Protein AF-A0A9N9N4Y8-F1 (afdb_monomer_lite)

pLDDT: mean 79.94, std 13.02, range [29.77, 94.25]

Sequence (1223 aa):
MSNRKDINITTVFHVHLPFDTNSYNPTVLGNCETLGYWKKPKVFLRQIPNSTLWVSDPVHISATPYVEYKYCLVSPWIHSLNFEGGYDRRLIHRGNIYEVWSDSEDFQKNKASSEDYAFVDYIYKTINSSDNLKNGIIDYQHILSTHREEFKKIVGFITQNLSTSKTKEQVLFSHVLLGHYMDQQRGWSHKPSLPNEFPSSFVIKEFNSIDDYSNLPSNAERMVVKAFSALIQHNSKHGFLDWITIFAPASKFDTSYSFIDSIEIYDYKRRPGQFIKLLKEIKPIINYLEDSNLNALNKTMNKVIKMSYSVECLVHLQENFEDLENKTFLHEIRKKLLGLVNDKQLYWNDENIFSLHRLLKEPNLGWQNREYASVLKAIAESNHIIVLESFPEIYKFILGLNLGTSFNQTIKKGLEQESIKWFTNICRQRSSAYDIFRYLSSMYSTSTHGQEILNKLLSHNIVMSLPDDSIFSITSRITDFHEDIITHFTTLVKNKVRPLVQVPDERLLKMIMQICNSTTSLNIRNYICEEILCDILGHLQQVKDVRFSEIESFQLLSFQFAKFWMTIFKAKGCKQKLFSHPYFKETRETVIHLAMNIRDRTITIRFLQKIFKYFINDNRGLKDYLNCAIENYPGEYDIITDEIIEEYYNQCCKYNSTLERLQKFYEKFCSPQLVLDVKQYFDDLVKRLNDATLKESYVKDHWSMHAMTIEIMENYYYLVDSRTFYNVFRNALKAELIVEQAMNELFKVAVEDYKTMCIEYDQWEKIKCTVANEFWKNINVEHVDKEINFMTPYFNRFNNAYKIQELIKSLKFLVIISSTLERLHQLLAVIKALKLDIISCDQDFWVEELIHTLEDKELLLCQLEKTFDQFDKNEKMSSLTNDVWSVIEEICSAIGFVIFLKSLVGHNLKNLINGVDDHSDERLIQENTVQTFIQVKQILEPLFEEKKGDNKSKHSMVQGFLQILCGIVKKNPSLASKLRLCNANAQALKNICKNIYNRGEMTKEKIFYSVTKGVYLFKKMNDDENRYTATLSYSSEISPDSIANYTFENLQDLRGRALLIAKAPTNTKAFINEETSDAENIKANEITLEHMNKFVIRVDLAQEIIDAASSLKELGHFKYRDFQASTHTTQEMENLLKILLDDLQNWETIVNEAQQNHYYLTFFLAQHILNFYDYFSYNENITTTQLNIKEKCSMLLRYVNDKAELPDINSDILEIMENYYYL

Organism: NCBI:txid60492

InterPro domains:
  IPR013784 Carbohydrate-binding-like fold [SSF49452] (10-100)

Foldseek 3Di:
DDDDDFDKAWAKEKEQQQDPLVPWWKAKAWCDVQRPNNPDGNWTWDDDPPASITMTDTGTDTPDQFIWMFMWTADPPPRDTHTFDDDTDGDDRDHYDYYYTHHDPVGDHDPVSLPRCRLLVVLLVQPPDLVSLQVSLVSVVVCCVVVVVSCLPCVVVLQVCLVVPDDLSSLLSSLLSLLVNQVSPDDPPDRRADDLPRPLLSSLVSNLVDDDDPRYDPVSLNSSLSSLLRSQLNCQQVLHQSNLSVLVCCCVRPVPPPSLVSRDQHACPVPVVSLLVNLVSCLVVLVVCVVRPPNNNLSNLLNNLSNDDALVSLVSNCVSCVVPLDLSNLVSSLVSLLVQLLDQPDDDDPVRLVSNVVNLPDVSSVDDLVSLLSSLLSLLPHPDLVSLVSNLVSLLVSVPPPDDDPVPPVSVVSSLVSLLSSLVNNLVVDQAPLVSLVVLQSNLVRDPCSVVSNVSNVVVCSNVPHDLLRLLQCLLPCPPGDPVSLVVSLVVNLVVCLVVQQALDPVNLVSLCSNCVHDPAAENNDVSSQVSVLSSLVSNVVNCVVPDPDLLVLLLSCLLNLVSLLRLLRYHYPCPVVCVRPSNVVSLVSLQVVVVCLVVLVDQLLSLVSSCVSQVPPLVSSQSSSVSSVVPDPDDDDGDDSVSNVVLVVLSVVVVVVLVLLVLQCVLQPDVVQAPCSVVVVVLSVCSNPRPTSVLSPDPCSCVVCVLVVVLCVPCSLCSPAPLLSLLLVVLRDHRHHPCCSRVPSSVVSVVVSLVVLQVCLPQQQDWLLVVCSSCPPPALVCLVVNVVVSVVSYDNPPDPVVVVLLNVLVSLSHCLVVVLVLLVLLVQLVPLLDPDDPDDDPDPVSVVLNVQSPDRNDGSNCSVVSVVVVVVVCVLLVPDPLLSLQSNLCSVLVVLVVVLLVCQPPDLPCLLVLLVVVPPDPPDDSVLSVLVVVLSVLCNVLNDDPPDDPPDPDDVSSVSSVSSSVSCVVPVCNSVSSNSCSVCRVVSVVSVVDVVPPQPVLLVVLLCCQPFWKWKWWADPVDLLFIWIKIWGADPVDNPDIDIGTLVNLVVSLVVLVVVLPDDDDDDDDDDDDDDDDDDDDPPPSDNVSSVSSNLQSVLRVLLRVLLSLCVQQPPPVSSGDMDMDDHSVVSVVSSVVSVVSNVVSVVVSVVVCVVDVVCVLDGNNLVVLVVCQQVDDDDDDPVNVVSLVSNQVSVCVVPVPDHDDDNPPPVVVVVVPPPPD

Radius of gyration: 65.41 Å; chains: 1; bounding box: 151×109×179 Å

Structure (mmCIF, N/CA/C/O backbone):
data_AF-A0A9N9N4Y8-F1
#
_entry.id   AF-A0A9N9N4Y8-F1
#
loop_
_atom_site.group_PDB
_atom_site.id
_atom_site.type_symbol
_atom_site.label_atom_id
_atom_site.label_alt_id
_atom_site.label_comp_id
_atom_site.label_asym_id
_atom_site.label_entity_id
_atom_site.label_seq_id
_atom_site.pdbx_PDB_ins_code
_atom_site.Cartn_x
_atom_site.Cartn_y
_atom_site.Cartn_z
_atom_site.occupancy
_atom_site.B_iso_or_equiv
_atom_site.auth_seq_id
_atom_site.auth_comp_id
_atom_site.auth_asym_id
_atom_site.auth_atom_id
_atom_site.pdbx_PDB_model_num
ATOM 1 N N . MET A 1 1 ? -64.303 -38.125 108.499 1.00 39.75 1 MET A N 1
ATOM 2 C CA . MET A 1 1 ? -65.270 -37.422 107.632 1.00 39.75 1 MET A CA 1
ATOM 3 C C . MET A 1 1 ? -64.768 -36.007 107.424 1.00 39.75 1 MET A C 1
ATOM 5 O O . MET A 1 1 ? -64.859 -35.191 108.328 1.00 39.75 1 MET A O 1
ATOM 9 N N . SER A 1 2 ? -64.140 -35.763 106.278 1.00 34.53 2 SER A N 1
ATOM 10 C CA . SER A 1 2 ? -63.605 -34.468 105.862 1.00 34.53 2 SER A CA 1
ATOM 11 C C . SER A 1 2 ? -64.180 -34.149 104.483 1.00 34.53 2 SER A C 1
ATOM 13 O O . SER A 1 2 ? -63.978 -34.896 103.528 1.00 34.53 2 SER A O 1
ATOM 15 N N . ASN A 1 3 ? -64.948 -33.059 104.417 1.00 39.62 3 ASN A N 1
ATOM 16 C CA . ASN A 1 3 ? -65.569 -32.517 103.212 1.00 39.62 3 ASN A CA 1
ATOM 17 C C . ASN A 1 3 ? -64.509 -32.216 102.141 1.00 39.62 3 ASN A C 1
ATOM 19 O O . ASN A 1 3 ? -63.797 -31.214 102.238 1.00 39.62 3 ASN A O 1
ATOM 23 N N . ARG A 1 4 ? -64.433 -33.045 101.093 1.00 40.34 4 ARG A N 1
ATOM 24 C CA . ARG A 1 4 ? -63.899 -32.615 99.795 1.00 40.34 4 ARG A CA 1
ATOM 25 C C . ARG A 1 4 ? -65.010 -31.834 99.101 1.00 40.34 4 ARG A C 1
ATOM 27 O O . ARG A 1 4 ? -66.068 -32.385 98.835 1.00 40.34 4 ARG A O 1
ATOM 34 N N . LYS A 1 5 ? -64.780 -30.542 98.858 1.00 42.78 5 LYS A N 1
ATOM 35 C CA . LYS A 1 5 ? -65.595 -29.756 97.929 1.00 42.78 5 LYS A CA 1
ATOM 36 C C . LYS A 1 5 ? -65.473 -30.408 96.552 1.00 42.78 5 LYS A C 1
ATOM 38 O O . LYS A 1 5 ? -64.381 -30.396 95.986 1.00 42.78 5 LYS A O 1
ATOM 43 N N . ASP A 1 6 ? -66.565 -30.967 96.046 1.00 46.91 6 ASP A N 1
ATOM 44 C CA . ASP A 1 6 ? -66.671 -31.372 94.650 1.00 46.91 6 ASP A CA 1
ATOM 45 C C . ASP A 1 6 ? -66.481 -30.130 93.775 1.00 46.91 6 ASP A C 1
ATOM 47 O O . ASP A 1 6 ? -67.246 -29.165 93.842 1.00 46.91 6 ASP A O 1
ATOM 51 N N . ILE A 1 7 ? -65.402 -30.115 92.997 1.00 58.09 7 ILE A N 1
ATOM 52 C CA . ILE A 1 7 ? -65.170 -29.081 91.994 1.00 58.09 7 ILE A CA 1
ATOM 53 C C . ILE A 1 7 ? -66.110 -29.426 90.836 1.00 58.09 7 ILE A C 1
ATOM 55 O O . ILE A 1 7 ? -65.860 -30.361 90.084 1.00 58.09 7 ILE A O 1
ATOM 59 N N . ASN A 1 8 ? -67.233 -28.724 90.716 1.00 65.50 8 ASN A N 1
ATOM 60 C CA . ASN A 1 8 ? -68.074 -28.812 89.525 1.00 65.50 8 ASN A CA 1
ATOM 61 C C . ASN A 1 8 ? -67.524 -27.852 88.470 1.00 65.50 8 ASN A C 1
ATOM 63 O O . ASN A 1 8 ? -67.247 -26.689 88.768 1.00 65.50 8 ASN A O 1
ATOM 67 N N . ILE A 1 9 ? -67.361 -28.341 87.245 1.00 76.19 9 ILE A N 1
ATOM 68 C CA . ILE A 1 9 ? -66.889 -27.547 86.112 1.00 76.19 9 ILE A CA 1
ATOM 69 C C . ILE A 1 9 ? -68.092 -27.253 85.228 1.00 76.19 9 ILE A C 1
ATOM 71 O O . ILE A 1 9 ? -68.864 -28.150 84.897 1.00 76.19 9 ILE A O 1
ATOM 75 N N . THR A 1 10 ? -68.263 -25.986 84.871 1.00 86.00 10 THR A N 1
ATOM 76 C CA . THR A 1 10 ? -69.269 -25.559 83.901 1.00 86.00 10 THR A CA 1
ATOM 77 C C . THR A 1 10 ? -68.605 -25.472 82.537 1.00 86.00 10 THR A C 1
ATOM 79 O O . THR A 1 10 ? -67.650 -24.710 82.379 1.00 86.00 10 THR A O 1
ATOM 82 N N . THR A 1 11 ? -69.106 -26.241 81.576 1.00 87.25 11 THR A N 1
ATOM 83 C CA . THR A 1 11 ? -68.550 -26.332 80.226 1.00 87.25 11 THR A CA 1
ATOM 84 C C . THR A 1 11 ? -69.634 -26.111 79.179 1.00 87.25 11 THR A C 1
ATOM 86 O O . THR A 1 11 ? -70.734 -26.649 79.292 1.00 87.25 11 THR A O 1
ATOM 89 N N . VAL A 1 12 ? -69.313 -25.345 78.144 1.00 91.31 12 VAL A N 1
ATOM 90 C CA . VAL A 1 12 ? -70.129 -25.151 76.944 1.00 91.31 12 VAL A CA 1
ATOM 91 C C . VAL A 1 12 ? -69.469 -25.895 75.784 1.00 91.31 12 VAL A C 1
ATOM 93 O O . VAL A 1 12 ? -68.279 -25.709 75.518 1.00 91.31 12 VAL A O 1
ATOM 96 N N . PHE A 1 13 ? -70.230 -26.749 75.100 1.00 91.62 13 PHE A N 1
ATOM 97 C CA . PHE A 1 13 ? -69.760 -27.478 73.924 1.00 91.62 13 PHE A CA 1
ATOM 98 C C . PHE A 1 13 ? -70.074 -26.681 72.660 1.00 91.62 13 PHE A C 1
ATOM 100 O O . PHE A 1 13 ? -71.237 -26.383 72.392 1.00 91.62 13 PHE A O 1
ATOM 107 N N . HIS A 1 14 ? -69.041 -26.372 71.883 1.00 91.88 14 HIS A N 1
ATOM 108 C CA . HIS A 1 14 ? -69.106 -25.738 70.572 1.00 91.88 14 HIS A CA 1
ATOM 109 C C . HIS A 1 14 ? -68.650 -26.753 69.524 1.00 91.88 14 HIS A C 1
ATOM 111 O O . HIS A 1 14 ? -67.460 -27.061 69.433 1.00 91.88 14 HIS A O 1
ATOM 117 N N . VAL A 1 15 ? -69.584 -27.263 68.722 1.00 90.62 15 VAL A N 1
ATOM 118 C CA . VAL A 1 15 ? -69.280 -28.238 67.671 1.00 90.62 15 VAL A CA 1
ATOM 119 C C . VAL A 1 15 ? -69.521 -27.664 66.281 1.00 90.62 15 VAL A C 1
ATOM 121 O O . VAL A 1 15 ? -70.597 -27.146 65.984 1.00 90.62 15 VAL A O 1
ATOM 124 N N . HIS A 1 16 ? -68.513 -27.753 65.420 1.00 88.88 16 HIS A N 1
ATOM 125 C CA . HIS A 1 16 ? -68.632 -27.405 64.008 1.00 88.88 16 HIS A CA 1
ATOM 126 C C . HIS A 1 16 ? -69.102 -28.632 63.219 1.00 88.88 16 HIS A C 1
ATOM 128 O O . HIS A 1 16 ? -68.406 -29.654 63.174 1.00 88.88 16 HIS A O 1
ATOM 134 N N . LEU A 1 17 ? -70.288 -28.522 62.611 1.00 89.00 17 LEU A N 1
ATOM 135 C CA . LEU A 1 17 ? -70.913 -29.543 61.769 1.00 89.00 17 LEU A CA 1
ATOM 136 C C . LEU A 1 17 ? -70.946 -29.043 60.314 1.00 89.00 17 LEU A C 1
ATOM 138 O O . LEU A 1 17 ? -71.925 -28.418 59.905 1.00 89.00 17 LEU A O 1
ATOM 142 N N . PRO A 1 18 ? -69.888 -29.272 59.515 1.00 85.19 18 PRO A N 1
ATOM 143 C CA . PRO A 1 18 ? -69.790 -28.748 58.152 1.00 85.19 18 PRO A CA 1
ATOM 144 C C . PRO A 1 18 ? -70.564 -29.604 57.130 1.00 85.19 18 PRO A C 1
ATOM 146 O O . PRO A 1 18 ? -70.023 -30.074 56.125 1.00 85.19 18 PRO A O 1
ATOM 149 N N . PHE A 1 19 ? -71.833 -29.861 57.419 1.00 83.62 19 PHE A N 1
ATOM 150 C CA . PHE A 1 19 ? -72.787 -30.568 56.570 1.00 83.62 19 PHE A CA 1
ATOM 151 C C . PHE A 1 19 ? -74.207 -30.194 57.006 1.00 83.62 19 PHE A C 1
ATOM 153 O O . PHE A 1 19 ? -74.423 -29.723 58.123 1.00 83.62 19 PHE A O 1
ATOM 160 N N . ASP A 1 20 ? -75.183 -30.396 56.123 1.00 80.50 20 ASP A N 1
ATOM 161 C CA . ASP A 1 20 ? -76.586 -30.217 56.488 1.00 80.50 20 ASP A CA 1
ATOM 162 C C . ASP A 1 20 ? -76.999 -31.330 57.459 1.00 80.50 20 ASP A C 1
ATOM 164 O O . ASP A 1 20 ? -76.871 -32.519 57.153 1.00 80.50 20 ASP A O 1
ATOM 168 N N . THR A 1 21 ? -77.482 -30.954 58.644 1.00 78.56 21 THR A N 1
ATOM 169 C CA . THR A 1 21 ? -77.931 -31.923 59.643 1.00 78.56 21 THR A CA 1
ATOM 170 C C . THR A 1 21 ? -79.255 -32.577 59.261 1.00 78.56 21 THR A C 1
ATOM 172 O O . THR A 1 21 ? -79.688 -33.451 59.998 1.00 78.56 21 THR A O 1
ATOM 175 N N . ASN A 1 22 ? -79.907 -32.221 58.143 1.00 74.50 22 ASN A N 1
ATOM 176 C CA . ASN A 1 22 ? -81.131 -32.857 57.634 1.00 74.50 22 ASN A CA 1
ATOM 177 C C . ASN A 1 22 ? -82.241 -32.967 58.698 1.00 74.50 22 ASN A C 1
ATOM 179 O O . ASN A 1 22 ? -82.930 -33.982 58.806 1.00 74.50 22 ASN A O 1
ATOM 183 N N . SER A 1 23 ? -82.415 -31.918 59.509 1.00 79.44 23 SER A N 1
ATOM 184 C CA . SER A 1 23 ? -83.345 -31.871 60.655 1.00 79.44 23 SER A CA 1
ATOM 185 C C . SER A 1 23 ? -83.009 -32.799 61.837 1.00 79.44 23 SER A C 1
ATOM 187 O O . SER A 1 23 ? -83.832 -32.943 62.739 1.00 79.44 23 SER A O 1
ATOM 189 N N . TYR A 1 24 ? -81.828 -33.421 61.878 1.00 86.69 24 TYR A N 1
ATOM 190 C CA . TYR A 1 24 ? -81.350 -34.136 63.063 1.00 86.69 24 TYR A CA 1
ATOM 191 C C . TYR A 1 24 ? -80.926 -33.149 64.149 1.00 86.69 24 TYR A C 1
ATOM 193 O O . TYR A 1 24 ? -80.331 -32.110 63.860 1.00 86.69 24 TYR A O 1
ATOM 201 N N . ASN A 1 25 ? -81.191 -33.509 65.407 1.00 87.94 25 ASN A N 1
ATOM 202 C CA . ASN A 1 25 ? -80.837 -32.690 66.563 1.00 87.94 25 ASN A CA 1
ATOM 203 C C . ASN A 1 25 ? -79.488 -33.143 67.137 1.00 87.94 25 ASN A C 1
ATOM 205 O O . ASN A 1 25 ? -79.408 -34.264 67.656 1.00 87.94 25 ASN A O 1
ATOM 209 N N . PRO A 1 26 ? -78.434 -32.311 67.081 1.00 91.88 26 PRO A N 1
ATOM 210 C CA . PRO A 1 26 ? -77.152 -32.648 67.674 1.00 91.88 26 PRO A CA 1
ATOM 211 C C . PRO A 1 26 ? -77.226 -32.652 69.200 1.00 91.88 26 PRO A C 1
ATOM 213 O O . PRO A 1 26 ? -77.851 -31.794 69.826 1.00 91.88 26 PRO A O 1
ATOM 216 N N . THR A 1 27 ? -76.563 -33.625 69.808 1.00 92.38 27 THR A N 1
ATOM 217 C CA . THR A 1 27 ? -76.489 -33.834 71.255 1.00 92.38 27 THR A CA 1
ATOM 218 C C . THR A 1 27 ? -75.084 -34.296 71.641 1.00 92.38 27 THR A C 1
ATOM 220 O O . THR A 1 27 ? -74.377 -34.911 70.842 1.00 92.38 27 THR A O 1
ATOM 223 N N . VAL A 1 28 ? -74.687 -34.044 72.888 1.00 92.75 28 VAL A N 1
ATOM 224 C CA . VAL A 1 28 ? -73.487 -34.633 73.500 1.00 92.75 28 VAL A CA 1
ATOM 225 C C . VAL A 1 28 ? -73.910 -35.787 74.405 1.00 92.75 28 VAL A C 1
ATOM 227 O O . VAL A 1 28 ? -74.810 -35.621 75.232 1.00 92.75 28 VAL A O 1
ATOM 230 N N . LEU A 1 29 ? -73.279 -36.952 74.252 1.00 91.81 29 LEU A N 1
ATOM 231 C CA . LEU A 1 29 ? -73.444 -38.092 75.159 1.00 91.81 29 LEU A CA 1
ATOM 232 C C . LEU A 1 29 ? -72.091 -38.551 75.683 1.00 91.81 29 LEU A C 1
ATOM 234 O O . LEU A 1 29 ? -71.082 -38.416 75.003 1.00 91.81 29 LEU A O 1
ATOM 238 N N . GLY A 1 30 ? -72.080 -39.125 76.881 1.00 90.12 30 GLY A N 1
ATOM 239 C CA . GLY A 1 30 ? -70.852 -39.572 77.522 1.00 90.12 30 GLY A CA 1
ATOM 240 C C . GLY A 1 30 ? -71.086 -40.510 78.694 1.00 90.12 30 GLY A C 1
ATOM 241 O O . GLY A 1 30 ? -72.223 -40.863 79.014 1.00 90.12 30 GLY A O 1
ATOM 242 N N . ASN A 1 31 ? -69.997 -40.907 79.346 1.00 89.69 31 ASN A N 1
ATOM 243 C CA . ASN A 1 31 ? -69.978 -41.936 80.389 1.00 89.69 31 ASN A CA 1
ATOM 244 C C . ASN A 1 31 ? -70.470 -41.469 81.775 1.00 89.69 31 ASN A C 1
ATOM 246 O O . ASN A 1 31 ? -70.513 -42.278 82.702 1.00 89.69 31 ASN A O 1
ATOM 250 N N . CYS A 1 32 ? -70.846 -40.198 81.935 1.00 86.75 32 CYS A N 1
ATOM 251 C CA . CYS A 1 32 ? -71.316 -39.628 83.198 1.00 86.75 32 CYS A CA 1
ATOM 252 C C . CYS A 1 32 ? -72.820 -39.305 83.180 1.00 86.75 32 CYS A C 1
ATOM 254 O O . CYS A 1 32 ? -73.467 -39.271 82.129 1.00 86.75 32 CYS A O 1
ATOM 256 N N . GLU A 1 33 ? -73.395 -39.054 84.361 1.00 84.69 33 GLU A N 1
ATOM 257 C CA . GLU A 1 33 ? -74.838 -38.831 84.513 1.00 84.69 33 GLU A CA 1
ATOM 258 C C . GLU A 1 33 ? -75.340 -37.624 83.719 1.00 84.69 33 GLU A C 1
ATOM 260 O O . GLU A 1 33 ? -76.409 -37.687 83.099 1.00 84.69 33 GLU A O 1
ATOM 265 N N . THR A 1 34 ? -74.585 -36.530 83.737 1.00 85.50 34 THR A N 1
ATOM 266 C CA . THR A 1 34 ? -74.947 -35.267 83.086 1.00 85.50 34 THR A CA 1
ATOM 267 C C . THR A 1 34 ? -74.952 -35.398 81.565 1.00 85.50 34 THR A C 1
ATOM 269 O O . THR A 1 34 ? -75.774 -34.763 80.911 1.00 85.50 34 THR A O 1
ATOM 272 N N . LEU A 1 35 ? -74.145 -36.313 81.019 1.00 88.12 35 LEU A N 1
ATOM 273 C CA . LEU A 1 35 ? -74.118 -36.675 79.598 1.00 88.12 35 LEU A CA 1
ATOM 274 C C . LEU A 1 35 ? -74.928 -37.948 79.272 1.00 88.12 35 LEU A C 1
ATOM 276 O O . LEU A 1 35 ? -74.888 -38.448 78.150 1.00 88.12 35 LEU A O 1
ATOM 280 N N . GLY A 1 36 ? -75.689 -38.479 80.235 1.00 87.56 36 GLY A N 1
ATOM 281 C CA . GLY A 1 36 ? -76.707 -39.499 79.983 1.00 87.56 36 GLY A CA 1
ATOM 282 C C . GLY A 1 36 ? -76.228 -40.944 79.822 1.00 87.56 36 GLY A C 1
ATOM 283 O O . GLY A 1 36 ? -76.977 -41.752 79.261 1.00 87.56 36 GLY A O 1
ATOM 284 N N . TYR A 1 37 ? -75.032 -41.285 80.321 1.00 89.12 37 TYR A N 1
ATOM 285 C CA . TYR A 1 37 ? -74.467 -42.648 80.322 1.00 89.12 37 TYR A CA 1
ATOM 286 C C . TYR A 1 37 ? -74.545 -43.356 78.957 1.00 89.12 37 TYR A C 1
ATOM 288 O O . TYR A 1 37 ? -74.992 -44.501 78.875 1.00 89.12 37 TYR A O 1
ATOM 296 N N . TRP A 1 38 ? -74.177 -42.655 77.881 1.00 87.69 38 TRP A N 1
ATOM 297 C CA . TRP A 1 38 ? -74.220 -43.126 76.484 1.00 87.69 38 TRP A CA 1
ATOM 298 C C . TRP A 1 38 ? -75.599 -43.525 75.933 1.00 87.69 38 TRP A C 1
ATOM 300 O O . TRP A 1 38 ? -75.696 -43.941 74.782 1.00 87.69 38 TRP A O 1
ATOM 310 N N . LYS A 1 39 ? -76.671 -43.412 76.725 1.00 84.38 39 LYS A N 1
ATOM 311 C CA . LYS A 1 39 ? -77.996 -43.956 76.382 1.00 84.38 39 LYS A CA 1
ATOM 312 C C . LYS A 1 39 ? -79.070 -42.892 76.225 1.00 84.38 39 LYS A C 1
ATOM 314 O O . LYS A 1 39 ? -79.950 -43.046 75.385 1.00 84.38 39 LYS A O 1
ATOM 319 N N . LYS A 1 40 ? -79.050 -41.845 77.057 1.00 85.75 40 LYS A N 1
ATOM 320 C CA . LYS A 1 40 ? -80.117 -40.837 77.095 1.00 85.75 40 LYS A CA 1
ATOM 321 C C . LYS A 1 40 ? -79.572 -39.455 76.730 1.00 85.75 40 LYS A C 1
ATOM 323 O O . LYS A 1 40 ? -78.845 -38.892 77.541 1.00 85.75 40 LYS A O 1
ATOM 328 N N . PRO A 1 41 ? -79.950 -38.864 75.586 1.00 85.50 41 PRO A N 1
ATOM 329 C CA . PRO A 1 41 ? -79.520 -37.513 75.250 1.00 85.50 41 PRO A CA 1
ATOM 330 C C . PRO A 1 41 ? -80.089 -36.514 76.268 1.00 85.50 41 PRO A C 1
ATOM 332 O O . PRO A 1 41 ? -81.304 -36.427 76.464 1.00 85.50 41 PRO A O 1
ATOM 335 N N . LYS A 1 42 ? -79.196 -35.811 76.973 1.00 87.75 42 LYS A N 1
ATOM 336 C CA . LYS A 1 42 ? -79.533 -34.772 77.966 1.00 87.75 42 LYS A CA 1
ATOM 337 C C . LYS A 1 42 ? -79.021 -33.386 77.571 1.00 87.75 42 LYS A C 1
ATOM 339 O O . LYS A 1 42 ? -79.589 -32.393 78.009 1.00 87.75 42 LYS A O 1
ATOM 344 N N . VAL A 1 43 ? -77.967 -33.323 76.758 1.00 91.06 43 VAL A N 1
ATOM 345 C CA . VAL A 1 43 ? -77.300 -32.082 76.351 1.00 91.06 43 VAL A CA 1
ATOM 346 C C . VAL A 1 43 ? -77.505 -31.888 74.857 1.00 91.06 43 VAL A C 1
ATOM 348 O O . VAL A 1 43 ? -76.718 -32.382 74.055 1.00 91.06 43 VAL A O 1
ATOM 351 N N . PHE A 1 44 ? -78.568 -31.180 74.486 1.00 91.19 44 PHE A N 1
ATOM 352 C CA . PHE A 1 44 ? -78.824 -30.805 73.096 1.00 91.19 44 PHE A CA 1
ATOM 353 C C . PHE A 1 44 ? -78.074 -29.525 72.733 1.00 91.19 44 PHE A C 1
ATOM 355 O O . PHE A 1 44 ? -77.934 -28.620 73.560 1.00 91.19 44 PHE A O 1
ATOM 362 N N . LEU A 1 45 ? -77.607 -29.449 71.490 1.00 92.81 45 LEU A N 1
ATOM 363 C CA . LEU A 1 45 ? -76.967 -28.258 70.949 1.00 92.81 45 LEU A CA 1
ATOM 364 C C . LEU A 1 45 ? -77.950 -27.495 70.066 1.00 92.81 45 LEU A C 1
ATOM 366 O O . LEU A 1 45 ? -78.821 -28.077 69.419 1.00 92.81 45 LEU A O 1
ATOM 370 N N . ARG A 1 46 ? -77.793 -26.174 70.033 1.00 91.38 46 ARG A N 1
ATOM 371 C CA . ARG A 1 46 ? -78.584 -25.261 69.208 1.00 91.38 46 ARG A CA 1
ATOM 372 C C . ARG A 1 46 ? -77.693 -24.659 68.136 1.00 91.38 46 ARG A C 1
ATOM 374 O O . ARG A 1 46 ? -76.564 -24.263 68.425 1.00 91.38 46 ARG A O 1
ATOM 381 N N . GLN A 1 47 ? -78.203 -24.578 66.915 1.00 89.25 47 GLN A N 1
ATOM 382 C CA . GLN A 1 47 ? -77.471 -23.967 65.816 1.00 89.25 47 GLN A CA 1
ATOM 383 C C . GLN A 1 47 ? -77.365 -22.460 66.031 1.00 89.25 47 GLN A C 1
ATOM 385 O O . GLN A 1 47 ? -78.354 -21.797 66.357 1.00 89.25 47 GLN A O 1
ATOM 390 N N . ILE A 1 48 ? -76.176 -21.908 65.810 1.00 87.50 48 ILE A N 1
ATOM 391 C CA . ILE A 1 48 ? -76.008 -20.464 65.693 1.00 87.50 48 ILE A CA 1
ATOM 392 C C . ILE A 1 48 ? -76.611 -20.026 64.348 1.00 87.50 48 ILE A C 1
ATOM 394 O O . ILE A 1 48 ? -76.273 -20.613 63.318 1.00 87.50 48 ILE A O 1
ATOM 398 N N . PRO A 1 49 ? -77.500 -19.013 64.315 1.00 83.31 49 PRO A N 1
ATOM 399 C CA . PRO A 1 49 ? -78.152 -18.592 63.078 1.00 83.31 49 PRO A CA 1
ATOM 400 C C . PRO A 1 49 ? -77.149 -18.297 61.958 1.00 83.31 49 PRO A C 1
ATOM 402 O O . PRO A 1 49 ? -76.182 -17.563 62.168 1.00 83.31 49 PRO A O 1
ATOM 405 N N . ASN A 1 50 ? -77.413 -18.836 60.763 1.00 78.50 50 ASN A N 1
ATOM 406 C CA . ASN A 1 50 ? -76.565 -18.703 59.571 1.00 78.50 50 ASN A CA 1
ATOM 407 C C . ASN A 1 50 ? -75.122 -19.214 59.759 1.00 78.50 50 ASN A C 1
ATOM 409 O O . ASN A 1 50 ? -74.199 -18.664 59.165 1.00 78.50 50 ASN A O 1
ATOM 413 N N . SER A 1 51 ? -74.920 -20.241 60.590 1.00 83.44 51 SER A N 1
ATOM 414 C CA . SER A 1 51 ? -73.618 -20.869 60.821 1.00 83.44 51 SER A CA 1
ATOM 415 C C . SER A 1 51 ? -73.743 -22.391 60.902 1.00 83.44 51 SER A C 1
ATOM 417 O O . SER A 1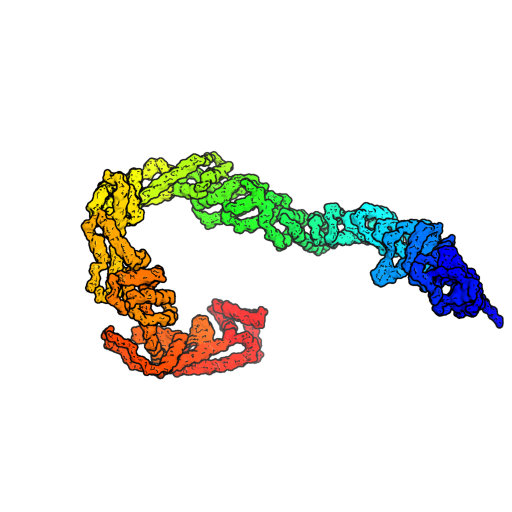 51 ? -74.773 -22.935 61.301 1.00 83.44 51 SER A O 1
ATOM 419 N N . THR A 1 52 ? -72.668 -23.091 60.563 1.00 86.69 52 THR A N 1
ATOM 420 C CA . THR A 1 52 ? -72.476 -24.533 60.804 1.00 86.69 52 THR A CA 1
ATOM 421 C C . THR A 1 52 ? -72.060 -24.850 62.248 1.00 86.69 52 THR A C 1
ATOM 423 O O . THR A 1 52 ? -71.837 -26.012 62.596 1.00 86.69 52 THR A O 1
ATOM 426 N N . LEU A 1 53 ? -71.953 -23.832 63.111 1.00 89.44 53 LEU A N 1
ATOM 427 C CA . LEU A 1 53 ? -71.642 -23.979 64.529 1.00 89.44 53 LEU A CA 1
ATOM 428 C C . LEU A 1 53 ? -72.888 -24.298 65.358 1.00 89.44 53 LEU A C 1
ATOM 430 O O . LEU A 1 53 ? -73.903 -23.601 65.290 1.00 89.44 53 LEU A O 1
ATOM 434 N N . TRP A 1 54 ? -72.761 -25.296 66.225 1.00 91.69 54 TRP A N 1
ATOM 435 C CA . TRP A 1 54 ? -73.774 -25.690 67.193 1.00 91.69 54 TRP A CA 1
ATOM 436 C C . TRP A 1 54 ? -73.227 -25.562 68.611 1.00 91.69 54 TRP A C 1
ATOM 438 O O . TRP A 1 54 ? -72.086 -25.936 68.879 1.00 91.69 54 TRP A O 1
ATOM 448 N N . VAL A 1 55 ? -74.038 -25.018 69.517 1.00 92.00 55 VAL A N 1
ATOM 449 C CA . VAL A 1 55 ? -73.615 -24.660 70.876 1.00 92.00 55 VAL A CA 1
ATOM 450 C C . VAL A 1 55 ? -74.592 -25.221 71.904 1.00 92.00 55 VAL A C 1
ATOM 452 O O . VAL A 1 55 ? -75.807 -25.119 71.729 1.00 92.00 55 VAL A O 1
ATOM 455 N N . SER A 1 56 ? -74.082 -25.840 72.967 1.00 93.38 56 SER A N 1
ATOM 456 C CA . SER A 1 56 ? -74.908 -26.300 74.089 1.00 93.38 56 SER A CA 1
ATOM 457 C C . SER A 1 56 ? -75.252 -25.161 75.053 1.00 93.38 56 SER A C 1
ATOM 459 O O . SER A 1 56 ? -74.551 -24.156 75.128 1.00 93.38 56 SER A O 1
ATOM 461 N N . ASP A 1 57 ? -76.277 -25.347 75.883 1.00 89.75 57 ASP A N 1
ATOM 462 C CA . ASP A 1 57 ? -76.364 -24.570 77.126 1.00 89.75 57 ASP A CA 1
ATOM 463 C C . ASP A 1 57 ? -75.191 -24.946 78.063 1.00 89.75 57 ASP A C 1
ATOM 465 O O . ASP A 1 57 ? -74.599 -26.020 77.893 1.00 89.75 57 ASP A O 1
ATOM 469 N N . PRO A 1 58 ? -74.824 -24.106 79.051 1.00 89.25 58 PRO A N 1
ATOM 470 C CA . PRO A 1 58 ? -73.789 -24.441 80.027 1.00 89.25 58 PRO A CA 1
ATOM 471 C C . PRO A 1 58 ? -74.097 -25.748 80.767 1.00 89.25 58 PRO A C 1
ATOM 473 O O . PRO A 1 58 ? -75.124 -25.883 81.432 1.00 89.25 58 PRO A O 1
ATOM 476 N N . VAL A 1 59 ? -73.186 -26.713 80.665 1.00 88.00 59 VAL A N 1
ATOM 477 C CA . VAL A 1 59 ? -73.321 -28.044 81.260 1.00 88.00 59 VAL A CA 1
ATOM 478 C C . VAL A 1 59 ? -72.449 -28.129 82.502 1.00 88.00 59 VAL A C 1
ATOM 480 O O . VAL A 1 59 ? -71.234 -27.951 82.435 1.00 88.00 59 VAL A O 1
ATOM 483 N N . HIS A 1 60 ? -73.052 -28.438 83.646 1.00 86.69 60 HIS A N 1
ATOM 484 C CA . HIS A 1 60 ? -72.315 -28.682 84.883 1.00 86.69 60 HIS A CA 1
ATOM 485 C C . HIS A 1 60 ? -71.877 -30.146 84.946 1.00 86.69 60 HIS A C 1
ATOM 487 O O . HIS A 1 60 ? -72.714 -31.036 85.072 1.00 86.69 60 HIS A O 1
ATOM 493 N N . ILE A 1 61 ? -70.574 -30.403 84.858 1.00 82.12 61 ILE A N 1
ATOM 494 C CA . ILE A 1 61 ? -69.982 -31.741 84.917 1.00 82.12 61 ILE A CA 1
ATOM 495 C C . ILE A 1 61 ? -69.119 -31.831 86.180 1.00 82.12 61 ILE A C 1
ATOM 497 O O . ILE A 1 61 ? -68.254 -30.987 86.424 1.00 82.12 61 ILE A O 1
ATOM 501 N N . SER A 1 62 ? -69.349 -32.851 87.006 1.00 74.19 62 SER A N 1
ATOM 502 C CA . SER A 1 62 ? -68.532 -33.103 88.199 1.00 74.19 62 SER A CA 1
ATOM 503 C C . SER A 1 62 ? -67.099 -33.469 87.801 1.00 74.19 62 SER A C 1
ATOM 505 O O . SER A 1 62 ? -66.914 -34.299 86.906 1.00 74.19 62 SER A O 1
ATOM 507 N N . ALA A 1 63 ? -66.086 -32.874 88.451 1.00 63.19 63 ALA A N 1
ATOM 508 C CA . ALA A 1 63 ? -64.664 -33.070 88.132 1.00 63.19 63 ALA A CA 1
ATOM 509 C C . ALA A 1 63 ? -64.156 -34.473 88.508 1.00 63.19 63 ALA A C 1
ATOM 511 O O . ALA A 1 63 ? -63.363 -34.663 89.432 1.00 63.19 63 ALA A O 1
ATOM 512 N N . THR A 1 64 ? -64.615 -35.471 87.763 1.00 65.81 64 THR A N 1
ATOM 513 C CA . THR A 1 64 ? -64.032 -36.808 87.745 1.00 65.81 64 THR A CA 1
ATOM 514 C C . THR A 1 64 ? -62.940 -36.856 86.669 1.00 65.81 64 THR A C 1
ATOM 516 O O . THR A 1 64 ? -63.124 -36.296 85.588 1.00 65.81 64 THR A O 1
ATOM 519 N N . PRO A 1 65 ? -61.789 -37.500 86.931 1.00 61.31 65 PRO A N 1
ATOM 520 C CA . PRO A 1 65 ? -60.627 -37.432 86.039 1.00 61.31 65 PRO A CA 1
ATOM 521 C C . PRO A 1 65 ? -60.774 -38.200 84.709 1.00 61.31 65 PRO A C 1
ATOM 523 O O . PRO A 1 65 ? -59.852 -38.174 83.901 1.00 61.31 65 PRO A O 1
ATOM 526 N N . TYR A 1 66 ? -61.903 -38.876 84.461 1.00 79.50 66 TYR A N 1
ATOM 527 C CA . TYR A 1 66 ? -62.103 -39.753 83.299 1.00 79.50 66 TYR A CA 1
ATOM 528 C C . TYR A 1 66 ? -63.510 -39.609 82.696 1.00 79.50 66 TYR A C 1
ATOM 530 O O . TYR A 1 66 ? -64.266 -40.580 82.622 1.00 79.50 66 TYR A O 1
ATOM 538 N N . VAL A 1 67 ? -63.884 -38.393 82.287 1.00 85.31 67 VAL A N 1
ATOM 539 C CA . VAL A 1 67 ? -65.123 -38.180 81.518 1.00 85.31 67 VAL A CA 1
ATOM 540 C C . VAL A 1 67 ? -64.833 -38.364 80.030 1.00 85.31 67 VAL A C 1
ATOM 542 O O . VAL A 1 67 ? -64.010 -37.642 79.463 1.00 85.31 67 VAL A O 1
ATOM 545 N N . GLU A 1 68 ? -65.523 -39.320 79.414 1.00 90.81 68 GLU A N 1
ATOM 546 C CA . GLU A 1 68 ? -65.471 -39.602 77.977 1.00 90.81 68 GLU A CA 1
ATOM 547 C C . GLU A 1 68 ? -66.818 -39.277 77.330 1.00 90.81 68 GLU A C 1
ATOM 549 O O . GLU A 1 68 ? -67.868 -39.521 77.934 1.00 90.81 68 GLU A O 1
ATOM 554 N N . TYR A 1 69 ? -66.792 -38.695 76.130 1.00 91.75 69 TYR A N 1
ATOM 555 C CA . TYR A 1 69 ? -67.983 -38.240 75.414 1.00 91.75 69 TYR A CA 1
ATOM 556 C C . TYR A 1 69 ? -67.826 -38.305 73.889 1.00 91.75 69 TYR A C 1
ATOM 558 O O . TYR A 1 69 ? -66.717 -38.410 73.366 1.00 91.75 69 TYR A O 1
ATOM 566 N N . LYS A 1 70 ? -68.954 -38.232 73.178 1.00 93.00 70 LYS A N 1
ATOM 567 C CA . LYS A 1 70 ? -69.051 -38.062 71.724 1.00 93.00 70 LYS A CA 1
ATOM 568 C C . LYS A 1 70 ? -70.224 -37.169 71.350 1.00 93.00 70 LYS A C 1
ATOM 570 O O . LYS A 1 70 ? -71.237 -37.114 72.059 1.00 93.00 70 LYS A O 1
ATOM 575 N N . TYR A 1 71 ? -70.105 -36.531 70.195 1.00 93.12 71 TYR A N 1
ATOM 576 C CA . TYR A 1 71 ? -71.241 -35.923 69.517 1.00 93.12 71 TYR A CA 1
ATOM 577 C C . TYR A 1 71 ? -72.107 -36.993 68.855 1.00 93.12 71 TYR A C 1
ATOM 579 O O . TYR A 1 71 ? -71.625 -38.011 68.354 1.00 93.12 71 TYR A O 1
ATOM 587 N N . CYS A 1 72 ? -73.412 -36.764 68.875 1.00 90.44 72 CYS A N 1
ATOM 588 C CA . CYS A 1 72 ? -74.401 -37.661 68.309 1.00 90.44 72 CYS A CA 1
ATOM 589 C C . CYS A 1 72 ? -75.530 -36.851 67.668 1.00 90.44 72 CYS A C 1
ATOM 591 O O . CYS A 1 72 ? -75.895 -35.784 68.159 1.00 90.44 72 CYS A O 1
ATOM 593 N N . LEU A 1 73 ? -76.081 -37.351 66.568 1.00 90.44 73 LEU A N 1
ATOM 594 C CA . LEU A 1 73 ? -77.235 -36.788 65.880 1.00 90.44 73 LEU A CA 1
ATOM 595 C C . LEU A 1 73 ? -78.464 -37.650 66.180 1.00 90.44 73 LEU A C 1
ATOM 597 O O . LEU A 1 73 ? -78.481 -38.844 65.872 1.00 90.44 73 LEU A O 1
ATOM 601 N N . VAL A 1 74 ? -79.495 -37.046 66.775 1.00 88.44 74 VAL A N 1
ATOM 602 C CA . VAL A 1 74 ? -80.757 -37.728 67.098 1.00 88.44 74 VAL A CA 1
ATOM 603 C C . VAL A 1 74 ? -81.762 -37.512 65.976 1.00 88.44 74 VAL A C 1
ATOM 605 O O . VAL A 1 74 ? -82.105 -36.370 65.656 1.00 88.44 74 VAL A O 1
ATOM 608 N N . SER A 1 75 ? -82.265 -38.610 65.407 1.00 82.38 75 SER A N 1
ATOM 609 C CA . SER A 1 75 ? -83.374 -38.556 64.449 1.00 82.38 75 SER A CA 1
ATOM 610 C C . SER A 1 75 ? -84.666 -38.114 65.151 1.00 82.38 75 SER A C 1
ATOM 612 O O . SER A 1 75 ? -85.061 -38.773 66.119 1.00 82.38 75 SER A O 1
ATOM 614 N N . PRO A 1 76 ? -85.384 -37.087 64.654 1.00 72.38 76 PRO A N 1
ATOM 615 C CA . PRO A 1 76 ? -86.672 -36.673 65.221 1.00 72.38 76 PRO A CA 1
ATOM 616 C C . PRO A 1 76 ? -87.742 -37.769 65.158 1.00 72.38 76 PRO A C 1
ATOM 618 O O . PRO A 1 76 ? -88.676 -37.774 65.955 1.00 72.38 76 PRO A O 1
ATOM 621 N N . TRP A 1 77 ? -87.612 -38.694 64.202 1.00 69.88 77 TRP A N 1
ATOM 622 C CA . TRP A 1 77 ? -88.657 -39.654 63.848 1.00 69.88 77 TRP A CA 1
ATOM 623 C C . TRP A 1 77 ? -88.434 -41.026 64.486 1.00 69.88 77 TRP A C 1
ATOM 625 O O . TRP A 1 77 ? -89.376 -41.638 64.979 1.00 69.88 77 TRP A O 1
ATOM 635 N N . ILE A 1 78 ? -87.186 -41.505 64.499 1.00 69.44 78 ILE A N 1
ATOM 636 C CA . ILE A 1 78 ? -86.854 -42.894 64.867 1.00 69.44 78 ILE A CA 1
ATOM 637 C C . ILE A 1 78 ? -86.121 -42.968 66.224 1.00 69.44 78 ILE A C 1
ATOM 639 O O . ILE A 1 78 ? -85.921 -44.054 66.756 1.00 69.44 78 ILE A O 1
ATOM 643 N N . HIS A 1 79 ? -85.760 -41.824 66.832 1.00 70.62 79 HIS A N 1
ATOM 644 C CA . HIS A 1 79 ? -84.963 -41.747 68.074 1.00 70.62 79 HIS A CA 1
ATOM 645 C C . HIS A 1 79 ? -83.647 -42.555 68.011 1.00 70.62 79 HIS A C 1
ATOM 647 O O . HIS A 1 79 ? -83.100 -42.953 69.040 1.00 70.62 79 HIS A O 1
ATOM 653 N N . SER A 1 80 ? -83.124 -42.802 66.805 1.00 81.88 80 SER A N 1
ATOM 654 C CA . SER A 1 80 ? -81.829 -43.446 66.605 1.00 81.88 80 SER A CA 1
ATOM 655 C C . SER A 1 80 ? -80.699 -42.493 66.999 1.00 81.88 80 SER A C 1
ATOM 657 O O . SER A 1 80 ? -80.762 -41.293 66.717 1.00 81.88 80 SER A O 1
ATOM 659 N N . LEU A 1 81 ? -79.676 -43.038 67.663 1.00 85.94 81 LEU A N 1
ATOM 660 C CA . LEU A 1 81 ? -78.477 -42.314 68.080 1.00 85.94 81 LEU A CA 1
ATOM 661 C C . LEU A 1 81 ? -77.362 -42.551 67.057 1.00 85.94 81 LEU A C 1
ATOM 663 O O . LEU A 1 81 ? -76.752 -43.618 67.048 1.00 85.94 81 LEU A O 1
ATOM 667 N N . ASN A 1 82 ? -77.091 -41.554 66.214 1.00 88.44 82 ASN A N 1
ATOM 668 C CA . ASN A 1 82 ? -76.020 -41.619 65.219 1.00 88.44 82 ASN A CA 1
ATOM 669 C C . ASN A 1 82 ? -74.777 -40.917 65.769 1.00 88.44 82 ASN A C 1
ATOM 671 O O . ASN A 1 82 ? -74.711 -39.689 65.782 1.00 88.44 82 ASN A O 1
ATOM 675 N N . PHE A 1 83 ? -73.827 -41.680 66.302 1.00 89.06 83 PHE A N 1
ATOM 676 C CA . PHE A 1 83 ? -72.594 -41.127 66.863 1.00 89.06 83 PHE A CA 1
ATOM 677 C C . PHE A 1 83 ? -71.628 -40.669 65.765 1.00 89.06 83 PHE A C 1
ATOM 679 O O . PHE A 1 83 ? -71.597 -41.228 64.668 1.00 89.06 83 PHE A O 1
ATOM 686 N N . GLU A 1 84 ? -70.817 -39.664 66.083 1.00 89.50 84 GLU A N 1
ATOM 687 C CA . GLU A 1 84 ? -69.640 -39.327 65.283 1.00 89.50 84 GLU A CA 1
ATOM 688 C C . GLU A 1 84 ? -68.642 -40.501 65.235 1.00 89.50 84 GLU A C 1
ATOM 690 O O . GLU A 1 84 ? -68.612 -41.354 66.133 1.00 89.50 84 GLU A O 1
ATOM 695 N N . GLY A 1 85 ? -67.805 -40.547 64.197 1.00 82.19 85 GLY A N 1
ATOM 696 C CA . GLY A 1 85 ? -66.779 -41.582 64.064 1.00 82.19 85 GLY A CA 1
ATOM 697 C C . GLY A 1 85 ? -65.576 -41.393 64.997 1.00 82.19 85 GLY A C 1
ATOM 698 O O . GLY A 1 85 ? -65.421 -40.376 65.670 1.00 82.19 85 GLY A O 1
ATOM 699 N N . GLY A 1 86 ? -64.680 -42.383 65.023 1.00 82.62 86 GLY A N 1
ATOM 700 C CA . GLY A 1 86 ? -63.440 -42.343 65.811 1.00 82.62 86 GLY A CA 1
ATOM 701 C C . GLY A 1 86 ? -63.574 -42.810 67.269 1.00 82.62 86 GLY A C 1
ATOM 702 O O . GLY A 1 86 ? -64.571 -43.416 67.667 1.00 82.62 86 GLY A O 1
ATOM 703 N N . TYR A 1 87 ? -62.523 -42.578 68.064 1.00 84.25 87 TYR A N 1
ATOM 704 C CA . TYR A 1 87 ? -62.479 -42.922 69.493 1.00 84.25 87 TYR A CA 1
ATOM 705 C C . TYR A 1 87 ? -63.284 -41.933 70.344 1.00 84.25 87 TYR A C 1
ATOM 707 O O . TYR A 1 87 ? -63.538 -40.805 69.926 1.00 84.25 87 TYR A O 1
ATOM 715 N N . ASP A 1 88 ? -63.678 -42.355 71.544 1.00 88.19 88 ASP A N 1
ATOM 716 C CA . ASP A 1 88 ? -64.372 -41.487 72.497 1.00 88.19 88 ASP A CA 1
ATOM 717 C C . ASP A 1 88 ? -63.452 -40.338 72.940 1.00 88.19 88 ASP A C 1
ATOM 719 O O . ASP A 1 88 ? -62.264 -40.529 73.225 1.00 88.19 88 ASP A O 1
ATOM 723 N N . ARG A 1 89 ? -63.995 -39.119 72.963 1.00 89.44 89 ARG A N 1
ATOM 724 C CA . ARG A 1 89 ? -63.252 -37.904 73.308 1.00 89.44 89 ARG A CA 1
ATOM 725 C C . ARG A 1 89 ? -63.117 -37.807 74.816 1.00 89.44 89 ARG A C 1
ATOM 727 O O . ARG A 1 89 ? -64.055 -38.113 75.545 1.00 89.44 89 ARG A O 1
ATOM 734 N N . ARG A 1 90 ? -61.968 -37.331 75.298 1.00 87.31 90 ARG A N 1
ATOM 735 C CA . ARG A 1 90 ? -61.744 -37.075 76.728 1.00 87.31 90 ARG A CA 1
ATOM 736 C C . ARG A 1 90 ? -62.010 -35.617 77.059 1.00 87.31 90 ARG A C 1
ATOM 738 O O . ARG A 1 90 ? -61.465 -34.729 76.408 1.00 87.31 90 ARG A O 1
ATOM 745 N N . LEU A 1 91 ? -62.809 -35.378 78.097 1.00 85.06 91 LEU A N 1
ATOM 746 C CA . LEU A 1 91 ? -63.154 -34.032 78.543 1.00 85.06 91 LEU A CA 1
ATOM 747 C C . LEU A 1 91 ? -61.922 -33.300 79.080 1.00 85.06 91 LEU A C 1
ATOM 749 O O . LEU A 1 91 ? -61.295 -33.726 80.050 1.00 85.06 91 LEU A O 1
ATOM 753 N N . ILE A 1 92 ? -61.616 -32.154 78.477 1.00 80.50 92 ILE A N 1
ATOM 754 C CA . ILE A 1 92 ? -60.609 -31.218 78.976 1.00 80.50 92 ILE A CA 1
ATOM 755 C C . ILE A 1 92 ? -61.317 -30.206 79.880 1.00 80.50 92 ILE A C 1
ATOM 757 O O . ILE A 1 92 ? -62.342 -29.641 79.507 1.00 80.50 92 ILE A O 1
ATOM 761 N N . HIS A 1 93 ? -60.770 -29.956 81.070 1.00 77.50 93 HIS A N 1
ATOM 762 C CA . HIS A 1 93 ? -61.328 -29.011 82.041 1.00 77.50 93 HIS A CA 1
ATOM 763 C C . HIS A 1 93 ? -61.209 -27.549 81.559 1.00 77.50 93 HIS A C 1
ATOM 765 O O . HIS A 1 93 ? -60.272 -26.837 81.924 1.00 77.50 93 HIS A O 1
ATOM 771 N N . ARG A 1 94 ? -62.157 -27.105 80.723 1.00 79.44 94 ARG A N 1
ATOM 772 C CA . ARG A 1 94 ? -62.271 -25.742 80.173 1.00 79.44 94 ARG A CA 1
ATOM 773 C C . ARG A 1 94 ? -63.723 -25.256 80.174 1.00 79.44 94 ARG A C 1
ATOM 775 O O . ARG A 1 94 ? -64.655 -26.056 80.129 1.00 79.44 94 ARG A O 1
ATOM 782 N N . GLY A 1 95 ? -63.889 -23.931 80.212 1.00 81.81 95 GLY A N 1
ATOM 783 C CA . GLY A 1 95 ? -65.201 -23.279 80.139 1.00 81.81 95 GLY A CA 1
ATOM 784 C C . GLY A 1 95 ? -65.876 -23.463 78.780 1.00 81.81 95 GLY A C 1
ATOM 785 O O . GLY A 1 95 ? -67.049 -23.802 78.735 1.00 81.81 95 GLY A O 1
ATOM 786 N N . ASN A 1 96 ? -65.116 -23.338 77.690 1.00 88.06 96 ASN A N 1
ATOM 787 C CA . ASN A 1 96 ? -65.584 -23.581 76.327 1.00 88.06 96 ASN A CA 1
ATOM 788 C C . ASN A 1 96 ? -64.749 -24.698 75.688 1.00 88.06 96 ASN A C 1
ATOM 790 O O . ASN A 1 96 ? -63.516 -24.692 75.780 1.00 88.06 96 ASN A O 1
ATOM 794 N N . ILE A 1 97 ? -65.419 -25.649 75.043 1.00 88.38 97 ILE A N 1
ATOM 795 C CA . ILE A 1 97 ? -64.807 -26.727 74.261 1.00 88.38 97 ILE A CA 1
ATOM 796 C C . ILE A 1 97 ? -65.169 -26.508 72.798 1.00 88.38 97 ILE A C 1
ATOM 798 O O . ILE A 1 97 ? -66.348 -26.395 72.487 1.00 88.38 97 ILE A O 1
ATOM 802 N N . TYR A 1 98 ? -64.171 -26.473 71.916 1.00 88.88 98 TYR A N 1
ATOM 803 C CA . TYR A 1 98 ? -64.358 -26.257 70.480 1.00 88.88 98 TYR A CA 1
ATOM 804 C C . TYR A 1 98 ? -63.888 -27.473 69.694 1.00 88.88 98 TYR A C 1
ATOM 806 O O . TYR A 1 98 ? -62.700 -27.809 69.711 1.00 88.88 98 TYR A O 1
ATOM 814 N N . GLU A 1 99 ? -64.802 -28.137 68.996 1.00 88.88 99 GLU A N 1
ATOM 815 C CA . GLU A 1 99 ? -64.518 -29.406 68.332 1.00 88.88 99 GLU A CA 1
ATOM 816 C C . GLU A 1 99 ? -65.212 -29.545 66.990 1.00 88.88 99 GLU A C 1
ATOM 818 O O . GLU A 1 99 ? -66.333 -29.097 66.788 1.00 88.88 99 GLU A O 1
ATOM 823 N N . VAL A 1 100 ? -64.546 -30.203 66.052 1.00 87.56 100 VAL A N 1
ATOM 824 C CA . VAL A 1 100 ? -65.128 -30.503 64.746 1.00 87.56 100 VAL A CA 1
ATOM 825 C C . VAL A 1 100 ? -65.632 -31.931 64.737 1.00 87.56 100 VAL A C 1
ATOM 827 O O . VAL A 1 100 ? -64.976 -32.822 65.287 1.00 87.56 100 VAL A O 1
ATOM 830 N N . TRP A 1 101 ? -66.785 -32.138 64.100 1.00 88.69 101 TRP A N 1
ATOM 831 C CA . TRP A 1 101 ? -67.356 -33.461 63.868 1.00 88.69 101 TRP A CA 1
ATOM 832 C C . TRP A 1 101 ? -66.326 -34.447 63.304 1.00 88.69 101 TRP A C 1
ATOM 834 O O . TRP A 1 101 ? -65.581 -34.136 62.364 1.00 88.69 101 TRP A O 1
ATOM 844 N N . SER A 1 102 ? -66.303 -35.654 63.859 1.00 86.75 102 SER A N 1
ATOM 845 C CA . SER A 1 102 ? -65.558 -36.775 63.289 1.00 86.75 102 SER A CA 1
ATOM 846 C C . SER A 1 102 ? -66.449 -37.560 62.330 1.00 86.75 102 SER A C 1
ATOM 848 O O . SER A 1 102 ? -67.515 -38.027 62.724 1.00 86.75 102 SER A O 1
ATOM 850 N N . ASP A 1 103 ? -66.007 -37.713 61.078 1.00 85.69 103 ASP A N 1
ATOM 851 C CA . ASP A 1 103 ? -66.778 -38.385 60.023 1.00 85.69 103 ASP A CA 1
ATOM 852 C C . ASP A 1 103 ? -67.272 -39.761 60.482 1.00 85.69 103 ASP A C 1
ATOM 854 O O . ASP A 1 103 ? -66.480 -40.583 60.947 1.00 85.69 103 ASP A O 1
ATOM 858 N N . SER A 1 104 ? -68.572 -40.008 60.339 1.00 85.62 104 SER A N 1
ATOM 859 C CA . SER A 1 104 ? -69.184 -41.329 60.501 1.00 85.62 104 SER A CA 1
ATOM 860 C C . SER A 1 104 ? -69.589 -41.889 59.133 1.00 85.62 104 SER A C 1
ATOM 862 O O . SER A 1 104 ? -69.475 -41.197 58.119 1.00 85.62 104 SER A O 1
ATOM 864 N N . GLU A 1 105 ? -70.039 -43.147 59.079 1.00 80.88 105 GLU A N 1
ATOM 865 C CA . GLU A 1 105 ? -70.487 -43.769 57.821 1.00 80.88 105 GLU A CA 1
ATOM 866 C C . GLU A 1 105 ? -71.603 -42.956 57.143 1.00 80.88 105 GLU A C 1
ATOM 868 O O . GLU A 1 105 ? -71.555 -42.747 55.931 1.00 80.88 105 GLU A O 1
ATOM 873 N N . ASP A 1 106 ? -72.537 -42.426 57.937 1.00 80.56 106 ASP A N 1
ATOM 874 C CA . ASP A 1 106 ? -73.721 -41.711 57.449 1.00 80.56 106 ASP A CA 1
ATOM 875 C C . ASP A 1 106 ? -73.525 -40.189 57.313 1.00 80.56 106 ASP A C 1
ATOM 877 O O . ASP A 1 106 ? -74.247 -39.539 56.556 1.00 80.56 106 ASP A O 1
ATOM 881 N N . PHE A 1 107 ? -72.565 -39.598 58.038 1.00 85.00 107 PHE A N 1
ATOM 882 C CA . PHE A 1 107 ? -72.361 -38.145 58.090 1.00 85.00 107 PHE A CA 1
ATOM 883 C C . PHE A 1 107 ? -70.884 -37.785 57.918 1.00 85.00 107 PHE A C 1
ATOM 885 O O . PHE A 1 107 ? -70.091 -37.838 58.864 1.00 85.00 107 PHE A O 1
ATOM 892 N N . GLN A 1 108 ? -70.537 -37.376 56.696 1.00 82.50 108 GLN A N 1
ATOM 893 C CA . GLN A 1 108 ? -69.194 -36.943 56.314 1.00 82.50 108 GLN A CA 1
ATOM 894 C C . GLN A 1 108 ? -69.135 -35.424 56.127 1.00 82.50 108 GLN A C 1
ATOM 896 O O . GLN A 1 108 ? -70.036 -34.811 55.550 1.00 82.50 108 GLN A O 1
ATOM 901 N N . LYS A 1 109 ? -68.040 -34.815 56.577 1.00 81.25 109 LYS A N 1
ATOM 902 C CA . LYS A 1 109 ? -67.738 -33.394 56.403 1.00 81.25 109 LYS A CA 1
ATOM 903 C C . LYS A 1 109 ? -67.626 -33.039 54.921 1.00 81.25 109 LYS A C 1
ATOM 905 O O . LYS A 1 109 ? -66.968 -33.734 54.143 1.00 81.25 109 LYS A O 1
ATOM 910 N N . ASN A 1 110 ? -68.203 -31.905 54.528 1.00 74.00 110 ASN A N 1
ATOM 911 C CA . ASN A 1 110 ? -68.052 -31.403 53.169 1.00 74.00 110 ASN A CA 1
ATOM 912 C C . ASN A 1 110 ? -66.605 -30.931 52.930 1.00 74.00 110 ASN A C 1
ATOM 914 O O . ASN A 1 110 ? -66.150 -29.952 53.514 1.00 74.00 110 ASN A O 1
ATOM 918 N N . LYS A 1 111 ? -65.866 -31.583 52.025 1.00 61.72 111 LYS A N 1
ATOM 919 C CA . LYS A 1 111 ? -64.474 -31.196 51.716 1.00 61.72 111 LYS A CA 1
ATOM 920 C C . LYS A 1 111 ? -64.341 -29.779 51.132 1.00 61.72 111 LYS A C 1
ATOM 922 O O . LYS A 1 111 ? -63.247 -29.224 51.175 1.00 61.72 111 LYS A O 1
ATOM 927 N N . ALA A 1 112 ? -65.421 -29.186 50.612 1.00 55.12 112 ALA A N 1
ATOM 928 C CA . ALA A 1 112 ? -65.437 -27.810 50.107 1.00 55.12 112 ALA A CA 1
ATOM 929 C C . ALA A 1 112 ? -65.636 -26.743 51.205 1.00 55.12 112 ALA A C 1
ATOM 931 O O . ALA A 1 112 ? -65.367 -25.571 50.960 1.00 55.12 112 ALA A O 1
ATOM 932 N N . SER A 1 113 ? -66.061 -27.112 52.419 1.00 53.91 113 SER A N 1
ATOM 933 C CA . SER A 1 113 ? -66.430 -26.163 53.485 1.00 53.91 113 SER A CA 1
ATOM 934 C C . SER A 1 113 ? -65.253 -25.688 54.350 1.00 53.91 113 SER A C 1
ATOM 936 O O . SER A 1 113 ? -65.459 -25.171 55.447 1.00 53.91 113 SER A O 1
ATOM 938 N N . SER A 1 114 ? -64.007 -25.842 53.889 1.00 53.03 114 SER A N 1
ATOM 939 C CA . SER A 1 114 ? -62.795 -25.407 54.612 1.00 53.03 114 SER A CA 1
ATOM 940 C C . SER A 1 114 ? -62.690 -23.879 54.815 1.00 53.03 114 SER A C 1
ATOM 942 O O . SER A 1 114 ? -61.632 -23.382 55.189 1.00 53.03 114 SER A O 1
ATOM 944 N N . GLU A 1 115 ? -63.738 -23.124 54.479 1.00 57.81 115 GLU A N 1
ATOM 945 C CA . GLU A 1 115 ? -63.780 -21.658 54.418 1.00 57.81 115 GLU A CA 1
ATOM 946 C C . GLU A 1 115 ? -64.888 -21.045 55.295 1.00 57.81 115 GLU A C 1
ATOM 948 O O . GLU A 1 115 ? -65.104 -19.842 55.229 1.00 57.81 115 GLU A O 1
ATOM 953 N N . ASP A 1 116 ? -65.584 -21.827 56.129 1.00 68.06 116 ASP A N 1
ATOM 954 C CA . ASP A 1 116 ? -66.743 -21.325 56.897 1.00 68.06 116 ASP A CA 1
ATOM 955 C C . ASP A 1 116 ? -66.365 -20.630 58.228 1.00 68.06 116 ASP A C 1
ATOM 957 O O . ASP A 1 116 ? -67.205 -20.048 58.900 1.00 68.06 116 ASP A O 1
ATOM 961 N N . TYR A 1 117 ? -65.086 -20.673 58.634 1.00 78.44 117 TYR A N 1
ATOM 962 C CA . TYR A 1 117 ? -64.508 -19.989 59.814 1.00 78.44 117 TYR A CA 1
ATOM 963 C C . TYR A 1 117 ? -65.365 -20.004 61.098 1.00 78.44 117 TYR A C 1
ATOM 965 O O . TYR A 1 117 ? -65.225 -19.114 61.936 1.00 78.44 117 TYR A O 1
ATOM 973 N N . ALA A 1 118 ? -66.217 -21.016 61.288 1.00 82.69 118 ALA A N 1
ATOM 974 C CA . ALA A 1 118 ? -67.379 -20.928 62.171 1.00 82.69 118 ALA A CA 1
ATOM 975 C C . ALA A 1 118 ? -67.022 -20.595 63.631 1.00 82.69 118 ALA A C 1
ATOM 977 O O . ALA A 1 118 ? -67.678 -19.771 64.268 1.00 82.69 118 ALA A O 1
ATOM 978 N N . PHE A 1 119 ? -65.929 -21.167 64.152 1.00 87.31 119 PHE A N 1
ATOM 979 C CA . PHE A 1 119 ? -65.432 -20.837 65.491 1.00 87.31 119 PHE A CA 1
ATOM 980 C C . PHE A 1 119 ? -64.900 -19.405 65.596 1.00 87.31 119 PHE A C 1
ATOM 982 O O . PHE A 1 119 ? -65.176 -18.713 66.573 1.00 87.31 119 PHE A O 1
ATOM 989 N N . VAL A 1 120 ? -64.131 -18.954 64.604 1.00 87.44 120 VAL A N 1
ATOM 990 C CA . VAL A 1 120 ? -63.499 -17.626 64.616 1.00 87.44 120 VAL A CA 1
ATOM 991 C C . VAL A 1 120 ? -64.540 -16.536 64.402 1.00 87.44 120 VAL A C 1
ATOM 993 O O . VAL A 1 120 ? -64.488 -15.525 65.096 1.00 87.44 120 VAL A O 1
ATOM 996 N N . ASP A 1 121 ? -65.500 -16.750 63.503 1.00 87.38 121 ASP A N 1
ATOM 997 C CA . ASP A 1 121 ? -66.622 -15.838 63.273 1.00 87.38 121 ASP A CA 1
ATOM 998 C C . ASP A 1 121 ? -67.489 -15.687 64.531 1.00 87.38 121 ASP A C 1
ATOM 1000 O O . ASP A 1 121 ? -67.811 -14.568 64.937 1.00 87.38 121 ASP A O 1
ATOM 1004 N N . TYR A 1 122 ? -67.789 -16.798 65.213 1.00 87.88 122 TYR A N 1
ATOM 1005 C CA . TYR A 1 122 ? -68.502 -16.771 66.489 1.00 87.88 122 TYR A CA 1
ATOM 1006 C C . TYR A 1 122 ? -67.732 -15.986 67.556 1.00 87.88 122 TYR A C 1
ATOM 1008 O O . TYR A 1 122 ? -68.278 -15.044 68.134 1.00 87.88 122 TYR A O 1
ATOM 1016 N N . ILE A 1 123 ? -66.450 -16.306 67.771 1.00 88.88 123 ILE A N 1
ATOM 1017 C CA . ILE A 1 123 ? -65.610 -15.581 68.734 1.00 88.88 123 ILE A CA 1
ATOM 1018 C C . ILE A 1 123 ? -65.582 -14.088 68.379 1.00 88.88 123 ILE A C 1
ATOM 1020 O O . ILE A 1 123 ? -65.899 -13.256 69.227 1.00 88.88 123 ILE A O 1
ATOM 1024 N N . TYR A 1 124 ? -65.311 -13.738 67.120 1.00 88.94 124 TYR A N 1
ATOM 1025 C CA . TYR A 1 124 ? -65.261 -12.354 66.642 1.00 88.94 124 TYR A CA 1
ATOM 1026 C C . TYR A 1 124 ? -66.559 -11.577 66.924 1.00 88.94 124 TYR A C 1
ATOM 1028 O O . TYR A 1 124 ? -66.516 -10.454 67.436 1.00 88.94 124 TYR A O 1
ATOM 1036 N N . LYS A 1 125 ? -67.724 -12.175 66.643 1.00 86.88 125 LYS A N 1
ATOM 1037 C CA . LYS A 1 125 ? -69.041 -11.552 66.870 1.00 86.88 125 LYS A CA 1
ATOM 1038 C C . LYS A 1 125 ? -69.366 -11.352 68.352 1.00 86.88 125 LYS A C 1
ATOM 1040 O O . LYS A 1 125 ? -70.117 -10.436 68.680 1.00 86.88 125 LYS A O 1
ATOM 1045 N N . THR A 1 126 ? -68.806 -12.172 69.241 1.00 85.81 126 THR A N 1
ATOM 1046 C CA . THR A 1 126 ? -69.004 -12.050 70.700 1.00 85.81 126 THR A CA 1
ATOM 1047 C C . THR A 1 126 ? -68.081 -11.025 71.368 1.00 85.81 126 THR A C 1
ATOM 1049 O O . THR A 1 126 ? -68.344 -10.594 72.493 1.00 85.81 126 THR A O 1
ATOM 1052 N N . ILE A 1 127 ? -67.023 -10.584 70.681 1.00 87.50 127 ILE A N 1
ATOM 1053 C CA . ILE A 1 127 ? -66.087 -9.585 71.202 1.00 87.50 127 ILE A CA 1
ATOM 1054 C C . ILE A 1 127 ? -66.706 -8.186 71.099 1.00 87.50 127 ILE A C 1
ATOM 1056 O O . ILE A 1 127 ? -66.772 -7.578 70.033 1.00 87.50 127 ILE A O 1
ATOM 1060 N N . ASN A 1 128 ? -67.140 -7.660 72.242 1.00 81.19 128 ASN A N 1
ATOM 1061 C CA . ASN A 1 128 ? -67.696 -6.310 72.401 1.00 81.19 128 ASN A CA 1
ATOM 1062 C C . ASN A 1 128 ? -67.149 -5.568 73.638 1.00 81.19 128 ASN A C 1
ATOM 1064 O O . ASN A 1 128 ? -67.563 -4.447 73.917 1.00 81.19 128 ASN A O 1
ATOM 1068 N N . SER A 1 129 ? -66.243 -6.201 74.386 1.00 82.50 129 SER A N 1
ATOM 1069 C CA . SER A 1 129 ? -65.611 -5.668 75.589 1.00 82.50 129 SER A CA 1
ATOM 1070 C C . SER A 1 129 ? -64.214 -6.266 75.761 1.00 82.50 129 SER A C 1
ATOM 1072 O O . SER A 1 129 ? -63.877 -7.295 75.166 1.00 82.50 129 SER A O 1
ATOM 1074 N N . SER A 1 130 ? -63.409 -5.634 76.611 1.00 75.19 130 SER A N 1
ATOM 1075 C CA . SER A 1 130 ? -62.051 -6.078 76.928 1.00 75.19 130 SER A CA 1
ATOM 1076 C C . SER A 1 130 ? -61.992 -7.484 77.549 1.00 75.19 130 SER A C 1
ATOM 1078 O O . SER A 1 130 ? -61.125 -8.288 77.202 1.00 75.19 130 SER A O 1
ATOM 1080 N N . ASP A 1 131 ? -62.938 -7.820 78.429 1.00 76.06 131 ASP A N 1
ATOM 1081 C CA . ASP A 1 131 ? -62.986 -9.143 79.063 1.00 76.06 131 ASP A CA 1
ATOM 1082 C C . ASP A 1 131 ? -63.282 -10.246 78.036 1.00 76.06 131 ASP A C 1
ATOM 1084 O O . ASP A 1 131 ? -62.662 -11.315 78.050 1.00 76.06 131 ASP A O 1
ATOM 1088 N N . ASN A 1 132 ? -64.170 -9.955 77.080 1.00 82.56 132 ASN A N 1
ATOM 1089 C CA . ASN A 1 132 ? -64.502 -10.871 75.993 1.00 82.56 132 ASN A CA 1
ATOM 1090 C C . ASN A 1 132 ? -63.343 -11.020 75.000 1.00 82.56 132 ASN A C 1
ATOM 1092 O O . ASN A 1 132 ? -63.118 -12.119 74.500 1.00 82.56 132 ASN A O 1
ATOM 1096 N N . LEU A 1 133 ? -62.558 -9.962 74.761 1.00 85.69 133 LEU A N 1
ATOM 1097 C CA . LEU A 1 133 ? -61.347 -10.030 73.938 1.00 85.69 133 LEU A CA 1
ATOM 1098 C C . LEU A 1 133 ? -60.319 -11.002 74.530 1.00 85.69 133 LEU A C 1
ATOM 1100 O O . LEU A 1 133 ? -59.809 -11.870 73.821 1.00 85.69 133 LEU A O 1
ATOM 1104 N N . LYS A 1 134 ? -60.032 -10.890 75.832 1.00 84.44 134 LYS A N 1
ATOM 1105 C CA . LYS A 1 134 ? -59.064 -11.762 76.513 1.00 84.44 134 LYS A CA 1
ATOM 1106 C C . LYS A 1 134 ? -59.475 -13.232 76.429 1.00 84.44 134 LYS A C 1
ATOM 1108 O O . LYS A 1 134 ? -58.658 -14.075 76.054 1.00 84.44 134 LYS A O 1
ATOM 1113 N N . ASN A 1 135 ? -60.735 -13.529 76.742 1.00 84.00 135 ASN A N 1
ATOM 1114 C CA . ASN A 1 135 ? -61.268 -14.889 76.670 1.00 84.00 135 ASN A CA 1
ATOM 1115 C C . ASN A 1 135 ? -61.311 -15.399 75.221 1.00 84.00 135 ASN A C 1
ATOM 1117 O O . ASN A 1 135 ? -60.878 -16.519 74.960 1.00 84.00 135 ASN A O 1
ATOM 1121 N N . GLY A 1 136 ? -61.713 -14.554 74.268 1.00 87.62 136 GLY A N 1
ATOM 1122 C CA . GLY A 1 136 ? -61.734 -14.882 72.842 1.00 87.62 136 GLY A CA 1
ATOM 1123 C C . GLY A 1 136 ? -60.352 -15.210 72.269 1.00 87.62 136 GLY A C 1
ATOM 1124 O O . GLY A 1 136 ? -60.217 -16.143 71.481 1.00 87.62 136 GLY A O 1
ATOM 1125 N N . ILE A 1 137 ? -59.296 -14.512 72.705 1.00 88.12 137 ILE A N 1
ATOM 1126 C CA . ILE A 1 137 ? -57.909 -14.836 72.328 1.00 88.12 137 ILE A CA 1
ATOM 1127 C C . ILE A 1 137 ? -57.490 -16.204 72.883 1.00 88.12 137 ILE A C 1
ATOM 1129 O O . ILE A 1 137 ? -56.889 -16.994 72.154 1.00 88.12 137 ILE A O 1
ATOM 1133 N N . ILE A 1 138 ? -57.805 -16.501 74.149 1.00 85.62 138 ILE A N 1
ATOM 1134 C CA . ILE A 1 138 ? -57.474 -17.790 74.786 1.00 85.62 138 ILE A CA 1
ATOM 1135 C C . ILE A 1 138 ? -58.196 -18.949 74.085 1.00 85.62 138 ILE A C 1
ATOM 1137 O O . ILE A 1 138 ? -57.598 -20.006 73.851 1.00 85.62 138 ILE A O 1
ATOM 1141 N N . ASP A 1 139 ? -59.462 -18.739 73.731 1.00 88.12 139 ASP A N 1
ATOM 1142 C CA . ASP A 1 139 ? -60.279 -19.702 73.000 1.00 88.12 139 ASP A CA 1
ATOM 1143 C C . ASP A 1 139 ? -59.723 -19.932 71.592 1.00 88.12 139 ASP A C 1
ATOM 1145 O O . ASP A 1 139 ? -59.466 -21.076 71.209 1.00 88.12 139 ASP A O 1
ATOM 1149 N N . TYR A 1 140 ? -59.412 -18.860 70.858 1.00 88.25 140 TYR A N 1
ATOM 1150 C CA . TYR A 1 140 ? -58.794 -18.961 69.537 1.00 88.25 140 TYR A CA 1
ATOM 1151 C C . TYR A 1 140 ? -57.449 -19.693 69.569 1.00 88.25 140 TYR A C 1
ATOM 1153 O O . TYR A 1 140 ? -57.210 -20.579 68.752 1.00 88.25 140 TYR A O 1
ATOM 1161 N N . GLN A 1 141 ? -56.566 -19.377 70.518 1.00 87.31 141 GLN A N 1
ATOM 1162 C CA . GLN A 1 141 ? -55.265 -20.045 70.638 1.00 87.31 141 GLN A CA 1
ATOM 1163 C C . GLN A 1 141 ? -55.411 -21.548 70.887 1.00 87.31 141 GLN A C 1
ATOM 1165 O O . GLN A 1 141 ? -54.638 -22.349 70.354 1.00 87.31 141 GLN A O 1
ATOM 1170 N N . HIS A 1 142 ? -56.416 -21.944 71.668 1.00 86.12 142 HIS A N 1
ATOM 1171 C CA . HIS A 1 142 ? -56.717 -23.349 71.898 1.00 86.12 142 HIS A CA 1
ATOM 1172 C C . HIS A 1 142 ? -57.254 -24.038 70.643 1.00 86.12 142 HIS A C 1
ATOM 1174 O O . HIS A 1 142 ? -56.752 -25.109 70.284 1.00 86.12 142 HIS A O 1
ATOM 1180 N N . ILE A 1 143 ? -58.199 -23.402 69.947 1.00 85.94 143 ILE A N 1
ATOM 1181 C CA . ILE A 1 143 ? -58.706 -23.869 68.652 1.00 85.94 143 ILE A CA 1
ATOM 1182 C C . ILE A 1 143 ? -57.541 -24.068 67.681 1.00 85.94 143 ILE A C 1
ATOM 1184 O O . ILE A 1 143 ? -57.398 -25.138 67.099 1.00 85.94 143 ILE A O 1
ATOM 1188 N N . LEU A 1 144 ? -56.648 -23.085 67.578 1.00 84.12 144 LEU A N 1
ATOM 1189 C CA . LEU A 1 144 ? -55.496 -23.115 66.685 1.00 84.12 144 LEU A CA 1
ATOM 1190 C C . LEU A 1 144 ? -54.522 -24.261 67.002 1.00 84.12 144 LEU A C 1
ATOM 1192 O O . LEU A 1 144 ? -53.937 -24.841 66.088 1.00 84.12 144 LEU A O 1
ATOM 1196 N N . SER A 1 145 ? -54.335 -24.581 68.288 1.00 82.25 145 SER A N 1
ATOM 1197 C CA . SER A 1 145 ? -53.481 -25.695 68.726 1.00 82.25 145 SER A CA 1
ATOM 1198 C C . SER A 1 145 ? -54.092 -27.071 68.453 1.00 82.25 145 SER A C 1
ATOM 1200 O O . SER A 1 145 ? -53.352 -28.027 68.236 1.00 82.25 145 SER A O 1
ATOM 1202 N N . THR A 1 146 ? -55.424 -27.160 68.438 1.00 79.62 146 THR A N 1
ATOM 1203 C CA . THR A 1 146 ? -56.166 -28.426 68.328 1.00 79.62 146 THR A CA 1
ATOM 1204 C C . THR A 1 146 ? -56.533 -28.736 66.875 1.00 79.62 146 THR A C 1
ATOM 1206 O O . THR A 1 146 ? -56.398 -29.871 66.431 1.00 79.62 146 THR A O 1
ATOM 1209 N N . HIS A 1 147 ? -56.909 -27.710 66.109 1.00 78.56 147 HIS A N 1
ATOM 1210 C CA . HIS A 1 147 ? -57.470 -27.810 64.755 1.00 78.56 147 HIS A CA 1
ATOM 1211 C C . HIS A 1 147 ? -56.619 -27.056 63.722 1.00 78.56 147 HIS A C 1
ATOM 1213 O O . HIS A 1 147 ? -57.133 -26.422 62.806 1.00 78.56 147 HIS A O 1
ATOM 1219 N N . ARG A 1 148 ? -55.287 -27.090 63.870 1.00 73.12 148 ARG A N 1
ATOM 1220 C CA . ARG A 1 148 ? -54.329 -26.268 63.098 1.00 73.12 148 ARG A CA 1
ATOM 1221 C C . ARG A 1 148 ? -54.539 -26.291 61.577 1.00 73.12 148 ARG A C 1
ATOM 1223 O O . ARG A 1 148 ? -54.368 -25.266 60.922 1.00 73.12 148 ARG A O 1
ATOM 1230 N N . GLU A 1 149 ? -54.872 -27.452 61.020 1.00 67.62 149 GLU A N 1
ATOM 1231 C CA . GLU A 1 149 ? -55.014 -27.663 59.573 1.00 67.62 149 GLU A CA 1
ATOM 1232 C C . GLU A 1 149 ? -56.240 -26.958 58.970 1.00 67.62 149 GLU A C 1
ATOM 1234 O O . GLU A 1 149 ? -56.219 -26.593 57.795 1.00 67.62 149 GLU A O 1
ATOM 1239 N N . GLU A 1 150 ? -57.266 -26.687 59.776 1.00 65.00 150 GLU A N 1
ATOM 1240 C CA . GLU A 1 150 ? -58.530 -26.092 59.325 1.00 65.00 150 GLU A CA 1
ATOM 1241 C C . GLU A 1 150 ? -58.448 -24.564 59.155 1.00 65.00 150 GLU A C 1
ATOM 1243 O O . GLU A 1 150 ? -59.283 -23.965 58.484 1.00 65.00 150 GLU A O 1
ATOM 1248 N N . PHE A 1 151 ? -57.404 -23.919 59.691 1.00 66.25 151 PHE A N 1
ATOM 1249 C CA . PHE A 1 151 ? -57.260 -22.454 59.711 1.00 66.25 151 PHE A CA 1
ATOM 1250 C C . PHE A 1 151 ? -56.299 -21.883 58.656 1.00 66.25 151 PHE A C 1
ATOM 1252 O O . PHE A 1 151 ? -56.045 -20.678 58.634 1.00 66.25 151 PHE A O 1
ATOM 1259 N N . LYS A 1 152 ? -55.799 -22.705 57.722 1.00 64.12 152 LYS A N 1
ATOM 1260 C CA . LYS A 1 152 ? -54.816 -22.285 56.697 1.00 64.12 152 LYS A CA 1
ATOM 1261 C C . LYS A 1 152 ? -55.301 -21.169 55.752 1.00 64.12 152 LYS A C 1
ATOM 1263 O O . LYS A 1 152 ? -54.466 -20.486 55.161 1.00 64.12 152 LYS A O 1
ATOM 1268 N N . LYS A 1 153 ? -56.617 -20.954 55.616 1.00 71.06 153 LYS A N 1
ATOM 1269 C CA . LYS A 1 153 ? -57.228 -19.963 54.702 1.00 71.06 153 LYS A CA 1
ATOM 1270 C C . LYS A 1 153 ? -57.745 -18.675 55.373 1.00 71.06 153 LYS A C 1
ATOM 1272 O O . LYS A 1 153 ? -58.263 -17.807 54.680 1.00 71.06 153 LYS A O 1
ATOM 1277 N N . ILE A 1 154 ? -57.527 -18.488 56.681 1.00 80.50 154 ILE A N 1
ATOM 1278 C CA . ILE A 1 154 ? -58.108 -17.403 57.511 1.00 80.50 154 ILE A CA 1
ATOM 1279 C C . ILE A 1 154 ? -57.872 -15.955 57.020 1.00 80.50 154 ILE A C 1
ATOM 1281 O O . ILE A 1 154 ? -58.554 -15.039 57.469 1.00 80.50 154 ILE A O 1
ATOM 1285 N N . VAL A 1 155 ? -56.960 -15.708 56.073 1.00 80.38 155 VAL A N 1
ATOM 1286 C CA . VAL A 1 155 ? -56.703 -14.356 55.531 1.00 80.38 155 VAL A CA 1
ATOM 1287 C C . VAL A 1 155 ? -57.938 -13.724 54.921 1.00 80.38 155 VAL A C 1
ATOM 1289 O O . VAL A 1 155 ? -58.150 -12.542 55.152 1.00 80.38 155 VAL A O 1
ATOM 1292 N N . GLY A 1 156 ? -58.758 -14.482 54.183 1.00 79.12 156 GLY A N 1
ATOM 1293 C CA . GLY A 1 156 ? -59.975 -13.934 53.573 1.00 79.12 156 GLY A CA 1
ATOM 1294 C C . GLY A 1 156 ? -60.922 -13.356 54.628 1.00 79.12 156 GLY A C 1
ATOM 1295 O O . GLY A 1 156 ? -61.383 -12.223 54.499 1.00 79.12 156 GLY A O 1
ATOM 1296 N N . PHE A 1 157 ? -61.103 -14.091 55.730 1.00 84.06 157 PHE A N 1
ATOM 1297 C CA . PHE A 1 157 ? -61.863 -13.640 56.895 1.00 84.06 157 PHE A CA 1
ATOM 1298 C C . PHE A 1 157 ? -61.251 -12.389 57.535 1.00 84.06 157 PHE A C 1
ATOM 1300 O O . PHE A 1 157 ? -61.969 -11.442 57.853 1.00 84.06 157 PHE A O 1
ATOM 1307 N N . ILE A 1 158 ? -59.927 -12.366 57.711 1.00 84.06 158 ILE A N 1
ATOM 1308 C CA . ILE A 1 158 ? -59.215 -11.226 58.300 1.00 84.06 158 ILE A CA 1
ATOM 1309 C C . ILE A 1 158 ? -59.363 -9.983 57.413 1.00 84.06 158 ILE A C 1
ATOM 1311 O O . ILE A 1 158 ? -59.687 -8.914 57.918 1.00 84.06 158 ILE A O 1
ATOM 1315 N N . THR A 1 159 ? -59.166 -10.109 56.098 1.00 79.88 159 THR A N 1
ATOM 1316 C CA . THR A 1 159 ? -59.275 -9.001 55.141 1.00 79.88 159 THR A CA 1
ATOM 1317 C C . THR A 1 159 ? -60.681 -8.407 55.132 1.00 79.88 159 THR A C 1
ATOM 1319 O O . THR A 1 159 ? -60.814 -7.191 55.231 1.00 79.88 159 THR A O 1
ATOM 1322 N N . GLN A 1 160 ? -61.722 -9.243 55.079 1.00 80.75 160 GLN A N 1
ATOM 1323 C CA . GLN A 1 160 ? -63.107 -8.774 55.104 1.00 80.75 160 GLN A CA 1
ATOM 1324 C C . GLN A 1 160 ? -63.438 -8.053 56.418 1.00 80.75 160 GLN A C 1
ATOM 1326 O O . GLN A 1 160 ? -63.950 -6.935 56.395 1.00 80.75 160 GLN A O 1
ATOM 1331 N N . ASN A 1 161 ? -63.116 -8.666 57.561 1.00 80.81 161 ASN A N 1
ATOM 1332 C CA . ASN A 1 161 ? -63.520 -8.147 58.867 1.00 80.81 161 ASN A CA 1
ATOM 1333 C C . ASN A 1 161 ? -62.667 -6.983 59.367 1.00 80.81 161 ASN A C 1
ATOM 1335 O O . ASN A 1 161 ? -63.155 -6.199 60.174 1.00 80.81 161 ASN A O 1
ATOM 1339 N N . LEU A 1 162 ? -61.436 -6.822 58.882 1.00 74.50 162 LEU A N 1
ATOM 1340 C CA . LEU A 1 162 ? -60.667 -5.600 59.116 1.00 74.50 162 LEU A CA 1
ATOM 1341 C C . LEU A 1 162 ? -61.257 -4.407 58.361 1.00 74.50 162 LEU A C 1
ATOM 1343 O O . LEU A 1 162 ? -61.140 -3.290 58.840 1.00 74.50 162 LEU A O 1
ATOM 1347 N N . SER A 1 163 ? -61.906 -4.624 57.213 1.00 68.31 163 SER A N 1
ATOM 1348 C CA . SER A 1 163 ? -62.580 -3.559 56.456 1.00 68.31 163 SER A CA 1
ATOM 1349 C C . SER A 1 163 ? -63.964 -3.188 56.999 1.00 68.31 163 SER A C 1
ATOM 1351 O O . SER A 1 163 ? -64.477 -2.125 56.661 1.00 68.31 163 SER A O 1
ATOM 1353 N N . THR A 1 164 ? -64.579 -4.043 57.823 1.00 69.94 164 THR A N 1
ATOM 1354 C CA . THR A 1 164 ? -65.952 -3.859 58.334 1.00 69.94 164 THR A CA 1
ATOM 1355 C C . THR A 1 164 ? -66.067 -3.874 59.862 1.00 69.94 164 THR A C 1
ATOM 1357 O O . THR A 1 164 ? -67.185 -3.891 60.385 1.00 69.94 164 THR A O 1
ATOM 1360 N N . SER A 1 165 ? -64.947 -3.914 60.589 1.00 67.44 165 SER A N 1
ATOM 1361 C CA . SER A 1 165 ? -64.913 -3.999 62.054 1.00 67.44 165 SER A CA 1
ATOM 1362 C C . SER A 1 165 ? -65.605 -2.815 62.723 1.00 67.44 165 SER A C 1
ATOM 1364 O O . SER A 1 165 ? -65.455 -1.679 62.283 1.00 67.44 165 SER A O 1
ATOM 1366 N N . LYS A 1 166 ? -66.351 -3.079 63.806 1.00 69.56 166 LYS A N 1
ATOM 1367 C CA . LYS A 1 166 ? -67.196 -2.070 64.471 1.00 69.56 166 LYS A CA 1
ATOM 1368 C C . LYS A 1 166 ? -66.646 -1.574 65.810 1.00 69.56 166 LYS A C 1
ATOM 1370 O O . LYS A 1 166 ? -67.054 -0.505 66.254 1.00 69.56 166 LYS A O 1
ATOM 1375 N N . THR A 1 167 ? -65.763 -2.332 66.468 1.00 83.31 167 THR A N 1
ATOM 1376 C CA . THR A 1 167 ? -65.203 -1.991 67.792 1.00 83.31 167 THR A CA 1
ATOM 1377 C C . THR A 1 167 ? -63.678 -2.103 67.822 1.00 83.31 167 THR A C 1
ATOM 1379 O O . THR A 1 167 ? -63.085 -2.889 67.079 1.00 83.31 167 THR A O 1
ATOM 1382 N N . LYS A 1 168 ? -63.026 -1.351 68.723 1.00 82.12 168 LYS A N 1
ATOM 1383 C CA . LYS A 1 168 ? -61.562 -1.391 68.904 1.00 82.12 168 LYS A CA 1
ATOM 1384 C C . LYS A 1 168 ? -61.069 -2.792 69.291 1.00 82.12 168 LYS A C 1
ATOM 1386 O O . LYS A 1 168 ? -60.024 -3.236 68.822 1.00 82.12 168 LYS A O 1
ATOM 1391 N N . GLU A 1 169 ? -61.847 -3.533 70.080 1.00 85.88 169 GLU A N 1
ATOM 1392 C CA . GLU A 1 169 ? -61.520 -4.895 70.501 1.00 85.88 169 GLU A CA 1
ATOM 1393 C C . GLU A 1 169 ? -61.549 -5.886 69.327 1.00 85.88 169 GLU A C 1
ATOM 1395 O O . GLU A 1 169 ? -60.681 -6.752 69.236 1.00 85.88 169 GLU A O 1
ATOM 1400 N N . GLN A 1 170 ? -62.490 -5.739 68.388 1.00 86.25 170 GLN A N 1
ATOM 1401 C CA . GLN A 1 170 ? -62.546 -6.556 67.168 1.00 86.25 170 GLN A CA 1
ATOM 1402 C C . GLN A 1 170 ? -61.362 -6.289 66.233 1.00 86.25 170 GLN A C 1
ATOM 1404 O O . GLN A 1 170 ? -60.822 -7.225 65.629 1.00 86.25 170 GLN A O 1
ATOM 1409 N N . VAL A 1 171 ? -60.927 -5.028 66.135 1.00 84.50 171 VAL A N 1
ATOM 1410 C CA . VAL A 1 171 ? -59.715 -4.657 65.390 1.00 84.50 171 VAL A CA 1
ATOM 1411 C C . VAL A 1 171 ? -58.490 -5.311 66.032 1.00 84.50 171 VAL A C 1
ATOM 1413 O O . VAL A 1 171 ? -57.720 -5.969 65.330 1.00 84.50 171 VAL A O 1
ATOM 1416 N N . LEU A 1 172 ? -58.330 -5.221 67.359 1.00 84.69 172 LEU A N 1
ATOM 1417 C CA . LEU A 1 17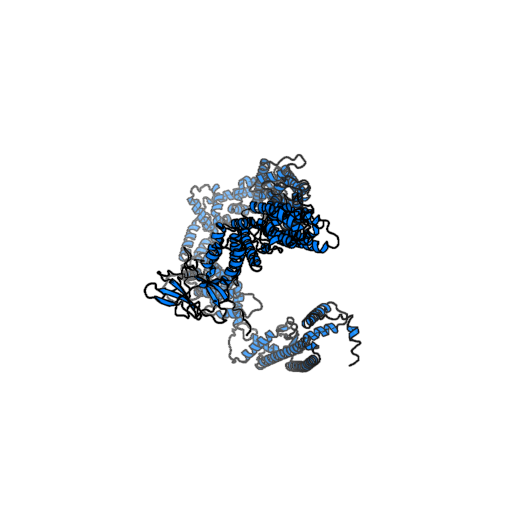2 ? -57.228 -5.873 68.084 1.00 84.69 172 LEU A CA 1
ATOM 1418 C C . LEU A 1 172 ? -57.236 -7.394 67.904 1.00 84.69 172 LEU A C 1
ATOM 1420 O O . LEU A 1 172 ? -56.195 -7.984 67.607 1.00 84.69 172 LEU A O 1
ATOM 1424 N N . PHE A 1 173 ? -58.403 -8.031 68.015 1.00 87.88 173 PHE A N 1
ATOM 1425 C CA . PHE A 1 173 ? -58.536 -9.468 67.787 1.00 87.88 173 PHE A CA 1
ATOM 1426 C C . PHE A 1 173 ? -58.104 -9.854 66.368 1.00 87.88 173 PHE A C 1
ATOM 1428 O O . PHE A 1 173 ? -57.321 -10.784 66.196 1.00 87.88 173 PHE A O 1
ATOM 1435 N N . SER A 1 174 ? -58.516 -9.088 65.356 1.00 87.56 174 SER A N 1
ATOM 1436 C CA . SER A 1 174 ? -58.133 -9.324 63.957 1.00 87.56 174 SER A CA 1
ATOM 1437 C C . SER A 1 174 ? -56.624 -9.203 63.719 1.00 87.56 174 SER A C 1
ATOM 1439 O O . SER A 1 174 ? -56.058 -9.981 62.949 1.00 87.56 174 SER A O 1
ATOM 1441 N N . HIS A 1 175 ? -55.942 -8.289 64.416 1.00 86.94 175 HIS A N 1
ATOM 1442 C CA . HIS A 1 175 ? -54.478 -8.192 64.383 1.00 86.94 175 HIS A CA 1
ATOM 1443 C C . HIS A 1 175 ? -53.809 -9.399 65.053 1.00 86.94 175 HIS A C 1
ATOM 1445 O O . HIS A 1 175 ? -52.810 -9.908 64.546 1.00 86.94 175 HIS A O 1
ATOM 1451 N N . VAL A 1 176 ? -54.374 -9.918 66.148 1.00 88.12 176 VAL A N 1
ATOM 1452 C CA . VAL A 1 176 ? -53.899 -11.160 66.781 1.00 88.12 176 VAL A CA 1
ATOM 1453 C C . VAL A 1 176 ? -54.086 -12.362 65.844 1.00 88.12 176 VAL A C 1
ATOM 1455 O O . VAL A 1 176 ? -53.158 -13.162 65.697 1.00 88.12 176 VAL A O 1
ATOM 1458 N N . LEU A 1 177 ? -55.230 -12.459 65.150 1.00 88.81 177 LEU A N 1
ATOM 1459 C CA . LEU A 1 177 ? -55.477 -13.478 64.118 1.00 88.81 177 LEU A CA 1
ATOM 1460 C C . LEU A 1 177 ? -54.431 -13.398 62.998 1.00 88.81 177 LEU A C 1
ATOM 1462 O O . LEU A 1 177 ? -53.836 -14.415 62.638 1.00 88.81 177 LEU A O 1
ATOM 1466 N N . LEU A 1 178 ? -54.159 -12.189 62.495 1.00 88.62 178 LEU A N 1
ATOM 1467 C CA . LEU A 1 178 ? -53.147 -11.942 61.466 1.00 88.62 178 LEU A CA 1
ATOM 1468 C C . LEU A 1 178 ? -51.745 -12.344 61.937 1.00 88.62 178 LEU A C 1
ATOM 1470 O O . LEU A 1 178 ? -51.002 -12.991 61.200 1.00 88.62 178 LEU A O 1
ATOM 1474 N N . GLY A 1 179 ? -51.391 -12.021 63.179 1.00 88.62 179 GLY A N 1
ATOM 1475 C CA . GLY A 1 179 ? -50.116 -12.402 63.780 1.00 88.62 179 GLY A CA 1
ATOM 1476 C C . GLY A 1 179 ? -49.922 -13.914 63.859 1.00 88.62 179 GLY A C 1
ATOM 1477 O O . GLY A 1 179 ? -48.858 -14.426 63.500 1.00 88.62 179 GLY A O 1
ATOM 1478 N N . HIS A 1 180 ? -50.965 -14.634 64.274 1.00 86.50 180 HIS A N 1
ATOM 1479 C CA . HIS A 1 180 ? -50.969 -16.095 64.298 1.00 86.50 180 HIS A CA 1
ATOM 1480 C C . HIS A 1 180 ? -50.908 -16.700 62.894 1.00 86.50 180 HIS A C 1
ATOM 1482 O O . HIS A 1 180 ? -50.149 -17.645 62.680 1.00 86.50 180 HIS A O 1
ATOM 1488 N N . TYR A 1 181 ? -51.642 -16.137 61.932 1.00 86.38 181 TYR A N 1
ATOM 1489 C CA . TYR A 1 181 ? -51.581 -16.558 60.533 1.00 86.38 181 TYR A CA 1
ATOM 1490 C C . TYR A 1 181 ? -50.150 -16.477 59.983 1.00 86.38 181 TYR A C 1
ATOM 1492 O O . TYR A 1 181 ? -49.617 -17.454 59.452 1.00 86.38 181 TYR A O 1
ATOM 1500 N N . MET A 1 182 ? -49.486 -15.339 60.188 1.00 85.88 182 MET A N 1
ATOM 1501 C CA . MET A 1 182 ? -48.111 -15.122 59.736 1.00 85.88 182 MET A CA 1
ATOM 1502 C C . MET A 1 182 ? -47.103 -16.042 60.434 1.00 85.88 182 MET A C 1
ATOM 1504 O O . MET A 1 182 ? -46.099 -16.431 59.836 1.00 85.88 182 MET A O 1
ATOM 1508 N N . ASP A 1 183 ? -47.359 -16.427 61.685 1.00 83.62 183 ASP A N 1
ATOM 1509 C CA . ASP A 1 183 ? -46.503 -17.373 62.403 1.00 83.62 183 ASP A CA 1
ATOM 1510 C C . ASP A 1 183 ? -46.613 -18.807 61.868 1.00 83.62 183 ASP A C 1
ATOM 1512 O O . ASP A 1 183 ? -45.629 -19.548 61.846 1.00 83.62 183 ASP A O 1
ATOM 1516 N N . GLN A 1 184 ? -47.800 -19.197 61.401 1.00 78.38 184 GLN A N 1
ATOM 1517 C CA . GLN A 1 184 ? -48.044 -20.521 60.832 1.00 78.38 184 GLN A CA 1
ATOM 1518 C C . GLN A 1 184 ? -47.440 -20.712 59.440 1.00 78.38 184 GLN A C 1
ATOM 1520 O O . GLN A 1 184 ? -47.139 -21.846 59.073 1.00 78.38 184 GLN A O 1
ATOM 1525 N N . GLN A 1 185 ? -47.217 -19.632 58.689 1.00 73.56 185 GLN A N 1
ATOM 1526 C CA . GLN A 1 185 ? -46.623 -19.672 57.349 1.00 73.56 185 GLN A CA 1
ATOM 1527 C C . GLN A 1 185 ? -45.121 -20.034 57.314 1.00 73.56 185 GLN A C 1
ATOM 1529 O O . GLN A 1 185 ? -44.534 -20.102 56.234 1.00 73.56 185 GLN A O 1
ATOM 1534 N N . ARG A 1 186 ? -44.457 -20.255 58.458 1.00 62.94 186 ARG A N 1
ATOM 1535 C CA . ARG A 1 186 ? -43.021 -20.590 58.499 1.00 62.94 186 ARG A CA 1
ATOM 1536 C C . ARG A 1 186 ? -42.744 -21.994 57.935 1.00 62.94 186 ARG A C 1
ATOM 1538 O O . ARG A 1 186 ? -42.788 -22.978 58.668 1.00 62.94 186 ARG A O 1
ATOM 1545 N N . GLY A 1 187 ? -42.412 -22.070 56.647 1.00 57.72 187 GLY A N 1
ATOM 1546 C CA . GLY A 1 187 ? -41.771 -23.223 56.000 1.00 57.72 187 GLY A CA 1
ATOM 1547 C C . GLY A 1 187 ? -40.261 -23.011 55.826 1.00 57.72 187 GLY A C 1
ATOM 1548 O O . GLY A 1 187 ? -39.787 -21.878 55.868 1.00 57.72 187 GLY A O 1
ATOM 1549 N N . TRP A 1 188 ? -39.492 -24.086 55.614 1.00 48.00 188 TRP A N 1
ATOM 1550 C CA . TRP A 1 188 ? -38.018 -24.043 55.545 1.00 48.00 188 TRP A CA 1
ATOM 1551 C C . TRP A 1 188 ? -37.423 -23.163 54.421 1.00 48.00 188 TRP A C 1
ATOM 1553 O O . TRP A 1 188 ? -36.225 -22.901 54.462 1.00 48.00 188 TRP A O 1
ATOM 1563 N N . SER A 1 189 ? -38.210 -22.676 53.450 1.00 49.47 189 SER A N 1
ATOM 1564 C CA . SER A 1 189 ? -37.681 -22.013 52.242 1.00 49.47 189 SER A CA 1
ATOM 1565 C C . SER A 1 189 ? -38.314 -20.670 51.841 1.00 49.47 189 SER A C 1
ATOM 1567 O O . SER A 1 189 ? -37.795 -20.033 50.926 1.00 49.47 189 SER A O 1
ATOM 1569 N N . HIS A 1 190 ? -39.381 -20.184 52.492 1.00 57.69 190 HIS A N 1
ATOM 1570 C CA . HIS A 1 190 ? -40.043 -18.930 52.089 1.00 57.69 190 HIS A CA 1
ATOM 1571 C C . HIS A 1 190 ? -40.308 -17.991 53.270 1.00 57.69 190 HIS A C 1
ATOM 1573 O O . HIS A 1 190 ? -40.854 -18.395 54.296 1.00 57.69 190 HIS A O 1
ATOM 1579 N N . LYS A 1 191 ? -39.926 -16.714 53.110 1.00 66.81 191 LYS A N 1
ATOM 1580 C CA . LYS A 1 191 ? -40.265 -15.641 54.053 1.00 66.81 191 LYS A CA 1
ATOM 1581 C C . LYS A 1 191 ? -41.791 -15.446 54.011 1.00 66.81 191 LYS A C 1
ATOM 1583 O O . LYS A 1 191 ? -42.303 -15.211 52.917 1.00 66.81 191 LYS A O 1
ATOM 1588 N N . PRO A 1 192 ? -42.506 -15.546 55.148 1.00 76.06 192 PRO A N 1
ATOM 1589 C CA . PRO A 1 192 ? -43.945 -15.298 55.203 1.00 76.06 192 PRO A CA 1
ATOM 1590 C C . PRO A 1 192 ? -44.293 -13.954 54.556 1.00 76.06 192 PRO A C 1
ATOM 1592 O O . PRO A 1 192 ? -43.590 -12.971 54.793 1.00 76.06 192 PRO A O 1
ATOM 1595 N N . SER A 1 193 ? -45.352 -13.896 53.747 1.00 81.75 193 SER A N 1
ATOM 1596 C CA . SER A 1 193 ? -45.797 -12.653 53.105 1.00 81.75 193 SER A CA 1
ATOM 1597 C C . SER A 1 193 ? -47.310 -12.619 52.917 1.00 81.75 193 SER A C 1
ATOM 1599 O O . SER A 1 193 ? -47.930 -13.646 52.638 1.00 81.75 193 SER A O 1
ATOM 1601 N N . LEU A 1 194 ? -47.888 -11.422 53.012 1.00 88.31 194 LEU A N 1
ATOM 1602 C CA . LEU A 1 194 ? -49.301 -11.191 52.714 1.00 88.31 194 LEU A CA 1
ATOM 1603 C C . LEU A 1 194 ? -49.578 -11.248 51.198 1.00 88.31 194 LEU A C 1
ATOM 1605 O O . LEU A 1 194 ? -48.668 -10.969 50.410 1.00 88.31 194 LEU A O 1
ATOM 1609 N N . PRO A 1 195 ? -50.814 -11.587 50.778 1.00 85.94 195 PRO A N 1
ATOM 1610 C CA . PRO A 1 195 ? -51.230 -11.510 49.375 1.00 85.94 195 PRO A CA 1
ATOM 1611 C C . PRO A 1 195 ? -51.060 -10.094 48.809 1.00 85.94 195 PRO A C 1
ATOM 1613 O O . PRO A 1 195 ? -51.320 -9.135 49.522 1.00 85.94 195 PRO A O 1
ATOM 1616 N N . ASN A 1 196 ? -50.695 -9.956 47.528 1.00 84.88 196 ASN A N 1
ATOM 1617 C CA . ASN A 1 196 ? -50.404 -8.651 46.899 1.00 84.88 196 ASN A CA 1
ATOM 1618 C C . ASN A 1 196 ? -51.577 -7.646 46.931 1.00 84.88 196 ASN A C 1
ATOM 1620 O O . ASN A 1 196 ? -51.358 -6.444 46.833 1.00 84.88 196 ASN A O 1
ATOM 1624 N N . GLU A 1 197 ? -52.819 -8.130 47.010 1.00 85.06 197 GLU A N 1
ATOM 1625 C CA . GLU A 1 197 ? -54.032 -7.297 47.053 1.00 85.06 197 GLU A CA 1
ATOM 1626 C C . GLU A 1 197 ? -54.463 -6.953 48.489 1.00 85.06 197 GLU A C 1
ATOM 1628 O O . GLU A 1 197 ? -55.517 -6.356 48.705 1.00 85.06 197 GLU A O 1
ATOM 1633 N N . PHE A 1 198 ? -53.670 -7.329 49.497 1.00 88.19 198 PHE A N 1
ATOM 1634 C CA . PHE A 1 198 ? -54.030 -7.108 50.890 1.00 88.19 198 PHE A CA 1
ATOM 1635 C C . PHE A 1 198 ? -54.079 -5.598 51.215 1.00 88.19 198 PHE A C 1
ATOM 1637 O O . PHE A 1 198 ? -53.118 -4.875 50.937 1.00 88.19 198 PHE A O 1
ATOM 1644 N N . PRO A 1 199 ? -55.145 -5.083 51.858 1.00 87.88 199 PRO A N 1
ATOM 1645 C CA . PRO A 1 199 ? -55.353 -3.646 52.054 1.00 87.88 199 PRO A CA 1
ATOM 1646 C C . PRO A 1 199 ? -54.532 -3.073 53.228 1.00 87.88 199 PRO A C 1
ATOM 1648 O O . PRO A 1 199 ? -55.076 -2.445 54.136 1.00 87.88 199 PRO A O 1
ATOM 1651 N N . SER A 1 200 ? -53.206 -3.268 53.239 1.00 90.12 200 SER A N 1
ATOM 1652 C CA . SER A 1 200 ? -52.367 -2.933 54.402 1.00 90.12 200 SER A CA 1
ATOM 1653 C C . SER A 1 200 ? -52.412 -1.452 54.791 1.00 90.12 200 SER A C 1
ATOM 1655 O O . SER A 1 200 ? -52.430 -1.156 55.980 1.00 90.12 200 SER A O 1
ATOM 1657 N N . SER A 1 201 ? -52.511 -0.522 53.833 1.00 87.81 201 SER A N 1
ATOM 1658 C CA . SER A 1 201 ? -52.649 0.918 54.116 1.00 87.81 201 SER A CA 1
ATOM 1659 C C . SER A 1 201 ? -53.877 1.252 54.963 1.00 87.81 201 SER A C 1
ATOM 1661 O O . SER A 1 201 ? -53.803 2.100 55.847 1.00 87.81 201 SER A O 1
ATOM 1663 N N . PHE A 1 202 ? -55.010 0.599 54.693 1.00 84.81 202 PHE A N 1
ATOM 1664 C CA . PHE A 1 202 ? -56.242 0.803 55.454 1.00 84.81 202 PHE A CA 1
ATOM 1665 C C . PHE A 1 202 ? -56.112 0.206 56.858 1.00 84.81 202 PHE A C 1
ATOM 1667 O O . PHE A 1 202 ? -56.376 0.883 57.845 1.00 84.81 202 PHE A O 1
ATOM 1674 N N . VAL A 1 203 ? -55.602 -1.026 56.949 1.00 85.81 203 VAL A N 1
ATOM 1675 C CA . VAL A 1 203 ? -55.430 -1.740 58.225 1.00 85.81 203 VAL A CA 1
ATOM 1676 C C . VAL A 1 203 ? -54.503 -0.986 59.185 1.00 85.81 203 VAL A C 1
ATOM 1678 O O . VAL A 1 203 ? -54.796 -0.885 60.373 1.00 85.81 203 VAL A O 1
ATOM 1681 N N . ILE A 1 204 ? -53.411 -0.410 58.673 1.00 87.69 204 ILE A N 1
ATOM 1682 C CA . ILE A 1 204 ? -52.480 0.396 59.477 1.00 87.69 204 ILE A CA 1
ATOM 1683 C C . ILE A 1 204 ? -53.175 1.644 60.049 1.00 87.69 204 ILE A C 1
ATOM 1685 O O . ILE A 1 204 ? -52.949 1.997 61.207 1.00 87.69 204 ILE A O 1
ATOM 1689 N N . LYS A 1 205 ? -54.050 2.295 59.271 1.00 84.12 205 LYS A N 1
ATOM 1690 C CA . LYS A 1 205 ? -54.807 3.476 59.723 1.00 84.12 205 LYS A CA 1
ATOM 1691 C C . LYS A 1 205 ? -55.818 3.133 60.807 1.00 84.12 205 LYS A C 1
ATOM 1693 O O . LYS A 1 205 ? -55.856 3.826 61.819 1.00 84.12 205 LYS A O 1
ATOM 1698 N N . GLU A 1 206 ? -56.584 2.061 60.613 1.00 80.00 206 GLU A N 1
ATOM 1699 C CA . GLU A 1 206 ? -57.557 1.585 61.602 1.00 80.00 206 GLU A CA 1
ATOM 1700 C C . GLU A 1 206 ? -56.885 1.269 62.937 1.00 80.00 206 GLU A C 1
ATOM 1702 O O . GLU A 1 206 ? -57.364 1.683 63.990 1.00 80.00 206 GLU A O 1
ATOM 1707 N N . PHE A 1 207 ? -55.724 0.616 62.915 1.00 77.75 207 PHE A N 1
ATOM 1708 C CA . PHE A 1 207 ? -54.996 0.339 64.146 1.00 77.75 207 PHE A CA 1
ATOM 1709 C C . PHE A 1 207 ? -54.512 1.607 64.853 1.00 77.75 207 PHE A C 1
ATOM 1711 O O . PHE A 1 207 ? -54.637 1.723 66.070 1.00 77.75 207 PHE A O 1
ATOM 1718 N N . ASN A 1 208 ? -53.981 2.572 64.103 1.00 76.62 208 ASN A N 1
ATOM 1719 C CA . ASN A 1 208 ? -53.474 3.816 64.675 1.00 76.62 208 ASN A CA 1
ATOM 1720 C C . ASN A 1 208 ? -54.543 4.648 65.404 1.00 76.62 208 ASN A C 1
ATOM 1722 O O . ASN A 1 208 ? -54.180 5.540 66.165 1.00 76.62 208 ASN A O 1
ATOM 1726 N N . SER A 1 209 ? -55.831 4.359 65.197 1.00 73.88 209 SER A N 1
ATOM 1727 C CA . SER A 1 209 ? -56.936 4.969 65.945 1.00 73.88 209 SER A CA 1
ATOM 1728 C C . SER A 1 209 ? -57.133 4.401 67.364 1.00 73.88 209 SER A C 1
ATOM 1730 O O . SER A 1 209 ? -57.976 4.895 68.110 1.00 73.88 209 SER A O 1
ATOM 1732 N N . ILE A 1 210 ? -56.385 3.361 67.754 1.00 75.38 210 ILE A N 1
ATOM 1733 C CA . ILE A 1 210 ? -56.533 2.678 69.044 1.00 75.38 210 ILE A CA 1
ATOM 1734 C C . ILE A 1 210 ? -55.568 3.275 70.078 1.00 75.38 210 ILE A C 1
ATOM 1736 O O . ILE A 1 210 ? -54.351 3.293 69.886 1.00 75.38 210 ILE A O 1
ATOM 1740 N N . ASP A 1 211 ? -56.102 3.698 71.226 1.00 67.88 211 ASP A N 1
ATOM 1741 C CA . ASP A 1 211 ? -55.312 4.383 72.259 1.00 67.88 211 ASP A CA 1
ATOM 1742 C C . ASP A 1 211 ? -54.893 3.504 73.454 1.00 67.88 211 ASP A C 1
ATOM 1744 O O . ASP A 1 211 ? -53.917 3.841 74.133 1.00 67.88 211 ASP A O 1
ATOM 1748 N N . ASP A 1 212 ? -55.566 2.367 73.685 1.00 68.81 212 ASP A N 1
ATOM 1749 C CA . ASP A 1 212 ? -55.391 1.491 74.858 1.00 68.81 212 ASP A CA 1
ATOM 1750 C C . ASP A 1 212 ? -55.133 0.023 74.468 1.00 68.81 212 ASP A C 1
ATOM 1752 O O . ASP A 1 212 ? -55.947 -0.608 73.792 1.00 68.81 212 ASP A O 1
ATOM 1756 N N . TYR A 1 213 ? -54.000 -0.513 74.935 1.00 66.88 213 TYR A N 1
ATOM 1757 C CA . TYR A 1 213 ? -53.467 -1.845 74.606 1.00 66.88 213 TYR A CA 1
ATOM 1758 C C . TYR A 1 213 ? -53.286 -2.749 75.836 1.00 66.88 213 TYR A C 1
ATOM 1760 O O . TYR A 1 213 ? -52.814 -3.877 75.714 1.00 66.88 213 TYR A O 1
ATOM 1768 N N . SER A 1 214 ? -53.658 -2.263 77.024 1.00 61.00 214 SER A N 1
ATOM 1769 C CA . SER A 1 214 ? -53.270 -2.830 78.325 1.00 61.00 214 SER A CA 1
ATOM 1770 C C . SER A 1 214 ? -53.917 -4.179 78.683 1.00 61.00 214 SER A C 1
ATOM 1772 O O . SER A 1 214 ? -53.498 -4.827 79.640 1.00 61.00 214 SER A O 1
ATOM 1774 N N . ASN A 1 215 ? -54.904 -4.635 77.905 1.00 64.81 215 ASN A N 1
ATOM 1775 C CA . ASN A 1 215 ? -55.712 -5.819 78.214 1.00 64.81 215 ASN A CA 1
ATOM 1776 C C . ASN A 1 215 ? -55.422 -7.055 77.340 1.00 64.81 215 ASN A C 1
ATOM 1778 O O . ASN A 1 215 ? -56.148 -8.052 77.410 1.00 64.81 215 ASN A O 1
ATOM 1782 N N . LEU A 1 216 ? -54.367 -7.024 76.521 1.00 71.88 216 LEU A N 1
ATOM 1783 C CA . LEU A 1 216 ? -53.945 -8.189 75.742 1.00 71.88 216 LEU A CA 1
ATOM 1784 C C . LEU A 1 216 ? -53.218 -9.220 76.632 1.00 71.88 216 LEU A C 1
ATOM 1786 O O . LEU A 1 216 ? -52.409 -8.855 77.482 1.00 71.88 216 LEU A O 1
ATOM 1790 N N . PRO A 1 217 ? -53.454 -10.531 76.447 1.00 71.25 217 PRO A N 1
ATOM 1791 C CA . PRO A 1 217 ? -52.593 -11.562 77.023 1.00 71.25 217 PRO A CA 1
ATOM 1792 C C . PRO A 1 217 ? -51.130 -11.380 76.581 1.00 71.25 217 PRO A C 1
ATOM 1794 O O . PRO A 1 217 ? -50.873 -11.061 75.421 1.00 71.25 217 PRO A O 1
ATOM 1797 N N . SER A 1 218 ? -50.157 -11.680 77.447 1.00 65.00 218 SER A N 1
ATOM 1798 C CA . SER A 1 218 ? -48.720 -11.489 77.150 1.00 65.00 218 SER A CA 1
ATOM 1799 C C . SER A 1 218 ? -48.219 -12.248 75.910 1.00 65.00 218 SER A C 1
ATOM 1801 O O . SER A 1 218 ? -47.272 -11.834 75.246 1.00 65.00 218 SER A O 1
ATOM 1803 N N . ASN A 1 219 ? -48.864 -13.359 75.540 1.00 69.56 219 ASN A N 1
ATOM 1804 C CA . ASN A 1 219 ? -48.553 -14.090 74.309 1.00 69.56 219 ASN A CA 1
ATOM 1805 C C . ASN A 1 219 ? -49.172 -13.457 73.042 1.00 69.56 219 ASN A C 1
ATOM 1807 O O . ASN A 1 219 ? -48.685 -13.717 71.939 1.00 69.56 219 ASN A O 1
ATOM 1811 N N . ALA A 1 220 ? -50.202 -12.620 73.189 1.00 76.81 220 ALA A N 1
ATOM 1812 C CA . ALA A 1 220 ? -50.909 -11.941 72.108 1.00 76.81 220 ALA A CA 1
ATOM 1813 C C . ALA A 1 220 ? -50.173 -10.678 71.646 1.00 76.81 220 ALA A C 1
ATOM 1815 O O . ALA A 1 220 ? -50.144 -10.411 70.447 1.00 76.81 220 ALA A O 1
ATOM 1816 N N . GLU A 1 221 ? -49.489 -9.967 72.548 1.00 76.38 221 GLU A N 1
ATOM 1817 C CA . GLU A 1 221 ? -48.623 -8.825 72.207 1.00 76.38 221 GLU A CA 1
ATOM 1818 C C . GLU A 1 221 ? -47.578 -9.209 71.148 1.00 76.38 221 GLU A C 1
ATOM 1820 O O . GLU A 1 221 ? -47.434 -8.554 70.114 1.00 76.38 221 GLU A O 1
ATOM 1825 N N . ARG A 1 222 ? -46.923 -10.365 71.324 1.00 82.19 222 ARG A N 1
ATOM 1826 C CA . ARG A 1 222 ? -45.973 -10.902 70.338 1.00 82.19 222 ARG A CA 1
ATOM 1827 C C . ARG A 1 222 ? -46.625 -11.163 68.975 1.00 82.19 222 ARG A C 1
ATOM 1829 O O . ARG A 1 222 ? -45.953 -11.047 67.951 1.00 82.19 222 ARG A O 1
ATOM 1836 N N . MET A 1 223 ? -47.895 -11.566 68.940 1.00 86.62 223 MET A N 1
ATOM 1837 C CA . MET A 1 223 ? -48.616 -11.789 67.680 1.00 86.62 223 MET A CA 1
ATOM 1838 C C . MET A 1 223 ? -48.961 -10.469 67.004 1.00 86.62 223 MET A C 1
ATOM 1840 O O . MET A 1 223 ? -48.787 -10.353 65.795 1.00 86.62 223 MET A O 1
ATOM 1844 N N . VAL A 1 224 ? -49.343 -9.453 67.774 1.00 83.38 224 VAL A N 1
ATOM 1845 C CA . VAL A 1 224 ? -49.565 -8.098 67.261 1.00 83.38 224 VAL A CA 1
ATOM 1846 C C . VAL A 1 224 ? -48.290 -7.550 66.599 1.00 83.38 224 VAL A C 1
ATOM 1848 O O . VAL A 1 224 ? -48.345 -7.087 65.462 1.00 83.38 224 VAL A O 1
ATOM 1851 N N . VAL A 1 225 ? -47.112 -7.728 67.211 1.00 83.38 225 VAL A N 1
ATOM 1852 C CA . VAL A 1 225 ? -45.820 -7.352 66.591 1.00 83.38 225 VAL A CA 1
ATOM 1853 C C . VAL A 1 225 ? -45.554 -8.109 65.278 1.00 83.38 225 VAL A C 1
ATOM 1855 O O . VAL A 1 225 ? -45.064 -7.528 64.303 1.00 83.38 225 VAL A O 1
ATOM 1858 N N . LYS A 1 226 ? -45.905 -9.403 65.202 1.00 86.69 226 LYS A N 1
ATOM 1859 C CA . LYS A 1 226 ? -45.801 -10.187 63.952 1.00 86.69 226 LYS A CA 1
ATOM 1860 C C . LYS A 1 226 ? -46.759 -9.683 62.875 1.00 86.69 226 LYS A C 1
ATOM 1862 O O . LYS A 1 226 ? -46.371 -9.628 61.709 1.00 86.69 226 LYS A O 1
ATOM 1867 N N . ALA A 1 227 ? -47.974 -9.298 63.255 1.00 87.56 227 ALA A N 1
ATOM 1868 C CA . ALA A 1 227 ? -48.943 -8.701 62.346 1.00 87.56 227 ALA A CA 1
ATOM 1869 C C . ALA A 1 227 ? -48.411 -7.382 61.771 1.00 87.56 227 ALA A C 1
ATOM 1871 O O . ALA A 1 227 ? -48.418 -7.210 60.555 1.00 87.56 227 ALA A O 1
ATOM 1872 N N . PHE A 1 228 ? -47.841 -6.504 62.606 1.00 85.50 228 PHE A N 1
ATOM 1873 C CA . PHE A 1 228 ? -47.204 -5.269 62.135 1.00 85.50 228 PHE A CA 1
ATOM 1874 C C . PHE A 1 228 ? -46.059 -5.518 61.187 1.00 85.50 228 PHE A C 1
ATOM 1876 O O . PHE A 1 228 ? -46.005 -4.918 60.119 1.00 85.50 228 PHE A O 1
ATOM 1883 N N . SER A 1 229 ? -45.170 -6.432 61.557 1.00 88.62 229 SER A N 1
ATOM 1884 C CA . SER A 1 229 ? -44.052 -6.819 60.707 1.00 88.62 229 SER A CA 1
ATOM 1885 C C . SER A 1 229 ? -44.540 -7.215 59.309 1.00 88.62 229 SER A C 1
ATOM 1887 O O . SER A 1 229 ? -44.004 -6.728 58.318 1.00 88.62 229 SER A O 1
ATOM 1889 N N . ALA A 1 230 ? -45.616 -8.001 59.219 1.00 89.69 230 ALA A N 1
ATOM 1890 C CA . ALA A 1 230 ? -46.220 -8.402 57.950 1.00 89.69 230 ALA A CA 1
ATOM 1891 C C . ALA A 1 230 ? -46.903 -7.248 57.195 1.00 89.69 230 ALA A C 1
ATOM 1893 O O . ALA A 1 230 ? -46.734 -7.119 55.981 1.00 89.69 230 ALA A O 1
ATOM 1894 N N . LEU A 1 231 ? -47.649 -6.391 57.898 1.00 90.19 231 LEU A N 1
ATOM 1895 C CA . LEU A 1 231 ? -48.315 -5.225 57.311 1.00 90.19 231 LEU A CA 1
ATOM 1896 C C . LEU A 1 231 ? -47.306 -4.233 56.735 1.00 90.19 231 LEU A C 1
ATOM 1898 O O . LEU A 1 231 ? -47.491 -3.756 55.618 1.00 90.19 231 LEU A O 1
ATOM 1902 N N . ILE A 1 232 ? -46.227 -3.965 57.467 1.00 91.38 232 ILE A N 1
ATOM 1903 C CA . ILE A 1 232 ? -45.140 -3.069 57.065 1.00 91.38 232 ILE A CA 1
ATOM 1904 C C . ILE A 1 232 ? -44.374 -3.659 55.900 1.00 91.38 232 ILE A C 1
ATOM 1906 O O . ILE A 1 232 ? -44.129 -2.955 54.922 1.00 91.38 232 ILE A O 1
ATOM 1910 N N . GLN A 1 233 ? -44.044 -4.949 55.968 1.00 91.56 233 GLN A N 1
ATOM 1911 C CA . GLN A 1 233 ? -43.407 -5.659 54.868 1.00 91.56 233 GLN A CA 1
ATOM 1912 C C . GLN A 1 233 ? -44.229 -5.524 53.585 1.00 91.56 233 GLN A C 1
ATOM 1914 O O . GLN A 1 233 ? -43.689 -5.140 52.553 1.00 91.56 233 GLN A O 1
ATOM 1919 N N . HIS A 1 234 ? -45.542 -5.765 53.653 1.00 92.69 234 HIS A N 1
ATOM 1920 C CA . HIS A 1 234 ? -46.438 -5.587 52.514 1.00 92.69 234 HIS A CA 1
ATOM 1921 C C . HIS A 1 234 ? -46.496 -4.121 52.056 1.00 92.69 234 HIS A C 1
ATOM 1923 O O . HIS A 1 234 ? -46.243 -3.822 50.894 1.00 92.69 234 HIS A O 1
ATOM 1929 N N . ASN A 1 235 ? -46.778 -3.185 52.965 1.00 93.19 235 ASN A N 1
ATOM 1930 C CA . ASN A 1 235 ? -46.962 -1.770 52.635 1.00 93.19 235 ASN A CA 1
ATOM 1931 C C . ASN A 1 235 ? -45.710 -1.163 51.973 1.00 93.19 235 ASN A C 1
ATOM 1933 O O . ASN A 1 235 ? -45.796 -0.591 50.887 1.00 93.19 235 ASN A O 1
ATOM 1937 N N . SER A 1 236 ? -44.537 -1.381 52.576 1.00 91.69 236 SER A N 1
ATOM 1938 C CA . SER A 1 236 ? -43.253 -0.905 52.050 1.00 91.69 236 SER A CA 1
ATOM 1939 C C . SER A 1 236 ? -42.859 -1.587 50.737 1.00 91.69 236 SER A C 1
ATOM 1941 O O . SER A 1 236 ? -42.418 -0.898 49.822 1.00 91.69 236 SER A O 1
ATOM 1943 N N . LYS A 1 237 ? -43.097 -2.899 50.573 1.00 90.69 237 LYS A N 1
ATOM 1944 C CA . LYS A 1 237 ? -42.849 -3.628 49.311 1.00 90.69 237 LYS A CA 1
ATOM 1945 C C . LYS A 1 237 ? -43.627 -3.049 48.128 1.00 90.69 237 LYS A C 1
ATOM 1947 O O . LYS A 1 237 ? -43.158 -3.132 46.998 1.00 90.69 237 LYS A O 1
ATOM 1952 N N . HIS A 1 238 ? -44.803 -2.479 48.376 1.00 89.38 238 HIS A N 1
ATOM 1953 C CA . HIS A 1 238 ? -45.647 -1.867 47.348 1.00 89.38 238 HIS A CA 1
ATOM 1954 C C . HIS A 1 238 ? -45.407 -0.354 47.173 1.00 89.38 238 HIS A C 1
ATOM 1956 O O . HIS A 1 238 ? -46.094 0.284 46.373 1.00 89.38 238 HIS A O 1
ATOM 1962 N N . GLY A 1 239 ? -44.420 0.222 47.872 1.00 87.94 239 GLY A N 1
ATOM 1963 C CA . GLY A 1 239 ? -44.071 1.644 47.774 1.00 87.94 239 GLY A CA 1
ATOM 1964 C C . GLY A 1 239 ? -45.074 2.579 48.458 1.00 87.94 239 GLY A C 1
ATOM 1965 O O . GLY A 1 239 ? -45.078 3.780 48.187 1.00 87.94 239 GLY A O 1
ATOM 1966 N N . PHE A 1 240 ? -45.944 2.046 49.319 1.00 90.94 240 PHE A N 1
ATOM 1967 C CA . PHE A 1 240 ? -46.814 2.854 50.169 1.00 90.94 240 PHE A CA 1
ATOM 1968 C C . PHE A 1 240 ? -46.027 3.407 51.364 1.00 90.94 240 PHE A C 1
ATOM 1970 O O . PHE A 1 240 ? -44.995 2.857 51.753 1.00 90.94 240 PHE A O 1
ATOM 1977 N N . LEU A 1 241 ? -46.510 4.517 51.929 1.00 91.19 241 LEU A N 1
ATOM 1978 C CA . LEU A 1 241 ? -45.842 5.246 53.015 1.00 91.19 241 LEU A CA 1
ATOM 1979 C C . LEU A 1 241 ? -46.586 5.146 54.353 1.00 91.19 241 LEU A C 1
ATOM 1981 O O . LEU A 1 241 ? -46.080 5.609 55.367 1.00 91.19 241 LEU A O 1
ATOM 1985 N N . ASP A 1 242 ? -47.760 4.507 54.390 1.00 90.88 242 ASP A N 1
ATOM 1986 C CA . ASP A 1 242 ? -48.577 4.431 55.606 1.00 90.88 242 ASP A CA 1
ATOM 1987 C C . ASP A 1 242 ? -47.850 3.692 56.746 1.00 90.88 242 ASP A C 1
ATOM 1989 O O . ASP A 1 242 ? -48.087 3.979 57.910 1.00 90.88 242 ASP A O 1
ATOM 1993 N N . TRP A 1 243 ? -46.895 2.801 56.453 1.00 91.31 243 TRP A N 1
ATOM 1994 C CA . TRP A 1 243 ? -46.070 2.146 57.483 1.00 91.31 243 TRP A CA 1
ATOM 1995 C C . TRP A 1 243 ? -45.291 3.117 58.386 1.00 91.31 243 TRP A C 1
ATOM 1997 O O . TRP A 1 243 ? -44.958 2.764 59.518 1.00 91.31 243 TRP A O 1
ATOM 2007 N N . ILE A 1 244 ? -45.013 4.334 57.918 1.00 90.94 244 ILE A N 1
ATOM 2008 C CA . ILE A 1 244 ? -44.318 5.385 58.673 1.00 90.94 244 ILE A CA 1
ATOM 2009 C C . ILE A 1 244 ? -45.125 5.789 59.913 1.00 90.94 244 ILE A C 1
ATOM 2011 O O . ILE A 1 244 ? -44.558 6.104 60.960 1.00 90.94 244 ILE A O 1
ATOM 2015 N N . THR A 1 245 ? -46.455 5.706 59.853 1.00 88.56 245 THR A N 1
ATOM 2016 C CA . THR A 1 245 ? -47.319 6.107 60.967 1.00 88.56 245 THR A CA 1
ATOM 2017 C C . THR A 1 245 ? -47.255 5.139 62.153 1.00 88.56 245 THR A C 1
ATOM 2019 O O . THR A 1 245 ? -47.758 5.475 63.223 1.00 88.56 245 THR A O 1
ATOM 2022 N N . ILE A 1 246 ? -46.634 3.961 62.004 1.00 88.25 246 ILE A N 1
ATOM 2023 C CA . ILE A 1 246 ? -46.494 2.952 63.070 1.00 88.25 246 ILE A CA 1
ATOM 2024 C C . ILE A 1 246 ? -45.403 3.330 64.079 1.00 88.25 246 ILE A C 1
ATOM 2026 O O . ILE A 1 246 ? -45.464 2.886 65.223 1.00 88.25 246 ILE A O 1
ATOM 2030 N N . PHE A 1 247 ? -44.445 4.193 63.720 1.00 87.56 247 PHE A N 1
ATOM 2031 C CA . PHE A 1 247 ? -43.385 4.608 64.650 1.00 87.56 247 PHE A CA 1
ATOM 2032 C C . PHE A 1 247 ? -43.936 5.255 65.925 1.00 87.56 247 PHE A C 1
ATOM 2034 O O . PHE A 1 247 ? -43.396 5.018 67.001 1.00 87.56 247 PHE A O 1
ATOM 2041 N N . ALA A 1 248 ? -45.030 6.016 65.821 1.00 83.19 248 ALA A N 1
ATOM 2042 C CA . ALA A 1 248 ? -45.655 6.666 66.969 1.00 83.19 248 ALA A CA 1
ATOM 2043 C C . ALA A 1 248 ? -46.224 5.657 67.996 1.00 83.19 248 ALA A C 1
ATOM 2045 O O . ALA A 1 248 ? -45.816 5.704 69.161 1.00 83.19 248 ALA A O 1
ATOM 2046 N N . PRO A 1 249 ? -47.117 4.717 67.622 1.00 79.19 249 PRO A N 1
ATOM 2047 C CA . PRO A 1 249 ? -47.658 3.745 68.570 1.00 79.19 249 PRO A CA 1
ATOM 2048 C C . PRO A 1 249 ? -46.692 2.597 68.908 1.00 79.19 249 PRO A C 1
ATOM 2050 O O . PRO A 1 249 ? -46.865 1.979 69.957 1.00 79.19 249 PRO A O 1
ATOM 2053 N N . ALA A 1 250 ? -45.667 2.320 68.089 1.00 80.75 250 ALA A N 1
ATOM 2054 C CA . ALA A 1 250 ? -44.746 1.196 68.299 1.00 80.75 250 ALA A CA 1
ATOM 2055 C C . ALA A 1 250 ? -44.059 1.207 69.670 1.00 80.75 250 ALA A C 1
ATOM 2057 O O . ALA A 1 250 ? -43.891 0.149 70.268 1.00 80.75 250 ALA A O 1
ATOM 2058 N N . SER A 1 251 ? -43.735 2.381 70.219 1.00 75.31 251 SER A N 1
ATOM 2059 C CA . SER A 1 251 ? -43.148 2.505 71.563 1.00 75.31 251 SER A CA 1
ATOM 2060 C C . SER A 1 251 ? -43.979 1.834 72.672 1.00 75.31 251 SER A C 1
ATOM 2062 O O . SER A 1 251 ? -43.420 1.442 73.695 1.00 75.31 251 SER A O 1
ATOM 2064 N N . LYS A 1 252 ? -45.292 1.653 72.461 1.00 75.38 252 LYS A N 1
ATOM 2065 C CA . LYS A 1 252 ? -46.216 1.042 73.426 1.00 75.38 252 LYS A CA 1
ATOM 2066 C C . LYS A 1 252 ? -46.164 -0.494 73.449 1.00 75.38 252 LYS A C 1
ATOM 2068 O O . LYS A 1 252 ? -46.513 -1.072 74.471 1.00 75.38 252 LYS A O 1
ATOM 2073 N N . PHE A 1 253 ? -45.765 -1.156 72.357 1.00 74.06 253 PHE A N 1
ATOM 2074 C CA . PHE A 1 253 ? -45.833 -2.628 72.221 1.00 74.06 253 PHE A CA 1
ATOM 2075 C C . PHE A 1 253 ? -44.608 -3.284 71.552 1.00 74.06 253 PHE A C 1
ATOM 2077 O O . PHE A 1 253 ? -44.473 -4.505 71.571 1.00 74.06 253 PHE A O 1
ATOM 2084 N N . ASP A 1 254 ? -43.701 -2.501 70.970 1.00 78.94 254 ASP A N 1
ATOM 2085 C CA . ASP A 1 254 ? -42.416 -2.922 70.406 1.00 78.94 254 ASP A CA 1
ATOM 2086 C C . ASP A 1 254 ? -41.349 -1.862 70.715 1.00 78.94 254 ASP A C 1
ATOM 2088 O O . ASP A 1 254 ? -40.895 -1.109 69.852 1.00 78.94 254 ASP A O 1
ATOM 2092 N N . THR A 1 255 ? -40.916 -1.815 71.976 1.00 79.06 255 THR A N 1
ATOM 2093 C CA . THR A 1 255 ? -39.875 -0.884 72.454 1.00 79.06 255 THR A CA 1
ATOM 2094 C C . THR A 1 255 ? -38.534 -1.052 71.729 1.00 79.06 255 THR A C 1
ATOM 2096 O O . THR A 1 255 ? -37.705 -0.141 71.724 1.00 79.06 255 THR A O 1
ATOM 2099 N N . SER A 1 256 ? -38.320 -2.204 71.086 1.00 82.00 256 SER A N 1
ATOM 2100 C CA . SER A 1 256 ? -37.126 -2.508 70.296 1.00 82.00 256 SER A CA 1
ATOM 2101 C C . SER A 1 256 ? -37.204 -2.040 68.839 1.00 82.00 256 SER A C 1
ATOM 2103 O O . SER A 1 256 ? -36.197 -2.123 68.130 1.00 82.00 256 SER A O 1
ATOM 2105 N N . TYR A 1 257 ? -38.374 -1.568 68.390 1.00 87.94 257 TYR A N 1
ATOM 2106 C CA . TYR A 1 257 ? -38.672 -1.249 66.991 1.00 87.94 257 TYR A CA 1
ATOM 2107 C C . TYR A 1 257 ? -38.255 -2.383 66.031 1.00 87.94 257 TYR A C 1
ATOM 2109 O O . TYR A 1 257 ? -37.715 -2.153 64.943 1.00 87.94 257 TYR A O 1
ATOM 2117 N N . SER A 1 258 ? -38.480 -3.636 66.437 1.00 86.81 258 SER A N 1
ATOM 2118 C CA . SER A 1 258 ? -38.154 -4.836 65.656 1.00 86.81 258 SER A CA 1
ATOM 2119 C C . SER A 1 258 ? -38.821 -4.853 64.278 1.00 86.81 258 SER A C 1
ATOM 2121 O O . SER A 1 258 ? -38.275 -5.416 63.327 1.00 86.81 258 SER A O 1
ATOM 2123 N N . PHE A 1 259 ? -39.959 -4.170 64.130 1.00 87.25 259 PHE A N 1
ATOM 2124 C CA . PHE A 1 259 ? -40.674 -4.066 62.862 1.00 87.25 259 PHE A CA 1
ATOM 2125 C C . PHE A 1 259 ? -39.846 -3.436 61.727 1.00 87.25 259 PHE A C 1
ATOM 2127 O O . PHE A 1 259 ? -40.095 -3.748 60.561 1.00 87.25 259 PHE A O 1
ATOM 2134 N N . ILE A 1 260 ? -38.860 -2.577 62.035 1.00 91.00 260 ILE A N 1
ATOM 2135 C CA . ILE A 1 260 ? -38.018 -1.901 61.028 1.00 91.00 260 ILE A CA 1
ATOM 2136 C C . ILE A 1 260 ? -37.306 -2.936 60.147 1.00 91.00 260 ILE A C 1
ATOM 2138 O O . ILE A 1 260 ? -37.135 -2.736 58.942 1.00 91.00 260 ILE A O 1
ATOM 2142 N N . ASP A 1 261 ? -36.940 -4.086 60.721 1.00 89.19 261 ASP A N 1
ATOM 2143 C CA . ASP A 1 261 ? -36.272 -5.166 59.994 1.00 89.19 261 ASP A CA 1
ATOM 2144 C C . ASP A 1 261 ? -37.162 -5.737 58.873 1.00 89.19 261 ASP A C 1
ATOM 2146 O O . ASP A 1 261 ? -36.647 -6.186 57.840 1.00 89.19 261 ASP A O 1
ATOM 2150 N N . SER A 1 262 ? -38.484 -5.616 59.023 1.00 89.56 262 SER A N 1
ATOM 2151 C CA . SER A 1 262 ? -39.500 -6.079 58.075 1.00 89.56 262 SER A CA 1
ATOM 2152 C C . SER A 1 262 ? -39.766 -5.117 56.916 1.00 89.56 262 SER A C 1
ATOM 2154 O O . SER A 1 262 ? -40.403 -5.530 55.953 1.00 89.56 262 SER A O 1
ATOM 2156 N N . ILE A 1 263 ? -39.258 -3.878 56.954 1.00 91.94 263 ILE A N 1
ATOM 2157 C CA . ILE A 1 263 ? -39.373 -2.928 55.834 1.00 91.94 263 ILE A CA 1
ATOM 2158 C C . ILE A 1 263 ? -38.668 -3.510 54.600 1.00 91.94 263 ILE A C 1
ATOM 2160 O O . ILE A 1 263 ? -37.467 -3.798 54.641 1.00 91.94 263 ILE A O 1
ATOM 2164 N N . GLU A 1 264 ? -39.397 -3.663 53.501 1.00 91.06 264 GLU A N 1
ATOM 2165 C CA . GLU A 1 264 ? -38.865 -4.084 52.205 1.00 91.06 264 GLU A CA 1
ATOM 2166 C C . GLU A 1 264 ? -38.399 -2.874 51.392 1.00 91.06 264 GLU A C 1
ATOM 2168 O O . GLU A 1 264 ? -38.916 -1.764 51.523 1.00 91.06 264 GLU A O 1
ATOM 2173 N N . ILE A 1 265 ? -37.387 -3.086 50.552 1.00 89.19 265 ILE A N 1
ATOM 2174 C CA . ILE A 1 265 ? -36.805 -2.028 49.723 1.00 89.19 265 ILE A CA 1
ATOM 2175 C C . ILE A 1 265 ? -37.628 -1.925 48.440 1.00 89.19 265 ILE A C 1
ATOM 2177 O O . ILE A 1 265 ? -37.578 -2.818 47.596 1.00 89.19 265 ILE A O 1
ATOM 2181 N N . TYR A 1 266 ? -38.367 -0.829 48.289 1.00 88.00 266 TYR A N 1
ATOM 2182 C CA . TYR A 1 266 ? -39.038 -0.497 47.037 1.00 88.00 266 TYR A CA 1
ATOM 2183 C C . TYR A 1 266 ? -38.092 0.261 46.103 1.00 88.00 266 TYR A C 1
ATOM 2185 O O . TYR A 1 266 ? -37.416 1.200 46.525 1.00 88.00 266 TYR A O 1
ATOM 2193 N N . ASP A 1 267 ? -38.051 -0.137 44.830 1.00 82.62 267 ASP A N 1
ATOM 2194 C CA . ASP A 1 267 ? -37.270 0.558 43.808 1.00 82.62 267 ASP A CA 1
ATOM 2195 C C . ASP A 1 267 ? -38.051 1.768 43.269 1.00 82.62 267 ASP A C 1
ATOM 2197 O O . ASP A 1 267 ? -39.006 1.643 42.496 1.00 82.62 267 ASP A O 1
ATOM 2201 N N . TYR A 1 268 ? -37.618 2.963 43.667 1.00 85.00 268 TYR A N 1
ATOM 2202 C CA . TYR A 1 268 ? -38.238 4.223 43.270 1.00 85.00 268 TYR A CA 1
ATOM 2203 C C . TYR A 1 268 ? -37.829 4.718 41.870 1.00 85.00 268 TYR A C 1
ATOM 2205 O O . TYR A 1 268 ? -38.304 5.783 41.474 1.00 85.00 268 TYR A O 1
ATOM 2213 N N . LYS A 1 269 ? -37.047 3.961 41.074 1.00 83.06 269 LYS A N 1
ATOM 2214 C CA . LYS A 1 269 ? -36.600 4.355 39.714 1.00 83.06 269 LYS A CA 1
ATOM 2215 C C . LYS A 1 269 ? -37.697 4.939 38.827 1.00 83.06 269 LYS A C 1
ATOM 2217 O O . LYS A 1 269 ? -37.464 5.896 38.099 1.00 83.06 269 LYS A O 1
ATOM 2222 N N . ARG A 1 270 ? -38.905 4.367 38.873 1.00 82.31 270 ARG A N 1
ATOM 2223 C CA . ARG A 1 270 ? -40.044 4.802 38.040 1.00 82.31 270 ARG A CA 1
ATOM 2224 C C . ARG A 1 270 ? -40.858 5.948 38.646 1.00 82.31 270 ARG A C 1
ATOM 2226 O O . ARG A 1 270 ? -41.770 6.448 37.993 1.00 82.31 270 ARG A O 1
ATOM 2233 N N . ARG A 1 271 ? -40.601 6.317 39.904 1.00 83.44 271 ARG A N 1
ATOM 2234 C CA . ARG A 1 271 ? -41.366 7.313 40.671 1.00 83.44 271 ARG A CA 1
ATOM 2235 C C . ARG A 1 271 ? -40.450 8.117 41.620 1.00 83.44 271 ARG A C 1
ATOM 2237 O O . ARG A 1 271 ? -40.684 8.094 42.830 1.00 83.44 271 ARG A O 1
ATOM 2244 N N . PRO A 1 272 ? -39.455 8.870 41.107 1.00 82.69 272 PRO A N 1
ATOM 2245 C CA . PRO A 1 272 ? -38.512 9.650 41.926 1.00 82.69 272 PRO A CA 1
ATOM 2246 C C . PRO A 1 272 ? -39.202 10.603 42.914 1.00 82.69 272 PRO A C 1
ATOM 2248 O O . PRO A 1 272 ? -38.813 10.694 44.076 1.00 82.69 272 PRO A O 1
ATOM 2251 N N . GLY A 1 273 ? -40.299 11.251 42.502 1.00 85.06 273 GLY A N 1
ATOM 2252 C CA . GLY A 1 273 ? -41.064 12.148 43.376 1.00 85.06 273 GLY A CA 1
ATOM 2253 C C . GLY A 1 273 ? -41.656 11.464 44.619 1.00 85.06 273 GLY A C 1
ATOM 2254 O O . GLY A 1 273 ? -41.823 12.113 45.651 1.00 85.06 273 GLY A O 1
ATOM 2255 N N . GLN A 1 274 ? -41.928 10.152 44.565 1.00 85.75 274 GLN A N 1
ATOM 2256 C CA . GLN A 1 274 ? -42.385 9.395 45.738 1.00 85.75 274 GLN A CA 1
ATOM 2257 C C . GLN A 1 274 ? -41.256 9.147 46.744 1.00 85.75 274 GLN A C 1
ATOM 2259 O O . GLN A 1 274 ? -41.523 9.135 47.941 1.00 85.75 274 GLN A O 1
ATOM 2264 N N . PHE A 1 275 ? -40.005 9.031 46.290 1.00 90.12 275 PHE A N 1
ATOM 2265 C CA . PHE A 1 275 ? -38.851 8.949 47.186 1.00 90.12 275 PHE A CA 1
ATOM 2266 C C . PHE A 1 275 ? -38.631 10.269 47.934 1.00 90.12 275 PHE A C 1
ATOM 2268 O O . PHE A 1 275 ? -38.463 10.274 49.147 1.00 90.12 275 PHE A O 1
ATOM 2275 N N . ILE A 1 276 ? -38.736 11.412 47.248 1.00 89.56 276 ILE A N 1
ATOM 2276 C CA . ILE A 1 276 ? -38.658 12.727 47.909 1.00 89.56 276 ILE A CA 1
ATOM 2277 C C . ILE A 1 276 ? -39.792 12.884 48.936 1.00 89.56 276 ILE A C 1
ATOM 2279 O O . ILE A 1 276 ? -39.579 13.404 50.030 1.00 89.56 276 ILE A O 1
ATOM 2283 N N . LYS A 1 277 ? -40.998 12.398 48.615 1.00 90.50 277 LYS A N 1
ATOM 2284 C CA . LYS A 1 277 ? -42.123 12.371 49.560 1.00 90.50 277 LYS A CA 1
ATOM 2285 C C . LYS A 1 277 ? -41.827 11.491 50.784 1.00 90.50 277 LYS A C 1
ATOM 2287 O O . LYS A 1 277 ? -42.059 11.945 51.900 1.00 90.50 277 LYS A O 1
ATOM 2292 N N . LEU A 1 278 ? -41.255 10.299 50.586 1.00 91.44 278 LEU A N 1
ATOM 2293 C CA . LEU A 1 278 ? -40.781 9.423 51.665 1.00 91.44 278 LEU A CA 1
ATOM 2294 C C . LEU A 1 278 ? -39.813 10.162 52.601 1.00 91.44 278 LEU A C 1
ATOM 2296 O O . LEU A 1 278 ? -40.010 10.142 53.813 1.00 91.44 278 LEU A O 1
ATOM 2300 N N . LEU A 1 279 ? -38.796 10.837 52.049 1.00 91.50 279 LEU A N 1
ATOM 2301 C CA . LEU A 1 279 ? -37.803 11.579 52.837 1.00 91.50 279 LEU A CA 1
ATOM 2302 C C . LEU A 1 279 ? -38.447 12.676 53.699 1.00 91.50 279 LEU A C 1
ATOM 2304 O O . LEU A 1 279 ? -38.061 12.865 54.853 1.00 91.50 279 LEU A O 1
ATOM 2308 N N . LYS A 1 280 ? -39.457 13.371 53.163 1.00 90.62 280 LYS A N 1
ATOM 2309 C CA . LYS A 1 280 ? -40.208 14.400 53.897 1.00 90.62 280 LYS A CA 1
ATOM 2310 C C . LYS A 1 280 ? -41.048 13.813 55.032 1.00 90.62 280 LYS A C 1
ATOM 2312 O O . LYS A 1 280 ? -41.043 14.367 56.125 1.00 90.62 280 LYS A O 1
ATOM 2317 N N . GLU A 1 281 ? -41.748 12.705 54.791 1.00 90.69 281 GLU A N 1
ATOM 2318 C CA . GLU A 1 281 ? -42.616 12.072 55.797 1.00 90.69 281 GLU A CA 1
ATOM 2319 C C . GLU A 1 281 ? -41.825 11.383 56.916 1.00 90.69 281 GLU A C 1
ATOM 2321 O O . GLU A 1 281 ? -42.268 11.372 58.063 1.00 90.69 281 GLU A O 1
ATOM 2326 N N . ILE A 1 282 ? -40.639 10.850 56.614 1.00 91.56 282 ILE A N 1
ATOM 2327 C CA . ILE A 1 282 ? -39.813 10.148 57.603 1.00 91.56 282 ILE A CA 1
ATOM 2328 C C . ILE A 1 282 ? -38.909 11.086 58.418 1.00 91.56 282 ILE A C 1
ATOM 2330 O O . ILE A 1 282 ? -38.442 10.701 59.489 1.00 91.56 282 ILE A O 1
ATOM 2334 N N . LYS A 1 283 ? -38.687 12.330 57.964 1.00 90.81 283 LYS A N 1
ATOM 2335 C CA . LYS A 1 283 ? -37.814 13.297 58.652 1.00 90.81 283 LYS A CA 1
ATOM 2336 C C . LYS A 1 283 ? -38.216 13.591 60.103 1.00 90.81 283 LYS A C 1
ATOM 2338 O O . LYS A 1 283 ? -37.350 13.473 60.967 1.00 90.81 283 LYS A O 1
ATOM 2343 N N . PRO A 1 284 ? -39.492 13.873 60.426 1.00 90.31 284 PRO A N 1
ATOM 2344 C CA . PRO A 1 284 ? -39.909 14.076 61.814 1.00 90.31 284 PRO A CA 1
ATOM 2345 C C . PRO A 1 284 ? -39.631 12.865 62.716 1.00 90.31 284 PRO A C 1
ATOM 2347 O O . PRO A 1 284 ? -39.305 13.027 63.887 1.00 90.31 284 PRO A O 1
ATOM 2350 N N . ILE A 1 285 ? -39.730 11.648 62.169 1.00 90.12 285 ILE A N 1
ATOM 2351 C CA . ILE A 1 285 ? -39.475 10.409 62.914 1.00 90.12 285 ILE A CA 1
ATOM 2352 C C . ILE A 1 285 ? -37.988 10.221 63.167 1.00 90.12 285 ILE A C 1
ATOM 2354 O O . ILE A 1 285 ? -37.614 9.826 64.263 1.00 90.12 285 ILE A O 1
ATOM 2358 N N . ILE A 1 286 ? -37.140 10.509 62.182 1.00 89.38 286 ILE A N 1
ATOM 2359 C CA . ILE A 1 286 ? -35.685 10.448 62.349 1.00 89.38 286 ILE A CA 1
ATOM 2360 C C . ILE A 1 286 ? -35.241 11.397 63.464 1.00 89.38 286 ILE A C 1
ATOM 2362 O O . ILE A 1 286 ? -34.535 10.949 64.361 1.00 89.38 286 ILE A O 1
ATOM 2366 N N . ASN A 1 287 ? -35.744 12.635 63.473 1.00 87.38 287 ASN A N 1
ATOM 2367 C CA . ASN A 1 287 ? -35.453 13.598 64.537 1.00 87.38 287 ASN A CA 1
ATOM 2368 C C . ASN A 1 287 ? -35.935 13.087 65.909 1.00 87.38 287 ASN A C 1
ATOM 2370 O O . ASN A 1 287 ? -35.219 13.179 66.895 1.00 87.38 287 ASN A O 1
ATOM 2374 N N . TYR A 1 288 ? -37.122 12.475 65.982 1.00 87.62 288 TYR A N 1
ATOM 2375 C CA . TYR A 1 288 ? -37.603 11.857 67.224 1.00 87.62 288 TYR A CA 1
ATOM 2376 C C . TYR A 1 288 ? -36.735 10.669 67.685 1.00 87.62 288 TYR A C 1
ATOM 2378 O O . TYR A 1 288 ? -36.500 10.486 68.881 1.00 87.62 288 TYR A O 1
ATOM 2386 N N . LEU A 1 289 ? -36.275 9.824 66.758 1.00 88.69 289 LEU A N 1
ATOM 2387 C CA . LEU A 1 289 ? -35.453 8.649 67.066 1.00 88.69 289 LEU A CA 1
ATOM 2388 C C . LEU A 1 289 ? -34.022 9.011 67.461 1.00 88.69 289 LEU A C 1
ATOM 2390 O O . LEU A 1 289 ? -33.400 8.237 68.189 1.00 88.69 289 LEU A O 1
ATOM 2394 N N . GLU A 1 290 ? -33.516 10.153 67.001 1.00 84.38 290 GLU A N 1
ATOM 2395 C CA . GLU A 1 290 ? -32.219 10.693 67.407 1.00 84.38 290 GLU A CA 1
ATOM 2396 C C . GLU A 1 290 ? -32.136 10.881 68.922 1.00 84.38 290 GLU A C 1
ATOM 2398 O O . GLU A 1 290 ? -31.201 10.374 69.544 1.00 84.38 290 GLU A O 1
ATOM 2403 N N . ASP A 1 291 ? -33.174 11.465 69.520 1.00 82.88 291 ASP A N 1
ATOM 2404 C CA . ASP A 1 291 ? -33.234 11.695 70.965 1.00 82.88 291 ASP A CA 1
ATOM 2405 C C . ASP A 1 291 ? -33.692 10.461 71.764 1.00 82.88 291 ASP A C 1
ATOM 2407 O O . ASP A 1 291 ? -33.380 10.329 72.949 1.00 82.88 291 ASP A O 1
ATOM 2411 N N . SER A 1 292 ? -34.454 9.546 71.147 1.00 83.94 292 SER A N 1
ATOM 2412 C CA . SER A 1 292 ? -35.154 8.473 71.875 1.00 83.94 292 SER A CA 1
ATOM 2413 C C . SER A 1 292 ? -34.566 7.066 71.717 1.00 83.94 292 SER A C 1
ATOM 2415 O O . SER A 1 292 ? -34.583 6.296 72.680 1.00 83.94 292 SER A O 1
ATOM 2417 N N . ASN A 1 293 ? -34.070 6.675 70.533 1.00 88.00 293 ASN A N 1
ATOM 2418 C CA . ASN A 1 293 ? -33.596 5.309 70.276 1.00 88.00 293 ASN A CA 1
ATOM 2419 C C . ASN A 1 293 ? -32.591 5.229 69.109 1.00 88.00 293 ASN A C 1
ATOM 2421 O O . ASN A 1 293 ? -32.948 5.004 67.948 1.00 88.00 293 ASN A O 1
ATOM 2425 N N . LEU A 1 294 ? -31.299 5.284 69.447 1.00 85.75 294 LEU A N 1
ATOM 2426 C CA . LEU A 1 294 ? -30.192 5.258 68.483 1.00 85.75 294 LEU A CA 1
ATOM 2427 C C . LEU A 1 294 ? -30.148 3.984 67.610 1.00 85.75 294 LEU A C 1
ATOM 2429 O O . LEU A 1 294 ? -29.749 4.032 66.445 1.00 85.75 294 LEU A O 1
ATOM 2433 N N . ASN A 1 295 ? -30.553 2.826 68.142 1.00 87.25 295 ASN A N 1
ATOM 2434 C CA . ASN A 1 295 ? -30.565 1.579 67.370 1.00 87.25 295 ASN A CA 1
ATOM 2435 C C . ASN A 1 295 ? -31.663 1.604 66.294 1.00 87.25 295 ASN A C 1
ATOM 2437 O O . ASN A 1 295 ? -31.409 1.266 65.136 1.00 87.25 295 ASN A O 1
ATOM 2441 N N . ALA A 1 296 ? -32.866 2.051 66.660 1.00 88.88 296 ALA A N 1
ATOM 2442 C CA . ALA A 1 296 ? -33.976 2.229 65.728 1.00 88.88 296 ALA A CA 1
ATOM 2443 C C . ALA A 1 296 ? -33.656 3.294 64.665 1.00 88.88 296 ALA A C 1
ATOM 2445 O O . ALA A 1 296 ? -33.927 3.068 63.482 1.00 88.88 296 ALA A O 1
ATOM 2446 N N . LEU A 1 297 ? -33.005 4.398 65.055 1.00 90.38 297 LEU A N 1
ATOM 2447 C CA . LEU A 1 297 ? -32.491 5.411 64.130 1.00 90.38 297 LEU A CA 1
ATOM 2448 C C . LEU A 1 297 ? -31.571 4.779 63.077 1.00 90.38 297 LEU A C 1
ATOM 2450 O O . LEU A 1 297 ? -31.827 4.891 61.878 1.00 90.38 297 LEU A O 1
ATOM 2454 N N . ASN A 1 298 ? -30.530 4.062 63.515 1.00 88.25 298 ASN A N 1
ATOM 2455 C CA . ASN A 1 298 ? -29.547 3.458 62.613 1.00 88.25 298 ASN A CA 1
ATOM 2456 C C . ASN A 1 298 ? -30.184 2.427 61.667 1.00 88.25 298 ASN A C 1
ATOM 2458 O O . ASN A 1 298 ? -29.863 2.399 60.475 1.00 88.25 298 ASN A O 1
ATOM 2462 N N . LYS A 1 299 ? -31.112 1.595 62.163 1.00 89.62 299 LYS A N 1
ATOM 2463 C CA . LYS A 1 299 ? -31.852 0.643 61.319 1.00 89.62 299 LYS A CA 1
ATOM 2464 C C . LYS A 1 299 ? -32.708 1.358 60.273 1.00 89.62 299 LYS A C 1
ATOM 2466 O O . LYS A 1 299 ? -32.675 0.972 59.103 1.00 89.62 299 LYS A O 1
ATOM 2471 N N . THR A 1 300 ? -33.435 2.399 60.679 1.00 90.31 300 THR A N 1
ATOM 2472 C CA . THR A 1 300 ? -34.301 3.189 59.791 1.00 90.31 300 THR A CA 1
ATOM 2473 C C . THR A 1 300 ? -33.472 3.862 58.705 1.00 90.31 300 THR A C 1
ATOM 2475 O O . THR A 1 300 ? -33.749 3.684 57.519 1.00 90.31 300 THR A O 1
ATOM 2478 N N . MET A 1 301 ? -32.381 4.528 59.085 1.00 89.25 301 MET A N 1
ATOM 2479 C CA . MET A 1 301 ? -31.486 5.193 58.140 1.00 89.25 301 MET A CA 1
ATOM 2480 C C . MET A 1 301 ? -30.863 4.230 57.136 1.00 89.25 301 MET A C 1
ATOM 2482 O O . MET A 1 301 ? -30.851 4.508 55.939 1.00 89.25 301 MET A O 1
ATOM 2486 N N . ASN A 1 302 ? -30.429 3.051 57.583 1.00 89.12 302 ASN A N 1
ATOM 2487 C CA . ASN A 1 302 ? -29.911 2.025 56.681 1.00 89.12 302 ASN A CA 1
ATOM 2488 C C . ASN A 1 302 ? -30.970 1.575 55.653 1.00 89.12 302 ASN A C 1
ATOM 2490 O O . ASN A 1 302 ? -30.650 1.381 54.480 1.00 89.12 302 ASN A O 1
ATOM 2494 N N . LYS A 1 303 ? -32.244 1.438 56.051 1.00 90.44 303 LYS A N 1
ATOM 2495 C CA . LYS A 1 303 ? -33.334 1.107 55.114 1.00 90.44 303 LYS A CA 1
ATOM 2496 C C . LYS A 1 303 ? -33.549 2.219 54.083 1.00 90.44 303 LYS A C 1
ATOM 2498 O O . LYS A 1 303 ? -33.611 1.906 52.896 1.00 90.44 303 LYS A O 1
ATOM 2503 N N . VAL A 1 304 ? -33.583 3.485 54.504 1.00 89.75 304 VAL A N 1
ATOM 2504 C CA . VAL A 1 304 ? -33.758 4.636 53.595 1.00 89.75 304 VAL A CA 1
ATOM 2505 C C . VAL A 1 304 ? -32.581 4.758 52.618 1.00 89.75 304 VAL A C 1
ATOM 2507 O O . VAL A 1 304 ? -32.802 4.867 51.415 1.00 89.75 304 VAL A O 1
ATOM 2510 N N . ILE A 1 305 ? -31.334 4.628 53.089 1.00 90.62 305 ILE A N 1
ATOM 2511 C CA . ILE A 1 305 ? -30.136 4.628 52.225 1.00 90.62 305 ILE A CA 1
ATOM 2512 C C . ILE A 1 305 ? -30.188 3.484 51.204 1.00 90.62 305 ILE A C 1
ATOM 2514 O O . ILE A 1 305 ? -29.816 3.652 50.040 1.00 90.62 305 ILE A O 1
ATOM 2518 N N . LYS A 1 306 ? -30.648 2.298 51.615 1.00 88.50 306 LYS A N 1
ATOM 2519 C CA . LYS A 1 306 ? -30.778 1.149 50.710 1.00 88.50 306 LYS A CA 1
ATOM 2520 C C . LYS A 1 306 ? -31.826 1.367 49.618 1.00 88.50 306 LYS A C 1
ATOM 2522 O O . LYS A 1 306 ? -31.623 0.831 48.529 1.00 88.50 306 LYS A O 1
ATOM 2527 N N . MET A 1 307 ? -32.871 2.156 49.885 1.00 88.56 307 MET A N 1
ATOM 2528 C CA . MET A 1 307 ? -33.894 2.559 48.907 1.00 88.56 307 MET A CA 1
ATOM 2529 C C . MET A 1 307 ? -33.382 3.566 47.866 1.00 88.56 307 MET A C 1
ATOM 2531 O O . MET A 1 307 ? -33.981 3.680 46.798 1.00 88.56 307 MET A O 1
ATOM 2535 N N . SER A 1 308 ? -32.261 4.249 48.121 1.00 88.50 308 SER A N 1
ATOM 2536 C CA . SER A 1 308 ? -31.611 5.100 47.120 1.00 88.50 308 SER A CA 1
ATOM 2537 C C . SER A 1 308 ? -31.063 4.255 45.965 1.00 88.50 308 SER A C 1
ATOM 2539 O O . SER A 1 308 ? -30.269 3.331 46.173 1.00 88.50 308 SER A O 1
ATOM 2541 N N . TYR A 1 309 ? -31.468 4.577 44.738 1.00 85.62 309 TYR A N 1
ATOM 2542 C CA . TYR A 1 309 ? -31.115 3.820 43.528 1.00 85.62 309 TYR A CA 1
ATOM 2543 C C . TYR A 1 309 ? -30.202 4.589 42.560 1.00 85.62 309 TYR A C 1
ATOM 2545 O O . TYR A 1 309 ? -29.682 3.987 41.625 1.00 85.62 309 TYR A O 1
ATOM 2553 N N . SER A 1 310 ? -30.015 5.895 42.767 1.00 88.94 310 SER A N 1
ATOM 2554 C CA . SER A 1 310 ? -29.129 6.761 41.983 1.00 88.94 310 SER A CA 1
ATOM 2555 C C . SER A 1 310 ? -28.292 7.661 42.896 1.00 88.94 310 SER A C 1
ATOM 2557 O O . SER A 1 310 ? -28.566 7.795 44.093 1.00 88.94 310 SER A O 1
ATOM 2559 N N . VAL A 1 311 ? -27.263 8.287 42.320 1.00 90.00 311 VAL A N 1
ATOM 2560 C CA . VAL A 1 311 ? -26.417 9.268 43.018 1.00 90.00 311 VAL A CA 1
ATOM 2561 C C . VAL A 1 311 ? -27.219 10.516 43.400 1.00 90.00 311 VAL A C 1
ATOM 2563 O O . VAL A 1 311 ? -27.051 11.049 44.490 1.00 90.00 311 VAL A O 1
ATOM 2566 N N . GLU A 1 312 ? -28.155 10.928 42.549 1.00 89.44 312 GLU A N 1
ATOM 2567 C CA . GLU A 1 312 ? -29.079 12.037 42.805 1.00 89.44 312 GLU A CA 1
ATOM 2568 C C . GLU A 1 312 ? -29.970 11.770 44.032 1.00 89.44 312 GLU A C 1
ATOM 2570 O O . GLU A 1 312 ? -30.136 12.637 44.887 1.00 89.44 312 GLU A O 1
ATOM 2575 N N . CYS A 1 313 ? -30.471 10.538 44.202 1.00 89.62 313 CYS A N 1
ATOM 2576 C CA . CYS A 1 313 ? -31.218 10.176 45.410 1.00 89.62 313 CYS A CA 1
ATOM 2577 C C . CYS A 1 313 ? -30.377 10.339 46.681 1.00 89.62 313 CYS A C 1
ATOM 2579 O O . CYS A 1 313 ? -30.921 10.709 47.718 1.00 89.62 313 CYS A O 1
ATOM 2581 N N . LEU A 1 314 ? -29.071 10.054 46.621 1.00 91.06 314 LEU A N 1
ATOM 2582 C CA . LEU A 1 314 ? -28.173 10.265 47.759 1.00 91.06 314 LEU A CA 1
ATOM 2583 C C . LEU A 1 314 ? -27.936 11.748 48.045 1.00 91.06 314 LEU A C 1
ATOM 2585 O O . LEU A 1 314 ? -27.824 12.097 49.215 1.00 91.06 314 LEU A O 1
ATOM 2589 N N . VAL A 1 315 ? -27.914 12.603 47.017 1.00 90.56 315 VAL A N 1
ATOM 2590 C CA . VAL A 1 315 ? -27.884 14.063 47.194 1.00 90.56 315 VAL A CA 1
ATOM 2591 C C . VAL A 1 315 ? -29.129 14.523 47.944 1.00 90.56 315 VAL A C 1
ATOM 2593 O O . VAL A 1 315 ? -28.997 15.105 49.012 1.00 90.56 315 VAL A O 1
ATOM 2596 N N . HIS A 1 316 ? -30.327 14.180 47.465 1.00 90.06 316 HIS A N 1
ATOM 2597 C CA . HIS A 1 316 ? -31.571 14.559 48.146 1.00 90.06 316 HIS A CA 1
ATOM 2598 C C . HIS A 1 316 ? -31.675 14.008 49.566 1.00 90.06 316 HIS A C 1
ATOM 2600 O O . HIS A 1 316 ? -32.217 14.659 50.456 1.00 90.06 316 HIS A O 1
ATOM 2606 N N . LEU A 1 317 ? -31.160 12.799 49.784 1.00 90.38 317 LEU A N 1
ATOM 2607 C CA . LEU A 1 317 ? -31.106 12.193 51.103 1.00 90.38 317 LEU A CA 1
ATOM 2608 C C . LEU A 1 317 ? -30.169 12.986 52.027 1.00 90.38 317 LEU A C 1
ATOM 2610 O O . LEU A 1 317 ? -30.551 13.273 53.158 1.00 90.38 317 LEU A O 1
ATOM 2614 N N . GLN A 1 318 ? -28.971 13.346 51.560 1.00 89.81 318 GLN A N 1
ATOM 2615 C CA . GLN A 1 318 ? -28.006 14.120 52.341 1.00 89.81 318 GLN A CA 1
ATOM 2616 C C . GLN A 1 318 ? -28.507 15.545 52.616 1.00 89.81 318 GLN A C 1
ATOM 2618 O O . GLN A 1 318 ? -28.412 15.975 53.757 1.00 89.81 318 GLN A O 1
ATOM 2623 N N . GLU A 1 319 ? -29.112 16.226 51.637 1.00 88.75 319 GLU A N 1
ATOM 2624 C CA . GLU A 1 319 ? -29.743 17.547 51.812 1.00 88.75 319 GLU A CA 1
ATOM 2625 C C . GLU A 1 319 ? -30.861 17.506 52.861 1.00 88.75 319 GLU A C 1
ATOM 2627 O O . GLU A 1 319 ? -30.959 18.358 53.738 1.00 88.75 319 GLU A O 1
ATOM 2632 N N . ASN A 1 320 ? -31.735 16.496 52.795 1.00 89.38 320 ASN A N 1
ATOM 2633 C CA . ASN A 1 320 ? -32.886 16.419 53.690 1.00 89.38 320 ASN A CA 1
ATOM 2634 C C . ASN A 1 320 ? -32.482 16.160 55.153 1.00 89.38 320 ASN A C 1
ATOM 2636 O O . ASN A 1 320 ? -33.248 16.504 56.057 1.00 89.38 320 ASN A O 1
ATOM 2640 N N . PHE A 1 321 ? -31.300 15.578 55.379 1.00 87.88 321 PHE A N 1
ATOM 2641 C CA . PHE A 1 321 ? -30.746 15.225 56.690 1.00 87.88 321 PHE A CA 1
ATOM 2642 C C . PHE A 1 321 ? -29.392 15.895 56.957 1.00 87.88 321 PHE A C 1
ATOM 2644 O O . PHE A 1 321 ? -28.544 15.308 57.627 1.00 87.88 321 PHE A O 1
ATOM 2651 N N . GLU A 1 322 ? -29.178 17.099 56.426 1.00 83.06 322 GLU A N 1
ATOM 2652 C CA . GLU A 1 322 ? -27.898 17.808 56.548 1.00 83.06 322 GLU A CA 1
ATOM 2653 C C . GLU A 1 322 ? -27.537 18.158 57.999 1.00 83.06 322 GLU A C 1
ATOM 2655 O O . GLU A 1 322 ? -26.366 18.093 58.364 1.00 83.06 322 GLU A O 1
ATOM 2660 N N . ASP A 1 323 ? -28.548 18.430 58.829 1.00 82.31 323 ASP A N 1
ATOM 2661 C CA . ASP A 1 323 ? -28.399 18.785 60.247 1.00 82.31 323 ASP A CA 1
ATOM 2662 C C . ASP A 1 323 ? -28.063 17.580 61.153 1.00 82.31 323 ASP A C 1
ATOM 2664 O O . ASP A 1 323 ? -27.793 17.750 62.340 1.00 82.31 323 ASP A O 1
ATOM 2668 N N . LEU A 1 324 ? -28.113 16.347 60.628 1.00 81.38 324 LEU A N 1
ATOM 2669 C CA . LEU A 1 324 ? -27.975 15.125 61.423 1.00 81.38 324 LEU A CA 1
ATOM 2670 C C . LEU A 1 324 ? -26.498 14.728 61.598 1.00 81.38 324 LEU A C 1
ATOM 2672 O O . LEU A 1 324 ? -25.896 14.107 60.715 1.00 81.38 324 LEU A O 1
ATOM 2676 N N . GLU A 1 325 ? -25.923 14.965 62.779 1.00 75.94 325 GLU A N 1
ATOM 2677 C CA . GLU A 1 325 ? -24.515 14.651 63.098 1.00 75.94 325 GLU A CA 1
ATOM 2678 C C . GLU A 1 325 ? -24.254 13.156 63.423 1.00 75.94 325 GLU A C 1
ATOM 2680 O O . GLU A 1 325 ? -23.457 12.791 64.295 1.00 75.94 325 GLU A O 1
ATOM 2685 N N . ASN A 1 326 ? -24.892 12.230 62.700 1.00 83.00 326 ASN A N 1
ATOM 2686 C CA . ASN A 1 326 ? -24.724 10.790 62.920 1.00 83.00 326 ASN A CA 1
ATOM 2687 C C . ASN A 1 326 ? -23.595 10.195 62.049 1.00 83.00 326 ASN A C 1
ATOM 2689 O O . ASN A 1 326 ? -23.744 9.950 60.851 1.00 83.00 326 ASN A O 1
ATOM 2693 N N . LYS A 1 327 ? -22.463 9.845 62.675 1.00 82.75 327 LYS A N 1
ATOM 2694 C CA . LYS A 1 327 ? -21.298 9.241 61.987 1.00 82.75 327 LYS A CA 1
ATOM 2695 C C . LYS A 1 327 ? -21.610 7.937 61.237 1.00 82.75 327 LYS A C 1
ATOM 2697 O O . LYS A 1 327 ? -21.015 7.684 60.188 1.00 82.75 327 LYS A O 1
ATOM 2702 N N . THR A 1 328 ? -22.517 7.110 61.760 1.00 84.94 328 THR A N 1
ATOM 2703 C CA . THR A 1 328 ? -22.921 5.836 61.134 1.00 84.94 328 THR A CA 1
ATOM 2704 C C . THR A 1 328 ? -23.685 6.097 59.841 1.00 84.94 328 THR A C 1
ATOM 2706 O O . THR A 1 328 ? -23.439 5.447 58.826 1.00 84.94 328 THR A O 1
ATOM 2709 N N . PHE A 1 329 ? -24.567 7.093 59.859 1.00 85.69 329 PHE A N 1
ATOM 2710 C CA . PHE A 1 329 ? -25.336 7.526 58.701 1.00 85.69 329 PHE A CA 1
ATOM 2711 C C . PHE A 1 329 ? -24.439 8.049 57.571 1.00 85.69 329 PHE A C 1
ATOM 2713 O O . PHE A 1 329 ? -24.506 7.553 56.444 1.00 85.69 329 PHE A O 1
ATOM 2720 N N . LEU A 1 330 ? -23.528 8.972 57.893 1.00 88.00 330 LEU A N 1
ATOM 2721 C CA . LEU A 1 330 ? -22.573 9.534 56.932 1.00 88.00 330 LEU A CA 1
ATOM 2722 C C . LEU A 1 330 ? -21.646 8.451 56.346 1.00 88.00 330 LEU A C 1
ATOM 2724 O O . LEU A 1 330 ? -21.273 8.499 55.173 1.00 88.00 330 LEU A O 1
ATOM 2728 N N . HIS A 1 331 ? -21.272 7.442 57.141 1.00 88.06 331 HIS A N 1
ATOM 2729 C CA . HIS A 1 331 ? -20.522 6.283 56.648 1.00 88.06 331 HIS A CA 1
ATOM 2730 C C . HIS A 1 331 ? -21.330 5.432 55.656 1.00 88.06 331 HIS A C 1
ATOM 2732 O O . HIS A 1 331 ? -20.817 5.083 54.591 1.00 88.06 331 HIS A O 1
ATOM 2738 N N . GLU A 1 332 ? -22.592 5.121 55.958 1.00 88.44 332 GLU A N 1
ATOM 2739 C CA . GLU A 1 332 ? -23.430 4.320 55.060 1.00 88.44 332 GLU A CA 1
ATOM 2740 C C . GLU A 1 332 ? -23.786 5.071 53.762 1.00 88.44 332 GLU A C 1
ATOM 2742 O O . GLU A 1 332 ? -23.854 4.427 52.713 1.00 88.44 332 GLU A O 1
ATOM 2747 N N . ILE A 1 333 ? -23.905 6.410 53.770 1.00 90.44 333 ILE A N 1
ATOM 2748 C CA . ILE A 1 333 ? -24.017 7.205 52.527 1.00 90.44 333 ILE A CA 1
ATOM 2749 C C . ILE A 1 333 ? -22.776 7.007 51.650 1.00 90.44 333 ILE A C 1
ATOM 2751 O O . ILE A 1 333 ? -22.909 6.650 50.478 1.00 90.44 333 ILE A O 1
ATOM 2755 N N . ARG A 1 334 ? -21.569 7.189 52.205 1.00 91.31 334 ARG A N 1
ATOM 2756 C CA . ARG A 1 334 ? -20.306 7.014 51.460 1.00 91.31 334 ARG A CA 1
ATOM 2757 C C . ARG A 1 334 ? -20.180 5.606 50.884 1.00 91.31 334 ARG A C 1
ATOM 2759 O O . ARG A 1 334 ? -19.852 5.434 49.711 1.00 91.31 334 ARG A O 1
ATOM 2766 N N . LYS A 1 335 ? -20.501 4.592 51.688 1.00 90.62 335 LYS A N 1
ATOM 2767 C CA . LYS A 1 335 ? -20.492 3.182 51.282 1.00 90.62 335 LYS A CA 1
ATOM 2768 C C . LYS A 1 335 ? -21.513 2.886 50.184 1.00 90.62 335 LYS A C 1
ATOM 2770 O O . LYS A 1 335 ? -21.196 2.162 49.241 1.00 90.62 335 LYS A O 1
ATOM 2775 N N . LYS A 1 336 ? -22.720 3.450 50.271 1.00 90.88 336 LYS A N 1
ATOM 2776 C CA . LYS A 1 336 ? -23.746 3.313 49.232 1.00 90.88 336 LYS A CA 1
ATOM 2777 C C . LYS A 1 336 ? -23.332 4.020 47.943 1.00 90.88 336 LYS A C 1
ATOM 2779 O O . LYS A 1 336 ? -23.506 3.428 46.882 1.00 90.88 336 LYS A O 1
ATOM 2784 N N . LEU A 1 337 ? -22.738 5.214 48.023 1.00 91.81 337 LEU A N 1
ATOM 2785 C CA . LEU A 1 337 ? -22.198 5.915 46.856 1.00 91.81 337 LEU A CA 1
ATOM 2786 C C . LEU A 1 337 ? -21.112 5.081 46.168 1.00 91.81 337 LEU A C 1
ATOM 2788 O O . LEU A 1 337 ? -21.199 4.850 44.968 1.00 91.81 337 LEU A O 1
ATOM 2792 N N . LEU A 1 338 ? -20.149 4.549 46.927 1.00 89.81 338 LEU A N 1
ATOM 2793 C CA . LEU A 1 338 ? -19.135 3.623 46.405 1.00 89.81 338 LEU A CA 1
ATOM 2794 C C . LEU A 1 338 ? -19.762 2.383 45.751 1.00 89.81 338 LEU A C 1
ATOM 2796 O O . LEU A 1 338 ? -19.286 1.931 44.712 1.00 89.81 338 LEU A O 1
ATOM 2800 N N . GLY A 1 339 ? -20.832 1.840 46.335 1.00 89.00 339 GLY A N 1
ATOM 2801 C CA . GLY A 1 339 ? -21.593 0.741 45.743 1.00 89.00 339 GLY A CA 1
ATOM 2802 C C . GLY A 1 339 ? -22.227 1.110 44.399 1.00 89.00 339 GLY A C 1
ATOM 2803 O O . GLY A 1 339 ? -22.157 0.314 43.472 1.00 89.00 339 GLY A O 1
ATOM 2804 N N . LEU A 1 340 ? -22.787 2.319 44.276 1.00 89.19 340 LEU A N 1
ATOM 2805 C CA . LEU A 1 340 ? -23.382 2.824 43.033 1.00 89.19 340 LEU A CA 1
ATOM 2806 C C . LEU A 1 340 ? -22.330 3.101 41.950 1.00 89.19 340 LEU A C 1
ATOM 2808 O O . LEU A 1 340 ? -22.562 2.776 40.792 1.00 89.19 340 LEU A O 1
ATOM 2812 N N . VAL A 1 341 ? -21.165 3.653 42.310 1.00 88.12 341 VAL A N 1
ATOM 2813 C CA . VAL A 1 341 ? -20.063 3.881 41.353 1.00 88.12 341 VAL A CA 1
ATOM 2814 C C . VAL A 1 341 ? -19.488 2.564 40.828 1.00 88.12 341 VAL A C 1
ATOM 2816 O O . VAL A 1 341 ? -19.123 2.482 39.660 1.00 88.12 341 VAL A O 1
ATOM 2819 N N . ASN A 1 342 ? -19.468 1.513 41.652 1.00 86.62 342 ASN A N 1
ATOM 2820 C CA . ASN A 1 342 ? -19.041 0.174 41.234 1.00 86.62 342 ASN A CA 1
ATOM 2821 C C . ASN A 1 342 ? -20.129 -0.631 40.496 1.00 86.62 342 ASN A C 1
ATOM 2823 O O . ASN A 1 342 ? -19.837 -1.710 39.969 1.00 86.62 342 ASN A O 1
ATOM 2827 N N . ASP A 1 343 ? -21.377 -0.159 40.469 1.00 83.75 343 ASP A N 1
ATOM 2828 C CA . ASP A 1 343 ? -22.473 -0.872 39.822 1.00 83.75 343 ASP A CA 1
ATOM 2829 C C . ASP A 1 343 ? -22.416 -0.694 38.300 1.00 83.75 343 ASP A C 1
ATOM 2831 O O . ASP A 1 343 ? -22.754 0.351 37.744 1.00 83.75 343 ASP A O 1
ATOM 2835 N N . LYS A 1 344 ? -22.032 -1.768 37.607 1.00 77.81 344 LYS A N 1
ATOM 2836 C CA . LYS A 1 344 ? -21.935 -1.798 36.141 1.00 77.81 344 LYS A CA 1
ATOM 2837 C C . LYS A 1 344 ? -23.292 -1.684 35.438 1.00 77.81 344 LYS A C 1
ATOM 2839 O O . LYS A 1 344 ? -23.321 -1.381 34.245 1.00 77.81 344 LYS A O 1
ATOM 2844 N N . GLN A 1 345 ? -24.399 -1.956 36.135 1.00 78.75 345 GLN A N 1
ATOM 2845 C CA . GLN A 1 345 ? -25.758 -1.863 35.590 1.00 78.75 345 GLN A CA 1
ATOM 2846 C C . GLN A 1 345 ? -26.394 -0.485 35.802 1.00 78.75 345 GLN A C 1
ATOM 2848 O O . GLN A 1 345 ? -27.466 -0.222 35.249 1.00 78.75 345 GLN A O 1
ATOM 2853 N N . LEU A 1 346 ? -25.763 0.399 36.582 1.00 82.44 346 LEU A N 1
ATOM 2854 C CA . LEU A 1 346 ? -26.260 1.754 36.773 1.00 82.44 346 LEU A CA 1
ATOM 2855 C C . LEU A 1 346 ? -26.087 2.561 35.481 1.00 82.44 346 LEU A C 1
ATOM 2857 O O . LEU A 1 346 ? -25.015 2.589 34.878 1.00 82.44 346 LEU A O 1
ATOM 2861 N N . TYR A 1 347 ? -27.162 3.222 35.059 1.00 83.44 347 TYR A N 1
ATOM 2862 C CA . TYR A 1 347 ? -27.120 4.177 33.959 1.00 83.44 347 TYR A CA 1
ATOM 2863 C C . TYR A 1 347 ? -26.587 5.519 34.468 1.00 83.44 347 TYR A C 1
ATOM 2865 O O . TYR A 1 347 ? -27.081 6.022 35.475 1.00 83.44 347 TYR A O 1
ATOM 2873 N N . TRP A 1 348 ? -25.602 6.078 33.764 1.00 89.44 348 TRP A N 1
ATOM 2874 C CA . TRP A 1 348 ? -24.972 7.355 34.093 1.00 89.44 348 TRP A CA 1
ATOM 2875 C C . TRP A 1 348 ? -25.347 8.433 33.077 1.00 89.44 348 TRP A C 1
ATOM 2877 O O . TRP A 1 348 ? -25.234 8.218 31.870 1.00 89.44 348 TRP A O 1
ATOM 2887 N N . ASN A 1 349 ? -25.737 9.604 33.574 1.00 88.25 349 ASN A N 1
ATOM 2888 C CA . ASN A 1 349 ? -25.946 10.826 32.798 1.00 88.25 349 ASN A CA 1
ATOM 2889 C C . ASN A 1 349 ? -25.164 12.010 33.409 1.00 88.25 349 ASN A C 1
ATOM 2891 O O . ASN A 1 349 ? -24.569 11.880 34.484 1.00 88.25 349 ASN A O 1
ATOM 2895 N N . ASP A 1 350 ? -25.175 13.165 32.736 1.00 87.56 350 ASP A N 1
ATOM 2896 C CA . ASP A 1 350 ? -24.479 14.376 33.200 1.00 87.56 350 ASP A CA 1
ATOM 2897 C C . ASP A 1 350 ? -24.937 14.813 34.605 1.00 87.56 350 ASP A C 1
ATOM 2899 O O . ASP A 1 350 ? -24.118 15.195 35.440 1.00 87.56 350 ASP A O 1
ATOM 2903 N N . GLU A 1 351 ? -26.232 14.689 34.915 1.00 86.94 351 GLU A N 1
ATOM 2904 C CA . GLU A 1 351 ? -26.791 15.012 36.237 1.00 86.94 351 GLU A CA 1
ATOM 2905 C C . GLU A 1 351 ? -26.251 14.088 37.341 1.00 86.94 351 GLU A C 1
ATOM 2907 O O . GLU A 1 351 ? -25.980 14.533 38.461 1.00 86.94 351 GLU A O 1
ATOM 2912 N N . ASN A 1 352 ? -26.045 12.800 37.048 1.00 89.62 352 ASN A N 1
ATOM 2913 C CA . ASN A 1 352 ? -25.454 11.843 37.981 1.00 89.62 352 ASN A CA 1
ATOM 2914 C C . ASN A 1 352 ? -23.972 12.138 38.220 1.00 89.62 352 ASN A C 1
ATOM 2916 O O . ASN A 1 352 ? -23.522 12.039 39.362 1.00 89.62 352 ASN A O 1
ATOM 2920 N N . ILE A 1 353 ? -23.228 12.533 37.183 1.00 91.44 353 ILE A N 1
ATOM 2921 C CA . ILE A 1 353 ? -21.832 12.970 37.322 1.00 91.44 353 ILE A CA 1
ATOM 2922 C C . ILE A 1 353 ? -21.761 14.250 38.154 1.00 91.44 353 ILE A C 1
ATOM 2924 O O . ILE A 1 353 ? -21.005 14.309 39.123 1.00 91.44 353 ILE A O 1
ATOM 2928 N N . PHE A 1 354 ? -22.608 15.238 37.866 1.00 90.88 354 PHE A N 1
ATOM 2929 C CA . PHE A 1 354 ? -22.705 16.454 38.670 1.00 90.88 354 PHE A CA 1
ATOM 2930 C C . PHE A 1 354 ? -23.019 16.141 40.142 1.00 90.88 354 PHE A C 1
ATOM 2932 O O . PHE A 1 354 ? -22.352 16.644 41.048 1.00 90.88 354 PHE A O 1
ATOM 2939 N N . SER A 1 355 ? -23.975 15.240 40.386 1.00 92.56 355 SER A N 1
ATOM 2940 C CA . SER A 1 355 ? -24.335 14.768 41.729 1.00 92.56 355 SER A CA 1
ATOM 2941 C C . SER A 1 355 ? -23.176 14.048 42.428 1.00 92.56 355 SER A C 1
ATOM 2943 O O . SER A 1 355 ? -22.958 14.250 43.623 1.00 92.56 355 SER A O 1
ATOM 2945 N N . LEU A 1 356 ? -22.392 13.249 41.694 1.00 92.62 356 LEU A N 1
ATOM 2946 C CA . LEU A 1 356 ? -21.186 12.592 42.206 1.00 92.62 356 LEU A CA 1
ATOM 2947 C C . LEU A 1 356 ? -20.152 13.632 42.644 1.00 92.62 356 LEU A C 1
ATOM 2949 O O . LEU A 1 356 ? -19.683 13.586 43.780 1.00 92.62 356 LEU A O 1
ATOM 2953 N N . HIS A 1 357 ? -19.839 14.601 41.780 1.00 90.06 357 HIS A N 1
ATOM 2954 C CA . HIS A 1 357 ? -18.928 15.698 42.114 1.00 90.06 357 HIS A CA 1
ATOM 2955 C C . HIS A 1 357 ? -19.386 16.468 43.348 1.00 90.06 357 HIS A C 1
ATOM 2957 O O . HIS A 1 357 ? -18.567 16.816 44.198 1.00 90.06 357 HIS A O 1
ATOM 2963 N N . ARG A 1 358 ? -20.689 16.728 43.447 1.00 91.56 358 ARG A N 1
ATOM 2964 C CA . ARG A 1 358 ? -21.284 17.438 44.571 1.00 91.56 358 ARG A CA 1
ATOM 2965 C C . ARG A 1 358 ? -21.102 16.673 45.886 1.00 91.56 358 ARG A C 1
ATOM 2967 O O . ARG A 1 358 ? -20.583 17.250 46.834 1.00 91.56 358 ARG A O 1
ATOM 2974 N N . LEU A 1 359 ? -21.431 15.378 45.932 1.00 91.25 359 LEU A N 1
ATOM 2975 C CA . LEU A 1 359 ? -21.246 14.548 47.135 1.00 91.25 359 LEU A CA 1
ATOM 2976 C C . LEU A 1 359 ? -19.771 14.376 47.524 1.00 91.25 359 LEU A C 1
ATOM 2978 O O . LEU A 1 359 ? -19.450 14.293 48.706 1.00 91.25 359 LEU A O 1
ATOM 2982 N N . LEU A 1 360 ? -18.854 14.322 46.557 1.00 90.19 360 LEU A N 1
ATOM 2983 C CA . LEU A 1 360 ? -17.418 14.247 46.855 1.00 90.19 360 LEU A CA 1
ATOM 2984 C C . LEU A 1 360 ? -16.876 15.544 47.465 1.00 90.19 360 LEU A C 1
ATOM 2986 O O . LEU A 1 360 ? -15.916 15.497 48.228 1.00 90.19 360 LEU A O 1
ATOM 2990 N N . LYS A 1 361 ? -17.481 16.689 47.134 1.00 89.19 361 LYS A N 1
ATOM 2991 C CA . LYS A 1 361 ? -17.101 18.011 47.650 1.00 89.19 361 LYS A CA 1
ATOM 2992 C C . LYS A 1 361 ? -17.794 18.381 48.962 1.00 89.19 361 LYS A C 1
ATOM 2994 O O . LYS A 1 361 ? -17.411 19.383 49.554 1.00 89.19 361 LYS A O 1
ATOM 2999 N N . GLU A 1 362 ? -18.780 17.603 49.406 1.00 88.25 362 GLU A N 1
ATOM 3000 C CA . GLU A 1 362 ? -19.569 17.884 50.606 1.00 88.25 362 GLU A CA 1
ATOM 3001 C C . GLU A 1 362 ? -18.737 17.657 51.887 1.00 88.25 362 GLU A C 1
ATOM 3003 O O . GLU A 1 362 ? -18.448 16.501 52.231 1.00 88.25 362 GLU A O 1
ATOM 3008 N N . PRO A 1 363 ? -18.331 18.723 52.610 1.00 81.31 363 PRO A N 1
ATOM 3009 C CA . PRO A 1 363 ? -17.454 18.598 53.773 1.00 81.31 363 PRO A CA 1
ATOM 3010 C C . PRO A 1 363 ? -18.084 17.777 54.905 1.00 81.31 363 PRO A C 1
ATOM 3012 O O . PRO A 1 363 ? -17.368 17.041 55.592 1.00 81.31 363 PRO A O 1
ATOM 3015 N N . ASN A 1 364 ? -19.412 17.827 55.058 1.00 82.38 364 ASN A N 1
ATOM 3016 C CA . ASN A 1 364 ? -20.120 17.164 56.155 1.00 82.38 364 ASN A CA 1
ATOM 3017 C C . ASN A 1 364 ? -20.071 15.628 56.069 1.00 82.38 364 ASN A C 1
ATOM 3019 O O . ASN A 1 364 ? -20.195 14.952 57.087 1.00 82.38 364 ASN A O 1
ATOM 3023 N N . LEU A 1 365 ? -19.818 15.043 54.889 1.00 85.75 365 LEU A N 1
ATOM 3024 C CA . LEU A 1 365 ? -19.707 13.584 54.735 1.00 85.75 365 LEU A CA 1
ATOM 3025 C C . LEU A 1 365 ? -18.424 12.993 55.343 1.00 85.75 365 LEU A C 1
ATOM 3027 O O . LEU A 1 365 ? -18.355 11.779 55.565 1.00 85.75 365 LEU A O 1
ATOM 3031 N N . GLY A 1 366 ? -17.409 13.819 55.625 1.00 82.69 366 GLY A N 1
ATOM 3032 C CA . GLY A 1 366 ? -16.192 13.390 56.320 1.00 82.69 366 GLY A CA 1
ATOM 3033 C C . GLY A 1 366 ? -15.436 12.266 55.600 1.00 82.69 366 GLY A C 1
ATOM 3034 O O . GLY A 1 366 ? -15.087 11.251 56.217 1.00 82.69 366 GLY A O 1
ATOM 3035 N N . TRP A 1 367 ? -15.230 12.406 54.288 1.00 86.44 367 TRP A N 1
ATOM 3036 C CA . TRP A 1 367 ? -14.516 11.440 53.447 1.00 86.44 367 TRP A CA 1
ATOM 3037 C C . TRP A 1 367 ? -13.106 11.131 53.962 1.00 86.44 367 TRP A C 1
ATOM 3039 O O . TRP A 1 367 ? -12.323 12.027 54.277 1.00 86.44 367 TRP A O 1
ATOM 3049 N N . GLN A 1 368 ? -12.759 9.845 54.007 1.00 83.19 368 GLN A N 1
ATOM 3050 C CA . GLN A 1 368 ? -11.408 9.394 54.329 1.00 83.19 368 GLN A CA 1
ATOM 3051 C C . GLN A 1 368 ? -10.558 9.287 53.062 1.00 83.19 368 GLN A C 1
ATOM 3053 O O . GLN A 1 368 ? -11.037 8.884 52.003 1.00 83.19 368 GLN A O 1
ATOM 3058 N N . ASN A 1 369 ? -9.250 9.516 53.185 1.00 77.56 369 ASN A N 1
ATOM 3059 C CA . ASN A 1 369 ? -8.325 9.473 52.044 1.00 77.56 369 ASN A CA 1
ATOM 3060 C C . ASN A 1 369 ? -8.370 8.135 51.270 1.00 77.56 369 ASN A C 1
ATOM 3062 O O . ASN A 1 369 ? -8.293 8.115 50.044 1.00 77.56 369 ASN A O 1
ATOM 3066 N N . ARG A 1 370 ? -8.560 7.006 51.972 1.00 79.38 370 ARG A N 1
ATOM 3067 C CA . ARG A 1 370 ? -8.717 5.674 51.352 1.00 79.38 370 ARG A CA 1
ATOM 3068 C C . ARG A 1 370 ? -10.014 5.516 50.547 1.00 79.38 370 ARG A C 1
ATOM 3070 O O . ARG A 1 370 ? -10.065 4.727 49.605 1.00 79.38 370 ARG A O 1
ATOM 3077 N N . GLU A 1 371 ? -11.064 6.239 50.924 1.00 85.12 371 GLU A N 1
ATOM 3078 C CA . GLU A 1 371 ? -12.363 6.188 50.254 1.00 85.12 371 GLU A CA 1
ATOM 3079 C C . GLU A 1 371 ? -12.304 6.976 48.944 1.00 85.12 371 GLU A C 1
ATOM 3081 O O . GLU A 1 371 ? -12.763 6.464 47.929 1.00 85.12 371 GLU A O 1
ATOM 3086 N N . TYR A 1 372 ? -11.626 8.131 48.916 1.00 85.75 372 TYR A N 1
ATOM 3087 C CA . TYR A 1 372 ? -11.335 8.855 47.670 1.00 85.75 372 TYR A CA 1
ATOM 3088 C C . TYR A 1 372 ? -10.565 7.996 46.659 1.00 85.75 372 TYR A C 1
ATOM 3090 O O . TYR A 1 372 ? -10.935 7.935 45.487 1.00 85.75 372 TYR A O 1
ATOM 3098 N N . ALA A 1 373 ? -9.541 7.265 47.114 1.00 81.38 373 ALA A N 1
ATOM 3099 C CA . ALA A 1 373 ? -8.820 6.321 46.261 1.00 81.38 373 ALA A CA 1
ATOM 3100 C C . ALA A 1 373 ? -9.736 5.197 45.737 1.00 81.38 373 ALA A C 1
ATOM 3102 O O . ALA A 1 373 ? -9.614 4.785 44.586 1.00 81.38 373 ALA A O 1
ATOM 3103 N N . SER A 1 374 ? -10.687 4.733 46.554 1.00 86.69 374 SER A N 1
ATOM 3104 C CA . SER A 1 374 ? -11.667 3.716 46.150 1.00 86.69 374 SER A CA 1
ATOM 3105 C C . SER A 1 374 ? -12.664 4.245 45.113 1.00 86.69 374 SER A C 1
ATOM 3107 O O . SER A 1 374 ? -13.032 3.503 44.205 1.00 86.69 374 SER A O 1
ATOM 3109 N N . VAL A 1 375 ? -13.064 5.520 45.204 1.00 89.12 375 VAL A N 1
ATOM 3110 C CA . VAL A 1 375 ? -13.899 6.186 44.189 1.00 89.12 375 VAL A CA 1
ATOM 3111 C C . VAL A 1 375 ? -13.146 6.290 42.866 1.00 89.12 375 VAL A C 1
ATOM 3113 O O . VAL A 1 375 ? -13.678 5.891 41.835 1.00 89.12 375 VAL A O 1
ATOM 3116 N N . LEU A 1 376 ? -11.897 6.766 42.884 1.00 88.62 376 LEU A N 1
ATOM 3117 C CA . LEU A 1 376 ? -11.082 6.866 41.669 1.00 88.62 376 LEU A CA 1
ATOM 3118 C C . LEU A 1 376 ? -10.833 5.500 41.032 1.00 88.62 376 LEU A C 1
ATOM 3120 O O . LEU A 1 376 ? -10.948 5.377 39.818 1.00 88.62 376 LEU A O 1
ATOM 3124 N N . LYS A 1 377 ? -10.574 4.465 41.837 1.00 89.62 377 LYS A N 1
ATOM 3125 C CA . LYS A 1 377 ? -10.488 3.084 41.352 1.00 89.62 377 LYS A CA 1
ATOM 3126 C C . LYS A 1 377 ? -11.779 2.643 40.658 1.00 89.62 377 LYS A C 1
ATOM 3128 O O . LYS A 1 377 ? -11.729 2.119 39.551 1.00 89.62 377 LYS A O 1
ATOM 3133 N N . ALA A 1 378 ? -12.930 2.885 41.282 1.00 89.69 378 ALA A N 1
ATOM 3134 C CA . ALA A 1 378 ? -14.227 2.520 40.715 1.00 89.69 378 ALA A CA 1
ATOM 3135 C C . ALA A 1 378 ? -14.499 3.250 39.387 1.00 89.69 378 ALA A C 1
ATOM 3137 O O . ALA A 1 378 ? -14.956 2.637 38.424 1.00 89.69 378 ALA A O 1
ATOM 3138 N N . ILE A 1 379 ? -14.144 4.538 39.302 1.00 91.19 379 ILE A N 1
ATOM 3139 C CA . ILE A 1 379 ? -14.219 5.309 38.054 1.00 91.19 379 ILE A CA 1
ATOM 3140 C C . ILE A 1 379 ? -13.271 4.719 37.006 1.00 91.19 379 ILE A C 1
ATOM 3142 O O . ILE A 1 379 ? -13.698 4.473 35.882 1.00 91.19 379 ILE A O 1
ATOM 3146 N N . ALA A 1 380 ? -12.010 4.459 37.360 1.00 89.56 380 ALA A N 1
ATOM 3147 C CA . ALA A 1 380 ? -11.000 3.902 36.459 1.00 89.56 380 ALA A CA 1
ATOM 3148 C C . ALA A 1 380 ? -11.406 2.536 35.880 1.00 89.56 380 ALA A C 1
ATOM 3150 O O . ALA A 1 380 ? -11.067 2.227 34.738 1.00 89.56 380 ALA A O 1
ATOM 3151 N N . GLU A 1 381 ? -12.136 1.727 36.650 1.00 89.50 381 GLU A N 1
ATOM 3152 C CA . GLU A 1 381 ? -12.639 0.400 36.270 1.00 89.50 381 GLU A CA 1
ATOM 3153 C C . GLU A 1 381 ? -14.016 0.440 35.569 1.00 89.50 381 GLU A C 1
ATOM 3155 O O . GLU A 1 381 ? -14.543 -0.610 35.183 1.00 89.50 381 GLU A O 1
ATOM 3160 N N . SER A 1 382 ? -14.591 1.631 35.366 1.00 88.19 382 SER A N 1
ATOM 3161 C CA . SER A 1 382 ? -15.901 1.808 34.738 1.00 88.19 382 SER A CA 1
ATOM 3162 C C . SER A 1 382 ? -15.900 1.469 33.243 1.00 88.19 382 SER A C 1
ATOM 3164 O O . SER A 1 382 ? -14.958 1.747 32.496 1.00 88.19 382 SER A O 1
ATOM 3166 N N . ASN A 1 383 ? -17.010 0.893 32.782 1.00 86.31 383 ASN A N 1
ATOM 3167 C CA . ASN A 1 383 ? -17.310 0.654 31.370 1.00 86.31 383 ASN A CA 1
ATOM 3168 C C . ASN A 1 383 ? -18.130 1.785 30.722 1.00 86.31 383 ASN A C 1
ATOM 3170 O O . ASN A 1 383 ? -18.442 1.697 29.538 1.00 86.31 383 ASN A O 1
ATOM 3174 N N . HIS A 1 384 ? -18.495 2.820 31.483 1.00 87.25 384 HIS A N 1
ATOM 3175 C CA . HIS A 1 384 ? -19.264 3.962 30.990 1.00 87.25 384 HIS A CA 1
ATOM 3176 C C . HIS A 1 384 ? -18.346 5.152 30.717 1.00 87.25 384 HIS A C 1
ATOM 3178 O O . HIS A 1 384 ? -17.708 5.686 31.626 1.00 87.25 384 HIS A O 1
ATOM 3184 N N . ILE A 1 385 ? -18.327 5.603 29.464 1.00 87.56 385 ILE A N 1
ATOM 3185 C CA . ILE A 1 385 ? -17.405 6.639 28.982 1.00 87.56 385 ILE A CA 1
ATOM 3186 C C . ILE A 1 385 ? -17.551 7.974 29.719 1.00 87.56 385 ILE A C 1
ATOM 3188 O O . ILE A 1 385 ? -16.550 8.574 30.088 1.00 87.56 385 ILE A O 1
ATOM 3192 N N . ILE A 1 386 ? -18.785 8.379 30.030 1.00 87.88 386 ILE A N 1
ATOM 3193 C CA . ILE A 1 386 ? -19.096 9.619 30.754 1.00 87.88 386 ILE A CA 1
ATOM 3194 C C . ILE A 1 386 ? -18.535 9.611 32.188 1.00 87.88 386 ILE A C 1
ATOM 3196 O O . ILE A 1 386 ? -18.114 10.636 32.716 1.00 87.88 386 ILE A O 1
ATOM 3200 N N . VAL A 1 387 ? -18.455 8.427 32.807 1.00 89.31 387 VAL A N 1
ATOM 3201 C CA . VAL A 1 387 ? -17.867 8.242 34.139 1.00 89.31 387 VAL A CA 1
ATOM 3202 C C . VAL A 1 387 ? -16.353 8.350 34.042 1.00 89.31 387 VAL A C 1
ATOM 3204 O O . VAL A 1 387 ? -15.748 9.082 34.820 1.00 89.31 387 VAL A O 1
ATOM 3207 N N . LEU A 1 388 ? -15.738 7.698 33.049 1.00 89.56 388 LEU A N 1
ATOM 3208 C CA . LEU A 1 388 ? -14.302 7.830 32.789 1.00 89.56 388 LEU A CA 1
ATOM 3209 C C . LEU A 1 388 ? -13.918 9.291 32.508 1.00 89.56 388 LEU A C 1
ATOM 3211 O O . LEU A 1 388 ? -12.914 9.764 33.028 1.00 89.56 388 LEU A O 1
ATOM 3215 N N . GLU A 1 389 ? -14.714 10.035 31.746 1.00 88.25 389 GLU A N 1
ATOM 3216 C CA . GLU A 1 389 ? -14.442 11.445 31.432 1.00 88.25 389 GLU A CA 1
ATOM 3217 C C . GLU A 1 389 ? -14.444 12.368 32.656 1.00 88.25 389 GLU A C 1
ATOM 3219 O O . GLU A 1 389 ? -13.747 13.380 32.642 1.00 88.25 389 GLU A O 1
ATOM 3224 N N . SER A 1 390 ? -15.136 11.996 33.738 1.00 88.56 390 SER A N 1
ATOM 3225 C CA . SER A 1 390 ? -15.114 12.744 35.005 1.00 88.56 390 SER A CA 1
ATOM 3226 C C . SER A 1 390 ? -13.819 12.571 35.816 1.00 88.56 390 SER A C 1
ATOM 3228 O O . SER A 1 390 ? -13.533 13.367 36.716 1.00 88.56 390 SER A O 1
ATOM 3230 N N . PHE A 1 391 ? -13.004 11.553 35.505 1.00 88.94 391 PHE A N 1
ATOM 3231 C CA . PHE A 1 391 ? -11.816 11.204 36.291 1.00 88.94 391 PHE A CA 1
ATOM 3232 C C . PHE A 1 391 ? -10.825 12.367 36.457 1.00 88.94 391 PHE A C 1
ATOM 3234 O O . PHE A 1 391 ? -10.441 12.611 37.600 1.00 88.94 391 PHE A O 1
ATOM 3241 N N . PRO A 1 392 ? -10.420 13.122 35.408 1.00 85.44 392 PRO A N 1
ATOM 3242 C CA . PRO A 1 392 ? -9.419 14.180 35.561 1.00 85.44 392 PRO A CA 1
ATOM 3243 C C . PRO A 1 392 ? -9.853 15.289 36.521 1.00 85.44 392 PRO A C 1
ATOM 3245 O O . PRO A 1 392 ? -9.051 15.771 37.321 1.00 85.44 392 PRO A O 1
ATOM 3248 N N . GLU A 1 393 ? -11.129 15.676 36.489 1.00 84.44 393 GLU A N 1
ATOM 3249 C CA . GLU A 1 393 ? -11.655 16.710 37.380 1.00 84.44 393 GLU A CA 1
ATOM 3250 C C . GLU A 1 393 ? -11.745 16.233 38.835 1.00 84.44 393 GLU A C 1
ATOM 3252 O O . GLU A 1 393 ? -11.370 16.969 39.753 1.00 84.44 393 GLU A O 1
ATOM 3257 N N . ILE A 1 394 ? -12.203 14.996 39.062 1.00 87.31 394 ILE A N 1
ATOM 3258 C CA . ILE A 1 394 ? -12.267 14.393 40.404 1.00 87.31 394 ILE A CA 1
ATOM 3259 C C . ILE A 1 394 ? -10.855 14.189 40.963 1.00 87.31 394 ILE A C 1
ATOM 3261 O O . ILE A 1 394 ? -10.591 14.498 42.126 1.00 87.31 394 ILE A O 1
ATOM 3265 N N . TYR A 1 395 ? -9.931 13.730 40.124 1.00 83.69 395 TYR A N 1
ATOM 3266 C CA . TYR A 1 395 ? -8.524 13.560 40.458 1.00 83.69 395 TYR A CA 1
ATOM 3267 C C . TYR A 1 395 ? -7.879 14.885 40.885 1.00 83.69 395 TYR A C 1
ATOM 3269 O O . TYR A 1 395 ? -7.277 14.957 41.959 1.00 83.69 395 TYR A O 1
ATOM 3277 N N . LYS A 1 396 ? -8.083 15.958 40.106 1.00 80.12 396 LYS A N 1
ATOM 3278 C CA . LYS A 1 396 ? -7.614 17.315 40.435 1.00 80.12 396 LYS A CA 1
ATOM 3279 C C . LYS A 1 396 ? -8.144 17.791 41.787 1.00 80.12 396 LYS A C 1
ATOM 3281 O O . LYS A 1 396 ? -7.390 18.352 42.578 1.00 80.12 396 LYS A O 1
ATOM 3286 N N . PHE A 1 397 ? -9.432 17.572 42.053 1.00 83.25 397 PHE A N 1
ATOM 3287 C CA . PHE A 1 397 ? -10.039 17.926 43.335 1.00 83.25 397 PHE A CA 1
ATOM 3288 C C . PHE A 1 397 ? -9.375 17.183 44.503 1.00 83.25 397 PHE A C 1
ATOM 3290 O O . PHE A 1 397 ? -8.984 17.821 45.478 1.00 83.25 397 PHE A O 1
ATOM 3297 N N . ILE A 1 398 ? -9.186 15.864 44.385 1.00 80.88 398 ILE A N 1
ATOM 3298 C CA . ILE A 1 398 ? -8.580 15.034 45.439 1.00 80.88 398 ILE A CA 1
ATOM 3299 C C . ILE A 1 398 ? -7.124 15.438 45.702 1.00 80.88 398 ILE A C 1
ATOM 3301 O O . ILE A 1 398 ? -6.710 15.485 46.859 1.00 80.88 398 ILE A O 1
ATOM 3305 N N . LEU A 1 399 ? -6.356 15.774 44.659 1.00 74.62 399 LEU A N 1
ATOM 3306 C CA . LEU A 1 399 ? -4.987 16.279 44.810 1.00 74.62 399 LEU A CA 1
ATOM 3307 C C . LEU A 1 399 ? -4.915 17.635 45.524 1.00 74.62 399 LEU A C 1
ATOM 3309 O O . LEU A 1 399 ? -3.925 17.913 46.196 1.00 74.62 399 LEU A O 1
ATOM 3313 N N . GLY A 1 400 ? -5.947 18.471 45.386 1.00 73.00 400 GLY A N 1
ATOM 3314 C CA . GLY A 1 400 ? -6.044 19.762 46.068 1.00 73.00 400 GLY A CA 1
ATOM 3315 C C . GLY A 1 400 ? -6.345 19.662 47.569 1.00 73.00 400 GLY A C 1
ATOM 3316 O O . GLY A 1 400 ? -6.259 20.670 48.271 1.00 73.00 400 GLY A O 1
ATOM 3317 N N . LEU A 1 401 ? -6.691 18.475 48.082 1.00 74.44 401 LEU A N 1
ATOM 3318 C CA . LEU A 1 401 ? -6.897 18.252 49.512 1.00 74.44 401 LEU A CA 1
ATOM 3319 C C . LEU A 1 401 ? -5.535 18.221 50.225 1.00 74.44 401 LEU A C 1
ATOM 3321 O O . LEU A 1 401 ? -4.596 17.565 49.780 1.00 74.44 401 LEU A O 1
ATOM 3325 N N . ASN A 1 402 ? -5.410 18.934 51.347 1.00 58.75 402 ASN A N 1
ATOM 3326 C CA . ASN A 1 402 ? -4.154 19.072 52.091 1.00 58.75 402 ASN A CA 1
ATOM 3327 C C . ASN A 1 402 ? -3.819 17.760 52.843 1.00 58.75 402 ASN A C 1
ATOM 3329 O O . ASN A 1 402 ? -4.119 17.593 54.025 1.00 58.75 402 ASN A O 1
ATOM 3333 N N . LEU A 1 403 ? -3.272 16.776 52.123 1.00 58.22 403 LEU A N 1
ATOM 3334 C CA . LEU A 1 403 ? -2.964 15.429 52.612 1.00 58.22 403 LEU A CA 1
ATOM 3335 C C . LEU A 1 403 ? -1.595 15.432 53.325 1.00 58.22 403 LEU A C 1
ATOM 3337 O O . LEU A 1 403 ? -0.569 15.706 52.707 1.00 58.22 403 LEU A O 1
ATOM 3341 N N . GLY A 1 404 ? -1.562 15.129 54.629 1.00 55.12 404 GLY A N 1
ATOM 3342 C CA . GLY A 1 404 ? -0.340 15.130 55.455 1.00 55.12 404 GLY A CA 1
ATOM 3343 C C . GLY A 1 404 ? 0.821 14.261 54.925 1.00 55.12 404 GLY A C 1
ATOM 3344 O O . GLY A 1 404 ? 0.639 13.349 54.120 1.00 55.12 404 GLY A O 1
ATOM 3345 N N . THR A 1 405 ? 2.046 14.536 55.387 1.00 53.22 405 THR A N 1
ATOM 3346 C CA . THR A 1 405 ? 3.314 14.107 54.754 1.00 53.22 405 THR A CA 1
ATOM 3347 C C . THR A 1 405 ? 3.623 12.600 54.780 1.00 53.22 405 THR A C 1
ATOM 3349 O O . THR A 1 405 ? 4.192 12.106 53.809 1.00 53.22 405 THR A O 1
ATOM 3352 N N . SER A 1 406 ? 3.233 11.835 55.808 1.00 47.56 406 SER A N 1
ATOM 3353 C CA . SER A 1 406 ? 3.568 10.395 55.922 1.00 47.56 406 SER A CA 1
ATOM 3354 C C . SER A 1 406 ? 2.510 9.445 55.341 1.00 47.56 406 SER A C 1
ATOM 3356 O O . SER A 1 406 ? 2.843 8.388 54.814 1.00 47.56 406 SER A O 1
ATOM 3358 N N . PHE A 1 407 ? 1.235 9.845 55.349 1.00 50.47 407 PHE A N 1
ATOM 3359 C CA . PHE A 1 407 ? 0.125 9.112 54.714 1.00 50.47 407 PHE A CA 1
ATOM 3360 C C . PHE A 1 407 ? 0.121 9.249 53.175 1.00 50.47 407 PHE A C 1
ATOM 3362 O O . PHE A 1 407 ? -0.664 8.606 52.478 1.00 50.47 407 PHE A O 1
ATOM 3369 N N . ASN A 1 408 ? 1.008 10.101 52.654 1.00 58.00 408 ASN A N 1
ATOM 3370 C CA . ASN A 1 408 ? 1.024 10.585 51.282 1.00 58.00 408 ASN A CA 1
ATOM 3371 C C . ASN A 1 408 ? 1.566 9.544 50.282 1.00 58.00 408 ASN A C 1
ATOM 3373 O O . ASN A 1 408 ? 1.020 9.410 49.197 1.00 58.00 408 ASN A O 1
ATOM 3377 N N . GLN A 1 409 ? 2.592 8.750 50.612 1.00 61.19 409 GLN A N 1
ATOM 3378 C CA . GLN A 1 409 ? 3.253 7.882 49.615 1.00 61.19 409 GLN A CA 1
ATOM 3379 C C . GLN A 1 409 ? 2.418 6.675 49.152 1.00 61.19 409 GLN A C 1
ATOM 3381 O O . GLN A 1 409 ? 2.354 6.397 47.955 1.00 61.19 409 GLN A O 1
ATOM 3386 N N . THR A 1 410 ? 1.750 5.963 50.063 1.00 63.72 410 THR A N 1
ATOM 3387 C CA . THR A 1 410 ? 0.959 4.769 49.703 1.00 63.72 410 THR A CA 1
ATOM 3388 C C . THR A 1 410 ? -0.276 5.136 48.881 1.00 63.72 410 THR A C 1
ATOM 3390 O O . THR A 1 410 ? -0.610 4.446 47.919 1.00 63.72 410 THR A O 1
ATOM 3393 N N . ILE A 1 411 ? -0.926 6.254 49.222 1.00 65.94 411 ILE A N 1
ATOM 3394 C CA . ILE A 1 411 ? -2.077 6.771 48.476 1.00 65.94 411 ILE A CA 1
ATOM 3395 C C . ILE A 1 411 ? -1.626 7.311 47.119 1.00 65.94 411 ILE A C 1
ATOM 3397 O O . ILE A 1 411 ? -2.254 6.977 46.123 1.00 65.94 411 ILE A O 1
ATOM 3401 N N . LYS A 1 412 ? -0.498 8.033 47.045 1.00 68.25 412 LYS A N 1
ATOM 3402 C CA . LYS A 1 412 ? 0.098 8.481 45.773 1.00 68.25 412 LYS A CA 1
ATOM 3403 C C . LYS A 1 412 ? 0.346 7.328 44.802 1.00 68.25 412 LYS A C 1
ATOM 3405 O O . LYS A 1 412 ? -0.119 7.378 43.669 1.00 68.25 412 LYS A O 1
ATOM 3410 N N . LYS A 1 413 ? 0.989 6.248 45.258 1.00 70.50 413 LYS A N 1
ATOM 3411 C CA . LYS A 1 413 ? 1.246 5.075 44.408 1.00 70.50 413 LYS A CA 1
ATOM 3412 C C . LYS A 1 413 ? -0.053 4.424 43.918 1.00 70.50 413 LYS A C 1
ATOM 3414 O O . LYS A 1 413 ? -0.121 3.991 42.771 1.00 70.50 413 LYS A O 1
ATOM 3419 N N . GLY A 1 414 ? -1.082 4.382 44.766 1.00 72.75 414 GLY A N 1
ATOM 3420 C CA . GLY A 1 414 ? -2.419 3.928 44.374 1.00 72.75 414 GLY A CA 1
ATOM 3421 C C . GLY A 1 414 ? -3.064 4.844 43.330 1.00 72.75 414 GLY A C 1
ATOM 3422 O O . GLY A 1 414 ? -3.544 4.367 42.311 1.00 72.75 414 GLY A O 1
ATOM 3423 N N . LEU A 1 415 ? -3.010 6.160 43.533 1.00 75.69 415 LEU A N 1
ATOM 3424 C CA . LEU A 1 415 ? -3.543 7.168 42.612 1.00 75.69 415 LEU A CA 1
ATOM 3425 C C . LEU A 1 415 ? -2.887 7.107 41.226 1.00 75.69 415 LEU A C 1
ATOM 3427 O O . LEU A 1 415 ? -3.579 7.190 40.212 1.00 75.69 415 LEU A O 1
ATOM 3431 N N . GLU A 1 416 ? -1.572 6.902 41.170 1.00 75.19 416 GLU A N 1
ATOM 3432 C CA . GLU A 1 416 ? -0.844 6.686 39.916 1.00 75.19 416 GLU A CA 1
ATOM 3433 C C . GLU A 1 416 ? -1.300 5.407 39.205 1.00 75.19 416 GLU A C 1
ATOM 3435 O O . GLU A 1 416 ? -1.558 5.430 38.003 1.00 75.19 416 GLU A O 1
ATOM 3440 N N . GLN A 1 417 ? -1.438 4.296 39.936 1.00 80.25 417 GLN A N 1
ATOM 3441 C CA . GLN A 1 417 ? -1.918 3.029 39.374 1.00 80.25 417 GLN A CA 1
ATOM 3442 C C . GLN A 1 417 ? -3.333 3.155 38.806 1.00 80.25 417 GLN A C 1
ATOM 3444 O O . GLN A 1 417 ? -3.594 2.671 37.703 1.00 80.25 417 GLN A O 1
ATOM 3449 N N . GLU A 1 418 ? -4.236 3.820 39.525 1.00 85.56 418 GLU A N 1
ATOM 3450 C CA . GLU A 1 418 ? -5.602 4.038 39.048 1.00 85.56 418 GLU A CA 1
ATOM 3451 C C . GLU A 1 418 ? -5.646 5.018 37.868 1.00 85.56 418 GLU A C 1
ATOM 3453 O O . GLU A 1 418 ? -6.406 4.792 36.932 1.00 85.56 418 GLU A O 1
ATOM 3458 N N . SER A 1 419 ? -4.766 6.025 37.826 1.00 82.44 419 SER A N 1
ATOM 3459 C CA . SER A 1 419 ? -4.624 6.922 36.666 1.00 82.44 419 SER A CA 1
ATOM 3460 C C . SER A 1 419 ? -4.150 6.177 35.414 1.00 82.44 419 SER A C 1
ATOM 3462 O O . SER A 1 419 ? -4.667 6.407 34.322 1.00 82.44 419 SER A O 1
ATOM 3464 N N . ILE A 1 420 ? -3.209 5.238 35.561 1.00 80.56 420 ILE A N 1
ATOM 3465 C CA . ILE A 1 420 ? -2.739 4.373 34.467 1.00 80.56 420 ILE A CA 1
ATOM 3466 C C . ILE A 1 420 ? -3.857 3.460 33.959 1.00 80.56 420 ILE A C 1
ATOM 3468 O O . ILE A 1 420 ? -4.077 3.358 32.748 1.00 80.56 420 ILE A O 1
ATOM 3472 N N . LYS A 1 421 ? -4.583 2.806 34.872 1.00 85.31 421 LYS A N 1
ATOM 3473 C CA . LYS A 1 421 ? -5.721 1.945 34.519 1.00 85.31 421 LYS A CA 1
ATOM 3474 C C . LYS A 1 421 ? -6.826 2.734 33.829 1.00 85.31 421 LYS A C 1
ATOM 3476 O O . LYS A 1 421 ? -7.310 2.298 32.786 1.00 85.31 421 LYS A O 1
ATOM 3481 N N . TRP A 1 422 ? -7.180 3.895 34.376 1.00 88.69 422 TRP A N 1
ATOM 3482 C CA . TRP A 1 422 ? -8.150 4.807 33.788 1.00 88.69 422 TRP A CA 1
ATOM 3483 C C . TRP A 1 422 ? -7.740 5.196 32.369 1.00 88.69 422 TRP A C 1
ATOM 3485 O O . TRP A 1 422 ? -8.526 5.015 31.442 1.00 88.69 422 TRP A O 1
ATOM 3495 N N . PHE A 1 423 ? -6.497 5.652 32.179 1.00 84.25 423 PHE A N 1
ATOM 3496 C CA . PHE A 1 423 ? -6.010 6.076 30.869 1.00 84.25 423 PHE A CA 1
ATOM 3497 C C . PHE A 1 423 ? -6.040 4.922 29.862 1.00 84.25 423 PHE A C 1
ATOM 3499 O O . PHE A 1 423 ? -6.470 5.077 28.720 1.00 84.25 423 PHE A O 1
ATOM 3506 N N . THR A 1 424 ? -5.660 3.726 30.308 1.00 82.75 424 THR A N 1
ATOM 3507 C CA . THR A 1 424 ? -5.743 2.513 29.493 1.00 82.75 424 THR A CA 1
ATOM 3508 C C . THR A 1 424 ? -7.188 2.200 29.093 1.00 82.75 424 THR A C 1
ATOM 3510 O O . THR A 1 424 ? -7.450 1.846 27.945 1.00 82.75 424 THR A O 1
ATOM 3513 N N . ASN A 1 425 ? -8.146 2.350 30.008 1.00 85.75 425 ASN A N 1
ATOM 3514 C CA . ASN A 1 425 ? -9.555 2.059 29.746 1.00 85.75 425 ASN A CA 1
ATOM 3515 C C . ASN A 1 425 ? -10.242 3.127 28.885 1.00 85.75 425 ASN A C 1
ATOM 3517 O O . ASN A 1 425 ? -10.979 2.761 27.969 1.00 85.75 425 ASN A O 1
ATOM 3521 N N . ILE A 1 426 ? -9.972 4.418 29.099 1.00 84.75 426 ILE A N 1
ATOM 3522 C CA . ILE A 1 426 ? -10.537 5.487 28.262 1.00 84.75 426 ILE A CA 1
ATOM 3523 C C . ILE A 1 426 ? -9.989 5.415 26.832 1.00 84.75 426 ILE A C 1
ATOM 3525 O O . ILE A 1 426 ? -10.758 5.568 25.884 1.00 84.75 426 ILE A O 1
ATOM 3529 N N . CYS A 1 427 ? -8.712 5.054 26.654 1.00 79.94 427 CYS A N 1
ATOM 3530 C CA . CYS A 1 427 ? -8.129 4.815 25.330 1.00 79.94 427 CYS A CA 1
ATOM 3531 C C . CYS A 1 427 ? -8.711 3.579 24.625 1.00 79.94 427 CYS A C 1
ATOM 3533 O O . CYS A 1 427 ? -8.749 3.543 23.402 1.00 79.94 427 CYS A O 1
ATOM 3535 N N . ARG A 1 428 ? -9.182 2.560 25.360 1.00 80.12 428 ARG A N 1
ATOM 3536 C CA . ARG A 1 428 ? -9.888 1.411 24.757 1.00 80.12 428 ARG A CA 1
ATOM 3537 C C . ARG A 1 428 ? -11.286 1.774 24.254 1.00 80.12 428 ARG A C 1
ATOM 3539 O O . ARG A 1 428 ? -11.779 1.124 23.339 1.00 80.12 428 ARG A O 1
ATOM 3546 N N . GLN A 1 429 ? -11.938 2.758 24.874 1.00 77.38 429 GLN A N 1
ATOM 3547 C CA . GLN A 1 429 ? -13.323 3.135 24.570 1.00 77.38 429 GLN A CA 1
ATOM 3548 C C . GLN A 1 429 ? -13.442 4.330 23.606 1.00 77.38 429 GLN A C 1
ATOM 3550 O O . GLN A 1 429 ? -14.437 4.430 22.890 1.00 77.38 429 GLN A O 1
ATOM 3555 N N . ARG A 1 430 ? -12.451 5.234 23.555 1.00 68.81 430 ARG A N 1
ATOM 3556 C CA . ARG A 1 430 ? -12.366 6.352 22.592 1.00 68.81 430 ARG A CA 1
ATOM 3557 C C . ARG A 1 430 ? -11.370 6.024 21.476 1.00 68.81 430 ARG A C 1
ATOM 3559 O O . ARG A 1 430 ? -10.280 5.545 21.748 1.00 68.81 430 ARG A O 1
ATOM 3566 N N . SER A 1 431 ? -11.706 6.358 20.229 1.00 64.56 431 SER A N 1
ATOM 3567 C CA . SER A 1 431 ? -10.865 6.068 19.054 1.00 64.56 431 SER A CA 1
ATOM 3568 C C . SER A 1 431 ? -10.079 7.263 18.498 1.00 64.56 431 SER A C 1
ATOM 3570 O O . SER A 1 431 ? -9.231 7.068 17.629 1.00 64.56 431 SER A O 1
ATOM 3572 N N . SER A 1 432 ? -10.338 8.499 18.948 1.00 81.19 432 SER A N 1
ATOM 3573 C CA . SER A 1 432 ? -9.675 9.684 18.387 1.00 81.19 432 SER A CA 1
ATOM 3574 C C . SER A 1 432 ? -8.373 9.998 19.131 1.00 81.19 432 SER A C 1
ATOM 3576 O O . SER A 1 432 ? -8.355 10.143 20.355 1.00 81.19 432 SER A O 1
ATOM 3578 N N . ALA A 1 433 ? -7.267 10.141 18.397 1.00 82.00 433 ALA A N 1
ATOM 3579 C CA . ALA A 1 433 ? -5.990 10.510 19.000 1.00 82.00 433 ALA A CA 1
ATOM 3580 C C . ALA A 1 433 ? -6.030 11.919 19.634 1.00 82.00 433 ALA A C 1
ATOM 3582 O O . ALA A 1 433 ? -5.300 12.177 20.588 1.00 82.00 433 ALA A O 1
ATOM 3583 N N . TYR A 1 434 ? -6.918 12.815 19.176 1.00 86.38 434 TYR A N 1
ATOM 3584 C CA . TYR A 1 434 ? -7.048 14.163 19.741 1.00 86.38 434 TYR A CA 1
ATOM 3585 C C . TYR A 1 434 ? -7.527 14.092 21.186 1.00 86.38 434 TYR A C 1
ATOM 3587 O O . TYR A 1 434 ? -6.927 14.706 22.066 1.00 86.38 434 TYR A O 1
ATOM 3595 N N . ASP A 1 435 ? -8.572 13.300 21.431 1.00 82.44 435 ASP A N 1
ATOM 3596 C CA . ASP A 1 435 ? -9.134 13.139 22.767 1.00 82.44 435 ASP A CA 1
ATOM 3597 C C . ASP A 1 435 ? -8.102 12.534 23.719 1.00 82.44 435 ASP A C 1
ATOM 3599 O O . ASP A 1 435 ? -7.945 13.024 24.833 1.00 82.44 435 ASP A O 1
ATOM 3603 N N . ILE A 1 436 ? -7.331 11.544 23.258 1.00 81.69 436 ILE A N 1
ATOM 3604 C CA . ILE A 1 436 ? -6.265 10.906 24.042 1.00 81.69 436 ILE A CA 1
ATOM 3605 C C . ILE A 1 436 ? -5.225 11.936 24.506 1.00 81.69 436 ILE A C 1
ATOM 3607 O O . ILE A 1 436 ? -4.948 12.032 25.705 1.00 81.69 436 ILE A O 1
ATOM 3611 N N . PHE A 1 437 ? -4.674 12.742 23.591 1.00 84.44 437 PHE A N 1
ATOM 3612 C CA . PHE A 1 437 ? -3.689 13.767 23.956 1.00 84.44 437 PHE A CA 1
ATOM 3613 C C . PHE A 1 437 ? -4.300 14.919 24.766 1.00 84.44 437 PHE A C 1
ATOM 3615 O O . PHE A 1 437 ? -3.637 15.451 25.657 1.00 84.44 437 PHE A O 1
ATOM 3622 N N . ARG A 1 438 ? -5.577 15.253 24.545 1.00 86.69 438 ARG A N 1
ATOM 3623 C CA . ARG A 1 438 ? -6.317 16.219 25.370 1.00 86.69 438 ARG A CA 1
ATOM 3624 C C . ARG A 1 438 ? -6.461 15.727 26.812 1.00 86.69 438 ARG A C 1
ATOM 3626 O O . ARG A 1 438 ? -6.205 16.491 27.740 1.00 86.69 438 ARG A O 1
ATOM 3633 N N . TYR A 1 439 ? -6.829 14.462 27.017 1.00 81.69 439 TYR A N 1
ATOM 3634 C CA . TYR A 1 439 ? -6.926 13.862 28.351 1.00 81.69 439 TYR A CA 1
ATOM 3635 C C . TYR A 1 439 ? -5.561 13.784 29.041 1.00 81.69 439 TYR A C 1
ATOM 3637 O O . TYR A 1 439 ? -5.470 14.109 30.225 1.00 81.69 439 TYR A O 1
ATOM 3645 N N . LEU A 1 440 ? -4.497 13.434 28.305 1.00 81.56 440 LEU A N 1
ATOM 3646 C CA . LEU A 1 440 ? -3.121 13.495 28.814 1.00 81.56 440 LEU A CA 1
ATOM 3647 C C . LEU A 1 440 ? -2.753 14.909 29.264 1.00 81.56 440 LEU A C 1
ATOM 3649 O O . LEU A 1 440 ? -2.274 15.085 30.380 1.00 81.56 440 LEU A O 1
ATOM 3653 N N . SER A 1 441 ? -3.025 15.913 28.430 1.00 84.88 441 SER A N 1
ATOM 3654 C CA . SER A 1 441 ? -2.782 17.322 28.749 1.00 84.88 441 SER A CA 1
ATOM 3655 C C . SER A 1 441 ? -3.551 17.775 29.988 1.00 84.88 441 SER A C 1
ATOM 3657 O O . SER A 1 441 ? -2.976 18.403 30.879 1.00 84.88 441 SER A O 1
ATOM 3659 N N . SER A 1 442 ? -4.831 17.408 30.086 1.00 79.81 442 SER A N 1
ATOM 3660 C CA . SER A 1 442 ? -5.655 17.703 31.258 1.00 79.81 442 SER A CA 1
ATOM 3661 C C . SER A 1 442 ? -5.057 17.085 32.521 1.00 79.81 442 SER A C 1
ATOM 3663 O O . SER A 1 442 ? -4.840 17.799 33.493 1.00 79.81 442 SER A O 1
ATOM 3665 N N . MET A 1 443 ? -4.726 15.792 32.507 1.00 76.62 443 MET A N 1
ATOM 3666 C CA . MET A 1 443 ? -4.127 15.111 33.661 1.00 76.62 443 MET A CA 1
ATOM 3667 C C . MET A 1 443 ? -2.767 15.700 34.044 1.00 76.62 443 MET A C 1
ATOM 3669 O O . MET A 1 443 ? -2.500 15.916 35.227 1.00 76.62 443 MET A O 1
ATOM 3673 N N . TYR A 1 444 ? -1.933 16.022 33.054 1.00 76.38 444 TYR A N 1
ATOM 3674 C CA . TYR A 1 444 ? -0.614 16.609 33.275 1.00 76.38 444 TYR A CA 1
ATOM 3675 C C . TYR A 1 444 ? -0.705 17.961 33.986 1.00 76.38 444 TYR A C 1
ATOM 3677 O O . TYR A 1 444 ? -0.064 18.158 35.015 1.00 76.38 444 TYR A O 1
ATOM 3685 N N . SER A 1 445 ? -1.578 18.852 33.502 1.00 70.31 445 SER A N 1
ATOM 3686 C CA . SER A 1 445 ? -1.769 20.200 34.063 1.00 70.31 445 SER A CA 1
ATOM 3687 C C . SER A 1 445 ? -2.242 20.216 35.525 1.00 70.31 445 SER A C 1
ATOM 3689 O O . SER A 1 445 ? -2.183 21.245 36.194 1.00 70.31 445 SER A O 1
ATOM 3691 N N . THR A 1 446 ? -2.733 19.083 36.030 1.00 63.72 446 THR A N 1
ATOM 3692 C CA . THR A 1 446 ? -3.348 18.973 37.359 1.00 63.72 446 THR A CA 1
ATOM 3693 C C . THR A 1 446 ? -2.432 18.398 38.437 1.00 63.72 446 THR A C 1
ATOM 3695 O O . THR A 1 446 ? -2.843 18.341 39.594 1.00 63.72 446 THR A O 1
ATOM 3698 N N . SER A 1 447 ? -1.201 17.994 38.100 1.00 62.69 447 SER A N 1
ATOM 3699 C CA . SER A 1 447 ? -0.311 17.254 39.002 1.00 62.69 447 SER A CA 1
ATOM 3700 C C . SER A 1 447 ? 1.092 17.861 39.072 1.00 62.69 447 SER A C 1
ATOM 3702 O O . SER A 1 447 ? 1.756 18.023 38.053 1.00 62.69 447 SER A O 1
ATOM 3704 N N . THR A 1 448 ? 1.614 18.080 40.286 1.00 60.62 448 THR A N 1
ATOM 3705 C CA . THR A 1 448 ? 3.041 18.402 40.516 1.00 60.62 448 THR A CA 1
ATOM 3706 C C . THR A 1 448 ? 3.978 17.236 40.175 1.00 60.62 448 THR A C 1
ATOM 3708 O O . THR A 1 448 ? 5.194 17.390 40.213 1.00 60.62 448 THR A O 1
ATOM 3711 N N . HIS A 1 449 ? 3.433 16.052 39.878 1.00 60.84 449 HIS A N 1
ATOM 3712 C CA . HIS A 1 449 ? 4.147 14.848 39.433 1.00 60.84 449 HIS A CA 1
ATOM 3713 C C . HIS A 1 449 ? 3.700 14.453 38.011 1.00 60.84 449 HIS A C 1
ATOM 3715 O O . HIS A 1 449 ? 3.810 13.291 37.616 1.00 60.84 449 HIS A O 1
ATOM 3721 N N . GLY A 1 450 ? 3.154 15.407 37.238 1.00 66.38 450 GLY A N 1
ATOM 3722 C CA . GLY A 1 450 ? 2.639 15.186 35.882 1.00 66.38 450 GLY A CA 1
ATOM 3723 C C . GLY A 1 450 ? 3.638 14.466 34.977 1.00 66.38 450 GLY A C 1
ATOM 3724 O O . GLY A 1 450 ? 3.239 13.602 34.203 1.00 66.38 450 GLY A O 1
ATOM 3725 N N . GLN A 1 451 ? 4.936 14.724 35.154 1.00 69.06 451 GLN A N 1
ATOM 3726 C CA . GLN A 1 451 ? 6.014 14.111 34.378 1.00 69.06 451 GLN A CA 1
ATOM 3727 C C . GLN A 1 451 ? 6.243 12.625 34.684 1.00 69.06 451 GLN A C 1
ATOM 3729 O O . GLN A 1 451 ? 6.447 11.836 33.763 1.00 69.06 451 GLN A O 1
ATOM 3734 N N . GLU A 1 452 ? 6.136 12.201 35.945 1.00 70.12 452 GLU A N 1
ATOM 3735 C CA . GLU A 1 452 ? 6.227 10.778 36.306 1.00 70.12 452 GLU A CA 1
ATOM 3736 C C . GLU A 1 452 ? 5.014 9.993 35.797 1.00 70.12 452 GLU A C 1
ATOM 3738 O O . GLU A 1 452 ? 5.157 8.886 35.271 1.00 70.12 452 GLU A O 1
ATOM 3743 N N . ILE A 1 453 ? 3.821 10.590 35.902 1.00 69.44 453 ILE A N 1
ATOM 3744 C CA . ILE A 1 453 ? 2.581 10.014 35.370 1.00 69.44 453 ILE A CA 1
ATOM 3745 C C . ILE A 1 453 ? 2.669 9.927 33.845 1.00 69.44 453 ILE A C 1
ATOM 3747 O O . ILE A 1 453 ? 2.396 8.869 33.288 1.00 69.44 453 ILE A O 1
ATOM 3751 N N . LEU A 1 454 ? 3.119 10.988 33.171 1.00 72.94 454 LEU A N 1
ATOM 3752 C CA . LEU A 1 454 ? 3.325 11.008 31.724 1.00 72.94 454 LEU A CA 1
ATOM 3753 C C . LEU A 1 454 ? 4.261 9.886 31.275 1.00 72.94 454 LEU A C 1
ATOM 3755 O O . LEU A 1 454 ? 3.891 9.108 30.401 1.00 72.94 454 LEU A O 1
ATOM 3759 N N . ASN A 1 455 ? 5.428 9.753 31.907 1.00 75.00 455 ASN A N 1
ATOM 3760 C CA . ASN A 1 455 ? 6.400 8.718 31.556 1.00 75.00 455 ASN A CA 1
ATOM 3761 C C . ASN A 1 455 ? 5.813 7.306 31.711 1.00 75.00 455 ASN A C 1
ATOM 3763 O O . ASN A 1 455 ? 6.030 6.452 30.851 1.00 75.00 455 ASN A O 1
ATOM 3767 N N . LYS A 1 456 ? 5.021 7.062 32.765 1.00 74.00 456 LYS A N 1
ATOM 3768 C CA . LYS A 1 456 ? 4.327 5.778 32.960 1.00 74.00 456 LYS A CA 1
ATOM 3769 C C . LYS A 1 456 ? 3.185 5.557 31.965 1.00 74.00 456 LYS A C 1
ATOM 3771 O O . LYS A 1 456 ? 2.976 4.432 31.531 1.00 74.00 456 LYS A O 1
ATOM 3776 N N . LEU A 1 457 ? 2.442 6.596 31.590 1.00 72.50 457 LEU A N 1
ATOM 3777 C CA . LEU A 1 457 ? 1.361 6.488 30.602 1.00 72.50 457 LEU A CA 1
ATOM 3778 C C . LEU A 1 457 ? 1.901 6.257 29.184 1.00 72.50 457 LEU A C 1
ATOM 3780 O O . LEU A 1 457 ? 1.327 5.476 28.425 1.00 72.50 457 LEU A O 1
ATOM 3784 N N . LEU A 1 458 ? 3.022 6.891 28.838 1.00 68.31 458 LEU A N 1
ATOM 3785 C CA . LEU A 1 458 ? 3.684 6.731 27.544 1.00 68.31 458 LEU A CA 1
ATOM 3786 C C . LEU A 1 458 ? 4.377 5.368 27.400 1.00 68.31 458 LEU A C 1
ATOM 3788 O O . LEU A 1 458 ? 4.356 4.798 26.309 1.00 68.31 458 LEU A O 1
ATOM 3792 N N . SER A 1 459 ? 4.929 4.803 28.482 1.00 69.31 459 SER A N 1
ATOM 3793 C CA . SER A 1 459 ? 5.578 3.481 28.451 1.00 69.31 459 SER A CA 1
ATOM 3794 C C . SER A 1 459 ? 4.613 2.317 28.198 1.00 69.31 459 SER A C 1
ATOM 3796 O O . SER A 1 459 ? 5.043 1.238 27.796 1.00 69.31 459 SER A O 1
ATOM 3798 N N . HIS A 1 460 ? 3.301 2.524 28.352 1.00 66.81 460 HIS A N 1
ATOM 3799 C CA . HIS A 1 460 ? 2.281 1.505 28.090 1.00 66.81 460 HIS A CA 1
ATOM 3800 C C . HIS A 1 460 ? 2.006 1.230 26.595 1.00 66.81 460 HIS A C 1
ATOM 3802 O O . HIS A 1 460 ? 1.082 0.482 26.284 1.00 66.81 460 HIS A O 1
ATOM 3808 N N . ASN A 1 461 ? 2.785 1.796 25.661 1.00 65.44 461 ASN A N 1
ATOM 3809 C CA . ASN A 1 461 ? 2.688 1.597 24.200 1.00 65.44 461 ASN A CA 1
ATOM 3810 C C . ASN A 1 461 ? 1.335 1.955 23.549 1.00 65.44 461 ASN A C 1
ATOM 3812 O O . ASN A 1 461 ? 1.170 1.787 22.341 1.00 65.44 461 ASN A O 1
ATOM 3816 N N . ILE A 1 462 ? 0.382 2.512 24.300 1.00 68.88 462 ILE A N 1
ATOM 3817 C CA . ILE A 1 462 ? -0.945 2.897 23.794 1.00 68.88 462 ILE A CA 1
ATOM 3818 C C . ILE A 1 462 ? -0.806 3.945 22.684 1.00 68.88 462 ILE A C 1
ATOM 3820 O O . ILE A 1 462 ? -1.387 3.803 21.612 1.00 68.88 462 ILE A O 1
ATOM 3824 N N . VAL A 1 463 ? 0.036 4.957 22.902 1.00 67.94 463 VAL A N 1
ATOM 3825 C CA . VAL A 1 463 ? 0.278 6.032 21.929 1.00 67.94 463 VAL A CA 1
ATOM 3826 C C . VAL A 1 463 ? 0.999 5.523 20.674 1.00 67.94 463 VAL A C 1
ATOM 3828 O O . VAL A 1 463 ? 0.710 5.984 19.573 1.00 67.94 463 VAL A O 1
ATOM 3831 N N . MET A 1 464 ? 1.884 4.528 20.812 1.00 68.31 464 MET A N 1
ATOM 3832 C CA . MET A 1 464 ? 2.580 3.914 19.672 1.00 68.31 464 MET A CA 1
ATOM 3833 C C . MET A 1 464 ? 1.649 3.069 18.795 1.00 68.31 464 MET A C 1
ATOM 3835 O O . MET A 1 464 ? 1.926 2.914 17.608 1.00 68.31 464 MET A O 1
ATOM 3839 N N . SER A 1 465 ? 0.545 2.563 19.357 1.00 72.44 465 SER A N 1
ATOM 3840 C CA . SER A 1 465 ? -0.460 1.772 18.633 1.00 72.44 465 SER A CA 1
ATOM 3841 C C . SER A 1 465 ? -1.456 2.602 17.811 1.00 72.44 465 SER A C 1
ATOM 3843 O O . SER A 1 465 ? -2.242 2.035 17.053 1.00 72.44 465 SER A O 1
ATOM 3845 N N . LEU A 1 466 ? -1.441 3.933 17.946 1.00 77.25 466 LEU A N 1
ATOM 3846 C CA . LEU A 1 466 ? -2.342 4.809 17.200 1.00 77.25 466 LEU A CA 1
ATOM 3847 C C . LEU A 1 466 ? -1.914 4.926 15.725 1.00 77.25 466 LEU A C 1
ATOM 3849 O O . LEU A 1 466 ? -0.715 5.016 15.450 1.00 77.25 466 LEU A O 1
ATOM 3853 N N . PRO A 1 467 ? -2.870 4.987 14.775 1.00 82.50 467 PRO A N 1
ATOM 3854 C CA . PRO A 1 467 ? -2.558 5.182 13.363 1.00 82.50 467 PRO A CA 1
ATOM 3855 C C . PRO A 1 467 ? -1.850 6.515 13.103 1.00 82.50 467 PRO A C 1
ATOM 3857 O O . PRO A 1 467 ? -2.293 7.563 13.583 1.00 82.50 467 PRO A O 1
ATOM 3860 N N . ASP A 1 468 ? -0.810 6.484 12.270 1.00 84.81 468 ASP A N 1
ATOM 3861 C CA . ASP A 1 468 ? 0.004 7.658 11.928 1.00 84.81 468 ASP A CA 1
ATOM 3862 C C . ASP A 1 468 ? -0.833 8.790 11.317 1.00 84.81 468 ASP A C 1
ATOM 3864 O O . ASP A 1 468 ? -0.701 9.939 11.734 1.00 84.81 468 ASP A O 1
ATOM 3868 N N . ASP A 1 469 ? -1.780 8.468 10.428 1.00 83.69 469 ASP A N 1
ATOM 3869 C CA . ASP A 1 469 ? -2.710 9.445 9.840 1.00 83.69 469 ASP A CA 1
ATOM 3870 C C . ASP A 1 469 ? -3.515 10.205 10.907 1.00 83.69 469 ASP A C 1
ATOM 3872 O O . ASP A 1 469 ? -3.741 11.415 10.794 1.00 83.69 469 ASP A O 1
ATOM 3876 N N . SER A 1 470 ? -3.939 9.501 11.964 1.00 83.62 470 SER A N 1
ATOM 3877 C CA . SER A 1 470 ? -4.684 10.110 13.066 1.00 83.62 470 SER A CA 1
ATOM 3878 C C . SER A 1 470 ? -3.790 11.091 13.815 1.00 83.62 470 SER A C 1
ATOM 3880 O O . SER A 1 470 ? -4.180 12.244 13.990 1.00 83.62 470 SER A O 1
ATOM 3882 N N . ILE A 1 471 ? -2.568 10.674 14.160 1.00 86.94 471 ILE A N 1
ATOM 3883 C CA . ILE A 1 471 ? -1.578 11.509 14.849 1.00 86.94 471 ILE A CA 1
ATOM 3884 C C . ILE A 1 471 ? -1.241 12.749 14.007 1.00 86.94 471 ILE A C 1
ATOM 3886 O O . ILE A 1 471 ? -1.352 13.870 14.499 1.00 86.94 471 ILE A O 1
ATOM 3890 N N . PHE A 1 472 ? -0.890 12.584 12.729 1.00 90.44 472 PHE A N 1
ATOM 3891 C CA . PHE A 1 472 ? -0.469 13.691 11.866 1.00 90.44 472 PHE A CA 1
ATOM 3892 C C . PHE A 1 472 ? -1.547 14.768 11.744 1.00 90.44 472 PHE A C 1
ATOM 3894 O O . PHE A 1 472 ? -1.243 15.949 11.932 1.00 90.44 472 PHE A O 1
ATOM 3901 N N . SER A 1 473 ? -2.808 14.372 11.534 1.00 86.06 473 SER A N 1
ATOM 3902 C CA . SER A 1 473 ? -3.932 15.307 11.359 1.00 86.06 473 SER A CA 1
ATOM 3903 C C . SER A 1 473 ? -4.151 16.263 12.543 1.00 86.06 473 SER A C 1
ATOM 3905 O O . SER A 1 473 ? -4.664 17.378 12.381 1.00 86.06 473 SER A O 1
ATOM 3907 N N . ILE A 1 474 ? -3.733 15.849 13.740 1.00 88.88 474 ILE A N 1
ATOM 3908 C CA . ILE A 1 474 ? -3.972 16.568 14.991 1.00 88.88 474 ILE A CA 1
ATOM 3909 C C . ILE A 1 474 ? -2.952 17.680 15.223 1.00 88.88 474 ILE A C 1
ATOM 3911 O O . ILE A 1 474 ? -3.292 18.660 15.878 1.00 88.88 474 ILE A O 1
ATOM 3915 N N . THR A 1 475 ? -1.755 17.602 14.632 1.00 90.31 475 THR A N 1
ATOM 3916 C CA . THR A 1 475 ? -0.672 18.600 14.781 1.00 90.31 475 THR A CA 1
ATOM 3917 C C . THR A 1 475 ? -1.162 20.045 14.617 1.00 90.31 475 THR A C 1
ATOM 3919 O O . THR A 1 475 ? -0.757 20.952 15.342 1.00 90.31 475 THR A O 1
ATOM 3922 N N . SER A 1 476 ? -2.114 20.261 13.706 1.00 88.19 476 SER A N 1
ATOM 3923 C CA . SER A 1 476 ? -2.723 21.570 13.454 1.00 88.19 476 SER A CA 1
ATOM 3924 C C . SER A 1 476 ? -3.573 22.148 14.605 1.00 88.19 476 SER A C 1
ATOM 3926 O O . SER A 1 476 ? -3.917 23.328 14.546 1.00 88.19 476 SER A O 1
ATOM 3928 N N . ARG A 1 477 ? -3.916 21.359 15.636 1.00 87.94 477 ARG A N 1
ATOM 3929 C CA . ARG A 1 477 ? -4.907 21.683 16.687 1.00 87.94 477 ARG A CA 1
ATOM 3930 C C . ARG A 1 477 ? -4.406 21.528 18.130 1.00 87.94 477 ARG A C 1
ATOM 3932 O O . ARG A 1 477 ? -5.192 21.711 19.051 1.00 87.94 477 ARG A O 1
ATOM 3939 N N . ILE A 1 478 ? -3.144 21.157 18.348 1.00 89.12 478 ILE A N 1
ATOM 3940 C CA . ILE A 1 478 ? -2.615 20.854 19.696 1.00 89.12 478 ILE A CA 1
ATOM 3941 C C . ILE A 1 478 ? -2.020 22.055 20.434 1.00 89.12 478 ILE A C 1
ATOM 3943 O O . ILE A 1 478 ? -1.449 21.885 21.504 1.00 89.12 478 ILE A O 1
ATOM 3947 N N . THR A 1 479 ? -2.122 23.262 19.878 1.00 87.44 479 THR A N 1
ATOM 3948 C CA . THR A 1 479 ? -1.518 24.474 20.461 1.00 87.44 479 THR A CA 1
ATOM 3949 C C . THR A 1 479 ? -2.053 24.817 21.846 1.00 87.44 479 THR A C 1
ATOM 3951 O O . THR A 1 479 ? -1.369 25.495 22.600 1.00 87.44 479 THR A O 1
ATOM 3954 N N . ASP A 1 480 ? -3.248 24.332 22.178 1.00 86.31 480 ASP A N 1
ATOM 3955 C CA . ASP A 1 480 ? -3.925 24.621 23.444 1.00 86.31 480 ASP A CA 1
ATOM 3956 C C . ASP A 1 480 ? -3.587 23.583 24.537 1.00 86.31 480 ASP A C 1
ATOM 3958 O O . ASP A 1 480 ? -4.161 23.609 25.627 1.00 86.31 480 ASP A O 1
ATOM 3962 N N . PHE A 1 481 ? -2.696 22.625 24.249 1.00 88.88 481 PHE A N 1
ATOM 3963 C CA . PHE A 1 481 ? -2.253 21.607 25.207 1.00 88.88 481 PHE A CA 1
ATOM 3964 C C . PHE A 1 481 ? -1.083 22.109 26.067 1.00 88.88 481 PHE A C 1
ATOM 3966 O O . PHE A 1 481 ? -0.453 23.123 25.784 1.00 88.88 481 PHE A O 1
ATOM 3973 N N . HIS A 1 482 ? -0.773 21.377 27.136 1.00 86.12 482 HIS A N 1
ATOM 3974 C CA . HIS A 1 482 ? 0.359 21.672 28.009 1.00 86.12 482 HIS A CA 1
ATOM 3975 C C . HIS A 1 482 ? 1.693 21.569 27.246 1.00 86.12 482 HIS A C 1
ATOM 3977 O O . HIS A 1 482 ? 1.890 20.634 26.468 1.00 86.12 482 HIS A O 1
ATOM 3983 N N . GLU A 1 483 ? 2.632 22.481 27.508 1.00 85.88 483 GLU A N 1
ATOM 3984 C CA . GLU A 1 483 ? 3.890 22.634 26.754 1.00 85.88 483 GLU A CA 1
ATOM 3985 C C . GLU A 1 483 ? 4.739 21.349 26.706 1.00 85.88 483 GLU A C 1
ATOM 3987 O O . GLU A 1 483 ? 5.206 20.942 25.641 1.00 85.88 483 GLU A O 1
ATOM 3992 N N . ASP A 1 484 ? 4.857 20.633 27.826 1.00 83.44 484 ASP A N 1
ATOM 3993 C CA . ASP A 1 484 ? 5.554 19.336 27.874 1.00 83.44 484 ASP A CA 1
ATOM 3994 C C . ASP A 1 484 ? 4.896 18.259 26.995 1.00 83.44 484 ASP A C 1
ATOM 3996 O O . ASP A 1 484 ? 5.584 17.445 26.373 1.00 83.44 484 ASP A O 1
ATOM 4000 N N . ILE A 1 485 ? 3.560 18.262 26.901 1.00 85.94 485 ILE A N 1
ATOM 4001 C CA . ILE A 1 485 ? 2.807 17.332 26.048 1.00 85.94 485 ILE A CA 1
ATOM 4002 C C . ILE A 1 485 ? 2.984 17.706 24.582 1.00 85.94 485 ILE A C 1
ATOM 4004 O O . ILE A 1 485 ? 3.186 16.817 23.755 1.00 85.94 485 ILE A O 1
ATOM 4008 N N . ILE A 1 486 ? 2.971 19.002 24.261 1.00 88.69 486 ILE A N 1
ATOM 4009 C CA . ILE A 1 486 ? 3.296 19.502 22.921 1.00 88.69 486 ILE A CA 1
ATOM 4010 C C . ILE A 1 486 ? 4.707 19.057 22.528 1.00 88.69 486 ILE A C 1
ATOM 4012 O O . ILE A 1 486 ? 4.896 18.535 21.430 1.00 88.69 486 ILE A O 1
ATOM 4016 N N . THR A 1 487 ? 5.684 19.193 23.424 1.00 88.44 487 THR A N 1
ATOM 4017 C CA . THR A 1 487 ? 7.081 18.799 23.182 1.00 88.44 487 THR A CA 1
ATOM 4018 C C . THR A 1 487 ? 7.202 17.295 22.927 1.00 88.44 487 THR A C 1
ATOM 4020 O O . THR A 1 487 ? 7.829 16.869 21.948 1.00 88.44 487 THR A O 1
ATOM 4023 N N . HIS A 1 488 ? 6.541 16.472 23.747 1.00 85.12 488 HIS A N 1
ATOM 4024 C CA . HIS A 1 488 ? 6.503 15.020 23.558 1.00 85.12 488 HIS A CA 1
ATOM 4025 C C . HIS A 1 488 ? 5.806 14.617 22.256 1.00 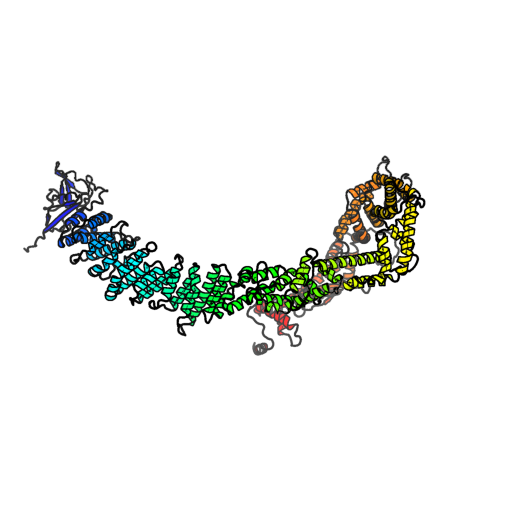85.12 488 HIS A C 1
ATOM 4027 O O . HIS A 1 488 ? 6.332 13.798 21.503 1.00 85.12 488 HIS A O 1
ATOM 4033 N N . PHE A 1 489 ? 4.645 15.206 21.961 1.00 88.56 489 PHE A N 1
ATOM 4034 C CA . PHE A 1 489 ? 3.904 14.954 20.727 1.00 88.56 489 PHE A CA 1
ATOM 4035 C C . PHE A 1 489 ? 4.727 15.343 19.497 1.00 88.56 489 PHE A C 1
ATOM 4037 O O . PHE A 1 489 ? 4.824 14.578 18.542 1.00 88.56 489 PHE A O 1
ATOM 4044 N N . THR A 1 490 ? 5.372 16.507 19.533 1.00 90.31 490 THR A N 1
ATOM 4045 C CA . THR A 1 490 ? 6.228 16.992 18.444 1.00 90.31 490 THR A CA 1
ATOM 4046 C C . THR A 1 490 ? 7.386 16.027 18.203 1.00 90.31 490 THR A C 1
ATOM 4048 O O . THR A 1 490 ? 7.665 15.668 17.061 1.00 90.31 490 THR A O 1
ATOM 4051 N N . THR A 1 491 ? 8.012 15.529 19.273 1.00 89.44 491 THR A N 1
ATOM 4052 C CA . THR A 1 491 ? 9.074 14.513 19.194 1.00 89.44 491 THR A CA 1
ATOM 4053 C C . THR A 1 491 ? 8.556 13.191 18.621 1.00 89.44 491 THR A C 1
ATOM 4055 O O . THR A 1 491 ? 9.209 12.595 17.765 1.00 89.44 491 THR A O 1
ATOM 4058 N N . LEU A 1 492 ? 7.362 12.748 19.028 1.00 88.25 492 LEU A N 1
ATOM 4059 C CA . LEU A 1 492 ? 6.710 11.553 18.487 1.00 88.25 492 LEU A CA 1
ATOM 4060 C C . LEU A 1 492 ? 6.456 11.679 16.980 1.00 88.25 492 LEU A C 1
ATOM 4062 O O . LEU A 1 492 ? 6.783 10.757 16.232 1.00 88.25 492 LEU A O 1
ATOM 4066 N N . VAL A 1 493 ? 5.902 12.811 16.529 1.00 90.25 493 VAL A N 1
ATOM 4067 C CA . VAL A 1 493 ? 5.661 13.060 15.101 1.00 90.25 493 VAL A CA 1
ATOM 4068 C C . VAL A 1 493 ? 6.980 13.076 14.340 1.00 90.25 493 VAL A C 1
ATOM 4070 O O . VAL A 1 493 ? 7.088 12.370 13.343 1.00 90.25 493 VAL A O 1
ATOM 4073 N N . LYS A 1 494 ? 8.011 13.779 14.831 1.00 90.75 494 LYS A N 1
ATOM 4074 C CA . LYS A 1 494 ? 9.352 13.769 14.217 1.00 90.75 494 LYS A CA 1
ATOM 4075 C C . LYS A 1 494 ? 9.910 12.348 14.093 1.00 90.75 494 LYS A C 1
ATOM 4077 O O . LYS A 1 494 ? 10.365 11.969 13.020 1.00 90.75 494 LYS A O 1
ATOM 4082 N N . ASN A 1 495 ? 9.814 11.529 15.140 1.00 88.12 495 ASN A N 1
ATOM 4083 C CA . ASN A 1 495 ? 10.308 10.147 15.124 1.00 88.12 495 ASN A CA 1
ATOM 4084 C C . ASN A 1 495 ? 9.543 9.241 14.147 1.00 88.12 495 ASN A C 1
ATOM 4086 O O . ASN A 1 495 ? 10.154 8.367 13.538 1.00 88.12 495 ASN A O 1
ATOM 4090 N N . LYS A 1 496 ? 8.231 9.448 13.977 1.00 88.06 496 LYS A N 1
ATOM 4091 C CA . LYS A 1 496 ? 7.416 8.713 12.991 1.00 88.06 496 LYS A CA 1
ATOM 4092 C C . LYS A 1 496 ? 7.652 9.197 11.559 1.00 88.06 496 LYS A C 1
ATOM 4094 O O . LYS A 1 496 ? 7.641 8.395 10.634 1.00 88.06 496 LYS A O 1
ATOM 4099 N N . VAL A 1 497 ? 7.893 10.494 11.381 1.00 89.69 497 VAL A N 1
ATOM 4100 C CA . VAL A 1 497 ? 8.115 11.122 10.075 1.00 89.69 497 VAL A CA 1
ATOM 4101 C C . VAL A 1 497 ? 9.515 10.837 9.536 1.00 89.69 497 VAL A C 1
ATOM 4103 O O . VAL A 1 497 ? 9.639 10.484 8.369 1.00 89.69 497 VAL A O 1
ATOM 4106 N N . ARG A 1 498 ? 10.568 10.943 10.357 1.00 87.56 498 ARG A N 1
ATOM 4107 C CA . ARG A 1 498 ? 11.975 10.833 9.916 1.00 87.56 498 ARG A CA 1
ATOM 4108 C C . ARG A 1 498 ? 12.274 9.608 9.034 1.00 87.56 498 ARG A C 1
ATOM 4110 O O . ARG A 1 498 ? 12.822 9.817 7.957 1.00 87.56 498 ARG A O 1
ATOM 4117 N N . PRO A 1 499 ? 11.878 8.366 9.388 1.00 85.44 499 PRO A N 1
ATOM 4118 C CA . PRO A 1 499 ? 12.129 7.192 8.542 1.00 85.44 499 PRO A CA 1
ATOM 4119 C C . PRO A 1 499 ? 11.456 7.252 7.160 1.00 85.44 499 PRO A C 1
ATOM 4121 O O . PRO A 1 499 ? 11.872 6.550 6.239 1.00 85.44 499 PRO A O 1
ATOM 4124 N N . LEU A 1 500 ? 10.405 8.066 7.016 1.00 85.00 500 LEU A N 1
ATOM 4125 C CA . LEU A 1 500 ? 9.630 8.230 5.784 1.00 85.00 500 LEU A CA 1
ATOM 4126 C C . LEU A 1 500 ? 10.202 9.327 4.869 1.00 85.00 500 LEU A C 1
ATOM 4128 O O . LEU A 1 500 ? 9.831 9.406 3.698 1.00 85.00 500 LEU A O 1
ATOM 4132 N N . VAL A 1 501 ? 11.104 10.174 5.375 1.00 86.81 501 VAL A N 1
ATOM 4133 C CA . VAL A 1 501 ? 11.694 11.296 4.635 1.00 86.81 501 VAL A CA 1
ATOM 4134 C C . VAL A 1 501 ? 12.927 10.810 3.869 1.00 86.81 501 VAL A C 1
ATOM 4136 O O . VAL A 1 501 ? 14.042 10.840 4.375 1.00 86.81 501 VAL A O 1
ATOM 4139 N N . GLN A 1 502 ? 12.736 10.352 2.630 1.00 82.94 502 GLN A N 1
ATOM 4140 C CA . GLN A 1 502 ? 13.850 9.957 1.750 1.00 82.94 502 GLN A CA 1
ATOM 4141 C C . GLN A 1 502 ? 14.089 10.946 0.608 1.00 82.94 502 GLN A C 1
ATOM 4143 O O . GLN A 1 502 ? 15.227 11.306 0.322 1.00 82.94 502 GLN A O 1
ATOM 4148 N N . VAL A 1 503 ? 13.018 11.368 -0.062 1.00 85.81 503 VAL A N 1
ATOM 4149 C CA . VAL A 1 503 ? 13.034 12.288 -1.207 1.00 85.81 503 VAL A CA 1
ATOM 4150 C C . VAL A 1 503 ? 11.794 13.190 -1.152 1.00 85.81 503 VAL A C 1
ATOM 4152 O O . VAL A 1 503 ? 10.802 12.792 -0.536 1.00 85.81 503 VAL A O 1
ATOM 4155 N N . PRO A 1 504 ? 11.806 14.383 -1.777 1.00 86.25 504 PRO A N 1
ATOM 4156 C CA . PRO A 1 504 ? 10.667 15.303 -1.775 1.00 86.25 504 PRO A CA 1
ATOM 4157 C C . PRO A 1 504 ? 9.553 14.878 -2.752 1.00 86.25 504 PRO A C 1
ATOM 4159 O O . PRO A 1 504 ? 9.138 15.632 -3.627 1.00 86.25 504 PRO A O 1
ATOM 4162 N N . ASP A 1 505 ? 9.069 13.644 -2.623 1.00 85.75 505 ASP A N 1
ATOM 4163 C CA . ASP A 1 505 ? 8.057 13.067 -3.505 1.00 85.75 505 ASP A CA 1
ATOM 4164 C C . ASP A 1 505 ? 6.613 13.464 -3.134 1.00 85.75 505 ASP A C 1
ATOM 4166 O O . ASP A 1 505 ? 6.330 14.195 -2.179 1.00 85.75 505 ASP A O 1
ATOM 4170 N N . GLU A 1 506 ? 5.653 12.970 -3.919 1.00 86.19 506 GLU A N 1
ATOM 4171 C CA . GLU A 1 506 ? 4.231 13.233 -3.692 1.00 86.19 506 GLU A CA 1
ATOM 4172 C C . GLU A 1 506 ? 3.694 12.567 -2.412 1.00 86.19 506 GLU A C 1
ATOM 4174 O O . GLU A 1 506 ? 2.736 13.065 -1.815 1.00 86.19 506 GLU A O 1
ATOM 4179 N N . ARG A 1 507 ? 4.321 11.477 -1.944 1.00 89.56 507 ARG A N 1
ATOM 4180 C CA . ARG A 1 507 ? 3.946 10.819 -0.683 1.00 89.56 507 ARG A CA 1
ATOM 4181 C C . ARG A 1 507 ? 4.306 11.712 0.497 1.00 89.56 507 ARG A C 1
ATOM 4183 O O . ARG A 1 507 ? 3.452 11.958 1.352 1.00 89.56 507 ARG A O 1
ATOM 4190 N N . LEU A 1 508 ? 5.523 12.258 0.493 1.00 91.94 508 LEU A N 1
ATOM 4191 C CA . LEU A 1 508 ? 5.975 13.217 1.490 1.00 91.94 508 LEU A CA 1
ATOM 4192 C C . LEU A 1 508 ? 5.115 14.483 1.458 1.00 91.94 508 LEU A C 1
ATOM 4194 O O . LEU A 1 508 ? 4.703 14.971 2.510 1.00 91.94 508 LEU A O 1
ATOM 4198 N N . LEU A 1 509 ? 4.773 14.975 0.262 1.00 91.38 509 LEU A N 1
ATOM 4199 C CA . LEU A 1 509 ? 3.876 16.120 0.117 1.00 91.38 509 LEU A CA 1
ATOM 4200 C C . LEU A 1 509 ? 2.500 15.852 0.739 1.00 91.38 509 LEU A C 1
ATOM 4202 O O . LEU A 1 509 ? 1.996 16.684 1.490 1.00 91.38 509 LEU A O 1
ATOM 4206 N N . LYS A 1 510 ? 1.891 14.691 0.466 1.00 90.12 510 LYS A N 1
ATOM 4207 C CA . LYS A 1 510 ? 0.587 14.315 1.034 1.00 90.12 510 LYS A CA 1
ATOM 4208 C C . LYS A 1 510 ? 0.634 14.257 2.562 1.00 90.12 510 LYS A C 1
ATOM 4210 O O . LYS A 1 510 ? -0.283 14.750 3.214 1.00 90.12 510 LYS A O 1
ATOM 4215 N N . MET A 1 511 ? 1.715 13.722 3.119 1.00 91.88 511 MET A N 1
ATOM 4216 C CA . MET A 1 511 ? 1.935 13.681 4.563 1.00 91.88 511 MET A CA 1
ATOM 4217 C C . MET A 1 511 ? 2.092 15.090 5.158 1.00 91.88 511 MET A C 1
ATOM 4219 O O . MET A 1 511 ? 1.437 15.408 6.148 1.00 91.88 511 MET A O 1
ATOM 4223 N N . ILE A 1 512 ? 2.875 15.976 4.530 1.00 92.75 512 ILE A N 1
ATOM 4224 C CA . ILE A 1 512 ? 2.982 17.394 4.928 1.00 92.75 512 ILE A CA 1
ATOM 4225 C C . ILE A 1 512 ? 1.603 18.071 4.901 1.00 92.75 512 ILE A C 1
ATOM 4227 O O . ILE A 1 512 ? 1.230 18.776 5.842 1.00 92.75 512 ILE A O 1
ATOM 4231 N N . MET A 1 513 ? 0.813 17.816 3.855 1.00 92.19 513 MET A N 1
ATOM 4232 C CA . MET A 1 513 ? -0.549 18.337 3.735 1.00 92.19 513 MET A CA 1
ATOM 4233 C C . MET A 1 513 ? -1.452 17.830 4.870 1.00 92.19 513 MET A C 1
ATOM 4235 O O . MET A 1 513 ? -2.214 18.620 5.427 1.00 92.19 513 MET A O 1
ATOM 4239 N N . GLN A 1 514 ? -1.333 16.561 5.278 1.00 91.25 514 GLN A N 1
ATOM 4240 C CA . GLN A 1 514 ? -2.051 16.008 6.435 1.00 91.25 514 GLN A CA 1
ATOM 4241 C C . GLN A 1 514 ? -1.603 16.640 7.761 1.00 91.25 514 GLN A C 1
ATOM 4243 O O . GLN A 1 514 ? -2.462 17.044 8.544 1.00 91.25 514 GLN A O 1
ATOM 4248 N N . ILE A 1 515 ? -0.293 16.792 7.994 1.00 92.44 515 ILE A N 1
ATOM 4249 C CA . ILE A 1 515 ? 0.272 17.426 9.202 1.00 92.44 515 ILE A CA 1
ATOM 4250 C C . ILE A 1 515 ? -0.274 18.850 9.373 1.00 92.44 515 ILE A C 1
ATOM 4252 O O . ILE A 1 515 ? -0.671 19.259 10.466 1.00 92.44 515 ILE A O 1
ATOM 4256 N N . CYS A 1 516 ? -0.345 19.607 8.279 1.00 91.12 516 CYS A N 1
ATOM 4257 C CA . CYS A 1 516 ? -0.895 20.961 8.277 1.00 91.12 516 CYS A CA 1
ATOM 4258 C C . CYS A 1 516 ? -2.429 21.014 8.139 1.00 91.12 516 CYS A C 1
ATOM 4260 O O . CYS A 1 516 ? -2.992 22.111 8.119 1.00 91.12 516 CYS A O 1
ATOM 4262 N N . ASN A 1 517 ? -3.117 19.870 8.024 1.00 89.25 517 ASN A N 1
ATOM 4263 C CA . ASN A 1 517 ? -4.555 19.770 7.747 1.00 89.25 517 ASN A CA 1
ATOM 4264 C C . ASN A 1 517 ? -4.992 20.690 6.580 1.00 89.25 517 ASN A C 1
ATOM 4266 O O . ASN A 1 517 ? -5.879 21.546 6.704 1.00 89.25 517 ASN A O 1
ATOM 4270 N N . SER A 1 518 ? -4.277 20.556 5.463 1.00 87.81 518 SER A N 1
ATOM 4271 C CA . SER A 1 518 ? -4.427 21.318 4.222 1.00 87.81 518 SER A CA 1
ATOM 4272 C C . SER A 1 518 ? -4.926 20.406 3.096 1.00 87.81 518 SER A C 1
ATOM 4274 O O . SER A 1 518 ? -4.536 19.245 3.020 1.00 87.81 518 SER A O 1
ATOM 4276 N N . THR A 1 519 ? -5.783 20.919 2.209 1.00 78.38 519 THR A N 1
ATOM 4277 C CA . THR A 1 519 ? -6.394 20.129 1.118 1.00 78.38 519 THR A CA 1
ATOM 4278 C C . THR A 1 519 ? -5.862 20.502 -0.262 1.00 78.38 519 THR A C 1
ATOM 4280 O O . THR A 1 519 ? -5.490 19.622 -1.028 1.00 78.38 519 THR A O 1
ATOM 4283 N N . THR A 1 520 ? -5.806 21.797 -0.584 1.00 76.12 520 THR A N 1
ATOM 4284 C CA . THR A 1 520 ? -5.438 22.291 -1.927 1.00 76.12 520 THR A CA 1
ATOM 4285 C C . THR A 1 520 ? -4.211 23.195 -1.934 1.00 76.12 520 THR A C 1
ATOM 4287 O O . THR A 1 520 ? -3.414 23.141 -2.862 1.00 76.12 520 THR A O 1
ATOM 4290 N N . SER A 1 521 ? -4.035 24.016 -0.900 1.00 85.44 521 SER A N 1
ATOM 4291 C CA . SER A 1 521 ? -2.865 24.879 -0.723 1.00 85.44 521 SER A CA 1
ATOM 4292 C C . SER A 1 521 ? -2.288 24.668 0.666 1.00 85.44 521 SER A C 1
ATOM 4294 O O . SER A 1 521 ? -3.043 24.526 1.631 1.00 85.44 521 SER A O 1
ATOM 4296 N N . LEU A 1 522 ? -0.959 24.621 0.761 1.00 92.31 522 LEU A N 1
ATOM 4297 C CA . LEU A 1 522 ? -0.278 24.392 2.027 1.00 92.31 522 LEU A CA 1
ATOM 4298 C C . LEU A 1 522 ? -0.434 25.616 2.932 1.00 92.31 522 LEU A C 1
ATOM 4300 O O . LEU A 1 522 ? 0.141 26.679 2.681 1.00 92.31 522 LEU A O 1
ATOM 4304 N N . ASN A 1 523 ? -1.227 25.458 3.988 1.00 92.44 523 ASN A N 1
ATOM 4305 C CA . ASN A 1 523 ? -1.425 26.469 5.015 1.00 92.44 523 ASN A CA 1
ATOM 4306 C C . ASN A 1 523 ? -0.892 25.950 6.351 1.00 92.44 523 ASN A C 1
ATOM 4308 O O . ASN A 1 523 ? -1.502 25.086 6.983 1.00 92.44 523 ASN A O 1
ATOM 4312 N N . ILE A 1 524 ? 0.240 26.489 6.786 1.00 92.38 524 ILE A N 1
ATOM 4313 C CA . ILE A 1 524 ? 0.912 26.097 8.020 1.00 92.38 524 ILE A CA 1
ATOM 4314 C C . ILE A 1 524 ? 0.158 26.732 9.188 1.00 92.38 524 ILE A C 1
ATOM 4316 O O . ILE A 1 524 ? 0.256 27.931 9.450 1.00 92.38 524 ILE A O 1
ATOM 4320 N N . ARG A 1 525 ? -0.664 25.918 9.856 1.00 88.81 525 ARG A N 1
ATOM 4321 C CA . ARG A 1 525 ? -1.670 26.381 10.824 1.00 88.81 525 ARG A CA 1
ATOM 4322 C C . ARG A 1 525 ? -1.080 26.978 12.099 1.00 88.81 525 ARG A C 1
ATOM 4324 O O . ARG A 1 525 ? -1.695 27.871 12.669 1.00 88.81 525 ARG A O 1
ATOM 4331 N N . ASN A 1 526 ? 0.070 26.482 12.551 1.00 92.31 526 ASN A N 1
ATOM 4332 C CA . ASN A 1 526 ? 0.706 26.892 13.800 1.00 92.31 526 ASN A CA 1
ATOM 4333 C C . ASN A 1 526 ? 2.231 26.663 13.761 1.00 92.31 526 ASN A C 1
ATOM 4335 O O . ASN A 1 526 ? 2.756 26.081 12.809 1.00 92.31 526 ASN A O 1
ATOM 4339 N N . TYR A 1 527 ? 2.928 27.109 14.811 1.00 91.69 527 TYR A N 1
ATOM 4340 C CA . TYR A 1 527 ? 4.389 27.020 14.920 1.00 91.69 527 TYR A CA 1
ATOM 4341 C C . TYR A 1 527 ? 4.918 25.580 15.048 1.00 91.69 527 TYR A C 1
ATOM 4343 O O . TYR A 1 527 ? 6.072 25.331 14.716 1.00 91.69 527 TYR A O 1
ATOM 4351 N N . ILE A 1 528 ? 4.090 24.627 15.493 1.00 92.62 528 ILE A N 1
ATOM 4352 C CA . ILE A 1 528 ? 4.464 23.212 15.649 1.00 92.62 528 ILE A CA 1
ATOM 4353 C C . ILE A 1 528 ? 4.509 22.535 14.278 1.00 92.62 528 ILE A C 1
ATOM 4355 O O . ILE A 1 528 ? 5.472 21.841 13.954 1.00 92.62 528 ILE A O 1
ATOM 4359 N N . CYS A 1 529 ? 3.497 22.785 13.436 1.00 92.88 529 CYS A N 1
ATOM 4360 C CA . CYS A 1 529 ? 3.525 22.383 12.031 1.00 92.88 529 CYS A CA 1
ATOM 4361 C C . CYS A 1 529 ? 4.775 22.945 11.344 1.00 92.88 529 CYS A C 1
ATOM 4363 O O . CYS A 1 529 ? 5.473 22.209 10.655 1.00 92.88 529 CYS A O 1
ATOM 4365 N N . GLU A 1 530 ? 5.073 24.230 11.553 1.00 94.25 530 GLU A N 1
ATOM 4366 C CA . GLU A 1 530 ? 6.264 24.867 10.987 1.00 94.25 530 GLU A CA 1
ATOM 4367 C C . GLU A 1 530 ? 7.560 24.184 11.449 1.00 94.25 530 GLU A C 1
ATOM 4369 O O . GLU A 1 530 ? 8.430 23.892 10.633 1.00 94.25 530 GLU A O 1
ATOM 4374 N N . GLU A 1 531 ? 7.675 23.873 12.741 1.00 93.00 531 GLU A N 1
ATOM 4375 C CA . GLU A 1 531 ? 8.841 23.195 13.308 1.00 93.00 531 GLU A CA 1
ATOM 4376 C C . GLU A 1 531 ? 9.048 21.786 12.734 1.00 93.00 531 GLU A C 1
ATOM 4378 O O . GLU A 1 531 ? 10.177 21.410 12.417 1.00 93.00 531 GLU A O 1
ATOM 4383 N N . ILE A 1 532 ? 7.972 21.013 12.560 1.00 93.81 532 ILE A N 1
ATOM 4384 C CA . ILE A 1 532 ? 8.040 19.679 11.947 1.00 93.81 532 ILE A CA 1
ATOM 4385 C C . ILE A 1 532 ? 8.450 19.782 10.476 1.00 93.81 532 ILE A C 1
ATOM 4387 O O . ILE A 1 532 ? 9.292 19.009 10.027 1.00 93.81 532 ILE A O 1
ATOM 4391 N N . LEU A 1 533 ? 7.913 20.750 9.728 1.00 93.94 533 LEU A N 1
ATOM 4392 C CA . LEU A 1 533 ? 8.318 20.981 8.339 1.00 93.94 533 LEU A CA 1
ATOM 4393 C C . LEU A 1 533 ? 9.799 21.383 8.241 1.00 93.94 533 LEU A C 1
ATOM 4395 O O . LEU A 1 533 ? 10.489 20.918 7.336 1.00 93.94 533 LEU A O 1
ATOM 4399 N N . CYS A 1 534 ? 10.312 22.180 9.183 1.00 93.88 534 CYS A N 1
ATOM 4400 C CA . CYS A 1 534 ? 11.743 22.476 9.273 1.00 93.88 534 CYS A CA 1
ATOM 4401 C C . CYS A 1 534 ? 12.586 21.222 9.568 1.00 93.88 534 CYS A C 1
ATOM 4403 O O . CYS A 1 534 ? 13.627 21.055 8.942 1.00 93.88 534 CYS A O 1
ATOM 4405 N N . ASP A 1 535 ? 12.147 20.319 10.455 1.00 92.50 535 ASP A N 1
ATOM 4406 C CA . ASP A 1 535 ? 12.844 19.039 10.706 1.00 92.50 535 ASP A CA 1
ATOM 4407 C C . ASP A 1 535 ? 12.871 18.161 9.440 1.00 92.50 535 ASP A C 1
ATOM 4409 O O . ASP A 1 535 ? 13.912 17.600 9.099 1.00 92.50 535 ASP A O 1
ATOM 4413 N N . ILE A 1 536 ? 11.763 18.122 8.684 1.00 93.88 536 ILE A N 1
ATOM 4414 C CA . ILE A 1 536 ? 11.687 17.437 7.382 1.00 93.88 536 ILE A CA 1
ATOM 4415 C C . ILE A 1 536 ? 12.692 18.038 6.391 1.00 93.88 536 ILE A C 1
ATOM 4417 O O . ILE A 1 536 ? 13.448 17.292 5.767 1.00 93.88 536 ILE A O 1
ATOM 4421 N N . LEU A 1 537 ? 12.729 19.368 6.242 1.00 92.62 537 LEU A N 1
ATOM 4422 C CA . LEU A 1 537 ? 13.685 20.027 5.345 1.00 92.62 537 LEU A CA 1
ATOM 4423 C C . LEU A 1 537 ? 15.136 19.795 5.778 1.00 92.62 537 LEU A C 1
ATOM 4425 O O . LEU A 1 537 ? 15.986 19.578 4.917 1.00 92.62 537 LEU A O 1
ATOM 4429 N N . GLY A 1 538 ? 15.419 19.806 7.081 1.00 91.75 538 GLY A N 1
ATOM 4430 C CA . GLY A 1 538 ? 16.744 19.502 7.617 1.00 91.75 538 GLY A CA 1
ATOM 4431 C C . GLY A 1 538 ? 17.188 18.076 7.290 1.00 91.75 538 GLY A C 1
ATOM 4432 O O . GLY A 1 538 ? 18.336 17.860 6.906 1.00 91.75 538 GLY A O 1
ATOM 4433 N N . HIS A 1 539 ? 16.277 17.103 7.359 1.00 89.06 539 HIS A N 1
ATOM 4434 C CA . HIS A 1 539 ? 16.596 15.727 6.982 1.00 89.06 539 HIS A CA 1
ATOM 4435 C C . HIS A 1 539 ? 16.782 15.562 5.467 1.00 89.06 539 HIS A C 1
ATOM 4437 O O . HIS A 1 539 ? 17.733 14.915 5.032 1.00 89.06 539 HIS A O 1
ATOM 4443 N N . LEU A 1 540 ? 15.944 16.207 4.647 1.00 89.25 540 LEU A N 1
ATOM 4444 C CA . LEU A 1 540 ? 16.131 16.228 3.190 1.00 89.25 540 LEU A CA 1
ATOM 4445 C C . LEU A 1 540 ? 17.474 16.856 2.789 1.00 89.25 540 LEU A C 1
ATOM 4447 O O . LEU A 1 540 ? 18.118 16.366 1.861 1.00 89.25 540 LEU A O 1
ATOM 4451 N N . GLN A 1 541 ? 17.918 17.893 3.504 1.00 88.38 541 GLN A N 1
ATOM 4452 C CA . GLN A 1 541 ? 19.228 18.511 3.297 1.00 88.38 541 GLN A CA 1
ATOM 4453 C C . GLN A 1 541 ? 20.368 17.517 3.558 1.00 88.38 541 GLN A C 1
ATOM 4455 O O . GLN A 1 541 ? 21.237 17.350 2.710 1.00 88.38 541 GLN A O 1
ATOM 4460 N N . GLN A 1 542 ? 20.316 16.779 4.671 1.00 85.00 542 GLN A N 1
ATOM 4461 C CA . GLN A 1 542 ? 21.313 15.745 4.982 1.00 85.00 542 GLN A CA 1
ATOM 4462 C C . GLN A 1 542 ? 21.364 14.650 3.908 1.00 85.00 542 GLN A C 1
ATOM 4464 O O . GLN A 1 542 ? 22.444 14.216 3.511 1.00 85.00 542 GLN A O 1
ATOM 4469 N N . VAL A 1 543 ? 20.204 14.208 3.410 1.00 80.69 543 VAL A N 1
ATOM 4470 C CA . VAL A 1 543 ? 20.139 13.191 2.349 1.00 80.69 543 VAL A CA 1
ATOM 4471 C C . VAL A 1 543 ? 20.697 13.723 1.026 1.00 80.69 543 VAL A C 1
ATOM 4473 O O . VAL A 1 543 ? 21.360 12.972 0.306 1.00 80.69 543 VAL A O 1
ATOM 4476 N N . LYS A 1 544 ? 20.458 15.001 0.703 1.00 78.12 544 LYS A N 1
ATOM 4477 C CA . LYS A 1 544 ? 21.051 15.660 -0.467 1.00 78.12 544 LYS A CA 1
ATOM 4478 C C . LYS A 1 544 ? 22.575 15.668 -0.377 1.00 78.12 544 LYS A C 1
ATOM 4480 O O . LYS A 1 544 ? 23.212 15.209 -1.323 1.00 78.12 544 LYS A O 1
ATOM 4485 N N . ASP A 1 545 ? 23.132 16.174 0.723 1.00 74.44 545 ASP A N 1
ATOM 4486 C CA . ASP A 1 545 ? 24.576 16.420 0.862 1.00 74.44 545 ASP A CA 1
ATOM 4487 C C . ASP A 1 545 ? 25.403 15.128 0.725 1.00 74.44 545 ASP A C 1
ATOM 4489 O O . ASP A 1 545 ? 26.539 15.152 0.261 1.00 74.44 545 ASP A O 1
ATOM 4493 N N . VAL A 1 546 ? 24.811 13.975 1.057 1.00 68.94 546 VAL A N 1
ATOM 4494 C CA . VAL A 1 546 ? 25.428 12.650 0.884 1.00 68.94 546 VAL A CA 1
ATOM 4495 C C . VAL A 1 546 ? 25.367 12.148 -0.567 1.00 68.94 546 VAL A C 1
ATOM 4497 O O . VAL A 1 546 ? 26.226 11.371 -0.981 1.00 68.94 546 VAL A O 1
ATOM 4500 N N . ARG A 1 547 ? 24.346 12.536 -1.343 1.00 61.38 547 ARG A N 1
ATOM 4501 C CA . ARG A 1 547 ? 24.049 11.935 -2.659 1.00 61.38 547 ARG A CA 1
ATOM 4502 C C . ARG A 1 547 ? 24.495 12.763 -3.859 1.00 61.38 547 ARG A C 1
ATOM 4504 O O . ARG A 1 547 ? 24.670 12.185 -4.929 1.00 61.38 547 ARG A O 1
ATOM 4511 N N . PHE A 1 548 ? 24.642 14.079 -3.722 1.00 63.41 548 PHE A N 1
ATOM 4512 C CA . PHE A 1 548 ? 24.877 14.964 -4.864 1.00 63.41 548 PHE A CA 1
ATOM 4513 C C . PHE A 1 548 ? 25.954 16.004 -4.549 1.00 63.41 548 PHE A C 1
ATOM 4515 O O . PHE A 1 548 ? 25.749 16.873 -3.708 1.00 63.41 548 PHE A O 1
ATOM 4522 N N . SER A 1 549 ? 27.083 15.941 -5.260 1.00 58.34 549 SER A N 1
ATOM 4523 C CA . SER A 1 549 ? 28.179 16.919 -5.167 1.00 58.34 549 SER A CA 1
ATOM 4524 C C . SER A 1 549 ? 28.112 18.022 -6.234 1.00 58.34 549 SER A C 1
ATOM 4526 O O . SER A 1 549 ? 28.779 19.044 -6.099 1.00 58.34 549 SER A O 1
ATOM 4528 N N . GLU A 1 550 ? 27.315 17.839 -7.294 1.00 71.94 550 GLU A N 1
ATOM 4529 C CA . GLU A 1 550 ? 27.257 18.740 -8.453 1.00 71.94 550 GLU A CA 1
ATOM 4530 C C . GLU A 1 550 ? 25.976 19.594 -8.500 1.00 71.94 550 GLU A C 1
ATOM 4532 O O . GLU A 1 550 ? 24.862 19.096 -8.309 1.00 71.94 550 GLU A O 1
ATOM 4537 N N . ILE A 1 551 ? 26.132 20.879 -8.849 1.00 71.38 551 ILE A N 1
ATOM 4538 C CA . ILE A 1 551 ? 25.047 21.877 -8.939 1.00 71.38 551 ILE A CA 1
ATOM 4539 C C . ILE A 1 551 ? 23.996 21.495 -9.997 1.00 71.38 551 ILE A C 1
ATOM 4541 O O . ILE A 1 551 ? 22.800 21.602 -9.725 1.00 71.38 551 ILE A O 1
ATOM 4545 N N . GLU A 1 552 ? 24.408 21.002 -11.175 1.00 73.31 552 GLU A N 1
ATOM 4546 C CA . GLU A 1 552 ? 23.467 20.555 -12.221 1.00 73.31 552 GLU A CA 1
ATOM 4547 C C . GLU A 1 552 ? 22.596 19.391 -11.730 1.00 73.31 552 GLU A C 1
ATOM 4549 O O . GLU A 1 552 ? 21.383 19.384 -11.935 1.00 73.31 552 GLU A O 1
ATOM 4554 N N . SER A 1 553 ? 23.194 18.418 -11.037 1.00 75.19 553 SER A N 1
ATOM 4555 C CA . SER A 1 553 ? 22.474 17.261 -10.493 1.00 75.19 553 SER A CA 1
ATOM 4556 C C . SER A 1 553 ? 21.434 17.682 -9.450 1.00 75.19 553 SER A C 1
ATOM 4558 O O . SER A 1 553 ? 20.307 17.182 -9.455 1.00 75.19 553 SER A O 1
ATOM 4560 N N . PHE A 1 554 ? 21.770 18.662 -8.606 1.00 77.00 554 PHE A N 1
ATOM 4561 C CA . PHE A 1 554 ? 20.831 19.248 -7.651 1.00 77.00 554 PHE A CA 1
ATOM 4562 C C . PHE A 1 554 ? 19.687 20.014 -8.340 1.00 77.00 554 PHE A C 1
ATOM 4564 O O . PHE A 1 554 ? 18.522 19.856 -7.964 1.00 77.00 554 PHE A O 1
ATOM 4571 N N . GLN A 1 555 ? 19.986 20.784 -9.389 1.00 78.31 555 GLN A N 1
ATOM 4572 C CA . GLN A 1 555 ? 18.971 21.473 -10.192 1.00 78.31 555 GLN A CA 1
ATOM 4573 C C . GLN A 1 555 ? 17.995 20.485 -10.844 1.00 78.31 555 GLN A C 1
ATOM 4575 O O . GLN A 1 555 ? 16.782 20.683 -10.754 1.00 78.31 555 GLN A O 1
ATOM 4580 N N . LEU A 1 556 ? 18.493 19.388 -11.424 1.00 79.94 556 LEU A N 1
ATOM 4581 C CA . LEU A 1 556 ? 17.656 18.332 -12.010 1.00 79.94 556 LEU A CA 1
ATOM 4582 C C . LEU A 1 556 ? 16.767 17.637 -10.973 1.00 79.94 556 LEU A C 1
ATOM 4584 O O . LEU A 1 556 ? 15.586 17.408 -11.240 1.00 79.94 556 LEU A O 1
ATOM 4588 N N . LEU A 1 557 ? 17.291 17.376 -9.772 1.00 78.62 557 LEU A N 1
ATOM 4589 C CA . LEU A 1 557 ? 16.501 16.839 -8.662 1.00 78.62 557 LEU A CA 1
ATOM 4590 C C . LEU A 1 557 ? 15.348 17.786 -8.289 1.00 78.62 557 LEU A C 1
ATOM 4592 O O . LEU A 1 557 ? 14.224 17.343 -8.057 1.00 78.62 557 LEU A O 1
ATOM 4596 N N . SER A 1 558 ? 15.601 19.098 -8.271 1.00 80.38 558 SER A N 1
ATOM 4597 C CA . SER A 1 558 ? 14.570 20.095 -7.963 1.00 80.38 558 SER A CA 1
ATOM 4598 C C . SER A 1 558 ? 13.402 20.050 -8.964 1.00 80.38 558 SER A C 1
ATOM 4600 O O . SER A 1 558 ? 12.244 20.158 -8.560 1.00 80.38 558 SER A O 1
ATOM 4602 N N . PHE A 1 559 ? 13.686 19.778 -10.244 1.00 82.81 559 PHE A N 1
ATOM 4603 C CA . PHE A 1 559 ? 12.671 19.634 -11.292 1.00 82.81 559 PHE A CA 1
ATOM 4604 C C . PHE A 1 559 ? 11.873 18.342 -11.189 1.00 82.81 559 PHE A C 1
ATOM 4606 O O . PHE A 1 559 ? 10.651 18.371 -11.338 1.00 82.81 559 PHE A O 1
ATOM 4613 N N . GLN A 1 560 ? 12.536 17.225 -10.881 1.00 83.69 560 GLN A N 1
ATOM 4614 C CA . GLN A 1 560 ? 11.858 15.948 -10.644 1.00 83.69 560 GLN A CA 1
ATOM 4615 C C . GLN A 1 560 ? 10.759 16.082 -9.577 1.00 83.69 560 GLN A C 1
ATOM 4617 O O . GLN A 1 560 ? 9.721 15.425 -9.657 1.00 83.69 560 GLN A O 1
ATOM 4622 N N . PHE A 1 561 ? 10.968 16.972 -8.607 1.00 88.00 561 PHE A N 1
ATOM 4623 C CA . PHE A 1 561 ? 10.059 17.227 -7.496 1.00 88.00 561 PHE A CA 1
ATOM 4624 C C . PHE A 1 561 ? 9.420 18.625 -7.548 1.00 88.00 561 PHE A C 1
ATOM 4626 O O . PHE A 1 561 ? 9.054 19.188 -6.513 1.00 88.00 561 PHE A O 1
ATOM 4633 N N . ALA A 1 562 ? 9.228 19.186 -8.748 1.00 87.62 562 ALA A N 1
ATOM 4634 C CA . ALA A 1 562 ? 8.704 20.543 -8.930 1.00 87.62 562 ALA A CA 1
ATOM 4635 C C . ALA A 1 562 ? 7.371 20.776 -8.194 1.00 87.62 562 ALA A C 1
ATOM 4637 O O . ALA A 1 562 ? 7.199 21.795 -7.532 1.00 87.62 562 ALA A O 1
ATOM 4638 N N . LYS A 1 563 ? 6.442 19.808 -8.215 1.00 87.94 563 LYS A N 1
ATOM 4639 C CA . LYS A 1 563 ? 5.147 19.904 -7.508 1.00 87.94 563 LYS A CA 1
ATOM 4640 C C . LYS A 1 563 ? 5.297 20.081 -5.993 1.00 87.94 563 LYS A C 1
ATOM 4642 O O . LYS A 1 563 ? 4.560 20.868 -5.391 1.00 87.94 563 LYS A O 1
ATOM 4647 N N . PHE A 1 564 ? 6.247 19.370 -5.386 1.00 91.69 564 PHE A N 1
ATOM 4648 C CA . PHE A 1 564 ? 6.570 19.516 -3.969 1.00 91.69 564 PHE A CA 1
ATOM 4649 C C . PHE A 1 564 ? 7.060 20.938 -3.695 1.00 91.69 564 PHE A C 1
ATOM 4651 O O . PHE A 1 564 ? 6.460 21.660 -2.898 1.00 91.69 564 PHE A O 1
ATOM 4658 N N . TRP A 1 565 ? 8.081 21.381 -4.429 1.00 91.19 565 TRP A N 1
ATOM 4659 C CA . TRP A 1 565 ? 8.702 22.686 -4.218 1.00 91.19 565 TRP A CA 1
ATOM 4660 C C . TRP A 1 565 ? 7.772 23.860 -4.522 1.00 91.19 565 TRP A C 1
ATOM 4662 O O . TRP A 1 565 ? 7.725 24.793 -3.727 1.00 91.19 565 TRP A O 1
ATOM 4672 N N . MET A 1 566 ? 6.947 23.795 -5.572 1.00 90.12 566 MET A N 1
ATOM 4673 C CA . MET A 1 566 ? 5.903 24.799 -5.830 1.00 90.12 566 MET A CA 1
ATOM 4674 C C . MET A 1 566 ? 4.970 24.963 -4.628 1.00 90.12 566 MET A C 1
ATOM 4676 O O . MET A 1 566 ? 4.639 26.083 -4.239 1.00 90.12 566 MET A O 1
ATOM 4680 N N . THR A 1 567 ? 4.557 23.847 -4.022 1.00 91.00 567 THR A N 1
ATOM 4681 C CA . THR A 1 567 ? 3.658 23.858 -2.863 1.00 91.00 567 THR A CA 1
ATOM 4682 C C . THR A 1 567 ? 4.340 24.464 -1.634 1.00 91.00 567 THR A C 1
ATOM 4684 O O . THR A 1 567 ? 3.722 25.248 -0.913 1.00 91.00 567 THR A O 1
ATOM 4687 N N . ILE A 1 568 ? 5.620 24.145 -1.424 1.00 92.25 568 ILE A N 1
ATOM 4688 C CA . ILE A 1 568 ? 6.439 24.672 -0.326 1.00 92.25 568 ILE A CA 1
ATOM 4689 C C . ILE A 1 568 ? 6.740 26.172 -0.513 1.00 92.25 568 ILE A C 1
ATOM 4691 O O . ILE A 1 568 ? 6.592 26.941 0.437 1.00 92.25 568 ILE A O 1
ATOM 4695 N N . PHE A 1 569 ? 7.076 26.630 -1.725 1.00 90.88 569 PHE A N 1
ATOM 4696 C CA . PHE A 1 569 ? 7.283 28.053 -2.035 1.00 90.88 569 PHE A CA 1
ATOM 4697 C C . PHE A 1 569 ? 6.006 28.880 -1.841 1.00 90.88 569 PHE A C 1
ATOM 4699 O O . PHE A 1 569 ? 6.059 29.987 -1.304 1.00 90.88 569 PHE A O 1
ATOM 4706 N N . LYS A 1 570 ? 4.842 28.321 -2.199 1.00 89.94 570 LYS A N 1
ATOM 4707 C CA . LYS A 1 570 ? 3.527 28.969 -2.049 1.00 89.94 570 LYS A CA 1
ATOM 4708 C C . LYS A 1 570 ? 2.907 28.821 -0.654 1.00 89.94 570 LYS A C 1
ATOM 4710 O O . LYS A 1 570 ? 1.747 29.204 -0.468 1.00 89.94 570 LYS A O 1
ATOM 4715 N N . ALA A 1 571 ? 3.646 28.301 0.330 1.00 90.94 571 ALA A N 1
ATOM 4716 C CA . ALA A 1 571 ? 3.127 28.089 1.676 1.00 90.94 571 ALA A CA 1
ATOM 4717 C C . ALA A 1 571 ? 2.613 29.394 2.327 1.00 90.94 571 ALA A C 1
ATOM 4719 O O . ALA A 1 571 ? 3.221 30.473 2.246 1.00 90.94 571 ALA A O 1
ATOM 4720 N N . LYS A 1 572 ? 1.463 29.289 3.000 1.00 89.75 572 LYS A N 1
ATOM 4721 C CA . LYS A 1 572 ? 0.798 30.371 3.750 1.00 89.75 572 LYS A CA 1
ATOM 4722 C C . LYS A 1 572 ? 0.750 30.038 5.246 1.00 89.75 572 LYS A C 1
ATOM 4724 O O . LYS A 1 572 ? 1.063 28.919 5.636 1.00 89.75 572 LYS A O 1
ATOM 4729 N N . GLY A 1 573 ? 0.364 31.004 6.078 1.00 89.38 573 GLY A N 1
ATOM 4730 C CA . GLY A 1 573 ? 0.277 30.826 7.532 1.00 89.38 573 GLY A CA 1
ATOM 4731 C C . GLY A 1 573 ? 1.607 31.079 8.251 1.00 89.38 573 GLY A C 1
ATOM 4732 O O . GLY A 1 573 ? 2.317 32.032 7.923 1.00 89.38 573 GLY A O 1
ATOM 4733 N N . CYS A 1 574 ? 1.928 30.250 9.245 1.00 89.38 574 CYS A N 1
ATOM 4734 C CA . CYS A 1 574 ? 3.139 30.340 10.066 1.00 89.38 574 CYS A CA 1
ATOM 4735 C C . CYS A 1 574 ? 4.365 29.835 9.279 1.00 89.38 574 CYS A C 1
ATOM 4737 O O . CYS A 1 574 ? 4.584 28.633 9.185 1.00 89.38 574 CYS A O 1
ATOM 4739 N N . LYS A 1 575 ? 5.103 30.746 8.629 1.00 89.12 575 LYS A N 1
ATOM 4740 C CA . LYS A 1 575 ? 6.126 30.402 7.614 1.00 89.12 575 LYS A CA 1
ATOM 4741 C C . LYS A 1 575 ? 7.491 31.084 7.771 1.00 89.12 575 LYS A C 1
ATOM 4743 O O . LYS A 1 575 ? 8.352 30.943 6.905 1.00 89.12 575 LYS A O 1
ATOM 4748 N N . GLN A 1 576 ? 7.682 31.873 8.825 1.00 88.69 576 GLN A N 1
ATOM 4749 C CA . GLN A 1 576 ? 8.907 32.649 9.038 1.00 88.69 576 GLN A CA 1
ATOM 4750 C C . GLN A 1 576 ? 10.155 31.768 9.210 1.00 88.69 576 GLN A C 1
ATOM 4752 O O . GLN A 1 576 ? 11.179 32.038 8.578 1.00 88.69 576 GLN A O 1
ATOM 4757 N N . LYS A 1 577 ? 10.084 30.709 10.024 1.00 90.19 577 LYS A N 1
ATOM 4758 C CA . LYS A 1 577 ? 11.177 29.744 10.216 1.00 90.19 577 LYS A CA 1
ATOM 4759 C C . LYS A 1 577 ? 11.368 28.882 8.976 1.00 90.19 577 LYS A C 1
ATOM 4761 O O . LYS A 1 577 ? 12.511 28.686 8.573 1.00 90.19 577 LYS A O 1
ATOM 4766 N N . LEU A 1 578 ? 10.277 28.446 8.335 1.00 90.94 578 LEU A N 1
ATOM 4767 C CA . LEU A 1 578 ? 10.355 27.654 7.102 1.00 90.94 578 LEU A CA 1
ATOM 4768 C C . LEU A 1 578 ? 11.120 28.409 6.008 1.00 90.94 578 LEU A C 1
ATOM 4770 O O . LEU A 1 578 ? 12.053 27.875 5.416 1.00 90.94 578 LEU A O 1
ATOM 4774 N N . PHE A 1 579 ? 10.764 29.675 5.776 1.00 89.81 579 PHE A N 1
ATOM 4775 C CA . PHE A 1 579 ? 11.391 30.500 4.738 1.00 89.81 579 PHE A CA 1
ATOM 4776 C C . PHE A 1 579 ? 12.809 30.941 5.121 1.00 89.81 579 PHE A C 1
ATOM 4778 O O . PHE A 1 579 ? 13.611 31.296 4.257 1.00 89.81 579 PHE A O 1
ATOM 4785 N N . SER A 1 580 ? 13.136 30.905 6.414 1.00 90.94 580 SER A N 1
ATOM 4786 C CA . SER A 1 580 ? 14.483 31.174 6.913 1.00 90.94 580 SER A CA 1
ATOM 4787 C C . SER A 1 580 ? 15.407 29.952 6.859 1.00 90.94 580 SER A C 1
ATOM 4789 O O . SER A 1 580 ? 16.616 30.129 7.020 1.00 90.94 580 SER A O 1
ATOM 4791 N N . HIS A 1 581 ? 14.871 28.747 6.621 1.00 94.19 581 HIS A N 1
ATOM 4792 C CA . HIS A 1 581 ? 15.618 27.489 6.640 1.00 94.19 581 HIS A CA 1
ATOM 4793 C C . HIS A 1 581 ? 16.692 27.438 5.530 1.00 94.19 581 HIS A C 1
ATOM 4795 O O . HIS A 1 581 ? 16.370 27.749 4.378 1.00 94.19 581 HIS A O 1
ATOM 4801 N N . PRO A 1 582 ? 17.936 26.993 5.819 1.00 90.31 582 PRO A N 1
ATOM 4802 C CA . PRO A 1 582 ? 19.033 26.969 4.843 1.00 90.31 582 PRO A CA 1
ATOM 4803 C C . PRO A 1 582 ? 18.682 26.235 3.545 1.00 90.31 582 PRO A C 1
ATOM 4805 O O . PRO A 1 582 ? 18.797 26.807 2.467 1.00 90.31 582 PRO A O 1
ATOM 4808 N N . TYR A 1 583 ? 18.148 25.014 3.650 1.00 90.56 583 TYR A N 1
ATOM 4809 C CA . TYR A 1 583 ? 17.779 24.214 2.478 1.00 90.56 583 TYR A CA 1
ATOM 4810 C C . TYR A 1 583 ? 16.669 24.833 1.614 1.00 90.56 583 TYR A C 1
ATOM 4812 O O . TYR A 1 583 ? 16.690 24.714 0.388 1.00 90.56 583 TYR A O 1
ATOM 4820 N N . PHE A 1 584 ? 15.706 25.526 2.237 1.00 91.75 584 PHE A N 1
ATOM 4821 C CA . PHE A 1 584 ? 14.664 26.240 1.500 1.00 91.75 584 PHE A CA 1
ATOM 4822 C C . PHE A 1 584 ? 15.278 27.390 0.697 1.00 91.75 584 PHE A C 1
ATOM 4824 O O . PHE A 1 584 ? 14.988 27.521 -0.491 1.00 91.75 584 PHE A O 1
ATOM 4831 N N . LYS A 1 585 ? 16.140 28.196 1.335 1.00 90.25 585 LYS A N 1
ATOM 4832 C CA . LYS A 1 585 ? 16.825 29.323 0.687 1.00 90.25 585 LYS A CA 1
ATOM 4833 C C . LYS A 1 585 ? 17.698 28.857 -0.466 1.00 90.25 585 LYS A C 1
ATOM 4835 O O . LYS A 1 585 ? 17.508 29.331 -1.576 1.00 90.25 585 LYS A O 1
ATOM 4840 N N . GLU A 1 586 ? 18.555 27.870 -0.224 1.00 88.50 586 GLU A N 1
ATOM 4841 C CA . GLU A 1 586 ? 19.464 27.328 -1.234 1.00 88.50 586 GLU A CA 1
ATOM 4842 C C . GLU A 1 586 ? 18.701 26.788 -2.455 1.00 88.50 586 GLU A C 1
ATOM 4844 O O . GLU A 1 586 ? 19.043 27.094 -3.600 1.00 88.50 586 GLU A O 1
ATOM 4849 N N . THR A 1 587 ? 17.626 26.022 -2.227 1.00 89.44 587 THR A N 1
ATOM 4850 C CA . THR A 1 587 ? 16.792 25.499 -3.319 1.00 89.44 587 THR A CA 1
ATOM 4851 C C . THR A 1 587 ? 16.119 26.637 -4.082 1.00 89.44 587 THR A C 1
ATOM 4853 O O . THR A 1 587 ? 16.132 26.653 -5.311 1.00 89.44 587 THR A O 1
ATOM 4856 N N . ARG A 1 588 ? 15.557 27.621 -3.371 1.00 89.62 588 ARG A N 1
ATOM 4857 C CA . ARG A 1 588 ? 14.880 28.766 -3.987 1.00 89.62 588 ARG A CA 1
ATOM 4858 C C . ARG A 1 588 ? 15.839 29.627 -4.813 1.00 89.62 588 ARG A C 1
ATOM 4860 O O . ARG A 1 588 ? 15.520 29.953 -5.951 1.00 89.62 588 ARG A O 1
ATOM 4867 N N . GLU A 1 589 ? 17.013 29.942 -4.275 1.00 88.81 589 GLU A N 1
ATOM 4868 C CA . GLU A 1 589 ? 18.079 30.690 -4.954 1.00 88.81 589 GLU A CA 1
ATOM 4869 C C . GLU A 1 589 ? 18.574 29.954 -6.202 1.00 88.81 589 GLU A C 1
ATOM 4871 O O . GLU A 1 589 ? 18.738 30.564 -7.256 1.00 88.81 589 GLU A O 1
ATOM 4876 N N . THR A 1 590 ? 18.728 28.632 -6.119 1.00 88.12 590 THR A N 1
ATOM 4877 C CA . THR A 1 590 ? 19.118 27.789 -7.257 1.00 88.12 590 THR A CA 1
ATOM 4878 C C . THR A 1 590 ? 18.098 27.860 -8.398 1.00 88.12 590 THR A C 1
ATOM 4880 O O . THR A 1 590 ? 18.481 27.985 -9.564 1.00 88.12 590 THR A O 1
ATOM 4883 N N . VAL A 1 591 ? 16.799 27.816 -8.078 1.00 89.50 591 VAL A N 1
ATOM 4884 C CA . VAL A 1 591 ? 15.715 27.931 -9.070 1.00 89.50 591 VAL A CA 1
ATOM 4885 C C . VAL A 1 591 ? 15.667 29.334 -9.679 1.00 89.50 591 VAL A C 1
ATOM 4887 O O . VAL A 1 591 ? 15.498 29.467 -10.890 1.00 89.50 591 VAL A O 1
ATOM 4890 N N . ILE A 1 592 ? 15.877 30.379 -8.873 1.00 88.12 592 ILE A N 1
ATOM 4891 C CA . ILE A 1 592 ? 15.943 31.767 -9.355 1.00 88.12 592 ILE A CA 1
ATOM 4892 C C . ILE A 1 592 ? 17.141 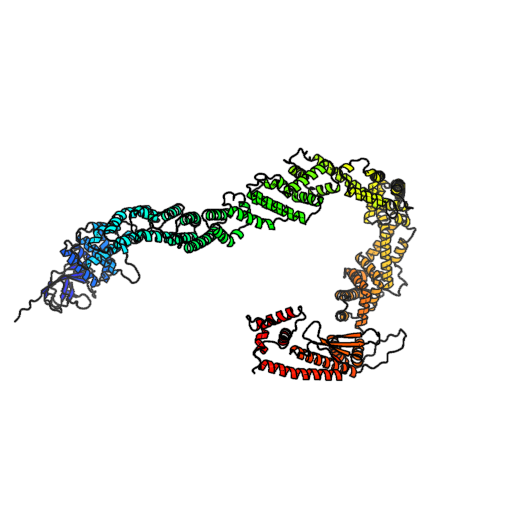31.961 -10.287 1.00 88.12 592 ILE A C 1
ATOM 4894 O O . ILE A 1 592 ? 16.980 32.503 -11.379 1.00 88.12 592 ILE A O 1
ATOM 4898 N N . HIS A 1 593 ? 18.327 31.477 -9.910 1.00 87.31 593 HIS A N 1
ATOM 4899 C CA . HIS A 1 593 ? 19.512 31.570 -10.762 1.00 87.31 593 HIS A CA 1
ATOM 4900 C C . HIS A 1 593 ? 19.281 30.874 -12.108 1.00 87.31 593 HIS A C 1
ATOM 4902 O O . HIS A 1 593 ? 19.667 31.387 -13.159 1.00 87.31 593 HIS A O 1
ATOM 4908 N N . LEU A 1 594 ? 18.597 29.733 -12.098 1.00 88.31 594 LEU A N 1
ATOM 4909 C CA . LEU A 1 594 ? 18.253 29.031 -13.322 1.00 88.31 594 LEU A CA 1
ATOM 4910 C C . LEU A 1 594 ? 17.247 29.801 -14.185 1.00 88.31 594 LEU A C 1
ATOM 4912 O O . LEU A 1 594 ? 17.430 29.882 -15.399 1.00 88.31 594 LEU A O 1
ATOM 4916 N N . ALA A 1 595 ? 16.234 30.419 -13.573 1.00 88.00 595 ALA A N 1
ATOM 4917 C CA . ALA A 1 595 ? 15.314 31.306 -14.279 1.00 88.00 595 ALA A CA 1
ATOM 4918 C C . ALA A 1 595 ? 16.063 32.467 -14.963 1.00 88.00 595 ALA A C 1
ATOM 4920 O O . ALA A 1 595 ? 15.796 32.770 -16.127 1.00 88.00 595 ALA A O 1
ATOM 4921 N N . MET A 1 596 ? 17.061 33.049 -14.288 1.00 86.88 596 MET A N 1
ATOM 4922 C CA . MET A 1 596 ? 17.937 34.074 -14.867 1.00 86.88 596 MET A CA 1
ATOM 4923 C C . MET A 1 596 ? 18.763 33.529 -16.040 1.00 86.88 596 MET A C 1
ATOM 4925 O O . MET A 1 596 ? 18.785 34.142 -17.101 1.00 86.88 596 MET A O 1
ATOM 4929 N N . ASN A 1 597 ? 19.373 32.345 -15.907 1.00 88.44 597 ASN A N 1
ATOM 4930 C CA . ASN A 1 597 ? 20.182 31.748 -16.978 1.00 88.44 597 ASN A CA 1
ATOM 4931 C C . ASN A 1 597 ? 19.363 31.427 -18.238 1.00 88.44 597 ASN A C 1
ATOM 4933 O O . ASN A 1 597 ? 19.861 31.553 -19.361 1.00 88.44 597 ASN A O 1
ATOM 4937 N N . ILE A 1 598 ? 18.107 31.006 -18.062 1.00 88.31 598 ILE A N 1
ATOM 4938 C CA . ILE A 1 598 ? 17.166 30.802 -19.169 1.00 88.31 598 ILE A CA 1
ATOM 4939 C C . ILE A 1 598 ? 16.854 32.149 -19.818 1.00 88.31 598 ILE A C 1
ATOM 4941 O O . ILE A 1 598 ? 17.012 32.297 -21.029 1.00 88.31 598 ILE A O 1
ATOM 4945 N N . ARG A 1 599 ? 16.471 33.147 -19.016 1.00 85.12 599 ARG A N 1
ATOM 4946 C CA . ARG A 1 599 ? 16.132 34.491 -19.493 1.00 85.12 599 ARG A CA 1
ATOM 4947 C C . ARG A 1 599 ? 17.270 35.127 -20.296 1.00 85.12 599 ARG A C 1
ATOM 4949 O O . ARG A 1 599 ? 17.042 35.556 -21.425 1.00 85.12 599 ARG A O 1
ATOM 4956 N N . ASP A 1 600 ? 18.478 35.128 -19.742 1.00 86.75 600 ASP A N 1
ATOM 4957 C CA . ASP A 1 600 ? 19.666 35.763 -20.324 1.00 86.75 600 ASP A CA 1
ATOM 4958 C C . ASP A 1 600 ? 20.286 34.936 -21.466 1.00 86.75 600 ASP A C 1
ATOM 4960 O O . ASP A 1 600 ? 21.282 35.343 -22.073 1.00 86.75 600 ASP A O 1
ATOM 4964 N N . ARG A 1 601 ? 19.692 33.773 -21.783 1.00 89.56 601 ARG A N 1
ATOM 4965 C CA . ARG A 1 601 ? 20.137 32.814 -22.810 1.00 89.56 601 ARG A CA 1
ATOM 4966 C C . ARG A 1 601 ? 21.542 32.250 -22.548 1.00 89.56 601 ARG A C 1
ATOM 4968 O O . ARG A 1 601 ? 22.169 31.714 -23.460 1.00 89.56 601 ARG A O 1
ATOM 4975 N N . THR A 1 602 ? 22.048 32.357 -21.322 1.00 90.56 602 THR A N 1
ATOM 4976 C CA . THR A 1 602 ? 23.376 31.864 -20.918 1.00 90.56 602 THR A CA 1
ATOM 4977 C C . THR A 1 602 ? 23.375 30.374 -20.581 1.00 90.56 602 THR A C 1
ATOM 4979 O O . THR A 1 602 ? 24.439 29.768 -20.495 1.00 90.56 602 THR A O 1
ATOM 4982 N N . ILE A 1 603 ? 22.196 29.764 -20.422 1.00 90.81 603 ILE A N 1
ATOM 4983 C CA . ILE A 1 603 ? 22.052 28.319 -20.233 1.00 90.81 603 ILE A CA 1
ATOM 4984 C C . ILE A 1 603 ? 22.593 27.527 -21.437 1.00 90.81 603 ILE A C 1
ATOM 4986 O O . ILE A 1 603 ? 22.388 27.906 -22.595 1.00 90.81 603 ILE A O 1
ATOM 4990 N N . THR A 1 604 ? 23.259 26.398 -21.170 1.00 91.25 604 THR A N 1
ATOM 4991 C CA . THR A 1 604 ? 23.694 25.467 -22.222 1.00 91.25 604 THR A CA 1
ATOM 4992 C C . THR A 1 604 ? 22.491 24.781 -22.864 1.00 91.25 604 THR A C 1
ATOM 4994 O O . THR A 1 604 ? 21.529 24.405 -22.187 1.00 91.25 604 THR A O 1
ATOM 4997 N N . ILE A 1 605 ? 22.535 24.580 -24.182 1.00 90.00 605 ILE A N 1
ATOM 4998 C CA . ILE A 1 605 ? 21.445 23.939 -24.935 1.00 90.00 605 ILE A CA 1
ATOM 4999 C C . ILE A 1 605 ? 21.206 22.522 -24.417 1.00 90.00 605 ILE A C 1
ATOM 5001 O O . ILE A 1 605 ? 20.059 22.126 -24.214 1.00 90.00 605 ILE A O 1
ATOM 5005 N N . ARG A 1 606 ? 22.280 21.787 -24.105 1.00 88.94 606 ARG A N 1
ATOM 5006 C CA . ARG A 1 606 ? 22.202 20.446 -23.514 1.00 88.94 606 ARG A CA 1
ATOM 5007 C C . ARG A 1 606 ? 21.422 20.443 -22.204 1.00 88.94 606 ARG A C 1
ATOM 5009 O O . ARG A 1 606 ? 20.579 19.572 -21.985 1.00 88.94 606 ARG A O 1
ATOM 5016 N N . PHE A 1 607 ? 21.716 21.390 -21.314 1.00 87.81 607 PHE A N 1
ATOM 5017 C CA . PHE A 1 607 ? 21.044 21.460 -20.024 1.00 87.81 607 PHE A CA 1
ATOM 5018 C C . PHE A 1 607 ? 19.585 21.891 -20.184 1.00 87.81 607 PHE A C 1
ATOM 5020 O O . PHE A 1 607 ? 18.698 21.246 -19.629 1.00 87.81 607 PHE A O 1
ATOM 5027 N N . LEU A 1 608 ? 19.309 22.875 -21.041 1.00 88.94 608 LEU A N 1
ATOM 5028 C CA . LEU A 1 608 ? 17.948 23.307 -21.354 1.00 88.94 608 LEU A CA 1
ATOM 5029 C C . LEU A 1 608 ? 17.093 22.178 -21.966 1.00 88.94 608 LEU A C 1
ATOM 5031 O O . LEU A 1 608 ? 15.945 21.983 -21.572 1.00 88.94 608 LEU A O 1
ATOM 5035 N N . GLN A 1 609 ? 17.665 21.355 -22.848 1.00 87.12 609 GLN A N 1
ATOM 5036 C CA . GLN A 1 609 ? 17.008 20.154 -23.375 1.00 87.12 609 GLN A CA 1
ATOM 5037 C C . GLN A 1 609 ? 16.706 19.122 -22.281 1.00 87.12 609 GLN A C 1
ATOM 5039 O O . GLN A 1 609 ? 15.629 18.521 -22.287 1.00 87.12 609 GLN A O 1
ATOM 5044 N N . LYS A 1 610 ? 17.631 18.902 -21.332 1.00 87.00 610 LYS A N 1
ATOM 5045 C CA . LYS A 1 610 ? 17.373 18.030 -20.172 1.00 87.00 610 LYS A CA 1
ATOM 5046 C C . LYS A 1 610 ? 16.203 18.560 -19.347 1.00 87.00 610 LYS A C 1
ATOM 5048 O O . LYS A 1 610 ? 15.360 17.759 -18.963 1.00 87.00 610 LYS A O 1
ATOM 5053 N N . ILE A 1 611 ? 16.120 19.873 -19.126 1.00 87.56 611 ILE A N 1
ATOM 5054 C CA . ILE A 1 611 ? 14.996 20.503 -18.420 1.00 87.56 611 ILE A CA 1
ATOM 5055 C C . ILE A 1 611 ? 13.690 20.234 -19.168 1.00 87.56 611 ILE A C 1
ATOM 5057 O O . ILE A 1 611 ? 12.759 19.700 -18.570 1.00 87.56 611 ILE A O 1
ATOM 5061 N N . PHE A 1 612 ? 13.631 20.494 -20.479 1.00 86.00 612 PHE A N 1
ATOM 5062 C CA . PHE A 1 612 ? 12.421 20.233 -21.265 1.00 86.00 612 PHE A CA 1
ATOM 5063 C C . PHE A 1 612 ? 11.969 18.772 -21.212 1.00 86.00 612 PHE A C 1
ATOM 5065 O O . PHE A 1 612 ? 10.766 18.528 -21.192 1.00 86.00 612 PHE A O 1
ATOM 5072 N N . LYS A 1 613 ? 12.889 17.801 -21.090 1.00 83.94 613 LYS A N 1
ATOM 5073 C CA . LYS A 1 613 ? 12.525 16.383 -20.914 1.00 83.94 613 LYS A CA 1
ATOM 5074 C C . LYS A 1 613 ? 11.669 16.116 -19.669 1.00 83.94 613 LYS A C 1
ATOM 5076 O O . LYS A 1 613 ? 10.797 15.253 -19.726 1.00 83.94 613 LYS A O 1
ATOM 5081 N N . TYR A 1 614 ? 11.865 16.859 -18.579 1.00 77.50 614 TYR A N 1
ATOM 5082 C CA . TYR A 1 614 ? 11.050 16.723 -17.362 1.00 77.50 614 TYR A CA 1
ATOM 5083 C C . TYR A 1 614 ? 9.641 17.311 -17.508 1.00 77.50 614 TYR A C 1
ATOM 5085 O O . TYR A 1 614 ? 8.743 16.929 -16.763 1.00 77.50 614 TYR A O 1
ATOM 5093 N N . PHE A 1 615 ? 9.434 18.192 -18.489 1.00 76.12 615 PHE A N 1
ATOM 5094 C CA . PHE A 1 615 ? 8.185 18.926 -18.698 1.00 76.12 615 PHE A CA 1
ATOM 5095 C C . PHE A 1 615 ? 7.515 18.623 -20.051 1.00 76.12 615 PHE A C 1
ATOM 5097 O O . PHE A 1 615 ? 6.601 19.341 -20.433 1.00 76.12 615 PHE A O 1
ATOM 5104 N N . ILE A 1 616 ? 7.899 17.539 -20.751 1.00 66.50 616 ILE A N 1
ATOM 5105 C CA . ILE A 1 616 ? 7.386 17.160 -22.094 1.00 66.50 616 ILE A CA 1
ATOM 5106 C C . ILE A 1 616 ? 5.850 17.177 -22.179 1.00 66.50 616 ILE A C 1
ATOM 5108 O O . ILE A 1 616 ? 5.294 17.516 -23.219 1.00 66.50 616 ILE A O 1
ATOM 5112 N N . ASN A 1 617 ? 5.166 16.823 -21.088 1.00 58.56 617 ASN A N 1
ATOM 5113 C CA . ASN A 1 617 ? 3.705 16.750 -21.028 1.00 58.56 617 ASN A CA 1
ATOM 5114 C C . ASN A 1 617 ? 3.047 17.978 -20.362 1.00 58.56 617 ASN A C 1
ATOM 5116 O O . ASN A 1 617 ? 1.821 18.026 -20.275 1.00 58.56 617 ASN A O 1
ATOM 5120 N N . ASP A 1 618 ? 3.829 18.945 -19.866 1.00 62.31 618 ASP A N 1
ATOM 5121 C CA . ASP A 1 618 ? 3.338 20.106 -19.114 1.00 62.31 618 ASP A CA 1
ATOM 5122 C C . ASP A 1 618 ? 4.286 21.320 -19.213 1.00 62.31 618 ASP A C 1
ATOM 5124 O O . ASP A 1 618 ? 4.988 21.680 -18.265 1.00 62.31 618 ASP A O 1
ATOM 5128 N N . ASN A 1 619 ? 4.277 21.998 -20.366 1.00 57.09 619 ASN A N 1
ATOM 5129 C CA . ASN A 1 619 ? 5.044 23.236 -20.563 1.00 57.09 619 ASN A CA 1
ATOM 5130 C C . ASN A 1 619 ? 4.621 24.361 -19.594 1.00 57.09 619 ASN A C 1
ATOM 5132 O O . ASN A 1 619 ? 5.444 25.212 -19.251 1.00 57.09 619 ASN A O 1
ATOM 5136 N N . ARG A 1 620 ? 3.368 24.347 -19.103 1.00 63.66 620 ARG A N 1
ATOM 5137 C CA . ARG A 1 620 ? 2.907 25.282 -18.060 1.00 63.66 620 ARG A CA 1
ATOM 5138 C C . ARG A 1 620 ? 3.606 25.012 -16.728 1.00 63.66 620 ARG A C 1
ATOM 5140 O O . ARG A 1 620 ? 3.966 25.963 -16.041 1.00 63.66 620 ARG A O 1
ATOM 5147 N N . GLY A 1 621 ? 3.890 23.749 -16.420 1.00 79.19 621 GLY A N 1
ATOM 5148 C CA . GLY A 1 621 ? 4.590 23.327 -15.209 1.00 79.19 621 GLY A CA 1
ATOM 5149 C C . GLY A 1 621 ? 5.989 23.929 -15.040 1.00 79.19 621 GLY A C 1
ATOM 5150 O O . GLY A 1 621 ? 6.339 24.308 -13.923 1.00 79.19 621 GLY A O 1
ATOM 5151 N N . LEU A 1 622 ? 6.777 24.079 -16.116 1.00 85.56 622 LEU A N 1
ATOM 5152 C CA . LEU A 1 622 ? 8.115 24.693 -16.031 1.00 85.56 622 LEU A CA 1
ATOM 5153 C C . LEU A 1 622 ? 8.020 26.184 -15.703 1.00 85.56 622 LEU A C 1
ATOM 5155 O O . LEU A 1 622 ? 8.688 26.661 -14.785 1.00 85.56 622 LEU A O 1
ATOM 5159 N N . LYS A 1 623 ? 7.164 26.909 -16.433 1.00 86.38 623 LYS A N 1
ATOM 5160 C CA . LYS A 1 623 ? 6.892 28.326 -16.177 1.00 86.38 623 LYS A CA 1
ATOM 5161 C C . LYS A 1 623 ? 6.428 28.531 -14.740 1.00 86.38 623 LYS A C 1
ATOM 5163 O O . LYS A 1 623 ? 6.989 29.353 -14.018 1.00 86.38 623 LYS A O 1
ATOM 5168 N N . ASP A 1 624 ? 5.406 27.782 -14.336 1.00 86.31 624 ASP A N 1
ATOM 5169 C CA . ASP A 1 624 ? 4.797 27.918 -13.021 1.00 86.31 624 ASP A CA 1
ATOM 5170 C C . ASP A 1 624 ? 5.827 27.621 -11.930 1.00 86.31 624 ASP A C 1
ATOM 5172 O O . ASP A 1 624 ? 5.924 28.386 -10.975 1.00 86.31 624 ASP A O 1
ATOM 5176 N N . TYR A 1 625 ? 6.662 26.593 -12.096 1.00 89.19 625 TYR A N 1
ATOM 5177 C CA . TYR A 1 625 ? 7.729 26.268 -11.151 1.00 89.19 625 TYR A CA 1
ATOM 5178 C C . TYR A 1 625 ? 8.755 27.397 -10.982 1.00 89.19 625 TYR A C 1
ATOM 5180 O O . TYR A 1 625 ? 9.021 27.810 -9.849 1.00 89.19 625 TYR A O 1
ATOM 5188 N N . LEU A 1 626 ? 9.294 27.924 -12.088 1.00 88.94 626 LEU A N 1
ATOM 5189 C CA . LEU A 1 626 ? 10.286 29.007 -12.059 1.00 88.94 626 LEU A CA 1
ATOM 5190 C C . LEU A 1 626 ? 9.689 30.280 -11.443 1.00 88.94 626 LEU A C 1
ATOM 5192 O O . LEU A 1 626 ? 10.280 30.885 -10.547 1.00 88.94 626 LEU A O 1
ATOM 5196 N N . ASN A 1 627 ? 8.472 30.639 -11.852 1.00 88.69 627 ASN A N 1
ATOM 5197 C CA . ASN A 1 627 ? 7.802 31.843 -11.373 1.00 88.69 627 ASN A CA 1
ATOM 5198 C C . ASN A 1 627 ? 7.364 31.725 -9.902 1.00 88.69 627 ASN A C 1
ATOM 5200 O O . ASN A 1 627 ? 7.447 32.711 -9.175 1.00 88.69 627 ASN A O 1
ATOM 5204 N N . CYS A 1 628 ? 6.998 30.530 -9.408 1.00 87.94 628 CYS A N 1
ATOM 5205 C CA . CYS A 1 628 ? 6.710 30.299 -7.982 1.00 87.94 628 CYS A CA 1
ATOM 5206 C C . CYS A 1 628 ? 7.896 30.653 -7.074 1.00 87.94 628 CYS A C 1
ATOM 5208 O O . CYS A 1 628 ? 7.693 31.130 -5.958 1.00 87.94 628 CYS A O 1
ATOM 5210 N N . ALA A 1 629 ? 9.129 30.389 -7.519 1.00 87.12 629 ALA A N 1
ATOM 5211 C CA . ALA A 1 629 ? 10.321 30.731 -6.750 1.00 87.12 629 ALA A CA 1
ATOM 5212 C C . ALA A 1 629 ? 10.556 32.251 -6.719 1.00 87.12 629 ALA A C 1
ATOM 5214 O O . ALA A 1 629 ? 10.997 32.780 -5.696 1.00 87.12 629 ALA A O 1
ATOM 5215 N N . ILE A 1 630 ? 10.207 32.956 -7.798 1.00 86.06 630 ILE A N 1
ATOM 5216 C CA . ILE A 1 630 ? 10.362 34.411 -7.943 1.00 86.06 630 ILE A CA 1
ATOM 5217 C C . ILE A 1 630 ? 9.264 35.181 -7.191 1.00 86.06 630 ILE A C 1
ATOM 5219 O O . ILE A 1 630 ? 9.537 36.222 -6.593 1.00 86.06 630 ILE A O 1
ATOM 5223 N N . GLU A 1 631 ? 8.032 34.663 -7.154 1.00 82.00 631 GLU A N 1
ATOM 5224 C CA . GLU A 1 631 ? 6.891 35.293 -6.477 1.00 82.00 631 GLU A CA 1
ATOM 5225 C C . GLU A 1 631 ? 7.224 35.676 -5.020 1.00 82.00 631 GLU A C 1
ATOM 5227 O O . GLU A 1 631 ? 7.475 34.827 -4.161 1.00 82.00 631 GLU A O 1
ATOM 5232 N N . ASN A 1 632 ? 7.156 36.971 -4.696 1.00 70.62 632 ASN A N 1
ATOM 5233 C CA . ASN A 1 632 ? 7.465 37.517 -3.364 1.00 70.62 632 ASN A CA 1
ATOM 5234 C C . ASN A 1 632 ? 8.924 37.305 -2.898 1.00 70.62 632 ASN A C 1
ATOM 5236 O O . ASN A 1 632 ? 9.181 37.302 -1.690 1.00 70.62 632 ASN A O 1
ATOM 5240 N N . TYR A 1 633 ? 9.871 37.081 -3.814 1.00 79.19 633 TYR A N 1
ATOM 5241 C CA . TYR A 1 633 ? 11.303 37.121 -3.509 1.00 79.19 633 TYR A CA 1
ATOM 5242 C C . TYR A 1 633 ? 11.799 38.581 -3.496 1.00 79.19 633 TYR A C 1
ATOM 5244 O O . TYR A 1 633 ? 11.313 39.384 -4.292 1.00 79.19 633 TYR A O 1
ATOM 5252 N N . PRO A 1 634 ? 12.722 38.974 -2.598 1.00 67.88 634 PRO A N 1
ATOM 5253 C CA . PRO A 1 634 ? 13.230 40.344 -2.557 1.00 67.88 634 PRO A CA 1
ATOM 5254 C C . PRO A 1 634 ? 14.058 40.681 -3.812 1.00 67.88 634 PRO A C 1
ATOM 5256 O O . PRO A 1 634 ? 15.175 40.198 -3.966 1.00 67.88 634 PRO A O 1
ATOM 5259 N N . GLY A 1 635 ? 13.504 41.522 -4.691 1.00 69.56 635 GLY A N 1
ATOM 5260 C CA . GLY A 1 635 ? 14.141 42.062 -5.902 1.00 69.56 635 GLY A CA 1
ATOM 5261 C C . GLY A 1 635 ? 13.149 42.231 -7.062 1.00 69.56 635 GLY A C 1
ATOM 5262 O O . GLY A 1 635 ? 12.074 41.635 -7.050 1.00 69.56 635 GLY A O 1
ATOM 5263 N N . GLU A 1 636 ? 13.493 43.050 -8.060 1.00 65.31 636 GLU A N 1
ATOM 5264 C CA . GLU A 1 636 ? 12.737 43.145 -9.317 1.00 65.31 636 GLU A CA 1
ATOM 5265 C C . GLU A 1 636 ? 13.270 42.097 -10.302 1.00 65.31 636 GLU A C 1
ATOM 5267 O O . GLU A 1 636 ? 14.334 42.265 -10.896 1.00 65.31 636 GLU A O 1
ATOM 5272 N N . TYR A 1 637 ? 12.542 40.990 -10.445 1.00 74.12 637 TYR A N 1
ATOM 5273 C CA . TYR A 1 637 ? 12.847 39.928 -11.402 1.00 74.12 637 TYR A CA 1
ATOM 5274 C C . TYR A 1 637 ? 11.683 39.796 -12.380 1.00 74.12 637 TYR A C 1
ATOM 5276 O O . TYR A 1 637 ? 10.546 39.572 -11.960 1.00 74.12 637 TYR A O 1
ATOM 5284 N N . ASP A 1 638 ? 11.958 39.916 -13.679 1.00 73.69 638 ASP A N 1
ATOM 5285 C CA . ASP A 1 638 ? 10.918 39.706 -14.686 1.00 73.69 638 ASP A CA 1
ATOM 5286 C C . ASP A 1 638 ? 10.529 38.229 -14.784 1.00 73.69 638 ASP A C 1
ATOM 5288 O O . ASP A 1 638 ? 11.352 37.319 -14.659 1.00 73.69 638 ASP A O 1
ATOM 5292 N N . ILE A 1 639 ? 9.240 38.021 -15.019 1.00 80.50 639 ILE A N 1
ATOM 5293 C CA . ILE A 1 639 ? 8.570 36.725 -15.033 1.00 80.50 639 ILE A CA 1
ATOM 5294 C C . ILE A 1 639 ? 8.859 36.020 -16.369 1.00 80.50 639 ILE A C 1
ATOM 5296 O O . ILE A 1 639 ? 8.838 36.658 -17.423 1.00 80.50 639 ILE A O 1
ATOM 5300 N N . ILE A 1 640 ? 9.084 34.703 -16.359 1.00 84.88 640 ILE A N 1
ATOM 5301 C CA . ILE A 1 640 ? 9.229 33.926 -17.602 1.00 84.88 640 ILE A CA 1
ATOM 5302 C C . ILE A 1 640 ? 7.847 33.729 -18.238 1.00 84.88 640 ILE A C 1
ATOM 5304 O O . ILE A 1 640 ? 6.908 33.295 -17.563 1.00 84.88 640 ILE A O 1
ATOM 5308 N N . THR A 1 641 ? 7.725 34.036 -19.534 1.00 85.56 641 THR A N 1
ATOM 5309 C CA . THR A 1 641 ? 6.488 33.886 -20.319 1.00 85.56 641 THR A CA 1
ATOM 5310 C C . THR A 1 641 ? 6.477 32.585 -21.125 1.00 85.56 641 THR A C 1
ATOM 5312 O O . THR A 1 641 ? 7.521 31.979 -21.372 1.00 85.56 641 THR A O 1
ATOM 5315 N N . ASP A 1 642 ? 5.286 32.152 -21.553 1.00 80.88 642 ASP A N 1
ATOM 5316 C CA . ASP A 1 642 ? 5.140 30.967 -22.413 1.00 80.88 642 ASP A CA 1
ATOM 5317 C C . ASP A 1 642 ? 5.841 31.168 -23.772 1.00 80.88 642 ASP A C 1
ATOM 5319 O O . ASP A 1 642 ? 6.457 30.242 -24.292 1.00 80.88 642 ASP A O 1
ATOM 5323 N N . GLU A 1 643 ? 5.823 32.397 -24.297 1.00 84.62 643 GLU A N 1
ATOM 5324 C CA . GLU A 1 643 ? 6.462 32.782 -25.565 1.00 84.62 643 GLU A CA 1
ATOM 5325 C C . GLU A 1 643 ? 7.981 32.547 -25.536 1.00 84.62 643 GLU A C 1
ATOM 5327 O O . GLU A 1 643 ? 8.545 31.997 -26.480 1.00 84.62 643 GLU A O 1
ATOM 5332 N N . ILE A 1 644 ? 8.639 32.900 -24.423 1.00 85.56 644 ILE A N 1
ATOM 5333 C CA . ILE A 1 644 ? 10.081 32.689 -24.221 1.00 85.56 644 ILE A CA 1
ATOM 5334 C C . ILE A 1 644 ? 10.411 31.189 -24.215 1.00 85.56 644 ILE A C 1
ATOM 5336 O O . ILE A 1 644 ? 11.382 30.754 -24.834 1.00 85.56 644 ILE A O 1
ATOM 5340 N N . ILE A 1 645 ? 9.600 30.384 -23.524 1.00 85.94 645 ILE A N 1
ATOM 5341 C CA . ILE A 1 645 ? 9.791 28.930 -23.438 1.00 85.94 645 ILE A CA 1
ATOM 5342 C C . ILE A 1 645 ? 9.642 28.280 -24.820 1.00 85.94 645 ILE A C 1
ATOM 5344 O O . ILE A 1 645 ? 10.469 27.444 -25.195 1.00 85.94 645 ILE A O 1
ATOM 5348 N N . GLU A 1 646 ? 8.623 28.677 -25.584 1.00 85.88 646 GLU A N 1
ATOM 5349 C CA . GLU A 1 646 ? 8.358 28.149 -26.925 1.00 85.88 646 GLU A CA 1
ATOM 5350 C C . GLU A 1 646 ? 9.456 28.535 -27.929 1.00 85.88 646 GLU A C 1
ATOM 5352 O O . GLU A 1 646 ? 9.953 27.670 -28.659 1.00 85.88 646 GLU A O 1
ATOM 5357 N N . GLU A 1 647 ? 9.901 29.799 -27.927 1.00 89.19 647 GLU A N 1
ATOM 5358 C CA . GLU A 1 647 ? 11.032 30.267 -28.745 1.00 89.19 647 GLU A CA 1
ATOM 5359 C C . GLU A 1 647 ? 12.276 29.402 -28.490 1.00 89.19 647 GLU A C 1
ATOM 5361 O O . GLU A 1 647 ? 12.920 28.908 -29.423 1.00 89.19 647 GLU A O 1
ATOM 5366 N N . TYR A 1 648 ? 12.601 29.169 -27.217 1.00 90.62 648 TYR A N 1
ATOM 5367 C CA . TYR A 1 648 ? 13.823 28.470 -26.833 1.00 90.62 648 TYR A CA 1
ATOM 5368 C C . TYR A 1 648 ? 13.753 26.964 -27.095 1.00 90.62 648 TYR A C 1
ATOM 5370 O O . TYR A 1 648 ? 14.759 26.371 -27.497 1.00 90.62 648 TYR A O 1
ATOM 5378 N N . TYR A 1 649 ? 12.580 26.348 -26.930 1.00 87.50 649 TYR A N 1
ATOM 5379 C CA . TYR A 1 649 ? 12.349 24.954 -27.308 1.00 87.50 649 TYR A CA 1
ATOM 5380 C C . TYR A 1 649 ? 12.572 24.743 -28.809 1.00 87.50 649 TYR A C 1
ATOM 5382 O O . TYR A 1 649 ? 13.365 23.884 -29.205 1.00 87.50 649 TYR A O 1
ATOM 5390 N N . ASN A 1 650 ? 11.953 25.584 -29.642 1.00 88.50 650 ASN A N 1
ATOM 5391 C CA . ASN A 1 650 ? 12.091 25.515 -31.097 1.00 88.50 650 ASN A CA 1
ATOM 5392 C C . ASN A 1 650 ? 13.550 25.684 -31.538 1.00 88.50 650 ASN A C 1
ATOM 5394 O O . ASN A 1 650 ? 14.034 24.939 -32.397 1.00 88.50 650 ASN A O 1
ATOM 5398 N N . GLN A 1 651 ? 14.280 26.607 -30.908 1.00 90.81 651 GLN A N 1
ATOM 5399 C CA . GLN A 1 651 ? 15.702 26.789 -31.178 1.00 90.81 651 GLN A CA 1
ATOM 5400 C C . GLN A 1 651 ? 16.535 25.563 -30.773 1.00 90.81 651 GLN A C 1
ATOM 5402 O O . GLN A 1 651 ? 17.398 25.139 -31.543 1.00 90.81 651 GLN A O 1
ATOM 5407 N N . CYS A 1 652 ? 16.258 24.940 -29.622 1.00 89.19 652 CYS A N 1
ATOM 5408 C CA . CYS A 1 652 ? 16.929 23.704 -29.205 1.00 89.19 652 CYS A CA 1
ATOM 5409 C C . CYS A 1 652 ? 16.683 22.552 -30.190 1.00 89.19 652 CYS A C 1
ATOM 5411 O O . CYS A 1 652 ? 17.617 21.813 -30.509 1.00 89.19 652 CYS A O 1
ATOM 5413 N N . CYS A 1 653 ? 15.452 22.402 -30.690 1.00 86.56 653 CYS A N 1
ATOM 5414 C CA . CYS A 1 653 ? 15.104 21.393 -31.692 1.00 86.56 653 CYS A CA 1
ATOM 5415 C C . CYS A 1 653 ? 15.837 21.633 -33.014 1.00 86.56 653 CYS A C 1
ATOM 5417 O O . CYS A 1 653 ? 16.440 20.707 -33.560 1.00 86.56 653 CYS A O 1
ATOM 5419 N N . LYS A 1 654 ? 15.835 22.879 -33.504 1.00 89.00 654 LYS A N 1
ATOM 5420 C CA . LYS A 1 654 ? 16.555 23.266 -34.723 1.00 89.00 654 LYS A CA 1
ATOM 5421 C C . LYS A 1 654 ? 18.053 22.992 -34.591 1.00 89.00 654 LYS A C 1
ATOM 5423 O O . LYS A 1 654 ? 18.642 22.392 -35.483 1.00 89.00 654 LYS A O 1
ATOM 5428 N N . TYR A 1 655 ? 18.650 23.386 -33.469 1.00 91.69 655 TYR A N 1
ATOM 5429 C CA . TYR A 1 655 ? 20.073 23.195 -33.199 1.00 91.69 655 TYR A CA 1
ATOM 5430 C C . TYR A 1 655 ? 20.465 21.711 -33.152 1.00 91.69 655 TYR A C 1
ATOM 5432 O O . TYR A 1 655 ? 21.433 21.307 -33.794 1.00 91.69 655 TYR A O 1
ATOM 5440 N N . ASN A 1 656 ? 19.679 20.890 -32.448 1.00 89.25 656 ASN A N 1
ATOM 5441 C CA . ASN A 1 656 ? 19.907 19.449 -32.361 1.00 89.25 656 ASN A CA 1
ATOM 5442 C C . ASN A 1 656 ? 19.776 18.764 -33.724 1.00 89.25 656 ASN A C 1
ATOM 5444 O O . ASN A 1 656 ? 20.620 17.955 -34.089 1.00 89.25 656 ASN A O 1
ATOM 5448 N N . SER A 1 657 ? 18.757 19.142 -34.502 1.00 89.31 657 SER A N 1
ATOM 5449 C CA . SER A 1 657 ? 18.577 18.643 -35.865 1.00 89.31 657 SER A CA 1
ATOM 5450 C C . SER A 1 657 ? 19.800 18.946 -36.735 1.00 89.31 657 SER A C 1
ATOM 5452 O O . SER A 1 657 ? 20.277 18.067 -37.447 1.00 89.31 657 SER A O 1
ATOM 5454 N N . THR A 1 658 ? 20.362 20.155 -36.653 1.00 90.88 658 THR A N 1
ATOM 5455 C CA . THR A 1 658 ? 21.592 20.498 -37.383 1.00 90.88 658 THR A CA 1
ATOM 5456 C C . THR A 1 658 ? 22.783 19.637 -36.946 1.00 90.88 658 THR A C 1
ATOM 5458 O O . THR A 1 658 ? 23.476 19.108 -37.815 1.00 90.88 658 THR A O 1
ATOM 5461 N N . LEU A 1 659 ? 22.996 19.439 -35.637 1.00 91.06 659 LEU A N 1
ATOM 5462 C CA . LEU A 1 659 ? 24.069 18.578 -35.111 1.00 91.06 659 LEU A CA 1
ATOM 5463 C C . LEU A 1 659 ? 23.943 17.129 -35.594 1.00 91.06 659 LEU A C 1
ATOM 5465 O O . LEU A 1 659 ? 24.898 16.585 -36.145 1.00 91.06 659 LEU A O 1
ATOM 5469 N N . GLU A 1 660 ? 22.769 16.517 -35.426 1.00 90.69 660 GLU A N 1
ATOM 5470 C CA . GLU A 1 660 ? 22.515 15.124 -35.816 1.00 90.69 660 GLU A CA 1
ATOM 5471 C C . GLU A 1 660 ? 22.713 14.918 -37.317 1.00 90.69 660 GLU A C 1
ATOM 5473 O O . GLU A 1 660 ? 23.344 13.951 -37.750 1.00 90.69 660 GLU A O 1
ATOM 5478 N N . ARG A 1 661 ? 22.201 15.853 -38.126 1.00 92.00 661 ARG A N 1
ATOM 5479 C CA . ARG A 1 661 ? 22.348 15.790 -39.578 1.00 92.00 661 ARG A CA 1
ATOM 5480 C C . ARG A 1 661 ? 23.818 15.930 -39.992 1.00 92.00 661 ARG A C 1
ATOM 5482 O O . ARG A 1 661 ? 24.237 15.198 -40.884 1.00 92.00 661 ARG A O 1
ATOM 5489 N N . LEU A 1 662 ? 24.592 16.822 -39.362 1.00 92.38 662 LEU A N 1
ATOM 5490 C CA . LEU A 1 662 ? 26.028 16.996 -39.638 1.00 92.38 662 LEU A CA 1
ATOM 5491 C C . LEU A 1 662 ? 26.824 15.749 -39.256 1.00 92.38 662 LEU A C 1
ATOM 5493 O O . LEU A 1 662 ? 27.608 15.252 -40.063 1.00 92.38 662 LEU A O 1
ATOM 5497 N N . GLN A 1 663 ? 26.575 15.211 -38.061 1.00 91.31 663 GLN A N 1
ATOM 5498 C CA . GLN A 1 663 ? 27.219 13.991 -37.585 1.00 91.31 663 GLN A CA 1
ATOM 5499 C C . GLN A 1 663 ? 26.971 12.828 -38.550 1.00 91.31 663 GLN A C 1
ATOM 5501 O O . GLN A 1 663 ? 27.927 12.218 -39.027 1.00 91.31 663 GLN A O 1
ATOM 5506 N N . LYS A 1 664 ? 25.705 12.578 -38.914 1.00 91.00 664 LYS A N 1
ATOM 5507 C CA . LYS A 1 664 ? 25.338 11.515 -39.860 1.00 91.00 664 LYS A CA 1
ATOM 5508 C C . LYS A 1 664 ? 26.024 11.695 -41.215 1.00 91.00 664 LYS A C 1
ATOM 5510 O O . LYS A 1 664 ? 26.435 10.719 -41.841 1.00 91.00 664 LYS A O 1
ATOM 5515 N N . PHE A 1 665 ? 26.146 12.938 -41.679 1.00 90.31 665 PHE A N 1
ATOM 5516 C CA . PHE A 1 665 ? 26.793 13.244 -42.950 1.00 90.31 665 PHE A CA 1
ATOM 5517 C C . PHE A 1 665 ? 28.296 12.934 -42.916 1.00 90.31 665 PHE A C 1
ATOM 5519 O O . PHE A 1 665 ? 28.794 12.247 -43.810 1.00 90.31 665 PHE A O 1
ATOM 5526 N N . TYR A 1 666 ? 29.007 13.371 -41.871 1.00 90.31 666 TYR A N 1
ATOM 5527 C CA . TYR A 1 666 ? 30.436 13.084 -41.714 1.00 90.31 666 TYR A CA 1
ATOM 5528 C C . TYR A 1 666 ? 30.709 11.596 -41.500 1.00 90.31 666 TYR A C 1
ATOM 5530 O O . TYR A 1 666 ? 31.595 11.056 -42.151 1.00 90.31 666 TYR A O 1
ATOM 5538 N N . GLU A 1 667 ? 29.925 10.902 -40.671 1.00 88.69 667 GLU A N 1
ATOM 5539 C CA . GLU A 1 667 ? 30.063 9.450 -40.470 1.00 88.69 667 GLU A CA 1
ATOM 5540 C C . GLU A 1 667 ? 29.919 8.673 -41.781 1.00 88.69 667 GLU A C 1
ATOM 5542 O O . GLU A 1 667 ? 30.614 7.680 -42.009 1.00 88.69 667 GLU A O 1
ATOM 5547 N N . LYS A 1 668 ? 29.018 9.130 -42.658 1.00 87.94 668 LYS A N 1
ATOM 5548 C CA . LYS A 1 668 ? 28.751 8.470 -43.930 1.00 87.94 668 LYS A CA 1
ATOM 5549 C C . LYS A 1 668 ? 29.840 8.738 -44.961 1.00 87.94 668 LYS A C 1
ATOM 5551 O O . LYS A 1 668 ? 30.300 7.789 -45.588 1.00 87.94 668 LYS A O 1
ATOM 5556 N N . PHE A 1 669 ? 30.214 9.998 -45.174 1.00 87.06 669 PHE A N 1
ATOM 5557 C CA . PHE A 1 669 ? 31.035 10.399 -46.323 1.00 87.06 669 PHE A CA 1
ATOM 5558 C C . PHE A 1 669 ? 32.491 10.725 -45.969 1.00 87.06 669 PHE A C 1
ATOM 5560 O O . PHE A 1 669 ? 33.352 10.678 -46.842 1.00 87.06 669 PHE A O 1
ATOM 5567 N N . CYS A 1 670 ? 32.806 10.972 -44.699 1.00 85.31 670 CYS A N 1
ATOM 5568 C CA . CYS A 1 670 ? 34.147 11.337 -44.250 1.00 85.31 670 CYS A CA 1
ATOM 5569 C C . CYS A 1 670 ? 34.706 10.266 -43.302 1.00 85.31 670 CYS A C 1
ATOM 5571 O O . CYS A 1 670 ? 34.683 10.403 -42.080 1.00 85.31 670 CYS A O 1
ATOM 5573 N N . SER A 1 671 ? 35.227 9.171 -43.867 1.00 78.19 671 SER A N 1
ATOM 5574 C CA . SER A 1 671 ? 35.887 8.133 -43.065 1.00 78.19 671 SER A CA 1
ATOM 5575 C C . SER A 1 671 ? 37.204 8.660 -42.473 1.00 78.19 671 SER A C 1
ATOM 5577 O O . SER A 1 671 ? 38.014 9.189 -43.235 1.00 78.19 671 SER A O 1
ATOM 5579 N N . PRO A 1 672 ? 37.497 8.438 -41.176 1.00 73.50 672 PRO A N 1
ATOM 5580 C CA . PRO A 1 672 ? 38.763 8.853 -40.558 1.00 73.50 672 PRO A CA 1
ATOM 5581 C C . PRO A 1 672 ? 40.016 8.240 -41.198 1.00 73.50 672 PRO A C 1
ATOM 5583 O O . PRO A 1 672 ? 41.114 8.740 -40.992 1.00 73.50 672 PRO A O 1
ATOM 5586 N N . GLN A 1 673 ? 39.865 7.143 -41.950 1.00 76.00 673 GLN A N 1
ATOM 5587 C CA . GLN A 1 673 ? 40.963 6.502 -42.682 1.00 76.00 673 GLN A CA 1
ATOM 5588 C C . GLN A 1 673 ? 41.289 7.205 -44.008 1.00 76.00 673 GLN A C 1
ATOM 5590 O O . GLN A 1 673 ? 42.352 6.967 -44.566 1.00 76.00 673 GLN A O 1
ATOM 5595 N N . LEU A 1 674 ? 40.368 8.019 -44.535 1.00 74.50 674 LEU A N 1
ATOM 5596 C CA . LEU A 1 674 ? 40.454 8.624 -45.871 1.00 74.50 674 LEU A CA 1
ATOM 5597 C C . LEU A 1 674 ? 40.391 10.159 -45.838 1.00 74.50 674 LEU A C 1
ATOM 5599 O O . LEU A 1 674 ? 40.837 10.804 -46.784 1.00 74.50 674 LEU A O 1
ATOM 5603 N N . VAL A 1 675 ? 39.845 10.746 -44.769 1.00 82.69 675 VAL A N 1
ATOM 5604 C CA . VAL A 1 675 ? 39.731 12.196 -44.584 1.00 82.69 675 VAL A CA 1
ATOM 5605 C C . VAL A 1 675 ? 40.501 12.617 -43.334 1.00 82.69 675 VAL A C 1
ATOM 5607 O O . VAL A 1 675 ? 40.126 12.254 -42.220 1.00 82.69 675 VAL A O 1
ATOM 5610 N N . LEU A 1 676 ? 41.587 13.370 -43.519 1.00 83.56 676 LEU A N 1
ATOM 5611 C CA . LEU A 1 676 ? 42.624 13.600 -42.503 1.00 83.56 676 LEU A CA 1
ATOM 5612 C C . LEU A 1 676 ? 42.162 14.489 -41.338 1.00 83.56 676 LEU A C 1
ATOM 5614 O O . LEU A 1 676 ? 42.482 14.223 -40.179 1.00 83.56 676 LEU A O 1
ATOM 5618 N N . ASP A 1 677 ? 41.408 15.549 -41.626 1.00 88.81 677 ASP A N 1
ATOM 5619 C CA . ASP A 1 677 ? 40.974 16.562 -40.656 1.00 88.81 677 ASP A CA 1
ATOM 5620 C C . ASP A 1 677 ? 39.562 16.313 -40.100 1.00 88.81 677 ASP A C 1
ATOM 5622 O O . ASP A 1 677 ? 39.128 17.041 -39.208 1.00 88.81 677 ASP A O 1
ATOM 5626 N N . VAL A 1 678 ? 38.858 15.252 -40.526 1.00 88.31 678 VAL A N 1
ATOM 5627 C CA . VAL A 1 678 ? 37.479 14.961 -40.074 1.00 88.31 678 VAL A CA 1
ATOM 5628 C C . VAL A 1 678 ? 37.371 14.821 -38.555 1.00 88.31 678 VAL A C 1
ATOM 5630 O O . VAL A 1 678 ? 36.356 15.185 -37.962 1.00 88.31 678 VAL A O 1
ATOM 5633 N N . LYS A 1 679 ? 38.438 14.356 -37.895 1.00 87.69 679 LYS A N 1
ATOM 5634 C CA . LYS A 1 679 ? 38.485 14.271 -36.433 1.00 87.69 679 LYS A CA 1
ATOM 5635 C C . LYS A 1 679 ? 38.259 15.637 -35.777 1.00 87.69 679 LYS A C 1
ATOM 5637 O O . LYS A 1 679 ? 37.524 15.707 -34.803 1.00 87.69 679 LYS A O 1
ATOM 5642 N N . GLN A 1 680 ? 38.801 16.717 -36.347 1.00 90.56 680 GLN A N 1
ATOM 5643 C CA . GLN A 1 680 ? 38.595 18.075 -35.829 1.00 90.56 680 GLN A CA 1
ATOM 5644 C C . GLN A 1 680 ? 37.123 18.498 -35.921 1.00 90.56 680 GLN A C 1
ATOM 5646 O O . GLN A 1 680 ? 36.618 19.154 -35.017 1.00 90.56 680 GLN A O 1
ATOM 5651 N N . TYR A 1 681 ? 36.419 18.084 -36.979 1.00 92.00 681 TYR A N 1
ATOM 5652 C CA . TYR A 1 681 ? 34.990 18.351 -37.153 1.00 92.00 681 TYR A CA 1
ATOM 5653 C C . TYR A 1 681 ? 34.142 17.558 -36.158 1.00 92.00 681 TYR A C 1
ATOM 5655 O O . TYR A 1 681 ? 33.210 18.112 -35.580 1.00 92.00 681 TYR A O 1
ATOM 5663 N N . PHE A 1 682 ? 34.467 16.285 -35.914 1.00 89.56 682 PHE A N 1
ATOM 5664 C CA . PHE A 1 682 ? 33.798 15.505 -34.869 1.00 89.56 682 PHE A CA 1
ATOM 5665 C C . PHE A 1 682 ? 34.055 16.081 -33.474 1.00 89.56 682 PHE A C 1
ATOM 5667 O O . PHE A 1 682 ? 33.108 16.226 -32.701 1.00 89.56 682 PHE A O 1
ATOM 5674 N N . ASP A 1 683 ? 35.297 16.461 -33.168 1.00 90.12 683 ASP A N 1
ATOM 5675 C CA . ASP A 1 683 ? 35.659 17.074 -31.889 1.00 90.12 683 ASP A CA 1
ATOM 5676 C C . ASP A 1 683 ? 34.917 18.414 -31.684 1.00 90.12 683 ASP A C 1
ATOM 5678 O O . ASP A 1 683 ? 34.408 18.671 -30.590 1.00 90.12 683 ASP A O 1
ATOM 5682 N N . ASP A 1 684 ? 34.766 19.238 -32.732 1.00 91.94 684 ASP A N 1
ATOM 5683 C CA . ASP A 1 684 ? 33.982 20.484 -32.683 1.00 91.94 684 ASP A CA 1
ATOM 5684 C C . ASP A 1 684 ? 32.478 20.222 -32.485 1.00 91.94 684 ASP A C 1
ATOM 5686 O O . ASP A 1 684 ? 31.848 20.869 -31.645 1.00 91.94 684 ASP A O 1
ATOM 5690 N N . LEU A 1 685 ? 31.896 19.222 -33.163 1.00 91.88 685 LEU A N 1
ATOM 5691 C CA . LEU A 1 685 ? 30.502 18.813 -32.934 1.00 91.88 685 LEU A CA 1
ATOM 5692 C C . LEU A 1 685 ? 30.279 18.331 -31.493 1.00 91.88 685 LEU A C 1
ATOM 5694 O O . LEU A 1 685 ? 29.294 18.724 -30.864 1.00 91.88 685 LEU A O 1
ATOM 5698 N N . VAL A 1 686 ? 31.194 17.525 -30.943 1.00 89.56 686 VAL A N 1
ATOM 5699 C CA . VAL A 1 686 ? 31.129 17.042 -29.551 1.00 89.56 686 VAL A CA 1
ATOM 5700 C C . VAL A 1 686 ? 31.258 18.200 -28.563 1.00 89.56 686 VAL A C 1
ATOM 5702 O O . VAL A 1 686 ? 30.509 18.261 -27.582 1.00 89.56 686 VAL A O 1
ATOM 5705 N N . LYS A 1 687 ? 32.160 19.150 -28.821 1.00 89.56 687 LYS A N 1
ATOM 5706 C CA . LYS A 1 687 ? 32.295 20.369 -28.016 1.00 89.56 687 LYS A CA 1
ATOM 5707 C C . LYS A 1 687 ? 31.001 21.187 -28.036 1.00 89.56 687 LYS A C 1
ATOM 5709 O O . LYS A 1 687 ? 30.472 21.538 -26.986 1.00 89.56 687 LYS A O 1
ATOM 5714 N N . ARG A 1 688 ? 30.427 21.425 -29.218 1.00 89.69 688 ARG A N 1
ATOM 5715 C CA . ARG A 1 688 ? 29.164 22.166 -29.393 1.00 89.69 688 ARG A CA 1
ATOM 5716 C C . ARG A 1 688 ? 27.957 21.473 -28.781 1.00 89.69 688 ARG A C 1
ATOM 5718 O O . ARG A 1 688 ? 27.033 22.158 -28.350 1.00 89.69 688 ARG A O 1
ATOM 5725 N N . LEU A 1 689 ? 27.939 20.146 -28.762 1.00 87.88 689 LEU A N 1
ATOM 5726 C CA . LEU A 1 689 ? 26.887 19.374 -28.108 1.00 87.88 689 LEU A CA 1
ATOM 5727 C C . LEU A 1 689 ? 26.906 19.577 -26.587 1.00 87.88 689 LEU A C 1
ATOM 5729 O O . LEU A 1 689 ? 25.849 19.576 -25.958 1.00 87.88 689 LEU A O 1
ATOM 5733 N N . ASN A 1 690 ? 28.090 19.738 -25.994 1.00 85.00 690 ASN A N 1
ATOM 5734 C CA . ASN A 1 690 ? 28.244 19.838 -24.545 1.00 85.00 690 ASN A CA 1
ATOM 5735 C C . ASN A 1 690 ? 28.190 21.277 -24.022 1.00 85.00 690 ASN A C 1
ATOM 5737 O O . ASN A 1 690 ? 27.497 21.523 -23.034 1.00 85.00 690 ASN A O 1
ATOM 5741 N N . ASP A 1 691 ? 28.856 22.207 -24.706 1.00 87.31 691 ASP A N 1
ATOM 5742 C CA . ASP A 1 691 ? 29.193 23.511 -24.128 1.00 87.31 691 ASP A CA 1
ATOM 5743 C C . ASP A 1 691 ? 28.390 24.673 -24.725 1.00 87.31 691 ASP A C 1
ATOM 5745 O O . ASP A 1 691 ? 28.322 25.739 -24.117 1.00 87.31 691 ASP A O 1
ATOM 5749 N N . ALA A 1 692 ? 27.762 24.495 -25.896 1.00 90.69 692 ALA A N 1
ATOM 5750 C CA . ALA A 1 692 ? 27.106 25.604 -26.582 1.00 90.69 692 ALA A CA 1
ATOM 5751 C C . ALA A 1 692 ? 25.923 26.155 -25.777 1.00 90.69 692 ALA A C 1
ATOM 5753 O O . ALA A 1 692 ? 24.976 25.441 -25.415 1.00 90.69 692 ALA A O 1
ATOM 5754 N N . THR A 1 693 ? 25.960 27.460 -25.547 1.00 92.06 693 THR A N 1
ATOM 5755 C CA . THR A 1 693 ? 24.887 28.215 -24.908 1.00 92.06 693 THR A CA 1
ATOM 5756 C C . THR A 1 693 ? 23.793 28.572 -25.901 1.00 92.06 693 THR A C 1
ATOM 5758 O O . THR A 1 693 ? 24.004 28.669 -27.115 1.00 92.06 693 THR A O 1
ATOM 5761 N N . LEU A 1 694 ? 22.590 28.807 -25.382 1.00 90.31 694 LEU A N 1
ATOM 5762 C CA . LEU A 1 694 ? 21.474 29.241 -26.211 1.00 90.31 694 LEU A CA 1
ATOM 5763 C C . LEU A 1 694 ? 21.802 30.559 -26.933 1.00 90.31 694 LEU A C 1
ATOM 5765 O O . LEU A 1 694 ? 21.482 30.705 -28.111 1.00 90.31 694 LEU A O 1
ATOM 5769 N N . LYS A 1 695 ? 22.501 31.484 -26.266 1.00 90.81 695 LYS A N 1
ATOM 5770 C CA . LYS A 1 695 ? 22.974 32.751 -26.838 1.00 90.81 695 LYS A CA 1
ATOM 5771 C C . LYS A 1 695 ? 23.887 32.545 -28.047 1.00 90.81 695 LYS A C 1
ATOM 5773 O O . LYS A 1 695 ? 23.686 33.205 -29.064 1.00 90.81 695 LYS A O 1
ATOM 5778 N N . GLU A 1 696 ? 24.848 31.628 -27.960 1.00 88.19 696 GLU A N 1
ATOM 5779 C CA . GLU A 1 696 ? 25.781 31.332 -29.057 1.00 88.19 696 GLU A CA 1
ATOM 5780 C C . GLU A 1 696 ? 25.066 30.769 -30.288 1.00 88.19 696 GLU A C 1
ATOM 5782 O O . GLU A 1 696 ? 25.415 31.126 -31.409 1.00 88.19 696 GLU A O 1
ATOM 5787 N N . SER A 1 697 ? 23.991 29.992 -30.112 1.00 88.62 697 SER A N 1
ATOM 5788 C CA . SER A 1 697 ? 23.245 29.424 -31.248 1.00 88.62 697 SER A CA 1
ATOM 5789 C C . SER A 1 697 ? 22.565 30.444 -32.166 1.00 88.62 697 SER A C 1
ATOM 5791 O O . SER A 1 697 ? 22.191 30.094 -33.287 1.00 88.62 697 SER A O 1
ATOM 5793 N N . TYR A 1 698 ? 22.391 31.686 -31.708 1.00 85.62 698 TYR A N 1
ATOM 5794 C CA . TYR A 1 698 ? 21.856 32.785 -32.515 1.00 85.62 698 TYR A CA 1
ATOM 5795 C C . TYR A 1 698 ? 22.948 33.572 -33.253 1.00 85.62 698 TYR A C 1
ATOM 5797 O O . TYR A 1 698 ? 22.632 34.403 -34.106 1.00 85.62 698 TYR A O 1
ATOM 5805 N N . VAL A 1 699 ? 24.227 33.340 -32.943 1.00 90.12 699 VAL A N 1
ATOM 5806 C CA . VAL A 1 699 ? 25.345 34.023 -33.600 1.00 90.12 699 VAL A CA 1
ATOM 5807 C C . VAL A 1 699 ? 25.501 33.477 -35.017 1.00 90.12 699 VAL A C 1
ATOM 5809 O O . VAL A 1 699 ? 25.607 32.272 -35.229 1.00 90.12 699 VAL A O 1
ATOM 5812 N N . LYS A 1 700 ? 25.541 34.376 -36.007 1.00 81.44 700 LYS A N 1
ATOM 5813 C CA . LYS A 1 700 ? 25.595 34.011 -37.432 1.00 81.44 700 LYS A CA 1
ATOM 5814 C C . LYS A 1 700 ? 26.808 33.136 -37.778 1.00 81.44 700 LYS A C 1
ATOM 5816 O O . LYS A 1 700 ? 26.665 32.172 -38.521 1.00 81.44 700 LYS A O 1
ATOM 5821 N N . ASP A 1 701 ? 27.962 33.431 -37.184 1.00 84.44 701 ASP A N 1
ATOM 5822 C CA . ASP A 1 701 ? 29.223 32.725 -37.449 1.00 84.44 701 ASP A CA 1
ATOM 5823 C C . ASP A 1 701 ? 29.419 31.478 -36.573 1.00 84.44 701 ASP A C 1
ATOM 5825 O O . ASP A 1 701 ? 30.468 30.831 -36.637 1.00 84.44 701 ASP A O 1
ATOM 5829 N N . HIS A 1 702 ? 28.409 31.108 -35.771 1.00 87.81 702 HIS A N 1
ATOM 5830 C CA . HIS A 1 702 ? 28.477 29.946 -34.885 1.00 87.81 702 HIS A CA 1
ATOM 5831 C C . HIS A 1 702 ? 28.831 28.675 -35.657 1.00 87.81 702 HIS A C 1
ATOM 5833 O O . HIS A 1 702 ? 29.719 27.943 -35.242 1.00 87.81 702 HIS A O 1
ATOM 5839 N N . TRP A 1 703 ? 28.210 28.449 -36.817 1.00 91.06 703 TRP A N 1
ATOM 5840 C CA . TRP A 1 703 ? 28.429 27.264 -37.656 1.00 91.06 703 TRP A CA 1
ATOM 5841 C C . TRP A 1 703 ? 29.529 27.427 -38.715 1.00 91.06 703 TRP A C 1
ATOM 5843 O O . TRP A 1 703 ? 29.581 26.632 -39.648 1.00 91.06 703 TRP A O 1
ATOM 5853 N N . SER A 1 704 ? 30.401 28.434 -38.603 1.00 89.81 704 SER A N 1
ATOM 5854 C CA . SER A 1 704 ? 31.403 28.780 -39.631 1.00 89.81 704 SER A CA 1
ATOM 5855 C C . SER A 1 704 ? 32.260 27.596 -40.102 1.00 89.81 704 SER A C 1
ATOM 5857 O O . SER A 1 704 ? 32.403 27.409 -41.306 1.00 89.81 704 SER A O 1
ATOM 5859 N N . MET A 1 705 ? 32.738 26.744 -39.187 1.00 88.56 705 MET A N 1
ATOM 5860 C CA . MET A 1 705 ? 33.501 25.529 -39.524 1.00 88.56 705 MET A CA 1
ATOM 5861 C C . MET A 1 705 ? 32.696 24.531 -40.377 1.00 88.56 705 MET A C 1
ATOM 5863 O O . MET A 1 705 ? 33.249 23.864 -41.241 1.00 88.56 705 MET A O 1
ATOM 5867 N N . HIS A 1 706 ? 31.378 24.453 -40.179 1.00 91.50 706 HIS A N 1
ATOM 5868 C CA . HIS A 1 706 ? 30.490 23.499 -40.850 1.00 91.50 706 HIS A CA 1
ATOM 5869 C C . HIS A 1 706 ? 29.703 24.106 -42.022 1.00 91.50 706 HIS A C 1
ATOM 5871 O O . HIS A 1 706 ? 28.960 23.383 -42.687 1.00 91.50 706 HIS A O 1
ATOM 5877 N N . ALA A 1 707 ? 29.842 25.409 -42.290 1.00 88.94 707 ALA A N 1
ATOM 5878 C CA . ALA A 1 707 ? 28.970 26.168 -43.193 1.00 88.94 707 ALA A CA 1
ATOM 5879 C C . ALA A 1 707 ? 28.861 25.543 -44.595 1.00 88.94 707 ALA A C 1
ATOM 5881 O O . ALA A 1 707 ? 27.759 25.337 -45.097 1.00 88.94 707 ALA A O 1
ATOM 5882 N N . MET A 1 708 ? 29.998 25.141 -45.168 1.00 86.81 708 MET A N 1
ATOM 5883 C CA . MET A 1 708 ? 30.096 24.428 -46.448 1.00 86.81 708 MET A CA 1
ATOM 5884 C C . MET A 1 708 ? 29.274 23.128 -46.462 1.00 86.81 708 MET A C 1
ATOM 5886 O O . MET A 1 708 ? 28.554 22.828 -47.412 1.00 86.81 708 MET A O 1
ATOM 5890 N N . THR A 1 709 ? 29.386 22.331 -45.395 1.00 89.00 709 THR A N 1
ATOM 5891 C CA . THR A 1 709 ? 28.674 21.050 -45.271 1.00 89.00 709 THR A CA 1
ATOM 5892 C C . THR A 1 709 ? 27.173 21.292 -45.112 1.00 89.00 709 THR A C 1
ATOM 5894 O O . THR A 1 709 ? 26.378 20.604 -45.748 1.00 89.00 709 THR A O 1
ATOM 5897 N N . ILE A 1 710 ? 26.782 22.308 -44.333 1.00 90.06 710 ILE A N 1
ATOM 5898 C CA . ILE A 1 710 ? 25.379 22.705 -44.155 1.00 90.06 710 ILE A CA 1
ATOM 5899 C C . ILE A 1 710 ? 24.750 23.092 -45.503 1.00 90.06 710 ILE A C 1
ATOM 5901 O O . ILE A 1 710 ? 23.677 22.585 -45.819 1.00 90.06 710 ILE A O 1
ATOM 5905 N N . GLU A 1 711 ? 25.430 23.893 -46.329 1.00 89.00 711 GLU A N 1
ATOM 5906 C CA . GLU A 1 711 ? 24.943 24.293 -47.662 1.00 89.00 711 GLU A CA 1
ATOM 5907 C C . GLU A 1 711 ? 24.703 23.081 -48.587 1.00 89.00 711 GLU A C 1
ATOM 5909 O O . GLU A 1 711 ? 23.692 22.994 -49.289 1.00 89.00 711 GLU A O 1
ATOM 5914 N N . ILE A 1 712 ? 25.596 22.087 -48.555 1.00 88.00 712 ILE A N 1
ATOM 5915 C CA . ILE A 1 712 ? 25.424 20.837 -49.315 1.00 88.00 712 ILE A CA 1
ATOM 5916 C C . ILE A 1 712 ? 24.234 20.036 -48.774 1.00 88.00 712 ILE A C 1
ATOM 5918 O O . ILE A 1 712 ? 23.418 19.518 -49.543 1.00 88.00 712 ILE A O 1
ATOM 5922 N N . MET A 1 713 ? 24.103 19.943 -47.452 1.00 89.62 713 MET A N 1
ATOM 5923 C CA . MET A 1 713 ? 23.016 19.217 -46.797 1.00 89.62 713 MET A CA 1
ATOM 5924 C C . MET A 1 713 ? 21.639 19.835 -47.057 1.00 89.62 713 MET A C 1
ATOM 5926 O O . MET A 1 713 ? 20.648 19.104 -47.054 1.00 89.62 713 MET A O 1
ATOM 5930 N N . GLU A 1 714 ? 21.538 21.144 -47.287 1.00 87.81 714 GLU A N 1
ATOM 5931 C CA . GLU A 1 714 ? 20.264 21.779 -47.647 1.00 87.81 714 GLU A CA 1
ATOM 5932 C C . GLU A 1 714 ? 19.669 21.175 -48.924 1.00 87.81 714 GLU A C 1
ATOM 5934 O O . GLU A 1 714 ? 18.465 20.928 -48.976 1.00 87.81 714 GLU A O 1
ATOM 5939 N N . ASN A 1 715 ? 20.514 20.842 -49.904 1.00 86.38 715 ASN A N 1
ATOM 5940 C CA . ASN A 1 715 ? 20.073 20.353 -51.211 1.00 86.38 715 ASN A CA 1
ATOM 5941 C C . ASN A 1 715 ? 20.159 18.826 -51.368 1.00 86.38 715 ASN A C 1
ATOM 5943 O O . ASN A 1 715 ? 19.378 18.251 -52.122 1.00 86.38 715 ASN A O 1
ATOM 5947 N N . TYR A 1 716 ? 21.080 18.154 -50.666 1.00 89.12 716 TYR A N 1
ATOM 5948 C CA . TYR A 1 716 ? 21.433 16.752 -50.948 1.00 89.12 716 TYR A CA 1
ATOM 5949 C C . TYR A 1 716 ? 21.346 15.806 -49.747 1.00 89.12 716 TYR A C 1
ATOM 5951 O O . TYR A 1 716 ? 21.726 14.642 -49.860 1.00 89.12 716 TYR A O 1
ATOM 5959 N N . TYR A 1 717 ? 20.820 16.245 -48.596 1.00 88.62 717 TYR A N 1
ATOM 5960 C CA . TYR A 1 717 ? 20.750 15.380 -47.409 1.00 88.62 717 TYR A CA 1
ATOM 5961 C C . TYR A 1 717 ? 19.956 14.085 -47.635 1.00 88.62 717 TYR A C 1
ATOM 5963 O O . TYR A 1 717 ? 20.281 13.070 -47.031 1.00 88.62 717 TYR A O 1
ATOM 5971 N N . TYR A 1 718 ? 18.972 14.071 -48.541 1.00 87.19 718 TYR A N 1
ATOM 5972 C CA . TYR A 1 718 ? 18.214 12.857 -48.868 1.00 87.19 718 TYR A CA 1
ATOM 5973 C C . TYR A 1 718 ? 19.091 11.721 -49.434 1.00 87.19 718 TYR A C 1
ATOM 5975 O O . TYR A 1 718 ? 18.727 10.558 -49.296 1.00 87.19 718 TYR A O 1
ATOM 5983 N N . LEU A 1 719 ? 20.262 12.029 -50.011 1.00 89.69 719 LEU A N 1
ATOM 5984 C CA . LEU A 1 719 ? 21.206 11.034 -50.535 1.00 89.69 719 LEU A CA 1
ATOM 5985 C C . LEU A 1 719 ? 22.070 10.372 -49.450 1.00 89.69 719 LEU A C 1
ATOM 5987 O O . LEU A 1 719 ? 22.719 9.369 -49.735 1.00 89.69 719 LEU A O 1
ATOM 5991 N N . VAL A 1 720 ? 22.077 10.876 -48.206 1.00 89.44 720 VAL A N 1
ATOM 5992 C CA . VAL A 1 720 ? 22.889 10.305 -47.105 1.00 89.44 720 VAL A CA 1
ATOM 5993 C C . VAL A 1 720 ? 22.559 8.828 -46.844 1.00 89.44 720 VAL A C 1
ATOM 5995 O O . VAL A 1 720 ? 23.419 8.018 -46.475 1.00 89.44 720 VAL A O 1
ATOM 5998 N N . ASP A 1 721 ? 21.299 8.465 -47.080 1.00 89.00 721 ASP A N 1
ATOM 5999 C CA . ASP A 1 721 ? 20.780 7.119 -46.876 1.00 89.00 721 ASP A CA 1
ATOM 6000 C C . ASP A 1 721 ? 20.923 6.220 -48.114 1.00 89.00 721 ASP A C 1
ATOM 6002 O O . ASP A 1 721 ? 20.821 5.004 -47.966 1.00 89.00 721 ASP A O 1
ATOM 6006 N N . SER A 1 722 ? 21.256 6.772 -49.289 1.00 91.75 722 SER A N 1
ATOM 6007 C CA . SER A 1 722 ? 21.457 5.991 -50.516 1.00 91.75 722 SER A CA 1
ATOM 6008 C C . SER A 1 722 ? 22.798 5.254 -50.508 1.00 91.75 722 SER A C 1
ATOM 6010 O O . SER A 1 722 ? 23.880 5.829 -50.330 1.00 91.75 722 SER A O 1
ATOM 6012 N N . ARG A 1 723 ? 22.733 3.938 -50.696 1.00 91.19 723 ARG A N 1
ATOM 6013 C CA . ARG A 1 723 ? 23.889 3.051 -50.826 1.00 91.19 723 ARG A CA 1
ATOM 6014 C C . ARG A 1 723 ? 24.501 3.119 -52.217 1.00 91.19 723 ARG A C 1
ATOM 6016 O O . ARG A 1 723 ? 25.725 3.105 -52.307 1.00 91.19 723 ARG A O 1
ATOM 6023 N N . THR A 1 724 ? 23.689 3.213 -53.267 1.00 91.12 724 THR A N 1
ATOM 6024 C CA . THR A 1 724 ? 24.189 3.331 -54.646 1.00 91.12 724 THR A CA 1
ATOM 6025 C C . THR A 1 724 ? 24.953 4.643 -54.825 1.00 91.12 724 THR A C 1
ATOM 6027 O O . THR A 1 724 ? 26.078 4.624 -55.324 1.00 91.12 724 THR A O 1
ATOM 6030 N N . PHE A 1 725 ? 24.432 5.759 -54.300 1.00 92.69 725 PHE A N 1
ATOM 6031 C CA . PHE A 1 725 ? 25.162 7.030 -54.266 1.00 92.69 725 PHE A CA 1
ATOM 6032 C C . PHE A 1 725 ? 26.472 6.916 -53.477 1.00 92.69 725 PHE A C 1
ATOM 6034 O O . PHE A 1 725 ? 27.523 7.340 -53.952 1.00 92.69 725 PHE A O 1
ATOM 6041 N N . TYR A 1 726 ? 26.442 6.284 -52.298 1.00 90.25 726 TYR A N 1
ATOM 6042 C CA . TYR A 1 726 ? 27.659 6.048 -51.519 1.00 90.25 726 TYR A CA 1
ATOM 6043 C C . TYR A 1 726 ? 28.698 5.212 -52.283 1.00 90.25 726 TYR A C 1
ATOM 6045 O O . TYR A 1 726 ? 29.887 5.503 -52.193 1.00 90.25 726 TYR A O 1
ATOM 6053 N N . ASN A 1 727 ? 28.278 4.202 -53.051 1.00 89.56 727 ASN A N 1
ATOM 6054 C CA . ASN A 1 727 ? 29.183 3.393 -53.870 1.00 89.56 727 ASN A CA 1
ATOM 6055 C C . ASN A 1 727 ? 29.842 4.235 -54.979 1.00 89.56 727 ASN A C 1
ATOM 6057 O O . ASN A 1 727 ? 31.047 4.107 -55.198 1.00 89.56 727 ASN A O 1
ATOM 6061 N N . VAL A 1 728 ? 29.097 5.147 -55.616 1.00 89.62 728 VAL A N 1
ATOM 6062 C CA . VAL A 1 728 ? 29.656 6.111 -56.586 1.00 89.62 728 VAL A CA 1
ATOM 6063 C C . VAL A 1 728 ? 30.645 7.058 -55.917 1.00 89.62 728 VAL A C 1
ATOM 6065 O O . VAL A 1 728 ? 31.780 7.184 -56.374 1.00 89.62 728 VAL A O 1
ATOM 6068 N N . PHE A 1 729 ? 30.256 7.659 -54.793 1.00 88.94 729 PHE A N 1
ATOM 6069 C CA . PHE A 1 729 ? 31.130 8.532 -54.014 1.00 88.94 729 PHE A CA 1
ATOM 6070 C C . PHE A 1 729 ? 32.414 7.810 -53.574 1.00 88.94 729 PHE A C 1
ATOM 6072 O O . PHE A 1 729 ? 33.511 8.353 -53.690 1.00 88.94 729 PHE A O 1
ATOM 6079 N N . ARG A 1 730 ? 32.309 6.544 -53.149 1.00 83.94 730 ARG A N 1
ATOM 6080 C CA . ARG A 1 730 ? 33.459 5.711 -52.775 1.00 83.94 730 ARG A CA 1
ATOM 6081 C C . ARG A 1 730 ? 34.398 5.441 -53.947 1.00 83.94 730 ARG A C 1
ATOM 6083 O O . ARG A 1 730 ? 35.606 5.447 -53.746 1.00 83.94 730 ARG A O 1
ATOM 6090 N N . ASN A 1 731 ? 33.876 5.231 -55.151 1.00 81.06 731 ASN A N 1
ATOM 6091 C CA . ASN A 1 731 ? 34.707 5.036 -56.343 1.00 81.06 731 ASN A CA 1
ATOM 6092 C C . ASN A 1 731 ? 35.421 6.330 -56.781 1.00 81.06 731 ASN A C 1
ATOM 6094 O O . ASN A 1 731 ? 36.481 6.268 -57.408 1.00 81.06 731 ASN A O 1
ATOM 6098 N N . ALA A 1 732 ? 34.870 7.497 -56.434 1.00 77.81 732 ALA A N 1
ATOM 6099 C CA . ALA A 1 732 ? 35.503 8.794 -56.662 1.00 77.81 732 ALA A CA 1
ATOM 6100 C C . ALA A 1 732 ? 36.627 9.112 -55.649 1.00 77.81 732 ALA A C 1
ATOM 6102 O O . ALA A 1 732 ? 37.513 9.912 -55.954 1.00 77.81 732 ALA A O 1
ATOM 6103 N N . LEU A 1 733 ? 36.642 8.463 -54.477 1.00 76.94 733 LEU A N 1
ATOM 6104 C CA . LEU A 1 733 ? 37.681 8.622 -53.453 1.00 76.94 733 LEU A CA 1
ATOM 6105 C C . LEU A 1 733 ? 38.984 7.917 -53.872 1.00 76.94 733 LEU A C 1
ATOM 6107 O O . LEU A 1 733 ? 39.088 6.693 -53.828 1.00 76.94 733 LEU A O 1
ATOM 6111 N N . LYS A 1 734 ? 39.993 8.700 -54.278 1.00 65.50 734 LYS A N 1
ATOM 6112 C CA . LYS A 1 734 ? 41.278 8.195 -54.811 1.00 65.50 734 LYS A CA 1
ATOM 6113 C C . LYS A 1 734 ? 42.515 8.537 -53.962 1.00 65.50 734 LYS A C 1
ATOM 6115 O O . LYS A 1 734 ? 43.593 8.043 -54.280 1.00 65.50 734 LYS A O 1
ATOM 6120 N N . ALA A 1 735 ? 42.389 9.360 -52.916 1.00 66.75 735 ALA A N 1
ATOM 6121 C CA . ALA A 1 735 ? 43.505 9.831 -52.084 1.00 66.75 735 ALA A CA 1
ATOM 6122 C C . ALA A 1 735 ? 43.054 10.204 -50.657 1.00 66.75 735 ALA A C 1
ATOM 6124 O O . ALA A 1 735 ? 41.854 10.282 -50.392 1.00 66.75 735 ALA A O 1
ATOM 6125 N N . GLU A 1 736 ? 44.019 10.458 -49.766 1.00 72.88 736 GLU A N 1
ATOM 6126 C CA . GLU A 1 736 ? 43.796 11.121 -48.473 1.00 72.88 736 GLU A CA 1
ATOM 6127 C C . GLU A 1 736 ? 43.437 12.599 -48.712 1.00 72.88 736 GLU A C 1
ATOM 6129 O O . GLU A 1 736 ? 44.196 13.323 -49.358 1.00 72.88 736 GLU A O 1
ATOM 6134 N N . LEU A 1 737 ? 42.272 13.044 -48.234 1.00 82.44 737 LEU A N 1
ATOM 6135 C CA . LEU A 1 737 ? 41.726 14.388 -48.491 1.00 82.44 737 LEU A CA 1
ATOM 6136 C C . LEU A 1 737 ? 41.396 15.124 -47.192 1.00 82.44 737 LEU A C 1
ATOM 6138 O O . LEU A 1 737 ? 41.321 14.517 -46.126 1.00 82.44 737 LEU A O 1
ATOM 6142 N N . ILE A 1 738 ? 41.158 16.431 -47.283 1.00 86.38 738 ILE A N 1
ATOM 6143 C CA . ILE A 1 738 ? 40.533 17.205 -46.198 1.00 86.38 738 ILE A CA 1
ATOM 6144 C C . ILE A 1 738 ? 39.016 17.325 -46.407 1.00 86.38 738 ILE A C 1
ATOM 6146 O O . ILE A 1 738 ? 38.531 17.190 -47.536 1.00 86.38 738 ILE A O 1
ATOM 6150 N N . VAL A 1 739 ? 38.253 17.591 -45.342 1.00 84.88 739 VAL A N 1
ATOM 6151 C CA . VAL A 1 739 ? 36.780 17.685 -45.365 1.00 84.88 739 VAL A CA 1
ATOM 6152 C C . VAL A 1 739 ? 36.306 18.693 -46.410 1.00 84.88 739 VAL A C 1
ATOM 6154 O O . VAL A 1 739 ? 35.354 18.410 -47.133 1.00 84.88 739 VAL A O 1
ATOM 6157 N N . GLU A 1 740 ? 36.984 19.833 -46.552 1.00 83.31 740 GLU A N 1
ATOM 6158 C CA . GLU A 1 740 ? 36.630 20.844 -47.555 1.00 83.31 740 GLU A CA 1
ATOM 6159 C C . GLU A 1 740 ? 36.707 20.292 -48.988 1.00 83.31 740 GLU A C 1
ATOM 6161 O O . GLU A 1 740 ? 35.765 20.458 -49.760 1.00 83.31 740 GLU A O 1
ATOM 6166 N N . GLN A 1 741 ? 37.771 19.563 -49.330 1.00 82.25 741 GLN A N 1
ATOM 6167 C CA . GLN A 1 741 ? 37.947 18.952 -50.654 1.00 82.25 741 GLN A CA 1
ATOM 6168 C C . GLN A 1 741 ? 36.953 17.806 -50.886 1.00 82.25 741 GLN A C 1
ATOM 6170 O O . GLN A 1 741 ? 36.340 17.708 -51.952 1.00 82.25 741 GLN A O 1
ATOM 6175 N N . ALA A 1 742 ? 36.744 16.962 -49.871 1.00 83.56 742 ALA A N 1
ATOM 6176 C CA . ALA A 1 742 ? 35.794 15.855 -49.938 1.00 83.56 742 ALA A CA 1
ATOM 6177 C C . ALA A 1 742 ? 34.356 16.351 -50.173 1.00 83.56 742 ALA A C 1
ATOM 6179 O O . ALA A 1 742 ? 33.621 15.783 -50.982 1.00 83.56 742 ALA A O 1
ATOM 6180 N N . MET A 1 743 ? 33.966 17.436 -49.502 1.00 85.12 743 MET A N 1
ATOM 6181 C CA . MET A 1 743 ? 32.613 17.984 -49.556 1.00 85.12 743 MET A CA 1
ATOM 6182 C C . MET A 1 743 ? 32.395 18.929 -50.744 1.00 85.12 743 MET A C 1
ATOM 6184 O O . MET A 1 743 ? 31.379 18.834 -51.426 1.00 85.12 743 MET A O 1
ATOM 6188 N N . ASN A 1 744 ? 33.317 19.850 -51.021 1.00 78.62 744 ASN A N 1
ATOM 6189 C CA . ASN A 1 744 ? 33.105 20.865 -52.054 1.00 78.62 744 ASN A CA 1
ATOM 6190 C C . ASN A 1 744 ? 33.350 20.331 -53.466 1.00 78.62 744 ASN A C 1
ATOM 6192 O O . ASN A 1 744 ? 32.575 20.621 -54.375 1.00 78.62 744 ASN A O 1
ATOM 6196 N N . GLU A 1 745 ? 34.413 19.552 -53.648 1.00 78.56 745 GLU A N 1
ATOM 6197 C CA . GLU A 1 745 ? 34.854 19.124 -54.974 1.00 78.56 745 GLU A CA 1
ATOM 6198 C C . GLU A 1 745 ? 34.330 17.723 -55.283 1.00 78.56 745 GLU A C 1
ATOM 6200 O O . GLU A 1 745 ? 33.585 17.537 -56.245 1.00 78.56 745 GLU A O 1
ATOM 6205 N N . LEU A 1 746 ? 34.635 16.738 -54.432 1.00 84.75 746 LEU A N 1
ATOM 6206 C CA . LEU A 1 746 ? 34.277 15.350 -54.726 1.00 84.75 746 LEU A CA 1
ATOM 6207 C C . LEU A 1 746 ? 32.796 15.044 -54.557 1.00 84.75 746 LEU A C 1
ATOM 6209 O O . LEU A 1 746 ? 32.244 14.333 -55.391 1.00 84.75 746 LEU A O 1
ATOM 6213 N N . PHE A 1 747 ? 32.134 15.557 -53.518 1.00 88.06 747 PHE A N 1
ATOM 6214 C CA . PHE A 1 747 ? 30.718 15.254 -53.304 1.00 88.06 747 PHE A CA 1
ATOM 6215 C C . PHE A 1 747 ? 29.859 15.742 -54.475 1.00 88.06 747 PHE A C 1
ATOM 6217 O O . PHE A 1 747 ? 29.000 15.008 -54.957 1.00 88.06 747 PHE A O 1
ATOM 6224 N N . LYS A 1 748 ? 30.122 16.955 -54.983 1.00 83.81 748 LYS A N 1
ATOM 6225 C CA . LYS A 1 748 ? 29.409 17.507 -56.147 1.00 83.81 748 LYS A CA 1
ATOM 6226 C C . LYS A 1 748 ? 29.686 16.701 -57.416 1.00 83.81 748 LYS A C 1
ATOM 6228 O O . LYS A 1 748 ? 28.747 16.403 -58.148 1.00 83.81 748 LYS A O 1
ATOM 6233 N N . VAL A 1 749 ? 30.939 16.301 -57.648 1.00 86.69 749 VAL A N 1
ATOM 6234 C CA . VAL A 1 749 ? 31.299 15.430 -58.781 1.00 86.69 749 VAL A CA 1
ATOM 6235 C C . VAL A 1 749 ? 30.597 14.075 -58.671 1.00 86.69 749 VAL A C 1
ATOM 6237 O O . VAL A 1 749 ? 29.958 13.644 -59.624 1.00 86.69 749 VAL A O 1
ATOM 6240 N N . ALA A 1 750 ? 30.606 13.453 -57.491 1.00 89.38 750 ALA A N 1
ATOM 6241 C CA . ALA A 1 750 ? 29.927 12.184 -57.249 1.00 89.38 750 ALA A CA 1
ATOM 6242 C C . ALA A 1 750 ? 28.407 12.276 -57.454 1.00 89.38 750 ALA A C 1
ATOM 6244 O O . ALA A 1 750 ? 27.796 11.304 -57.890 1.00 89.38 750 ALA A O 1
ATOM 6245 N N . VAL A 1 751 ? 27.783 13.426 -57.163 1.00 89.75 751 VAL A N 1
ATOM 6246 C CA . VAL A 1 751 ? 26.361 13.666 -57.467 1.00 89.75 751 VAL A CA 1
ATOM 6247 C C . VAL A 1 751 ? 26.115 13.647 -58.975 1.00 89.75 751 VAL A C 1
ATOM 6249 O O . VAL A 1 751 ? 25.168 12.998 -59.413 1.00 89.75 751 VAL A O 1
ATOM 6252 N N . GLU A 1 752 ? 26.954 14.299 -59.777 1.00 89.56 752 GLU A N 1
ATOM 6253 C CA . GLU A 1 752 ? 26.808 14.290 -61.241 1.00 89.56 752 GLU A CA 1
ATOM 6254 C C . GLU A 1 752 ? 27.128 12.917 -61.860 1.00 89.56 752 GLU A C 1
ATOM 6256 O O . GLU A 1 752 ? 26.394 12.443 -62.734 1.00 89.56 752 GLU A O 1
ATOM 6261 N N . ASP A 1 753 ? 28.146 12.219 -61.350 1.00 89.25 753 ASP A N 1
ATOM 6262 C CA . ASP A 1 753 ? 28.464 10.845 -61.756 1.00 89.25 753 ASP A CA 1
ATOM 6263 C C . ASP A 1 753 ? 27.312 9.890 -61.412 1.00 89.25 753 ASP A C 1
ATOM 6265 O O . ASP A 1 753 ? 26.904 9.068 -62.235 1.00 89.25 753 ASP A O 1
ATOM 6269 N N . TYR A 1 754 ? 26.724 10.035 -60.220 1.00 92.25 754 TYR A N 1
ATOM 6270 C CA . TYR A 1 754 ? 25.582 9.233 -59.790 1.00 92.25 754 TYR A CA 1
ATOM 6271 C C . TYR A 1 754 ? 24.362 9.466 -60.678 1.00 92.25 754 TYR A C 1
ATOM 6273 O O . TYR A 1 754 ? 23.734 8.498 -61.105 1.00 92.25 754 TYR A O 1
ATOM 6281 N N . LYS A 1 755 ? 24.052 10.723 -61.021 1.00 89.94 755 LYS A N 1
ATOM 6282 C CA . LYS A 1 755 ? 22.980 11.052 -61.976 1.00 89.94 755 LYS A CA 1
ATOM 6283 C C . LYS A 1 755 ? 23.217 10.392 -63.331 1.00 89.94 755 LYS A C 1
ATOM 6285 O O . LYS A 1 755 ? 22.293 9.798 -63.884 1.00 89.94 755 LYS A O 1
ATOM 6290 N N . THR A 1 756 ? 24.447 10.454 -63.837 1.00 89.56 756 THR A N 1
ATOM 6291 C CA . THR A 1 756 ? 24.828 9.840 -65.116 1.00 89.56 756 THR A CA 1
ATOM 6292 C C . THR A 1 756 ? 24.615 8.328 -65.082 1.00 89.56 756 THR A C 1
ATOM 6294 O O . THR A 1 756 ? 23.940 7.787 -65.957 1.00 89.56 756 THR A O 1
ATOM 6297 N N . MET A 1 757 ? 25.085 7.655 -64.026 1.00 87.69 757 MET A N 1
ATOM 6298 C CA . MET A 1 757 ? 24.860 6.220 -63.840 1.00 87.69 757 MET A CA 1
ATOM 6299 C C . MET A 1 757 ? 23.372 5.884 -63.711 1.00 87.69 757 MET A C 1
ATOM 6301 O O . MET A 1 757 ? 22.927 4.906 -64.300 1.00 87.69 757 MET A O 1
ATOM 6305 N N . CYS A 1 758 ? 22.572 6.694 -63.008 1.00 89.19 758 CYS A N 1
ATOM 6306 C CA . CYS A 1 758 ? 21.122 6.488 -62.933 1.00 89.19 758 CYS A CA 1
ATOM 6307 C C . CYS A 1 758 ? 20.464 6.535 -64.317 1.00 89.19 758 CYS A C 1
ATOM 6309 O O . CYS A 1 758 ? 19.616 5.698 -64.614 1.00 89.19 758 CYS A O 1
ATOM 6311 N N . ILE A 1 759 ? 20.879 7.461 -65.184 1.00 88.12 759 ILE A N 1
ATOM 6312 C CA . ILE A 1 759 ? 20.347 7.579 -66.548 1.00 88.12 759 ILE A CA 1
ATOM 6313 C C . ILE A 1 759 ? 20.677 6.335 -67.390 1.00 88.12 759 ILE A C 1
ATOM 6315 O O . ILE A 1 759 ? 19.841 5.896 -68.177 1.00 88.12 759 ILE A O 1
ATOM 6319 N N . GLU A 1 760 ? 21.851 5.717 -67.223 1.00 86.38 760 GLU A N 1
ATOM 6320 C CA . GLU A 1 760 ? 22.223 4.500 -67.969 1.00 86.38 760 GLU A CA 1
ATOM 6321 C C . GLU A 1 760 ? 21.272 3.317 -67.708 1.00 86.38 760 GLU A C 1
ATOM 6323 O O . GLU A 1 760 ? 21.030 2.505 -68.609 1.00 86.38 760 GLU A O 1
ATOM 6328 N N . TYR A 1 761 ? 20.646 3.262 -66.526 1.00 89.31 761 TYR A N 1
ATOM 6329 C CA . TYR A 1 761 ? 19.632 2.255 -66.198 1.00 89.31 761 TYR A CA 1
ATOM 6330 C C . TYR A 1 761 ? 18.324 2.409 -66.999 1.00 89.31 761 TYR A C 1
ATOM 6332 O O . TYR A 1 761 ? 17.518 1.479 -67.002 1.00 89.31 761 TYR A O 1
ATOM 6340 N N . ASP A 1 762 ? 18.132 3.482 -67.782 1.00 83.25 762 ASP A N 1
ATOM 6341 C CA . ASP A 1 762 ? 17.057 3.558 -68.793 1.00 83.25 762 ASP A CA 1
ATOM 6342 C C . ASP A 1 762 ? 17.152 2.431 -69.849 1.00 83.25 762 ASP A C 1
ATOM 6344 O O . ASP A 1 762 ? 16.158 2.127 -70.511 1.00 83.25 762 ASP A O 1
ATOM 6348 N N . GLN A 1 763 ? 18.335 1.825 -70.043 1.00 84.94 763 GLN A N 1
ATOM 6349 C CA . GLN A 1 763 ? 18.558 0.652 -70.907 1.00 84.94 763 GLN A CA 1
ATOM 6350 C C . GLN A 1 763 ? 19.087 -0.549 -70.110 1.00 84.94 763 GLN A C 1
ATOM 6352 O O . GLN A 1 763 ? 19.985 -1.267 -70.567 1.00 84.94 763 GLN A O 1
ATOM 6357 N N . TRP A 1 764 ? 18.547 -0.757 -68.908 1.00 88.38 764 TRP A N 1
ATOM 6358 C CA . TRP A 1 764 ? 18.990 -1.798 -67.980 1.00 88.38 764 TRP A CA 1
ATOM 6359 C C . TRP A 1 764 ? 19.032 -3.207 -68.581 1.00 88.38 764 TRP A C 1
ATOM 6361 O O . TRP A 1 764 ? 19.857 -4.016 -68.156 1.00 88.38 764 TRP A O 1
ATOM 6371 N N . GLU A 1 765 ? 18.211 -3.510 -69.596 1.00 87.12 765 GLU A N 1
ATOM 6372 C CA . GLU A 1 765 ? 18.172 -4.836 -70.220 1.00 87.12 765 GLU A CA 1
ATOM 6373 C C . GLU A 1 765 ? 19.515 -5.222 -70.867 1.00 87.12 765 GLU A C 1
ATOM 6375 O O . GLU A 1 765 ? 19.792 -6.406 -71.065 1.00 87.12 765 GLU A O 1
ATOM 6380 N N . LYS A 1 766 ? 20.359 -4.231 -71.186 1.00 87.75 766 LYS A N 1
ATOM 6381 C CA . LYS A 1 766 ? 21.682 -4.407 -71.806 1.00 87.75 766 LYS A CA 1
ATOM 6382 C C . LYS A 1 766 ? 22.838 -4.366 -70.805 1.00 87.75 766 LYS A C 1
ATOM 6384 O O . LYS A 1 766 ? 23.986 -4.547 -71.210 1.00 87.75 766 LYS A O 1
ATOM 6389 N N . ILE A 1 767 ? 22.567 -4.093 -69.529 1.00 90.62 767 ILE A N 1
ATOM 6390 C CA . ILE A 1 767 ? 23.609 -3.994 -68.507 1.00 90.62 767 ILE A CA 1
ATOM 6391 C C . ILE A 1 767 ? 24.047 -5.404 -68.102 1.00 90.62 767 ILE A C 1
ATOM 6393 O O . ILE A 1 767 ? 23.223 -6.272 -67.803 1.00 90.62 767 ILE A O 1
ATOM 6397 N N . LYS A 1 768 ? 25.364 -5.625 -68.079 1.00 91.00 768 LYS A N 1
ATOM 6398 C CA . LYS A 1 768 ? 25.973 -6.861 -67.573 1.00 91.00 768 LYS A CA 1
ATOM 6399 C C . LYS A 1 768 ? 25.856 -6.925 -66.050 1.00 91.00 768 LYS A C 1
ATOM 6401 O O . LYS A 1 768 ? 26.120 -5.930 -65.370 1.00 91.00 768 LYS A O 1
ATOM 6406 N N . CYS A 1 769 ? 25.560 -8.102 -65.504 1.00 87.44 769 CYS A N 1
ATOM 6407 C CA . CYS A 1 769 ? 25.462 -8.322 -64.057 1.00 87.44 769 CYS A CA 1
ATOM 6408 C C . CYS A 1 769 ? 26.769 -7.965 -63.331 1.00 87.44 769 CYS A C 1
ATOM 6410 O O . CYS A 1 769 ? 26.739 -7.432 -62.229 1.00 87.44 769 CYS A O 1
ATOM 6412 N N . THR A 1 770 ? 27.921 -8.174 -63.973 1.00 83.69 770 THR A N 1
ATOM 6413 C CA . THR A 1 770 ? 29.246 -7.811 -63.441 1.00 83.69 770 THR A CA 1
ATOM 6414 C C . THR A 1 770 ? 29.415 -6.307 -63.212 1.00 83.69 770 THR A C 1
ATOM 6416 O O . THR A 1 770 ? 29.956 -5.904 -62.187 1.00 83.69 770 THR A O 1
ATOM 6419 N N . VAL A 1 771 ? 28.911 -5.474 -64.128 1.00 84.62 771 VAL A N 1
ATOM 6420 C CA . VAL A 1 771 ? 28.938 -4.006 -64.006 1.00 84.62 771 VAL A CA 1
ATOM 6421 C C . VAL A 1 771 ? 27.922 -3.541 -62.964 1.00 84.62 771 VAL A C 1
ATOM 6423 O O . VAL A 1 771 ? 28.239 -2.723 -62.101 1.00 84.62 771 VAL A O 1
ATOM 6426 N N . ALA A 1 772 ? 26.713 -4.105 -63.000 1.00 87.88 772 ALA A N 1
ATOM 6427 C CA . ALA A 1 772 ? 25.665 -3.771 -62.043 1.00 87.88 772 ALA A CA 1
ATOM 6428 C C . ALA A 1 772 ? 26.040 -4.159 -60.601 1.00 87.88 772 ALA A C 1
ATOM 6430 O O . ALA A 1 772 ? 25.711 -3.420 -59.675 1.00 87.88 772 ALA A O 1
ATOM 6431 N N . ASN A 1 773 ? 26.770 -5.262 -60.399 1.00 84.88 773 ASN A N 1
ATOM 6432 C CA . ASN A 1 773 ? 27.185 -5.739 -59.077 1.00 84.88 773 ASN A CA 1
ATOM 6433 C C . ASN A 1 773 ? 28.066 -4.743 -58.315 1.00 84.88 773 ASN A C 1
ATOM 6435 O O . ASN A 1 773 ? 27.928 -4.633 -57.099 1.00 84.88 773 ASN A O 1
ATOM 6439 N N . GLU A 1 774 ? 28.954 -4.005 -58.988 1.00 83.56 774 GLU A N 1
ATOM 6440 C CA . GLU A 1 774 ? 29.776 -2.993 -58.309 1.00 83.56 774 GLU A CA 1
ATOM 6441 C C . GLU A 1 774 ? 28.950 -1.761 -57.906 1.00 83.56 774 GLU A C 1
ATOM 6443 O O . GLU A 1 774 ? 29.149 -1.214 -56.821 1.00 83.56 774 GLU A O 1
ATOM 6448 N N . PHE A 1 775 ? 27.965 -1.363 -58.717 1.00 90.06 775 PHE A N 1
ATOM 6449 C CA . PHE A 1 775 ? 27.060 -0.257 -58.385 1.00 90.06 775 PHE A CA 1
ATOM 6450 C C . PHE A 1 775 ? 26.067 -0.631 -57.268 1.00 90.06 775 PHE A C 1
ATOM 6452 O O . PHE A 1 775 ? 25.857 0.147 -56.336 1.00 90.06 775 PHE A O 1
ATOM 6459 N N . TRP A 1 776 ? 25.519 -1.852 -57.304 1.00 91.56 776 TRP A N 1
ATOM 6460 C CA . TRP A 1 776 ? 24.541 -2.368 -56.334 1.00 91.56 776 TRP A CA 1
ATOM 6461 C C . TRP A 1 776 ? 25.160 -3.108 -55.135 1.00 91.56 776 TRP A C 1
ATOM 6463 O O . TRP A 1 776 ? 24.468 -3.774 -54.361 1.00 91.56 776 TRP A O 1
ATOM 6473 N N . LYS A 1 777 ? 26.475 -2.990 -54.956 1.00 86.81 777 LYS A N 1
ATOM 6474 C CA . LYS A 1 777 ? 27.230 -3.699 -53.922 1.00 86.81 777 LYS A CA 1
ATOM 6475 C C . LYS A 1 777 ? 26.718 -3.388 -52.517 1.00 86.81 777 LYS A C 1
ATOM 6477 O O . LYS A 1 777 ? 26.476 -2.228 -52.175 1.00 86.81 777 LYS A O 1
ATOM 6482 N N . ASN A 1 778 ? 26.644 -4.421 -51.675 1.00 86.00 778 ASN A N 1
ATOM 6483 C CA . ASN A 1 778 ? 26.231 -4.340 -50.266 1.00 86.00 778 ASN A CA 1
ATOM 6484 C C . ASN A 1 778 ? 24.818 -3.767 -50.044 1.00 86.00 778 ASN A C 1
ATOM 6486 O O . ASN A 1 778 ? 24.537 -3.189 -48.990 1.00 86.00 778 ASN A O 1
ATOM 6490 N N . ILE A 1 779 ? 23.928 -3.906 -51.025 1.00 89.75 779 ILE A N 1
ATOM 6491 C CA . ILE A 1 779 ? 22.510 -3.576 -50.880 1.00 89.75 779 ILE A CA 1
ATOM 6492 C C . ILE A 1 779 ? 21.773 -4.828 -50.417 1.00 89.75 779 ILE A C 1
ATOM 6494 O O . ILE A 1 779 ? 22.091 -5.931 -50.836 1.00 89.75 779 ILE A O 1
ATOM 6498 N N . ASN A 1 780 ? 20.805 -4.670 -49.517 1.00 86.06 780 ASN A N 1
ATOM 6499 C CA . ASN A 1 780 ? 19.898 -5.755 -49.148 1.00 86.06 780 ASN A CA 1
ATOM 6500 C C . ASN A 1 780 ? 18.718 -5.768 -50.132 1.00 86.06 780 ASN A C 1
ATOM 6502 O O . ASN A 1 780 ? 18.259 -4.704 -50.546 1.00 86.06 780 ASN A O 1
ATOM 6506 N N . VAL A 1 781 ? 18.196 -6.948 -50.461 1.00 85.69 781 VAL A N 1
ATOM 6507 C CA . VAL A 1 781 ? 17.013 -7.154 -51.316 1.00 85.69 781 VAL A CA 1
ATOM 6508 C C . VAL A 1 781 ? 15.839 -6.252 -50.924 1.00 85.69 781 VAL A C 1
ATOM 6510 O O . VAL A 1 781 ? 15.188 -5.676 -51.794 1.00 85.69 781 VAL A O 1
ATOM 6513 N N . GLU A 1 782 ? 15.596 -6.072 -49.623 1.00 87.56 782 GLU A N 1
ATOM 6514 C CA . GLU A 1 782 ? 14.514 -5.222 -49.096 1.00 87.56 782 GLU A CA 1
ATOM 6515 C C . GLU A 1 782 ? 14.737 -3.721 -49.345 1.00 87.56 782 GLU A C 1
ATOM 6517 O O . GLU A 1 782 ? 13.804 -2.920 -49.315 1.00 87.56 782 GLU A O 1
ATOM 6522 N N . HIS A 1 783 ? 15.984 -3.319 -49.587 1.00 87.81 783 HIS A N 1
ATOM 6523 C CA . HIS A 1 783 ? 16.372 -1.933 -49.825 1.00 87.81 783 HIS A CA 1
ATOM 6524 C C . HIS A 1 783 ? 16.487 -1.584 -51.308 1.00 87.81 783 HIS A C 1
ATOM 6526 O O . HIS A 1 783 ? 16.604 -0.403 -51.623 1.00 87.81 783 HIS A O 1
ATOM 6532 N N . VAL A 1 784 ? 16.373 -2.561 -52.214 1.00 89.50 784 VAL A N 1
ATOM 6533 C CA . VAL A 1 784 ? 16.413 -2.316 -53.665 1.00 89.50 784 VAL A CA 1
ATOM 6534 C C . VAL A 1 784 ? 15.344 -1.304 -54.082 1.00 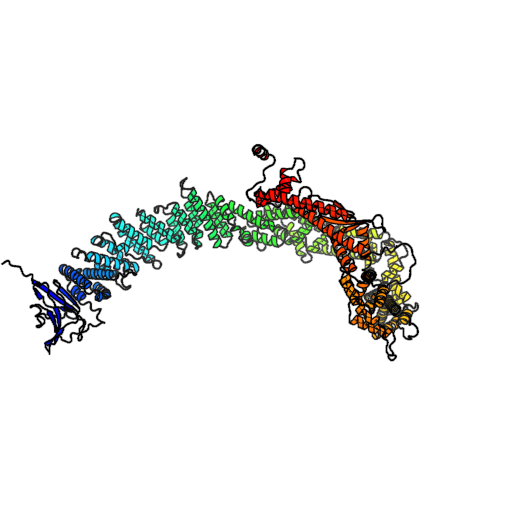89.50 784 VAL A C 1
ATOM 6536 O O . VAL A 1 784 ? 15.649 -0.352 -54.793 1.00 89.50 784 VAL A O 1
ATOM 6539 N N . ASP A 1 785 ? 14.119 -1.441 -53.567 1.00 88.69 785 ASP A N 1
ATOM 6540 C CA . ASP A 1 785 ? 13.017 -0.520 -53.880 1.00 88.69 785 ASP A CA 1
ATOM 6541 C C . ASP A 1 785 ? 13.323 0.917 -53.416 1.00 88.69 785 ASP A C 1
ATOM 6543 O O . ASP A 1 785 ? 13.039 1.887 -54.119 1.00 88.69 785 ASP A O 1
ATOM 6547 N N . LYS A 1 786 ? 13.948 1.067 -52.238 1.00 89.06 786 LYS A N 1
ATOM 6548 C CA . LYS A 1 786 ? 14.336 2.377 -51.688 1.00 89.06 786 LYS A CA 1
ATOM 6549 C C . LYS A 1 786 ? 15.442 3.030 -52.515 1.00 89.06 786 LYS A C 1
ATOM 6551 O O . LYS A 1 786 ? 15.368 4.226 -52.772 1.00 89.06 786 LYS A O 1
ATOM 6556 N N . GLU A 1 787 ? 16.431 2.257 -52.956 1.00 91.12 787 GLU A N 1
ATOM 6557 C CA . GLU A 1 787 ? 17.503 2.758 -53.823 1.00 91.12 787 GLU A CA 1
ATOM 6558 C C . GLU A 1 787 ? 16.970 3.165 -55.197 1.00 91.12 787 GLU A C 1
ATOM 6560 O O . GLU A 1 787 ? 17.302 4.242 -55.687 1.00 91.12 787 GLU A O 1
ATOM 6565 N N . ILE A 1 788 ? 16.047 2.390 -55.773 1.00 88.88 788 ILE A N 1
ATOM 6566 C CA . ILE A 1 788 ? 15.359 2.782 -57.009 1.00 88.88 788 ILE A CA 1
ATOM 6567 C C . ILE A 1 788 ? 14.564 4.079 -56.825 1.00 88.88 788 ILE A C 1
ATOM 6569 O O . ILE A 1 788 ? 14.580 4.920 -57.724 1.00 88.88 788 ILE A O 1
ATOM 6573 N N . ASN A 1 789 ? 13.936 4.317 -55.670 1.00 87.75 789 ASN A N 1
ATOM 6574 C CA . ASN A 1 789 ? 13.269 5.597 -55.404 1.00 87.75 789 ASN A CA 1
ATOM 6575 C C . ASN A 1 789 ? 14.246 6.787 -55.417 1.00 87.75 789 ASN A C 1
ATOM 6577 O O . ASN A 1 789 ? 13.864 7.864 -55.871 1.00 87.75 789 ASN A O 1
ATOM 6581 N N . PHE A 1 790 ? 15.501 6.608 -54.984 1.00 88.31 790 PHE A N 1
ATOM 6582 C CA . PHE A 1 790 ? 16.534 7.646 -55.112 1.00 88.31 790 PHE A CA 1
ATOM 6583 C C . PHE A 1 790 ? 16.980 7.872 -56.563 1.00 88.31 790 PHE A C 1
ATOM 6585 O O . PHE A 1 790 ? 17.387 8.981 -56.902 1.00 88.31 790 PHE A O 1
ATOM 6592 N N . MET A 1 791 ? 16.912 6.844 -57.414 1.00 88.88 791 MET A N 1
ATOM 6593 C CA . MET A 1 791 ? 17.285 6.917 -58.835 1.00 88.88 791 MET A CA 1
ATOM 6594 C C . MET A 1 791 ? 16.152 7.444 -59.726 1.00 88.88 791 MET A C 1
ATOM 6596 O O . MET A 1 791 ? 16.410 8.089 -60.739 1.00 88.88 791 MET A O 1
ATOM 6600 N N . THR A 1 792 ? 14.898 7.200 -59.334 1.00 84.06 792 THR A N 1
ATOM 6601 C CA . THR A 1 792 ? 13.683 7.506 -60.112 1.00 84.06 792 THR A CA 1
ATOM 6602 C C . THR A 1 792 ? 13.614 8.952 -60.625 1.00 84.06 792 THR A C 1
ATOM 6604 O O . THR A 1 792 ? 13.248 9.123 -61.788 1.00 84.06 792 THR A O 1
ATOM 6607 N N . PRO A 1 793 ? 13.997 9.995 -59.852 1.00 84.25 793 PRO A N 1
ATOM 6608 C CA . PRO A 1 793 ? 14.004 11.377 -60.342 1.00 84.25 793 PRO A CA 1
ATOM 6609 C C . PRO A 1 793 ? 14.899 11.622 -61.567 1.00 84.25 793 PRO A C 1
ATOM 6611 O O . PRO A 1 793 ? 14.744 12.647 -62.226 1.00 84.25 793 PRO A O 1
ATOM 6614 N N . TYR A 1 794 ? 15.835 10.714 -61.861 1.00 84.38 794 TYR A N 1
ATOM 6615 C CA . TYR A 1 794 ? 16.833 10.853 -62.924 1.00 84.38 794 TYR A CA 1
ATOM 6616 C C . TYR A 1 794 ? 16.549 9.991 -64.163 1.00 84.38 794 TYR A C 1
ATOM 6618 O O . TYR A 1 794 ? 17.265 10.103 -65.155 1.00 84.38 794 TYR A O 1
ATOM 6626 N N . PHE A 1 795 ? 15.524 9.135 -64.140 1.00 83.69 795 PHE A N 1
ATOM 6627 C CA . PHE A 1 795 ? 15.152 8.311 -65.291 1.00 83.69 795 PHE A CA 1
ATOM 6628 C C . PHE A 1 795 ? 14.440 9.140 -66.367 1.00 83.69 795 PHE A C 1
ATOM 6630 O O . PHE A 1 795 ? 13.455 9.819 -66.081 1.00 83.69 795 PHE A O 1
ATOM 6637 N N . ASN A 1 796 ? 14.888 9.052 -67.625 1.00 71.62 796 ASN A N 1
ATOM 6638 C CA . ASN A 1 796 ? 14.298 9.822 -68.728 1.00 71.62 796 ASN A CA 1
ATOM 6639 C C . ASN A 1 796 ? 13.254 9.023 -69.521 1.00 71.62 796 ASN A C 1
ATOM 6641 O O . ASN A 1 796 ? 12.408 9.617 -70.194 1.00 71.62 796 ASN A O 1
ATOM 6645 N N . ARG A 1 797 ? 13.327 7.682 -69.515 1.00 62.66 797 ARG A N 1
ATOM 6646 C CA . ARG A 1 797 ? 12.520 6.817 -70.405 1.00 62.66 797 ARG A CA 1
ATOM 6647 C C . ARG A 1 797 ? 11.523 5.908 -69.687 1.00 62.66 797 ARG A C 1
ATOM 6649 O O . ARG A 1 797 ? 10.688 5.285 -70.352 1.00 62.66 797 ARG A O 1
ATOM 6656 N N . PHE A 1 798 ? 11.547 5.843 -68.359 1.00 65.19 798 PHE A N 1
ATOM 6657 C CA . PHE A 1 798 ? 10.599 5.057 -67.567 1.00 65.19 798 PHE A CA 1
ATOM 6658 C C . PHE A 1 798 ? 9.249 5.776 -67.373 1.00 65.19 798 PHE A C 1
ATOM 6660 O O . PHE A 1 798 ? 8.882 6.165 -66.273 1.00 65.19 798 PHE A O 1
ATOM 6667 N N . ASN A 1 799 ? 8.451 5.891 -68.439 1.00 59.16 799 ASN A N 1
ATOM 6668 C CA . ASN A 1 799 ? 7.060 6.378 -68.348 1.00 59.16 799 ASN A CA 1
ATOM 6669 C C . ASN A 1 799 ? 6.046 5.278 -67.966 1.00 59.16 799 ASN A C 1
ATOM 6671 O O . ASN A 1 799 ? 4.843 5.530 -67.925 1.00 59.16 799 ASN A O 1
ATOM 6675 N N . ASN A 1 800 ? 6.504 4.044 -67.722 1.00 65.94 800 ASN A N 1
ATOM 6676 C CA . ASN A 1 800 ? 5.650 2.892 -67.439 1.00 65.94 800 ASN A CA 1
ATOM 6677 C C . ASN A 1 800 ? 6.108 2.177 -66.159 1.00 65.94 800 ASN A C 1
ATOM 6679 O O . ASN A 1 800 ? 7.192 1.591 -66.129 1.00 65.94 800 ASN A O 1
ATOM 6683 N N . ALA A 1 801 ? 5.253 2.185 -65.131 1.00 73.06 801 ALA A N 1
ATOM 6684 C CA . ALA A 1 801 ? 5.497 1.545 -63.836 1.00 73.06 801 ALA A CA 1
ATOM 6685 C C . ALA A 1 801 ? 5.841 0.049 -63.957 1.00 73.06 801 ALA A C 1
ATOM 6687 O O . ALA A 1 801 ? 6.600 -0.475 -63.146 1.00 73.06 801 ALA A O 1
ATOM 6688 N N . TYR A 1 802 ? 5.340 -0.625 -64.997 1.00 76.56 802 TYR A N 1
ATOM 6689 C CA . TYR A 1 802 ? 5.618 -2.037 -65.253 1.00 76.56 802 TYR A CA 1
ATOM 6690 C C . TYR A 1 802 ? 7.112 -2.313 -65.506 1.00 76.56 802 TYR A C 1
ATOM 6692 O O . TYR A 1 802 ? 7.669 -3.243 -64.933 1.00 76.56 802 TYR A O 1
ATOM 6700 N N . LYS A 1 803 ? 7.802 -1.454 -66.270 1.00 77.38 803 LYS A N 1
ATOM 6701 C CA . LYS A 1 803 ? 9.240 -1.628 -66.543 1.00 77.38 803 LYS A CA 1
ATOM 6702 C C . LYS A 1 803 ? 10.111 -1.401 -65.304 1.00 77.38 803 LYS A C 1
ATOM 6704 O O . LYS A 1 803 ? 11.131 -2.062 -65.148 1.00 77.38 803 LYS A O 1
ATOM 6709 N N . ILE A 1 804 ? 9.714 -0.479 -64.420 1.00 83.25 804 ILE A N 1
ATOM 6710 C CA . ILE A 1 804 ? 10.410 -0.259 -63.141 1.00 83.25 804 ILE A CA 1
ATOM 6711 C C . ILE A 1 804 ? 10.279 -1.507 -62.260 1.00 83.25 804 ILE A C 1
ATOM 6713 O O . ILE A 1 804 ? 11.244 -1.901 -61.616 1.00 83.25 804 ILE A O 1
ATOM 6717 N N . GLN A 1 805 ? 9.116 -2.165 -62.270 1.00 84.75 805 GLN A N 1
ATOM 6718 C CA . GLN A 1 805 ? 8.915 -3.421 -61.543 1.00 84.75 805 GLN A CA 1
ATOM 6719 C C . GLN A 1 805 ? 9.773 -4.568 -62.104 1.00 84.75 805 GLN A C 1
ATOM 6721 O O . GLN A 1 805 ? 10.352 -5.318 -61.321 1.00 84.75 805 GLN A O 1
ATOM 6726 N N . GLU A 1 806 ? 9.927 -4.680 -63.428 1.00 85.44 806 GLU A N 1
ATOM 6727 C CA . GLU A 1 806 ? 10.836 -5.663 -64.050 1.00 85.44 806 GLU A CA 1
ATOM 6728 C C . GLU A 1 806 ? 12.310 -5.406 -63.690 1.00 85.44 806 GLU A C 1
ATOM 6730 O O . GLU A 1 806 ? 13.042 -6.342 -63.348 1.00 85.44 806 GLU A O 1
ATOM 6735 N N . LEU A 1 807 ? 12.733 -4.136 -63.684 1.00 88.75 807 LEU A N 1
ATOM 6736 C CA . LEU A 1 807 ? 14.064 -3.734 -63.224 1.00 88.75 807 LEU A CA 1
ATOM 6737 C C . LEU A 1 807 ? 14.268 -4.076 -61.741 1.00 88.75 807 LEU A C 1
ATOM 6739 O O . LEU A 1 807 ? 15.260 -4.712 -61.391 1.00 88.75 807 LEU A O 1
ATOM 6743 N N . ILE A 1 808 ? 13.324 -3.702 -60.872 1.00 88.38 808 ILE A N 1
ATOM 6744 C CA . ILE A 1 808 ? 13.352 -4.028 -59.438 1.00 88.38 808 ILE A CA 1
ATOM 6745 C C . ILE A 1 808 ? 13.497 -5.536 -59.241 1.00 88.38 808 ILE A C 1
ATOM 6747 O O . ILE A 1 808 ? 14.342 -5.973 -58.461 1.00 88.38 808 ILE A O 1
ATOM 6751 N N . LYS A 1 809 ? 12.696 -6.340 -59.950 1.00 88.25 809 LYS A N 1
ATOM 6752 C CA . LYS A 1 809 ? 12.741 -7.803 -59.861 1.00 88.25 809 LYS A CA 1
ATOM 6753 C C . LYS A 1 809 ? 14.121 -8.333 -60.264 1.00 88.25 809 LYS A C 1
ATOM 6755 O O . LYS A 1 809 ? 14.717 -9.109 -59.521 1.00 88.25 809 LYS A O 1
ATOM 6760 N N . SER A 1 810 ? 14.664 -7.848 -61.379 1.00 89.75 810 SER A N 1
ATOM 6761 C CA . SER A 1 810 ? 15.988 -8.244 -61.878 1.00 89.75 810 SER A CA 1
ATOM 6762 C C . SER A 1 810 ? 17.126 -7.836 -60.936 1.00 89.75 810 SER A C 1
ATOM 6764 O O . SER A 1 810 ? 18.060 -8.604 -60.724 1.00 89.75 810 SER A O 1
ATOM 6766 N N . LEU A 1 811 ? 17.042 -6.662 -60.307 1.00 90.81 811 LEU A N 1
ATOM 6767 C CA . LEU A 1 811 ? 18.026 -6.198 -59.325 1.00 90.81 811 LEU A CA 1
ATOM 6768 C C . LEU A 1 811 ? 17.923 -6.923 -57.983 1.00 90.81 811 LEU A C 1
ATOM 6770 O O . LEU A 1 811 ? 18.942 -7.182 -57.345 1.00 90.81 811 LEU A O 1
ATOM 6774 N N . LYS A 1 812 ? 16.713 -7.302 -57.561 1.00 90.62 812 LYS A N 1
ATOM 6775 C CA . LYS A 1 812 ? 16.528 -8.186 -56.404 1.00 90.62 812 LYS A CA 1
ATOM 6776 C C . LYS A 1 812 ? 17.219 -9.525 -56.638 1.00 90.62 812 LYS A C 1
ATOM 6778 O O . LYS A 1 812 ? 17.902 -9.997 -55.735 1.00 90.62 812 LYS A O 1
ATOM 6783 N N . PHE A 1 813 ? 17.116 -10.077 -57.849 1.00 89.69 813 PHE A N 1
ATOM 6784 C CA . PHE A 1 813 ? 17.877 -11.264 -58.238 1.00 89.69 813 PHE A CA 1
ATOM 6785 C C . PHE A 1 813 ? 19.385 -11.015 -58.246 1.00 89.69 813 PHE A C 1
ATOM 6787 O O . PHE A 1 813 ? 20.115 -11.802 -57.652 1.00 89.69 813 PHE A O 1
ATOM 6794 N N . LEU A 1 814 ? 19.849 -9.904 -58.829 1.00 89.81 814 LEU A N 1
ATOM 6795 C CA . LEU A 1 814 ? 21.267 -9.523 -58.854 1.00 89.81 814 LEU A CA 1
ATOM 6796 C C . LEU A 1 814 ? 21.891 -9.536 -57.449 1.00 89.81 814 LEU A C 1
ATOM 6798 O O . LEU A 1 814 ? 22.930 -10.155 -57.229 1.00 89.81 814 LEU A O 1
ATOM 6802 N N . VAL A 1 815 ? 21.219 -8.897 -56.489 1.00 88.81 815 VAL A N 1
ATOM 6803 C CA . VAL A 1 815 ? 21.694 -8.764 -55.106 1.00 88.81 815 VAL A CA 1
ATOM 6804 C C . VAL A 1 815 ? 21.801 -10.117 -54.384 1.00 88.81 815 VAL A C 1
ATOM 6806 O O . VAL A 1 815 ? 22.658 -10.267 -53.514 1.00 88.81 815 VAL A O 1
ATOM 6809 N N . ILE A 1 816 ? 20.985 -11.117 -54.745 1.00 88.19 816 ILE A N 1
ATOM 6810 C CA . ILE A 1 816 ? 21.030 -12.455 -54.127 1.00 88.19 816 ILE A CA 1
ATOM 6811 C C . ILE A 1 816 ? 21.931 -13.456 -54.853 1.00 88.19 816 ILE A C 1
ATOM 6813 O O . ILE A 1 816 ? 22.125 -14.550 -54.313 1.00 88.19 816 ILE A O 1
ATOM 6817 N N . ILE A 1 817 ? 22.495 -13.126 -56.027 1.00 87.31 817 ILE A N 1
ATOM 6818 C CA . ILE A 1 817 ? 23.340 -14.050 -56.813 1.00 87.31 817 ILE A CA 1
ATOM 6819 C C . ILE A 1 817 ? 24.447 -14.650 -55.946 1.00 87.31 817 ILE A C 1
ATOM 6821 O O . ILE A 1 817 ? 24.608 -15.866 -55.929 1.00 87.31 817 ILE A O 1
ATOM 6825 N N . SER A 1 818 ? 25.169 -13.822 -55.187 1.00 84.81 818 SER A N 1
ATOM 6826 C CA . SER A 1 818 ? 26.279 -14.271 -54.336 1.00 84.81 818 SER A CA 1
ATOM 6827 C C . SER A 1 818 ? 25.831 -15.298 -53.292 1.00 84.81 818 SER A C 1
ATOM 6829 O O . SER A 1 818 ? 26.400 -16.383 -53.211 1.00 84.81 818 SER A O 1
ATOM 6831 N N . SER A 1 819 ? 24.762 -14.997 -52.551 1.00 83.62 819 SER A N 1
ATOM 6832 C CA . SER A 1 819 ? 24.199 -15.905 -51.542 1.00 83.62 819 SER A CA 1
ATOM 6833 C C . SER A 1 819 ? 23.608 -17.185 -52.148 1.00 83.62 819 SER A C 1
ATOM 6835 O O . SER A 1 819 ? 23.664 -18.253 -51.543 1.00 83.62 819 SER A O 1
ATOM 6837 N N . THR A 1 820 ? 23.065 -17.099 -53.364 1.00 86.00 820 THR A N 1
ATOM 6838 C CA . THR A 1 820 ? 22.510 -18.251 -54.087 1.00 86.00 820 THR A CA 1
ATOM 6839 C C . THR A 1 820 ? 23.633 -19.164 -54.571 1.00 86.00 820 THR A C 1
ATOM 6841 O O . THR A 1 820 ? 23.565 -20.375 -54.372 1.00 86.00 820 THR A O 1
ATOM 6844 N N . LEU A 1 821 ? 24.703 -18.591 -55.129 1.00 86.19 821 LEU A N 1
ATOM 6845 C CA . LEU A 1 821 ? 25.915 -19.321 -55.497 1.00 86.19 821 LEU A CA 1
ATOM 6846 C C . LEU A 1 821 ? 26.533 -20.022 -54.287 1.00 86.19 821 LEU A C 1
ATOM 6848 O O . LEU A 1 821 ? 26.910 -21.185 -54.394 1.00 86.19 821 LEU A O 1
ATOM 6852 N N . GLU A 1 822 ? 26.603 -19.363 -53.131 1.00 86.19 822 GLU A N 1
ATOM 6853 C CA . GLU A 1 822 ? 27.108 -19.977 -51.900 1.00 86.19 822 GLU A CA 1
ATOM 6854 C C . GLU A 1 822 ? 26.288 -21.216 -51.501 1.00 86.19 822 GLU A C 1
ATOM 6856 O O . GLU A 1 822 ? 26.856 -22.293 -51.300 1.00 86.19 822 GLU A O 1
ATOM 6861 N N . ARG A 1 823 ? 24.951 -21.110 -51.482 1.00 87.25 823 ARG A N 1
ATOM 6862 C CA . ARG A 1 823 ? 24.050 -22.245 -51.199 1.00 87.25 823 ARG A CA 1
ATOM 6863 C C . ARG A 1 823 ? 24.252 -23.407 -52.174 1.00 87.25 823 ARG A C 1
ATOM 6865 O O . ARG A 1 823 ? 24.328 -24.563 -51.754 1.00 87.25 823 ARG A O 1
ATOM 6872 N N . LEU A 1 824 ? 24.354 -23.115 -53.472 1.00 86.44 824 LEU A N 1
ATOM 6873 C CA . LEU A 1 824 ? 24.560 -24.131 -54.509 1.00 86.44 824 LEU A CA 1
ATOM 6874 C C . LEU A 1 824 ? 25.911 -24.847 -54.339 1.00 86.44 824 LEU A C 1
ATOM 6876 O O . LEU A 1 824 ? 25.964 -26.077 -54.419 1.00 86.44 824 LEU A O 1
ATOM 6880 N N . HIS A 1 825 ? 26.980 -24.110 -54.023 1.00 86.00 825 HIS A N 1
ATOM 6881 C CA . HIS A 1 825 ? 28.295 -24.685 -53.728 1.00 86.00 825 HIS A CA 1
ATOM 6882 C C . HIS A 1 825 ? 28.288 -25.565 -52.468 1.00 86.00 825 HIS A C 1
ATOM 6884 O O . HIS A 1 825 ? 28.863 -26.656 -52.484 1.00 86.00 825 HIS A O 1
ATOM 6890 N N . GLN A 1 826 ? 27.610 -25.142 -51.396 1.00 87.88 826 GLN A N 1
ATOM 6891 C CA . GLN A 1 826 ? 27.465 -25.939 -50.170 1.00 87.88 826 GLN A CA 1
ATOM 6892 C C . GLN A 1 826 ? 26.737 -27.262 -50.444 1.00 87.88 826 GLN A C 1
ATOM 6894 O O . GLN A 1 826 ? 27.202 -28.328 -50.036 1.00 87.88 826 GLN A O 1
ATOM 6899 N N . LEU A 1 827 ? 25.627 -27.221 -51.188 1.00 85.88 827 LEU A N 1
ATOM 6900 C CA . LEU A 1 827 ? 24.899 -28.430 -51.579 1.00 85.88 827 LEU A CA 1
ATOM 6901 C C . LEU A 1 827 ? 25.774 -29.371 -52.415 1.00 85.88 827 LEU A C 1
ATOM 6903 O O . LEU A 1 827 ? 25.801 -30.578 -52.160 1.00 85.88 827 LEU A O 1
ATOM 6907 N N . LEU A 1 828 ? 26.525 -28.824 -53.372 1.00 84.50 828 LEU A N 1
ATOM 6908 C CA . LEU A 1 828 ? 27.456 -29.592 -54.193 1.00 84.50 828 LEU A CA 1
ATOM 6909 C C . LEU A 1 828 ? 28.521 -30.302 -53.343 1.00 84.50 828 LEU A C 1
ATOM 6911 O O . LEU A 1 828 ? 28.788 -31.487 -53.554 1.00 84.50 828 LEU A O 1
ATOM 6915 N N . ALA A 1 829 ? 29.095 -29.604 -52.362 1.00 83.94 829 ALA A N 1
ATOM 6916 C CA . ALA A 1 829 ? 30.097 -30.157 -51.455 1.00 83.94 829 ALA A CA 1
ATOM 6917 C C . ALA A 1 829 ? 29.533 -31.293 -50.584 1.00 83.94 829 ALA A C 1
ATOM 6919 O O . ALA A 1 829 ? 30.154 -32.354 -50.476 1.00 83.94 829 ALA A O 1
ATOM 6920 N N . VAL A 1 830 ? 28.334 -31.115 -50.018 1.00 84.12 830 VAL A N 1
ATOM 6921 C CA . VAL A 1 830 ? 27.661 -32.138 -49.197 1.00 84.12 830 VAL A CA 1
ATOM 6922 C C . VAL A 1 830 ? 27.352 -33.395 -50.009 1.00 84.12 830 VAL A C 1
ATOM 6924 O O . VAL A 1 830 ? 27.622 -34.507 -49.547 1.00 84.12 830 VAL A O 1
ATOM 6927 N N . ILE A 1 831 ? 26.827 -33.234 -51.228 1.00 77.94 831 ILE A N 1
ATOM 6928 C CA . ILE A 1 831 ? 26.545 -34.362 -52.126 1.00 77.94 831 ILE A CA 1
ATOM 6929 C C . ILE A 1 831 ? 27.839 -35.127 -52.440 1.00 77.94 831 ILE A C 1
ATOM 6931 O O . ILE A 1 831 ? 27.857 -36.354 -52.315 1.00 77.94 831 ILE A O 1
ATOM 6935 N N . LYS A 1 832 ? 28.923 -34.417 -52.791 1.00 78.00 832 LYS A N 1
ATOM 6936 C CA . LYS A 1 832 ? 30.226 -35.020 -53.125 1.00 78.00 832 LYS A CA 1
ATOM 6937 C C . LYS A 1 832 ? 30.850 -35.765 -51.937 1.00 78.00 832 LYS A C 1
ATOM 6939 O O . LYS A 1 832 ? 31.368 -36.862 -52.118 1.00 78.00 832 LYS A O 1
ATOM 6944 N N . ALA A 1 833 ? 30.769 -35.228 -50.719 1.00 74.81 833 ALA A N 1
ATOM 6945 C CA . ALA A 1 833 ? 31.404 -35.843 -49.548 1.00 74.81 833 ALA A CA 1
ATOM 6946 C C . ALA A 1 833 ? 30.667 -37.075 -48.996 1.00 74.81 833 ALA A C 1
ATOM 6948 O O . ALA A 1 833 ? 31.299 -37.993 -48.471 1.00 74.81 833 ALA A O 1
ATOM 6949 N N . LEU A 1 834 ? 29.333 -37.116 -49.084 1.00 72.81 834 LEU A N 1
ATOM 6950 C CA . LEU A 1 834 ? 28.540 -38.210 -48.506 1.00 72.81 834 LEU A CA 1
ATOM 6951 C C . LEU A 1 834 ? 28.403 -39.427 -49.439 1.00 72.81 834 LEU A C 1
ATOM 6953 O O . LEU A 1 834 ? 28.130 -40.533 -48.951 1.00 72.81 834 LEU A O 1
ATOM 6957 N N . LYS A 1 835 ? 28.662 -39.255 -50.743 1.00 67.06 835 LYS A N 1
ATOM 6958 C CA . LYS A 1 835 ? 28.643 -40.297 -51.784 1.00 67.06 835 LYS A CA 1
ATOM 6959 C C . LYS A 1 835 ? 29.979 -40.367 -52.541 1.00 67.06 835 LYS A C 1
ATOM 6961 O O . LYS A 1 835 ? 30.093 -39.912 -53.674 1.00 67.06 835 LYS A O 1
ATOM 6966 N N . LEU A 1 836 ? 30.976 -40.962 -51.890 1.00 56.25 836 LEU A N 1
ATOM 6967 C CA . LEU A 1 836 ? 32.268 -41.318 -52.485 1.00 56.25 836 LEU A CA 1
ATOM 6968 C C . LEU A 1 836 ? 32.073 -42.388 -53.590 1.00 56.25 836 LEU A C 1
ATOM 6970 O O . LEU A 1 836 ? 31.461 -43.420 -53.330 1.00 56.25 836 LEU A O 1
ATOM 6974 N N . ASP A 1 837 ? 32.592 -42.113 -54.794 1.00 50.12 837 ASP A N 1
ATOM 6975 C CA . ASP A 1 837 ? 32.800 -43.015 -55.952 1.00 50.12 837 ASP A CA 1
ATOM 6976 C C . ASP A 1 837 ? 31.646 -43.423 -56.899 1.00 50.12 837 ASP A C 1
ATOM 6978 O O . ASP A 1 837 ? 31.726 -44.467 -57.543 1.00 50.12 837 ASP A O 1
ATOM 6982 N N . ILE A 1 838 ? 30.629 -42.581 -57.141 1.00 49.38 838 ILE A N 1
ATOM 6983 C CA . ILE A 1 838 ? 29.791 -42.713 -58.361 1.00 49.38 838 ILE A CA 1
ATOM 6984 C C . ILE A 1 838 ? 29.462 -41.331 -58.947 1.00 49.38 838 ILE A C 1
ATOM 6986 O O . ILE A 1 838 ? 28.369 -40.802 -58.766 1.00 49.38 838 ILE A O 1
ATOM 6990 N N . ILE A 1 839 ? 30.407 -40.744 -59.685 1.00 50.88 839 ILE A N 1
ATOM 6991 C CA . ILE A 1 839 ? 30.113 -39.700 -60.681 1.00 50.88 839 ILE A CA 1
ATOM 6992 C C . ILE A 1 839 ? 30.541 -40.249 -62.041 1.00 50.88 839 ILE A C 1
ATOM 6994 O O . ILE A 1 839 ? 31.570 -39.891 -62.603 1.00 50.88 839 ILE A O 1
ATOM 6998 N N . SER A 1 840 ? 29.752 -41.176 -62.571 1.00 49.41 840 SER A N 1
ATOM 6999 C CA . SER A 1 840 ? 29.633 -41.309 -64.019 1.00 49.41 840 SER A CA 1
ATOM 7000 C C . SER A 1 840 ? 28.174 -41.631 -64.335 1.00 49.41 840 SER A C 1
ATOM 7002 O O . SER A 1 840 ? 27.648 -42.642 -63.885 1.00 49.41 840 SER A O 1
ATOM 7004 N N . CYS A 1 841 ? 27.540 -40.722 -65.079 1.00 49.09 841 CYS A N 1
ATOM 7005 C CA . CYS A 1 841 ? 26.139 -40.710 -65.517 1.00 49.09 841 CYS A CA 1
ATOM 7006 C C . CYS A 1 841 ? 25.068 -40.300 -64.486 1.00 49.09 841 CYS A C 1
ATOM 7008 O O . CYS A 1 841 ? 24.354 -41.142 -63.953 1.00 49.09 841 CYS A O 1
ATOM 7010 N N . ASP A 1 842 ? 24.835 -38.991 -64.359 1.00 52.00 842 ASP A N 1
ATOM 7011 C CA . ASP A 1 842 ? 23.462 -38.468 -64.306 1.00 52.00 842 ASP A CA 1
ATOM 7012 C C . ASP A 1 842 ? 23.399 -37.271 -65.275 1.00 52.00 842 ASP A C 1
ATOM 7014 O O . ASP A 1 842 ? 24.166 -36.322 -65.132 1.00 52.00 842 ASP A O 1
ATOM 7018 N N . GLN A 1 843 ? 22.569 -37.344 -66.321 1.00 49.00 843 GLN A N 1
ATOM 7019 C CA . GLN A 1 843 ? 22.455 -36.299 -67.357 1.00 49.00 843 GLN A CA 1
ATOM 7020 C C . GLN A 1 843 ? 21.723 -35.029 -66.863 1.00 49.00 843 GLN A C 1
ATOM 7022 O O . GLN A 1 843 ? 21.648 -34.061 -67.608 1.00 49.00 843 GLN A O 1
ATOM 7027 N N . ASP A 1 844 ? 21.258 -35.001 -65.606 1.00 54.06 844 ASP A N 1
ATOM 7028 C CA . ASP A 1 844 ? 20.364 -33.971 -65.052 1.00 54.06 844 ASP A CA 1
ATOM 7029 C C . ASP A 1 844 ? 20.912 -33.300 -63.761 1.00 54.06 844 ASP A C 1
ATOM 7031 O O . ASP A 1 844 ? 20.195 -33.148 -62.765 1.00 54.06 844 ASP A O 1
ATOM 7035 N N . PHE A 1 845 ? 22.192 -32.898 -63.722 1.00 71.19 845 PHE A N 1
ATOM 7036 C CA . PHE A 1 845 ? 22.766 -32.194 -62.558 1.00 71.19 845 PHE A CA 1
ATOM 7037 C C . PHE A 1 845 ? 22.583 -30.664 -62.630 1.00 71.19 845 PHE A C 1
ATOM 7039 O O . PHE A 1 845 ? 23.523 -29.904 -62.858 1.00 71.19 845 PHE A O 1
ATOM 7046 N N . TRP A 1 846 ? 21.352 -30.205 -62.382 1.00 79.69 846 TRP A N 1
ATOM 7047 C CA . TRP A 1 846 ? 20.954 -28.788 -62.469 1.00 79.69 846 TRP A CA 1
ATOM 7048 C C . TRP A 1 846 ? 21.759 -27.823 -61.572 1.00 79.69 846 TRP A C 1
ATOM 7050 O O . TRP A 1 846 ? 21.779 -26.622 -61.829 1.00 79.69 846 TRP A O 1
ATOM 7060 N N . VAL A 1 847 ? 22.414 -28.318 -60.514 1.00 80.31 847 VAL A N 1
ATOM 7061 C CA . VAL A 1 847 ? 23.188 -27.488 -59.572 1.00 80.31 847 VAL A CA 1
ATOM 7062 C C . VAL A 1 847 ? 24.476 -26.953 -60.216 1.00 80.31 847 VAL A C 1
ATOM 7064 O O . VAL A 1 847 ? 24.739 -25.761 -60.092 1.00 80.31 847 VAL A O 1
ATOM 7067 N N . GLU A 1 848 ? 25.256 -27.775 -60.937 1.00 80.81 848 GLU A N 1
ATOM 7068 C CA . GLU A 1 848 ? 26.464 -27.286 -61.646 1.00 80.81 848 GLU A CA 1
ATOM 7069 C C . GLU A 1 848 ? 26.095 -26.392 -62.839 1.00 80.81 848 GLU A C 1
ATOM 7071 O O . GLU A 1 848 ? 26.764 -25.389 -63.076 1.00 80.81 848 GLU A O 1
ATOM 7076 N N . GLU A 1 849 ? 25.003 -26.694 -63.551 1.00 82.44 849 GLU A N 1
ATOM 7077 C CA . GLU A 1 849 ? 24.524 -25.876 -64.677 1.00 82.44 849 GLU A CA 1
ATOM 7078 C C . GLU A 1 849 ? 24.130 -24.452 -64.238 1.00 82.44 849 GLU A C 1
ATOM 7080 O O . GLU A 1 849 ? 24.499 -23.466 -64.886 1.00 82.44 849 GLU A O 1
ATOM 7085 N N . LEU A 1 850 ? 23.430 -24.318 -63.103 1.00 83.81 850 LEU A N 1
ATOM 7086 C CA . LEU A 1 850 ? 23.078 -23.009 -62.547 1.00 83.81 850 LEU A CA 1
ATOM 7087 C C . LEU A 1 850 ? 24.293 -22.246 -62.010 1.00 83.81 850 LEU A C 1
ATOM 7089 O O . LEU A 1 850 ? 24.358 -21.035 -62.215 1.00 83.81 850 LEU A O 1
ATOM 7093 N N . ILE A 1 851 ? 25.251 -22.927 -61.366 1.00 85.19 851 ILE A N 1
ATOM 7094 C CA . ILE A 1 851 ? 26.511 -22.297 -60.933 1.00 85.19 851 ILE A CA 1
ATOM 7095 C C . ILE A 1 851 ? 27.233 -21.707 -62.151 1.00 85.19 851 ILE A C 1
ATOM 7097 O O . ILE A 1 851 ? 27.525 -20.514 -62.163 1.00 85.19 851 ILE A O 1
ATOM 7101 N N . HIS A 1 852 ? 27.413 -22.494 -63.218 1.00 85.38 852 HIS A N 1
ATOM 7102 C CA . HIS A 1 852 ? 28.054 -22.024 -64.449 1.00 85.38 852 HIS A CA 1
ATOM 7103 C C . HIS A 1 852 ? 27.329 -20.838 -65.098 1.00 85.38 852 HIS A C 1
ATOM 7105 O O . HIS A 1 852 ? 27.984 -19.927 -65.600 1.00 85.38 852 HIS A O 1
ATOM 7111 N N . THR A 1 853 ? 25.994 -20.830 -65.076 1.00 86.06 853 THR A N 1
ATOM 7112 C CA . THR A 1 853 ? 25.196 -19.740 -65.659 1.00 86.06 853 THR A CA 1
ATOM 7113 C C . THR A 1 853 ? 25.313 -18.446 -64.849 1.00 86.06 853 THR A C 1
ATOM 7115 O O . THR A 1 853 ? 25.442 -17.370 -65.426 1.00 86.06 853 THR A O 1
ATOM 7118 N N . LEU A 1 854 ? 25.266 -18.525 -63.515 1.00 85.69 854 LEU A N 1
ATOM 7119 C CA . LEU A 1 854 ? 25.335 -17.355 -62.631 1.00 85.69 854 LEU A CA 1
ATOM 7120 C C . LEU A 1 854 ? 26.754 -16.768 -62.512 1.00 85.69 854 LEU A C 1
ATOM 7122 O O . LEU A 1 854 ? 26.895 -15.587 -62.196 1.00 85.69 854 LEU A O 1
ATOM 7126 N N . GLU A 1 855 ? 27.793 -17.564 -62.779 1.00 85.44 855 GLU A N 1
ATOM 7127 C CA . GLU A 1 855 ? 29.194 -17.118 -62.830 1.00 85.44 855 GLU A CA 1
ATOM 7128 C C . GLU A 1 855 ? 29.617 -16.553 -64.200 1.00 85.44 855 GLU A C 1
ATOM 7130 O O . GLU A 1 855 ? 30.727 -16.023 -64.334 1.00 85.44 855 GLU A O 1
ATOM 7135 N N . ASP A 1 856 ? 28.751 -16.623 -65.217 1.00 86.12 856 ASP A N 1
ATOM 7136 C CA . ASP A 1 856 ? 29.040 -16.080 -66.543 1.00 86.12 856 ASP A CA 1
ATOM 7137 C C . ASP A 1 856 ? 29.197 -14.548 -66.499 1.00 86.12 856 ASP A C 1
ATOM 7139 O O . ASP A 1 856 ? 28.290 -13.790 -66.141 1.00 86.12 856 ASP A O 1
ATOM 7143 N N . LYS A 1 857 ? 30.373 -14.069 -66.918 1.00 81.56 857 LYS A N 1
ATOM 7144 C CA . LYS A 1 857 ? 30.718 -12.640 -66.950 1.00 81.56 857 LYS A CA 1
ATOM 7145 C C . LYS A 1 857 ? 29.898 -11.848 -67.970 1.00 81.56 857 LYS A C 1
ATOM 7147 O O . LYS A 1 857 ? 29.811 -10.621 -67.839 1.00 81.56 857 LYS A O 1
ATOM 7152 N N . GLU A 1 858 ? 29.322 -12.525 -68.961 1.00 85.75 858 GLU A N 1
ATOM 7153 C CA . GLU A 1 858 ? 28.506 -11.931 -70.023 1.00 85.75 858 GLU A CA 1
ATOM 7154 C C . GLU A 1 858 ? 26.996 -11.942 -69.713 1.00 85.75 858 GLU A C 1
ATOM 7156 O O . GLU A 1 858 ? 26.213 -11.414 -70.505 1.00 85.75 858 GLU A O 1
ATOM 7161 N N . LEU A 1 859 ? 26.578 -12.460 -68.549 1.00 89.06 859 LEU A N 1
ATOM 7162 C CA . LEU A 1 859 ? 25.175 -12.514 -68.133 1.00 89.06 859 LEU A CA 1
ATOM 7163 C C . LEU A 1 859 ? 24.555 -11.109 -68.016 1.00 89.06 859 LEU A C 1
ATOM 7165 O O . LEU A 1 859 ? 25.039 -10.252 -67.268 1.00 89.06 859 LEU A O 1
ATOM 7169 N N . LEU A 1 860 ? 23.448 -10.874 -68.722 1.00 91.31 860 LEU A N 1
ATOM 7170 C CA . LEU A 1 860 ? 22.703 -9.608 -68.709 1.00 91.31 860 LEU A CA 1
ATOM 7171 C C . LEU A 1 860 ? 21.627 -9.592 -67.616 1.00 91.31 860 LEU A C 1
ATOM 7173 O O . LEU A 1 860 ? 21.024 -10.623 -67.317 1.00 91.31 860 LEU A O 1
ATOM 7177 N N . LEU A 1 861 ? 21.301 -8.408 -67.080 1.00 88.38 861 LEU A N 1
ATOM 7178 C CA . LEU A 1 861 ? 20.273 -8.266 -66.034 1.00 88.38 861 LEU A CA 1
ATOM 7179 C C . LEU A 1 861 ? 18.908 -8.837 -66.446 1.00 88.38 861 LEU A C 1
ATOM 7181 O O . LEU A 1 861 ? 18.257 -9.497 -65.642 1.00 88.38 861 LEU A O 1
ATOM 7185 N N . CYS A 1 862 ? 18.484 -8.645 -67.700 1.00 85.81 862 CYS A N 1
ATOM 7186 C CA . CYS A 1 862 ? 17.198 -9.162 -68.189 1.00 85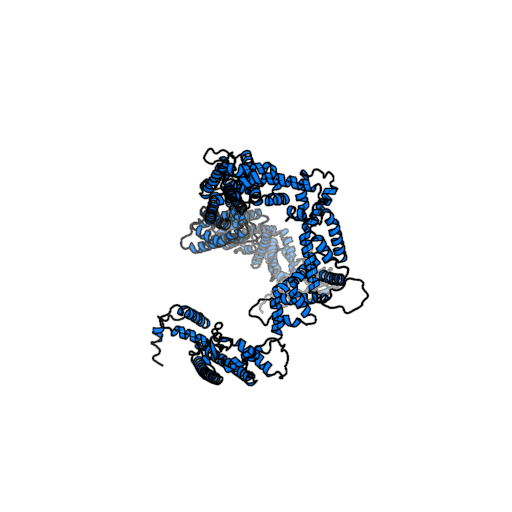.81 862 CYS A CA 1
ATOM 7187 C C . CYS A 1 862 ? 17.137 -10.698 -68.284 1.00 85.81 862 CYS A C 1
ATOM 7189 O O . CYS A 1 862 ? 16.053 -11.268 -68.399 1.00 85.81 862 CYS A O 1
ATOM 7191 N N . GLN A 1 863 ? 18.284 -11.382 -68.255 1.00 86.44 863 GLN A N 1
ATOM 7192 C CA . GLN A 1 863 ? 18.347 -12.843 -68.304 1.00 86.44 863 GLN A CA 1
ATOM 7193 C C . GLN A 1 863 ? 18.158 -13.471 -66.916 1.00 86.44 863 GLN A C 1
ATOM 7195 O O . GLN A 1 863 ? 17.736 -14.625 -66.839 1.00 86.44 863 GLN A O 1
ATOM 7200 N N . LEU A 1 864 ? 18.385 -12.710 -65.835 1.00 88.56 864 LEU A N 1
ATOM 7201 C CA . LEU A 1 864 ? 18.279 -13.202 -64.459 1.00 88.56 864 LEU A CA 1
ATOM 7202 C C . LEU A 1 864 ? 16.891 -13.735 -64.124 1.00 88.56 864 LEU A C 1
ATOM 7204 O O . LEU A 1 864 ? 16.788 -14.752 -63.449 1.00 88.56 864 LEU A O 1
ATOM 7208 N N . GLU A 1 865 ? 15.830 -13.103 -64.626 1.00 84.38 865 GLU A N 1
ATOM 7209 C CA . GLU A 1 865 ? 14.464 -13.562 -64.368 1.00 84.38 865 GLU A CA 1
ATOM 7210 C C . GLU A 1 865 ? 14.244 -14.998 -64.856 1.00 84.38 865 GLU A C 1
ATOM 7212 O O . GLU A 1 865 ? 13.718 -15.827 -64.119 1.00 84.38 865 GLU A O 1
ATOM 7217 N N . LYS A 1 866 ? 14.726 -15.331 -66.058 1.00 84.81 866 LYS A N 1
ATOM 7218 C CA . LYS A 1 866 ? 14.600 -16.689 -66.605 1.00 84.81 866 LYS A CA 1
ATOM 7219 C C . LYS A 1 866 ? 15.444 -17.696 -65.825 1.00 84.81 866 LYS A C 1
ATOM 7221 O O . LYS A 1 866 ? 14.974 -18.805 -65.574 1.00 84.81 866 LYS A O 1
ATOM 7226 N N . THR A 1 867 ? 16.660 -17.312 -65.438 1.00 85.25 867 THR A N 1
ATOM 7227 C CA . THR A 1 867 ? 17.577 -18.169 -64.671 1.00 85.25 867 THR A CA 1
ATOM 7228 C C . THR A 1 867 ? 17.026 -18.470 -63.275 1.00 85.25 867 THR A C 1
ATOM 7230 O O . THR A 1 867 ? 17.004 -19.629 -62.859 1.00 85.25 867 THR A O 1
ATOM 7233 N N . PHE A 1 868 ? 16.512 -17.460 -62.567 1.00 86.94 868 PHE A N 1
ATOM 7234 C CA . PHE A 1 868 ? 15.909 -17.644 -61.245 1.00 86.94 868 PHE A CA 1
ATOM 7235 C C . PHE A 1 868 ? 14.539 -18.334 -61.312 1.00 86.94 868 PHE A C 1
ATOM 7237 O O . PHE A 1 868 ? 14.260 -19.173 -60.464 1.00 86.94 868 PHE A O 1
ATOM 7244 N N . ASP A 1 869 ? 13.729 -18.122 -62.354 1.00 84.88 869 ASP A N 1
ATOM 7245 C CA . ASP A 1 869 ? 12.500 -18.905 -62.565 1.00 84.88 869 ASP A CA 1
ATOM 7246 C C . ASP A 1 869 ? 12.799 -20.408 -62.750 1.00 84.88 869 ASP A C 1
ATOM 7248 O O . ASP A 1 869 ? 11.995 -21.264 -62.362 1.00 84.88 869 ASP A O 1
ATOM 7252 N N . GLN A 1 870 ? 13.935 -20.754 -63.367 1.00 81.88 870 GLN A N 1
ATOM 7253 C CA . GLN A 1 870 ? 14.398 -22.139 -63.495 1.00 81.88 870 GLN A CA 1
ATOM 7254 C C . GLN A 1 870 ? 14.904 -22.688 -62.154 1.00 81.88 870 GLN A C 1
ATOM 7256 O O . GLN A 1 870 ? 14.549 -23.812 -61.790 1.00 81.88 870 GLN A O 1
ATOM 7261 N N . PHE A 1 871 ? 15.658 -21.890 -61.393 1.00 84.94 871 PHE A N 1
ATOM 7262 C CA . PHE A 1 871 ? 16.075 -22.231 -60.031 1.00 84.94 871 PHE A CA 1
ATOM 7263 C C . PHE A 1 871 ? 14.870 -22.498 -59.115 1.00 84.94 871 PHE A C 1
ATOM 7265 O O . PHE A 1 871 ? 14.771 -23.585 -58.548 1.00 84.94 871 PHE A O 1
ATOM 7272 N N . ASP A 1 872 ? 13.897 -21.587 -59.068 1.00 82.75 872 ASP A N 1
ATOM 7273 C CA . ASP A 1 872 ? 12.683 -21.699 -58.250 1.00 82.75 872 ASP A CA 1
ATOM 7274 C C . ASP A 1 872 ? 11.863 -22.954 -58.591 1.00 82.75 872 ASP A C 1
ATOM 7276 O O . ASP A 1 872 ? 11.274 -23.596 -57.715 1.00 82.75 872 ASP A O 1
ATOM 7280 N N . LYS A 1 873 ? 11.792 -23.325 -59.878 1.00 82.88 873 LYS A N 1
ATOM 7281 C CA . LYS A 1 873 ? 11.124 -24.563 -60.317 1.00 82.88 873 LYS A CA 1
ATOM 7282 C C . LYS A 1 873 ? 11.844 -25.803 -59.787 1.00 82.88 873 LYS A C 1
ATOM 7284 O O . LYS A 1 873 ? 11.180 -26.705 -59.270 1.00 82.88 873 LYS A O 1
ATOM 7289 N N . ASN A 1 874 ? 13.172 -25.837 -59.878 1.00 79.31 874 ASN A N 1
ATOM 7290 C CA . ASN A 1 874 ? 13.993 -26.953 -59.399 1.00 79.31 874 ASN A CA 1
ATOM 7291 C C . ASN A 1 874 ? 13.973 -27.067 -57.866 1.00 79.31 874 ASN A C 1
ATOM 7293 O O . ASN A 1 874 ? 13.874 -28.176 -57.328 1.00 79.31 874 ASN A O 1
ATOM 7297 N N . GLU A 1 875 ? 13.985 -25.933 -57.163 1.00 79.38 875 GLU A N 1
ATOM 7298 C CA . GLU A 1 875 ? 13.878 -25.847 -55.705 1.00 79.38 875 GLU A CA 1
ATOM 7299 C C . GLU A 1 875 ? 12.527 -26.399 -55.214 1.00 79.38 875 GLU A C 1
ATOM 7301 O O . GLU A 1 875 ? 12.483 -27.262 -54.328 1.00 79.38 875 GLU A O 1
ATOM 7306 N N . LYS A 1 876 ? 11.421 -26.007 -55.870 1.00 80.62 876 LYS A N 1
ATOM 7307 C CA . LYS A 1 876 ? 10.067 -26.524 -55.591 1.00 80.62 876 LYS A CA 1
ATOM 7308 C C . LYS A 1 876 ? 9.935 -28.014 -55.894 1.00 80.62 876 LYS A C 1
ATOM 7310 O O . LYS A 1 876 ? 9.391 -28.753 -55.072 1.00 80.62 876 LYS A O 1
ATOM 7315 N N . MET A 1 877 ? 10.451 -28.475 -57.035 1.00 75.44 877 MET A N 1
ATOM 7316 C CA . MET A 1 877 ? 10.439 -29.896 -57.411 1.00 75.44 877 MET A CA 1
ATOM 7317 C C . MET A 1 877 ? 11.233 -30.763 -56.421 1.00 75.44 877 MET A C 1
ATOM 7319 O O . MET A 1 877 ? 10.872 -31.916 -56.173 1.00 75.44 877 MET A O 1
ATOM 7323 N N . SER A 1 878 ? 12.279 -30.195 -55.819 1.00 72.56 878 SER A N 1
ATOM 7324 C CA . SER A 1 878 ? 13.130 -30.859 -54.827 1.00 72.56 878 SER A CA 1
ATOM 7325 C C . SER A 1 878 ? 12.662 -30.662 -53.378 1.00 72.56 878 SER A C 1
ATOM 7327 O O . SER A 1 878 ? 13.234 -31.267 -52.476 1.00 72.56 878 SER A O 1
ATOM 7329 N N . SER A 1 879 ? 11.603 -29.872 -53.142 1.00 77.12 879 SER A N 1
ATOM 7330 C CA . SER A 1 879 ? 11.079 -29.532 -51.806 1.00 77.12 879 SER A CA 1
ATOM 7331 C C . SER A 1 879 ? 12.110 -28.902 -50.854 1.00 77.12 879 SER A C 1
ATOM 7333 O O . SER A 1 879 ? 12.009 -29.076 -49.637 1.00 77.12 879 SER A O 1
ATOM 7335 N N . LEU A 1 880 ? 13.083 -28.167 -51.396 1.00 81.44 880 LEU A N 1
ATOM 7336 C CA . LEU A 1 880 ? 14.128 -27.491 -50.627 1.00 81.44 880 LEU A CA 1
ATOM 7337 C C . LEU A 1 880 ? 13.538 -26.255 -49.933 1.00 81.44 880 LEU A C 1
ATOM 7339 O O . LEU A 1 880 ? 13.271 -25.241 -50.566 1.00 81.44 880 LEU A O 1
ATOM 7343 N N . THR A 1 881 ? 13.282 -26.346 -48.629 1.00 84.00 881 THR A N 1
ATOM 7344 C CA . THR A 1 881 ? 12.878 -25.189 -47.816 1.00 84.00 881 THR A CA 1
ATOM 7345 C C . THR A 1 881 ? 14.106 -24.484 -47.238 1.00 84.00 881 THR A C 1
ATOM 7347 O O . THR A 1 881 ? 15.194 -25.056 -47.191 1.00 84.00 881 THR A O 1
ATOM 7350 N N . ASN A 1 882 ? 13.936 -23.263 -46.717 1.00 82.38 882 ASN A N 1
ATOM 7351 C CA . ASN A 1 882 ? 15.011 -22.560 -46.001 1.00 82.38 882 ASN A CA 1
ATOM 7352 C C . ASN A 1 882 ? 15.590 -23.387 -44.833 1.00 82.38 882 ASN A C 1
ATOM 7354 O O . ASN A 1 882 ? 16.795 -23.348 -44.606 1.00 82.38 882 ASN A O 1
ATOM 7358 N N . ASP A 1 883 ? 14.769 -24.191 -44.146 1.00 83.12 883 ASP A N 1
ATOM 7359 C CA . ASP A 1 883 ? 15.240 -25.094 -43.084 1.00 83.12 883 ASP A CA 1
ATOM 7360 C C . ASP A 1 883 ? 16.156 -26.199 -43.630 1.00 83.12 883 ASP A C 1
ATOM 7362 O O . ASP A 1 883 ? 17.139 -26.576 -42.994 1.00 83.12 883 ASP A O 1
ATOM 7366 N N . VAL A 1 884 ? 15.857 -26.709 -44.830 1.00 86.50 884 VAL A N 1
ATOM 7367 C CA . VAL A 1 884 ? 16.701 -27.705 -45.504 1.00 86.50 884 VAL A CA 1
ATOM 7368 C C . VAL A 1 884 ? 18.022 -27.070 -45.931 1.00 86.50 884 VAL A C 1
ATOM 7370 O O . VAL A 1 884 ? 19.068 -27.672 -45.701 1.00 86.50 884 VAL A O 1
ATOM 7373 N N . TRP A 1 885 ? 17.998 -25.844 -46.464 1.00 88.75 885 TRP A N 1
ATOM 7374 C CA . TRP A 1 885 ? 19.215 -25.086 -46.778 1.00 88.75 885 TRP A CA 1
ATOM 7375 C C . TRP A 1 885 ? 20.086 -24.833 -45.545 1.00 88.75 885 TRP A C 1
ATOM 7377 O O . TRP A 1 885 ? 21.290 -25.057 -45.612 1.00 88.75 885 TRP A O 1
ATOM 7387 N N . SER A 1 886 ? 19.491 -24.470 -44.405 1.00 86.25 886 SER A N 1
ATOM 7388 C CA . SER A 1 886 ? 20.228 -24.290 -43.145 1.00 86.25 886 SER A CA 1
ATOM 7389 C C . SER A 1 886 ? 20.880 -25.590 -42.654 1.00 86.25 886 SER A C 1
ATOM 7391 O O . SER A 1 886 ? 21.996 -25.580 -42.138 1.00 86.25 886 SER A O 1
ATOM 7393 N N . VAL A 1 887 ? 20.216 -26.734 -42.840 1.00 87.56 887 VAL A N 1
ATOM 7394 C CA . VAL A 1 887 ? 20.802 -28.040 -42.508 1.00 87.56 887 VAL A CA 1
ATOM 7395 C C . VAL A 1 887 ? 21.919 -28.417 -43.488 1.00 87.56 887 VAL A C 1
ATOM 7397 O O . VAL A 1 887 ? 22.922 -28.972 -43.052 1.00 87.56 887 VAL A O 1
ATOM 7400 N N . ILE A 1 888 ? 21.792 -28.104 -44.782 1.00 88.12 888 ILE A N 1
ATOM 7401 C CA . ILE A 1 888 ? 22.855 -28.316 -45.782 1.00 88.12 888 ILE A CA 1
ATOM 7402 C C . ILE A 1 888 ? 24.104 -27.499 -45.429 1.00 88.12 888 ILE A C 1
ATOM 7404 O O . ILE A 1 888 ? 25.201 -28.054 -45.422 1.00 88.12 888 ILE A O 1
ATOM 7408 N N . GLU A 1 889 ? 23.937 -26.221 -45.092 1.00 88.62 889 GLU A N 1
ATOM 7409 C CA . GLU A 1 889 ? 25.014 -25.331 -44.640 1.00 88.62 889 GLU A CA 1
ATOM 7410 C C . GLU A 1 889 ? 25.752 -25.920 -43.425 1.00 88.62 889 GLU A C 1
ATOM 7412 O O . GLU A 1 889 ? 26.985 -26.010 -43.401 1.00 88.62 889 GLU A O 1
ATOM 7417 N N . GLU A 1 890 ? 24.998 -26.400 -42.432 1.00 88.81 890 GLU A N 1
ATOM 7418 C CA . GLU A 1 890 ? 25.574 -26.981 -41.221 1.00 88.81 890 GLU A CA 1
ATOM 7419 C C . GLU A 1 890 ? 26.264 -28.329 -41.488 1.00 88.81 890 GLU A C 1
ATOM 7421 O O . GLU A 1 890 ? 27.344 -28.584 -40.959 1.00 88.81 890 GLU A O 1
ATOM 7426 N N . ILE A 1 891 ? 25.693 -29.185 -42.344 1.00 87.69 891 ILE A N 1
ATOM 7427 C CA . ILE A 1 891 ? 26.338 -30.436 -42.777 1.00 87.69 891 ILE A CA 1
ATOM 7428 C C . ILE A 1 891 ? 27.639 -30.130 -43.528 1.00 87.69 891 ILE A C 1
ATOM 7430 O O . ILE A 1 891 ? 28.639 -30.811 -43.298 1.00 87.69 891 ILE A O 1
ATOM 7434 N N . CYS A 1 892 ? 27.651 -29.109 -44.390 1.00 88.31 892 CYS A N 1
ATOM 7435 C CA . CYS A 1 892 ? 28.842 -28.676 -45.119 1.00 88.31 892 CYS A CA 1
ATOM 7436 C C . CYS A 1 892 ? 29.941 -28.188 -44.162 1.00 88.31 892 CYS A C 1
ATOM 7438 O O . CYS A 1 892 ? 31.109 -28.534 -44.328 1.00 88.31 892 CYS A O 1
ATOM 7440 N N . SER A 1 893 ? 29.571 -27.442 -43.121 1.00 86.50 893 SER A N 1
ATOM 7441 C CA . SER A 1 893 ? 30.503 -26.964 -42.088 1.00 86.50 893 SER A CA 1
ATOM 7442 C C . SER A 1 893 ? 30.999 -28.088 -41.167 1.00 86.50 893 SER A C 1
ATOM 7444 O O . SER A 1 893 ? 32.127 -28.056 -40.674 1.00 86.50 893 SER A O 1
ATOM 7446 N N . ALA A 1 894 ? 30.174 -29.114 -40.951 1.00 88.50 894 ALA A N 1
ATOM 7447 C CA . ALA A 1 894 ? 30.468 -30.275 -40.114 1.00 88.50 894 ALA A CA 1
ATOM 7448 C C . ALA A 1 894 ? 30.917 -31.508 -40.914 1.00 88.50 894 ALA A C 1
ATOM 7450 O O . ALA A 1 894 ? 30.856 -32.627 -40.403 1.00 88.50 894 ALA A O 1
ATOM 7451 N N . ILE A 1 895 ? 31.375 -31.340 -42.157 1.00 86.38 895 ILE A N 1
ATOM 7452 C CA . ILE A 1 895 ? 31.542 -32.449 -43.109 1.00 86.38 895 ILE A CA 1
ATOM 7453 C C . ILE A 1 895 ? 32.440 -33.571 -42.566 1.00 86.38 895 ILE A C 1
ATOM 7455 O O . ILE A 1 895 ? 32.078 -34.746 -42.625 1.00 86.38 895 ILE A O 1
ATOM 7459 N N . GLY A 1 896 ? 33.555 -33.220 -41.914 1.00 81.19 896 GLY A N 1
ATOM 7460 C CA . GLY A 1 896 ? 34.471 -34.183 -41.293 1.00 81.19 896 GLY A CA 1
ATOM 7461 C C . GLY A 1 896 ? 33.888 -34.902 -40.070 1.00 81.19 896 GLY A C 1
ATOM 7462 O O . GLY A 1 896 ? 34.277 -36.032 -39.765 1.00 81.19 896 GLY A O 1
ATOM 7463 N N . PHE A 1 897 ? 32.940 -34.282 -39.368 1.00 86.38 897 PHE A N 1
ATOM 7464 C CA . PHE A 1 897 ? 32.207 -34.908 -38.269 1.00 86.38 897 PHE A CA 1
ATOM 7465 C C . PHE A 1 897 ? 31.074 -35.806 -38.780 1.00 86.38 897 PHE A C 1
ATOM 7467 O O . PHE A 1 897 ? 30.885 -36.907 -38.269 1.00 86.38 897 PHE A O 1
ATOM 7474 N N . VAL A 1 898 ? 30.370 -35.397 -39.836 1.00 86.00 898 VAL A N 1
ATOM 7475 C CA . VAL A 1 898 ? 29.319 -36.199 -40.481 1.00 86.00 898 VAL A CA 1
ATOM 7476 C C . VAL A 1 898 ? 29.907 -37.460 -41.129 1.00 86.00 898 VAL A C 1
ATOM 7478 O O . VAL A 1 898 ? 29.331 -38.539 -40.997 1.00 86.00 898 VAL A O 1
ATOM 7481 N N . ILE A 1 899 ? 31.100 -37.376 -41.732 1.00 82.88 899 ILE A N 1
ATOM 7482 C CA . ILE A 1 899 ? 31.852 -38.554 -42.205 1.00 82.88 899 ILE A CA 1
ATOM 7483 C C . ILE A 1 899 ? 32.173 -39.509 -41.043 1.00 82.88 899 ILE A C 1
ATOM 7485 O O . ILE A 1 899 ? 32.040 -40.725 -41.176 1.00 82.88 899 ILE A O 1
ATOM 7489 N N . PHE A 1 900 ? 32.539 -38.980 -39.873 1.00 84.12 900 PHE A N 1
ATOM 7490 C CA . PHE A 1 900 ? 32.733 -39.801 -38.677 1.00 84.12 900 PHE A CA 1
ATOM 7491 C C . PHE A 1 900 ? 31.422 -40.454 -38.204 1.00 84.12 900 PHE A C 1
ATOM 7493 O O . PHE A 1 900 ? 31.423 -41.650 -37.918 1.00 84.12 900 PHE A O 1
ATOM 7500 N N . LEU A 1 901 ? 30.291 -39.738 -38.208 1.00 83.62 901 LEU A N 1
ATOM 7501 C CA . LEU A 1 901 ? 28.977 -40.336 -37.917 1.00 83.62 901 LEU A CA 1
ATOM 7502 C C . LEU A 1 901 ? 28.651 -41.494 -38.871 1.00 83.62 901 LEU A C 1
ATOM 7504 O O . LEU A 1 901 ? 28.144 -42.522 -38.420 1.00 83.62 901 LEU A O 1
ATOM 7508 N N . LYS A 1 902 ? 29.006 -41.363 -40.156 1.00 80.88 902 LYS A N 1
ATOM 7509 C CA . LYS A 1 902 ? 28.878 -42.435 -41.154 1.00 80.88 902 LYS A CA 1
ATOM 7510 C C . LYS A 1 902 ? 29.709 -43.675 -40.791 1.00 80.88 902 LYS A C 1
ATOM 7512 O O . LYS A 1 902 ? 29.216 -44.785 -40.949 1.00 80.88 902 LYS A O 1
ATOM 7517 N N . SER A 1 903 ? 30.918 -43.522 -40.239 1.00 79.50 903 SER A N 1
ATOM 7518 C CA . SER A 1 903 ? 31.720 -44.672 -39.760 1.00 79.50 903 SER A CA 1
ATOM 7519 C C . SER A 1 903 ? 31.138 -45.384 -38.526 1.00 79.50 903 SER A C 1
ATOM 7521 O O . SER A 1 903 ? 31.529 -46.508 -38.232 1.00 79.50 903 SER A O 1
ATOM 7523 N N . LEU A 1 904 ? 30.199 -44.753 -37.810 1.00 74.50 904 LEU A N 1
ATOM 7524 C CA . LEU A 1 904 ? 29.558 -45.305 -36.609 1.00 74.50 904 LEU A CA 1
ATOM 7525 C C . LEU A 1 904 ? 28.203 -45.975 -36.886 1.00 74.50 904 LEU A C 1
ATOM 7527 O O . LEU A 1 904 ? 27.525 -46.412 -35.949 1.00 74.50 904 LEU A O 1
ATOM 7531 N N . VAL A 1 905 ? 27.774 -46.029 -38.149 1.00 73.38 905 VAL A N 1
ATOM 7532 C CA . VAL A 1 905 ? 26.534 -46.702 -38.561 1.00 73.38 905 VAL A CA 1
ATOM 7533 C C . VAL A 1 905 ? 26.576 -48.165 -38.096 1.00 73.38 905 VAL A C 1
ATOM 7535 O O . VAL A 1 905 ? 27.574 -48.855 -38.278 1.00 73.38 905 VAL A O 1
ATOM 7538 N N . GLY A 1 906 ? 25.515 -48.625 -37.425 1.00 65.75 906 GLY A N 1
ATOM 7539 C CA . GLY A 1 906 ? 25.445 -49.977 -36.841 1.00 65.75 906 GLY A CA 1
ATOM 7540 C C . GLY A 1 906 ? 26.085 -50.192 -35.452 1.00 65.75 906 GLY A C 1
ATOM 7541 O O . GLY A 1 906 ? 25.801 -51.212 -34.823 1.00 65.75 906 GLY A O 1
ATOM 7542 N N . HIS A 1 907 ? 26.874 -49.257 -34.904 1.00 71.12 907 HIS A N 1
ATOM 7543 C CA . HIS A 1 907 ? 27.434 -49.380 -33.543 1.00 71.12 907 HIS A CA 1
ATOM 7544 C C . HIS A 1 907 ? 26.468 -48.872 -32.448 1.00 71.12 907 HIS A C 1
ATOM 7546 O O . HIS A 1 907 ? 25.806 -47.841 -32.610 1.00 71.12 907 HIS A O 1
ATOM 7552 N N . ASN A 1 908 ? 26.399 -49.570 -31.301 1.00 65.62 908 ASN A N 1
ATOM 7553 C CA . ASN A 1 908 ? 25.570 -49.170 -30.153 1.00 65.62 908 ASN A CA 1
ATOM 7554 C C . ASN A 1 908 ? 26.341 -48.244 -29.197 1.00 65.62 908 ASN A C 1
ATOM 7556 O O . ASN A 1 908 ? 27.249 -48.670 -28.488 1.00 65.62 908 ASN A O 1
ATOM 7560 N N . LEU A 1 909 ? 25.925 -46.979 -29.157 1.00 69.94 909 LEU A N 1
ATOM 7561 C CA . LEU A 1 909 ? 26.567 -45.907 -28.396 1.00 69.94 909 LEU A CA 1
ATOM 7562 C C . LEU A 1 909 ? 25.959 -45.691 -26.995 1.00 69.94 909 LEU A C 1
ATOM 7564 O O . LEU A 1 909 ? 26.368 -44.772 -26.296 1.00 69.94 909 LEU A O 1
ATOM 7568 N N . LYS A 1 910 ? 25.004 -46.523 -26.544 1.00 65.69 910 LYS A N 1
ATOM 7569 C CA . LYS A 1 910 ? 24.340 -46.343 -25.232 1.00 65.69 910 LYS A CA 1
ATOM 7570 C C . LYS A 1 910 ? 25.303 -46.383 -24.038 1.00 65.69 910 LYS A C 1
ATOM 7572 O O . LYS A 1 910 ? 25.061 -45.695 -23.054 1.00 65.69 910 LYS A O 1
ATOM 7577 N N . ASN A 1 911 ? 26.407 -47.125 -24.140 1.00 61.84 911 ASN A N 1
ATOM 7578 C CA . ASN A 1 911 ? 27.396 -47.263 -23.063 1.00 61.84 911 ASN A CA 1
ATOM 7579 C C . ASN A 1 911 ? 28.270 -46.007 -22.864 1.00 61.84 911 ASN A C 1
ATOM 7581 O O . ASN A 1 911 ? 29.006 -45.938 -21.885 1.00 61.84 911 ASN A O 1
ATOM 7585 N N . LEU A 1 912 ? 28.187 -45.016 -23.763 1.00 65.31 912 LEU A N 1
ATOM 7586 C CA . LEU A 1 912 ? 28.912 -43.747 -23.639 1.00 65.31 912 LEU A CA 1
ATOM 7587 C C . LEU A 1 912 ? 28.368 -42.864 -22.518 1.00 65.31 912 LEU A C 1
ATOM 7589 O O . LEU A 1 912 ? 29.152 -42.160 -21.902 1.00 65.31 912 LEU A O 1
ATOM 7593 N N . ILE A 1 913 ? 27.063 -42.924 -22.231 1.00 59.28 913 ILE A N 1
ATOM 7594 C CA . ILE A 1 913 ? 26.436 -42.108 -21.178 1.00 59.28 913 ILE A CA 1
ATOM 7595 C C . ILE A 1 913 ? 27.025 -42.482 -19.807 1.00 59.28 913 ILE A C 1
ATOM 7597 O O . ILE A 1 913 ? 27.444 -41.606 -19.064 1.00 59.28 913 ILE A O 1
ATOM 7601 N N . ASN A 1 914 ? 27.192 -43.782 -19.536 1.00 58.47 914 ASN A N 1
ATOM 7602 C CA . ASN A 1 914 ? 27.748 -44.275 -18.270 1.00 58.47 914 ASN A CA 1
ATOM 7603 C C . ASN A 1 914 ? 29.263 -44.035 -18.123 1.00 58.47 914 ASN A C 1
ATOM 7605 O O . ASN A 1 914 ? 29.772 -44.021 -17.011 1.00 58.47 914 ASN A O 1
ATOM 7609 N N . GLY A 1 915 ? 30.003 -43.890 -19.229 1.00 53.97 915 GLY A N 1
ATOM 7610 C CA . GLY A 1 915 ? 31.452 -43.656 -19.197 1.00 53.97 915 GLY A CA 1
ATOM 7611 C C . GLY A 1 915 ? 31.853 -42.190 -19.009 1.00 53.97 915 GLY A C 1
ATOM 7612 O O . GLY A 1 915 ? 33.033 -41.913 -18.819 1.00 53.97 915 GLY A O 1
ATOM 7613 N N . VAL A 1 916 ? 30.896 -41.258 -19.080 1.00 54.41 916 VAL A N 1
ATOM 7614 C CA . VAL A 1 916 ? 31.128 -39.811 -18.918 1.00 54.41 916 VAL A CA 1
ATOM 7615 C C . VAL A 1 916 ? 31.238 -39.419 -17.439 1.00 54.41 916 VAL A C 1
ATOM 7617 O O . VAL A 1 916 ? 31.992 -38.501 -17.129 1.00 54.41 916 VAL A O 1
ATOM 7620 N N . ASP A 1 917 ? 30.590 -40.154 -16.527 1.00 50.22 917 ASP A N 1
ATOM 7621 C CA . ASP A 1 917 ? 30.689 -39.918 -15.075 1.00 50.22 917 ASP A CA 1
ATOM 7622 C C . ASP A 1 917 ? 32.042 -40.346 -14.474 1.00 50.22 917 ASP A C 1
ATOM 7624 O O . ASP A 1 917 ? 32.491 -39.769 -13.489 1.00 50.22 917 ASP A O 1
ATOM 7628 N N . ASP A 1 918 ? 32.740 -41.306 -15.091 1.00 48.94 918 ASP A N 1
ATOM 7629 C CA . ASP A 1 918 ? 34.019 -41.847 -14.594 1.00 48.94 918 ASP A CA 1
ATOM 7630 C C . ASP A 1 918 ? 35.254 -40.979 -14.924 1.00 48.94 918 ASP A C 1
ATOM 7632 O O . ASP A 1 918 ? 36.369 -41.283 -14.495 1.00 48.94 918 ASP A O 1
ATOM 7636 N N . HIS A 1 919 ? 35.084 -39.903 -15.698 1.00 49.59 919 HIS A N 1
ATOM 7637 C CA . HIS A 1 919 ? 36.130 -38.920 -16.014 1.00 49.59 919 HIS A CA 1
ATOM 7638 C C . HIS A 1 919 ? 35.901 -37.615 -15.229 1.00 49.59 919 HIS A C 1
ATOM 7640 O O . HIS A 1 919 ? 35.919 -36.518 -15.786 1.00 49.59 919 HIS A O 1
ATOM 7646 N N . SER A 1 920 ? 35.646 -37.758 -13.926 1.00 44.72 920 SER A N 1
ATOM 7647 C CA . SER A 1 920 ? 35.041 -36.758 -13.037 1.00 44.72 920 SER A CA 1
ATOM 7648 C C . SER A 1 920 ? 35.866 -35.511 -12.707 1.00 44.72 920 SER A C 1
ATOM 7650 O O . SER A 1 920 ? 35.306 -34.597 -12.105 1.00 44.72 920 SER A O 1
ATOM 7652 N N . ASP A 1 921 ? 37.134 -35.408 -13.112 1.00 42.47 921 ASP A N 1
ATOM 7653 C CA . ASP A 1 921 ? 38.006 -34.352 -12.567 1.00 42.47 921 ASP A CA 1
ATOM 7654 C C . ASP A 1 921 ? 38.262 -33.170 -13.521 1.00 42.47 921 ASP A C 1
ATOM 7656 O O . ASP A 1 921 ? 38.750 -32.129 -13.092 1.00 42.47 921 ASP A O 1
ATOM 7660 N N . GLU A 1 922 ? 37.824 -33.244 -14.784 1.00 46.12 922 GLU A N 1
ATOM 7661 C CA . GLU A 1 922 ? 37.857 -32.107 -15.721 1.00 46.12 922 GLU A CA 1
ATOM 7662 C C . GLU A 1 922 ? 36.577 -32.075 -16.578 1.00 46.12 922 GLU A C 1
ATOM 7664 O O . GLU A 1 922 ? 36.528 -32.587 -17.698 1.00 46.12 922 GLU A O 1
ATOM 7669 N N . ARG A 1 923 ? 35.487 -31.486 -16.058 1.00 52.81 923 ARG A N 1
ATOM 7670 C CA . ARG A 1 923 ? 34.212 -31.326 -16.794 1.00 52.81 923 ARG A CA 1
ATOM 7671 C C . ARG A 1 923 ? 34.368 -30.402 -18.012 1.00 52.81 923 ARG A C 1
ATOM 7673 O O . ARG A 1 923 ? 34.045 -29.218 -17.942 1.00 52.81 923 ARG A O 1
ATOM 7680 N N . LEU A 1 924 ? 34.795 -30.951 -19.147 1.00 54.50 924 LEU A N 1
ATOM 7681 C CA . LEU A 1 924 ? 34.821 -30.244 -20.435 1.00 54.50 924 LEU A CA 1
ATOM 7682 C C . LEU A 1 924 ? 33.601 -30.552 -21.326 1.00 54.50 924 LEU A C 1
ATOM 7684 O O . LEU A 1 924 ? 33.255 -29.724 -22.163 1.00 54.50 924 LEU A O 1
ATOM 7688 N N . ILE A 1 925 ? 32.895 -31.680 -21.137 1.00 59.56 925 ILE A N 1
ATOM 7689 C CA . ILE A 1 925 ? 31.670 -32.018 -21.896 1.00 59.56 925 ILE A CA 1
ATOM 7690 C C . ILE A 1 925 ? 30.547 -32.495 -20.970 1.00 59.56 925 ILE A C 1
ATOM 7692 O O . ILE A 1 925 ? 30.736 -33.397 -20.164 1.00 59.56 925 ILE A O 1
ATOM 7696 N N . GLN A 1 926 ? 29.359 -31.900 -21.120 1.00 62.03 926 GLN A N 1
ATOM 7697 C CA . GLN A 1 926 ? 28.150 -32.247 -20.365 1.00 62.03 926 GLN A CA 1
ATOM 7698 C C . GLN A 1 926 ? 27.443 -33.485 -20.944 1.00 62.03 926 GLN A C 1
ATOM 7700 O O . GLN A 1 926 ? 27.425 -33.688 -22.159 1.00 62.03 926 GLN A O 1
ATOM 7705 N N . GLU A 1 927 ? 26.771 -34.260 -20.089 1.00 68.12 927 GLU A N 1
ATOM 7706 C CA . GLU A 1 927 ? 25.959 -35.437 -20.454 1.00 68.12 927 GLU A CA 1
ATOM 7707 C C . GLU A 1 927 ? 24.951 -35.137 -21.582 1.00 68.12 927 GLU A C 1
ATOM 7709 O O . GLU A 1 927 ? 24.827 -35.892 -22.551 1.00 68.12 927 GLU A O 1
ATOM 7714 N N . ASN A 1 928 ? 24.320 -33.959 -21.531 1.00 70.69 928 ASN A N 1
ATOM 7715 C CA . ASN A 1 928 ? 23.395 -33.469 -22.557 1.00 70.69 928 ASN A CA 1
ATOM 7716 C C . ASN A 1 928 ? 24.027 -33.402 -23.962 1.00 70.69 928 ASN A C 1
ATOM 7718 O O . ASN A 1 928 ? 23.347 -33.644 -24.964 1.00 70.69 928 ASN A O 1
ATOM 7722 N N . THR A 1 929 ? 25.328 -33.109 -24.065 1.00 75.31 929 THR A N 1
ATOM 7723 C CA . THR A 1 929 ? 26.060 -33.065 -25.342 1.00 75.31 929 THR A CA 1
ATOM 7724 C C . THR A 1 929 ? 26.252 -34.470 -25.915 1.00 75.31 929 THR A C 1
ATOM 7726 O O . THR A 1 929 ? 26.095 -34.671 -27.121 1.00 75.31 929 THR A O 1
ATOM 7729 N N . VAL A 1 930 ? 26.514 -35.464 -25.062 1.00 75.69 930 VAL A N 1
ATOM 7730 C CA . VAL A 1 930 ? 26.648 -36.878 -25.461 1.00 75.69 930 VAL A CA 1
ATOM 7731 C C . VAL A 1 930 ? 25.288 -37.468 -25.843 1.00 75.69 930 VAL A C 1
ATOM 7733 O O . VAL A 1 930 ? 25.177 -38.181 -26.842 1.00 75.69 930 VAL A O 1
ATOM 7736 N N . GLN A 1 931 ? 24.219 -37.098 -25.136 1.00 80.19 931 GLN A N 1
ATOM 7737 C CA . GLN A 1 931 ? 22.857 -37.464 -25.526 1.00 80.19 931 GLN A CA 1
ATOM 7738 C C . GLN A 1 931 ? 22.469 -36.844 -26.876 1.00 80.19 931 GLN A C 1
ATOM 7740 O O . GLN A 1 931 ? 21.896 -37.522 -27.733 1.00 80.19 931 GLN A O 1
ATOM 7745 N N . THR A 1 932 ? 22.820 -35.574 -27.098 1.00 83.25 932 THR A N 1
ATOM 7746 C CA . THR A 1 932 ? 22.591 -34.893 -28.380 1.00 83.25 932 THR A CA 1
ATOM 7747 C C . THR A 1 932 ? 23.368 -35.571 -29.510 1.00 83.25 932 THR A C 1
ATOM 7749 O O . THR A 1 932 ? 22.805 -35.789 -30.580 1.00 83.25 932 THR A O 1
ATOM 7752 N N . PHE A 1 933 ? 24.607 -36.004 -29.261 1.00 85.94 933 PHE A N 1
ATOM 7753 C CA . PHE A 1 933 ? 25.408 -36.781 -30.212 1.00 85.94 933 PHE A CA 1
ATOM 7754 C C . PHE A 1 933 ? 24.729 -38.090 -30.631 1.00 85.94 933 PHE A C 1
ATOM 7756 O O . PHE A 1 933 ? 24.618 -38.370 -31.827 1.00 85.94 933 PHE A O 1
ATOM 7763 N N . ILE A 1 934 ? 24.202 -38.855 -29.671 1.00 81.75 934 ILE A N 1
ATOM 7764 C CA . ILE A 1 934 ? 23.465 -40.095 -29.956 1.00 81.75 934 ILE A CA 1
ATOM 7765 C C . ILE A 1 934 ? 22.222 -39.801 -30.808 1.00 81.75 934 ILE A C 1
ATOM 7767 O O . ILE A 1 934 ? 21.962 -40.510 -31.781 1.00 81.75 934 ILE A O 1
ATOM 7771 N N . GLN A 1 935 ? 21.481 -38.738 -30.483 1.00 84.62 935 GLN A N 1
ATOM 7772 C CA . GLN A 1 935 ? 20.303 -38.329 -31.252 1.00 84.62 935 GLN A CA 1
ATOM 7773 C C . GLN A 1 935 ? 20.664 -37.910 -32.682 1.00 84.62 935 GLN A C 1
ATOM 7775 O O . GLN A 1 935 ? 20.005 -38.345 -33.621 1.00 84.62 935 GLN A O 1
ATOM 7780 N N . VAL A 1 936 ? 21.708 -37.096 -32.872 1.00 87.00 936 VAL A N 1
ATOM 7781 C CA . VAL A 1 936 ? 22.152 -36.648 -34.206 1.00 87.00 936 VAL A CA 1
ATOM 7782 C C . VAL A 1 936 ? 22.577 -37.837 -35.062 1.00 87.00 936 VAL A C 1
ATOM 7784 O O . VAL A 1 936 ? 22.165 -37.920 -36.219 1.00 87.00 936 VAL A O 1
ATOM 7787 N N . LYS A 1 937 ? 23.324 -38.791 -34.488 1.00 86.06 937 LYS A N 1
ATOM 7788 C CA . LYS A 1 937 ? 23.690 -40.037 -35.172 1.00 86.06 937 LYS A CA 1
ATOM 7789 C C . LYS A 1 937 ? 22.445 -40.779 -35.652 1.00 86.06 937 LYS A C 1
ATOM 7791 O O . LYS A 1 937 ? 22.363 -41.086 -36.831 1.00 86.06 937 LYS A O 1
ATOM 7796 N N . GLN A 1 938 ? 21.463 -41.001 -34.774 1.00 83.56 938 GLN A N 1
ATOM 7797 C CA . GLN A 1 938 ? 20.218 -41.708 -35.111 1.00 83.56 938 GLN A CA 1
ATOM 7798 C C . GLN A 1 938 ? 19.378 -40.985 -36.172 1.00 83.56 938 GLN A C 1
ATOM 7800 O O . GLN A 1 938 ? 18.797 -41.626 -37.042 1.00 83.56 938 GLN A O 1
ATOM 7805 N N . ILE A 1 939 ? 19.297 -39.654 -36.100 1.00 86.69 939 ILE A N 1
ATOM 7806 C CA . ILE A 1 939 ? 18.506 -38.847 -37.038 1.00 86.69 939 ILE A CA 1
ATOM 7807 C C . ILE A 1 939 ? 19.122 -38.870 -38.444 1.00 86.69 939 ILE A C 1
ATOM 7809 O O . ILE A 1 939 ? 18.379 -38.920 -39.424 1.00 86.69 939 ILE A O 1
ATOM 7813 N N . LEU A 1 940 ? 20.456 -38.823 -38.546 1.00 86.19 940 LEU A N 1
ATOM 7814 C CA . LEU A 1 940 ? 21.178 -38.803 -39.822 1.00 86.19 940 LEU A CA 1
ATOM 7815 C C . LEU A 1 940 ? 21.475 -40.202 -40.383 1.00 86.19 940 LEU A C 1
ATOM 7817 O O . LEU A 1 940 ? 21.754 -40.315 -41.570 1.00 86.19 940 LEU A O 1
ATOM 7821 N N . GLU A 1 941 ? 21.380 -41.263 -39.580 1.00 82.75 941 GLU A N 1
ATOM 7822 C CA . GLU A 1 941 ? 21.650 -42.650 -39.995 1.00 82.75 941 GLU A CA 1
ATOM 7823 C C . GLU A 1 941 ? 20.920 -43.072 -41.291 1.00 82.75 941 GLU A C 1
ATOM 7825 O O . GLU A 1 941 ? 21.586 -43.607 -42.180 1.00 82.75 941 GLU A O 1
ATOM 7830 N N . PRO A 1 942 ? 19.631 -42.725 -41.515 1.00 81.44 942 PRO A N 1
ATOM 7831 C CA . PRO A 1 942 ? 18.936 -43.040 -42.768 1.00 81.44 942 PRO A CA 1
ATOM 7832 C C . PRO A 1 942 ? 19.506 -42.353 -44.024 1.00 81.44 942 PRO A C 1
ATOM 7834 O O . PRO A 1 942 ? 19.172 -42.767 -45.132 1.00 81.44 942 PRO A O 1
ATOM 7837 N N . LEU A 1 943 ? 20.328 -41.299 -43.889 1.00 77.75 943 LEU A N 1
ATOM 7838 C CA . LEU A 1 943 ? 21.052 -40.680 -45.018 1.00 77.75 943 LEU A CA 1
ATOM 7839 C C . LEU A 1 943 ? 22.284 -41.486 -45.430 1.00 77.75 943 LEU A C 1
ATOM 7841 O O . LEU A 1 943 ? 22.772 -41.309 -46.546 1.00 77.75 943 LEU A O 1
ATOM 7845 N N . PHE A 1 944 ? 22.804 -42.324 -44.532 1.00 78.06 944 PHE A N 1
ATOM 7846 C CA . PHE A 1 944 ? 24.020 -43.107 -44.741 1.00 78.06 944 PHE A CA 1
ATOM 7847 C C . PHE A 1 944 ? 23.738 -44.550 -45.171 1.00 78.06 944 PHE A C 1
ATOM 7849 O O . PHE A 1 944 ? 24.619 -45.182 -45.751 1.00 78.06 944 PHE A O 1
ATOM 7856 N N . GLU A 1 945 ? 22.542 -45.076 -44.895 1.00 67.56 945 GLU A N 1
ATOM 7857 C CA . GLU A 1 945 ? 22.147 -46.433 -45.280 1.00 67.56 945 GLU A CA 1
ATOM 7858 C C . GLU A 1 945 ? 21.981 -46.564 -46.805 1.00 67.56 945 GLU A C 1
ATOM 7860 O O . GLU A 1 945 ? 21.105 -45.953 -47.423 1.00 67.56 945 GLU A O 1
ATOM 7865 N N . GLU A 1 946 ? 22.801 -47.412 -47.433 1.00 56.97 946 GLU A N 1
ATOM 7866 C CA . GLU A 1 946 ? 22.601 -47.809 -48.826 1.00 56.97 946 GLU A CA 1
ATOM 7867 C C . GLU A 1 946 ? 21.341 -48.671 -48.951 1.00 56.97 946 GLU A C 1
ATOM 7869 O O . GLU A 1 946 ? 21.308 -49.833 -48.535 1.00 56.97 946 GLU A O 1
ATOM 7874 N N . LYS A 1 947 ? 20.295 -48.145 -49.597 1.00 54.56 947 LYS A N 1
ATOM 7875 C CA . LYS A 1 947 ? 19.191 -48.995 -50.052 1.00 54.56 947 LYS A CA 1
ATOM 7876 C C . LYS A 1 947 ? 19.669 -49.879 -51.204 1.00 54.56 947 LYS A C 1
ATOM 7878 O O . LYS A 1 947 ? 19.634 -49.475 -52.363 1.00 54.56 947 LYS A O 1
ATOM 7883 N N . LYS A 1 948 ? 20.057 -51.118 -50.899 1.00 48.72 948 LYS A N 1
ATOM 7884 C CA . LYS A 1 948 ? 20.092 -52.199 -51.894 1.00 48.72 948 LYS A CA 1
ATOM 7885 C C . LYS A 1 948 ? 18.650 -52.585 -52.243 1.00 48.72 948 LYS A C 1
ATOM 7887 O O . LYS A 1 948 ? 18.030 -53.338 -51.499 1.00 48.72 948 LYS A O 1
ATOM 7892 N N . GLY A 1 949 ? 18.113 -52.075 -53.354 1.00 44.50 949 GLY A N 1
ATOM 7893 C CA . GLY A 1 949 ? 16.853 -52.591 -53.902 1.00 44.50 949 GLY A CA 1
ATOM 7894 C C . GLY A 1 949 ? 16.214 -51.790 -55.043 1.00 44.50 949 GLY A C 1
ATOM 7895 O O . GLY A 1 949 ? 15.799 -50.655 -54.845 1.00 44.50 949 GLY A O 1
ATOM 7896 N N . ASP A 1 950 ? 16.053 -52.482 -56.176 1.00 37.75 950 ASP A N 1
ATOM 7897 C CA . ASP A 1 950 ? 15.127 -52.287 -57.305 1.00 37.75 950 ASP A CA 1
ATOM 7898 C C . ASP A 1 950 ? 15.374 -51.179 -58.353 1.00 37.75 950 ASP A C 1
ATOM 7900 O O . ASP A 1 950 ? 14.928 -50.038 -58.255 1.00 37.75 950 ASP A O 1
ATOM 7904 N N . ASN A 1 951 ? 15.957 -51.615 -59.480 1.00 44.97 951 ASN A N 1
ATOM 7905 C CA . ASN A 1 951 ? 16.129 -50.930 -60.774 1.00 44.97 951 ASN A CA 1
ATOM 7906 C C . ASN A 1 951 ? 14.810 -50.512 -61.481 1.00 44.97 951 ASN A C 1
ATOM 7908 O O . ASN A 1 951 ? 14.638 -50.784 -62.672 1.00 44.97 951 ASN A O 1
ATOM 7912 N N . LYS A 1 952 ? 13.844 -49.871 -60.805 1.00 48.03 952 LYS A N 1
ATOM 7913 C CA . LYS A 1 952 ? 12.580 -49.445 -61.453 1.00 48.03 952 LYS A CA 1
ATOM 7914 C C . LYS A 1 952 ? 12.060 -48.030 -61.159 1.00 48.03 952 LYS A C 1
ATOM 7916 O O . LYS A 1 952 ? 11.045 -47.669 -61.750 1.00 48.03 952 LYS A O 1
ATOM 7921 N N . SER A 1 953 ? 12.730 -47.178 -60.375 1.00 46.28 953 SER A N 1
ATOM 7922 C CA . SER A 1 953 ? 12.322 -45.762 -60.239 1.00 46.28 953 SER A CA 1
ATOM 7923 C C . SER A 1 953 ? 13.227 -44.807 -61.028 1.00 46.28 953 SER A C 1
ATOM 7925 O O . SER A 1 953 ? 14.405 -44.677 -60.718 1.00 46.28 953 SER A O 1
ATOM 7927 N N . LYS A 1 954 ? 12.651 -44.095 -62.006 1.00 46.88 954 LYS A N 1
ATOM 7928 C CA . LYS A 1 954 ? 13.261 -43.031 -62.837 1.00 46.88 954 LYS A CA 1
ATOM 7929 C C . LYS A 1 954 ? 13.611 -41.730 -62.068 1.00 46.88 954 LYS A C 1
ATOM 7931 O O . LYS A 1 954 ? 13.439 -40.645 -62.610 1.00 46.88 954 LYS A O 1
ATOM 7936 N N . HIS A 1 955 ? 14.032 -41.793 -60.807 1.00 52.16 955 HIS A N 1
ATOM 7937 C CA . HIS A 1 955 ? 14.452 -40.594 -60.068 1.00 52.16 955 HIS A CA 1
ATOM 7938 C C . HIS A 1 955 ? 15.977 -40.520 -60.011 1.00 52.16 955 HIS A C 1
ATOM 7940 O O . HIS A 1 955 ? 16.614 -41.509 -59.650 1.00 52.16 955 HIS A O 1
ATOM 7946 N N . SER A 1 956 ? 16.540 -39.355 -60.360 1.00 61.44 956 SER A N 1
ATOM 7947 C CA . SER A 1 956 ? 17.980 -39.097 -60.267 1.00 61.44 956 SER A CA 1
ATOM 7948 C C . SER A 1 956 ? 18.460 -39.359 -58.840 1.00 61.44 956 SER A C 1
ATOM 7950 O O . SER A 1 956 ? 17.738 -39.128 -57.856 1.00 61.44 956 SER A O 1
ATOM 7952 N N . MET A 1 957 ? 19.684 -39.861 -58.691 1.00 62.97 957 MET A N 1
ATOM 7953 C CA . MET A 1 957 ? 20.191 -40.276 -57.377 1.00 62.97 957 MET A CA 1
ATOM 7954 C C . MET A 1 957 ? 20.302 -39.084 -56.400 1.00 62.97 957 MET A C 1
ATOM 7956 O O . MET A 1 957 ? 20.298 -39.258 -55.174 1.00 62.97 957 MET A O 1
ATOM 7960 N N . VAL A 1 958 ? 20.377 -37.869 -56.951 1.00 68.69 958 VAL A N 1
ATOM 7961 C CA . VAL A 1 958 ? 20.346 -36.580 -56.246 1.00 68.69 958 VAL A CA 1
ATOM 7962 C C . VAL A 1 958 ? 18.947 -36.268 -55.723 1.00 68.69 958 VAL A C 1
ATOM 7964 O O . VAL A 1 958 ? 18.807 -35.900 -54.558 1.00 68.69 958 VAL A O 1
ATOM 7967 N N . GLN A 1 959 ? 17.899 -36.485 -56.521 1.00 71.75 959 GLN A N 1
ATOM 7968 C CA . GLN A 1 959 ? 16.524 -36.271 -56.067 1.00 71.75 959 GLN A CA 1
ATOM 7969 C C . GLN A 1 959 ? 16.157 -37.233 -54.928 1.00 71.75 959 GLN A C 1
ATOM 7971 O O . GLN A 1 959 ? 15.514 -36.824 -53.963 1.00 71.75 959 GLN A O 1
ATOM 7976 N N . GLY A 1 960 ? 16.639 -38.479 -54.981 1.00 72.25 960 GLY A N 1
ATOM 7977 C CA . GLY A 1 960 ? 16.496 -39.432 -53.875 1.00 72.25 960 GLY A CA 1
ATOM 7978 C C . GLY A 1 960 ? 17.196 -38.973 -52.588 1.00 72.25 960 GLY A C 1
ATOM 7979 O O . GLY A 1 960 ? 16.613 -39.059 -51.508 1.00 72.25 960 GLY A O 1
ATOM 7980 N N . PHE A 1 961 ? 18.412 -38.423 -52.695 1.00 79.44 961 PHE A N 1
ATOM 7981 C CA . PHE A 1 961 ? 19.134 -37.845 -51.553 1.00 79.44 961 PHE A CA 1
ATOM 7982 C C . PHE A 1 961 ? 18.375 -36.656 -50.944 1.00 79.44 961 PHE A C 1
ATOM 7984 O O . PHE A 1 961 ? 18.134 -36.630 -49.735 1.00 79.44 961 PHE A O 1
ATOM 7991 N N . LEU A 1 962 ? 17.933 -35.714 -51.782 1.00 79.31 962 LEU A N 1
ATOM 7992 C CA . LEU A 1 962 ? 17.197 -34.531 -51.338 1.00 79.31 962 LEU A CA 1
ATOM 7993 C C . LEU A 1 962 ? 15.854 -34.894 -50.693 1.00 79.31 962 LEU A C 1
ATOM 7995 O O . LEU A 1 962 ? 15.498 -34.304 -49.677 1.00 79.31 962 LEU A O 1
ATOM 7999 N N . GLN A 1 963 ? 15.136 -35.900 -51.203 1.00 81.31 963 GLN A N 1
ATOM 8000 C CA . GLN A 1 963 ? 13.883 -36.368 -50.598 1.00 81.31 963 GLN A CA 1
ATOM 8001 C C . GLN A 1 963 ? 14.085 -36.950 -49.191 1.00 81.31 963 GLN A C 1
ATOM 8003 O O . GLN A 1 963 ? 13.295 -36.649 -48.291 1.00 81.31 963 GLN A O 1
ATOM 8008 N N . ILE A 1 964 ? 15.137 -37.752 -48.982 1.00 81.38 964 ILE A N 1
ATOM 8009 C CA . ILE A 1 964 ? 15.464 -38.311 -47.659 1.00 81.38 964 ILE A CA 1
ATOM 8010 C C . ILE A 1 964 ? 15.832 -37.181 -46.695 1.00 81.38 964 ILE A C 1
ATOM 8012 O O . ILE A 1 964 ? 15.280 -37.115 -45.594 1.00 81.38 964 ILE A O 1
ATOM 8016 N N . LEU A 1 965 ? 16.695 -36.259 -47.130 1.00 85.38 965 LEU A N 1
ATOM 8017 C CA . LEU A 1 965 ? 17.105 -35.112 -46.325 1.00 85.38 965 LEU A CA 1
ATOM 8018 C C . LEU A 1 965 ? 15.899 -34.243 -45.944 1.00 85.38 965 LEU A C 1
ATOM 8020 O O . LEU A 1 965 ? 15.690 -33.971 -44.765 1.00 85.38 965 LEU A O 1
ATOM 8024 N N . CYS A 1 966 ? 15.035 -33.901 -46.903 1.00 84.88 966 CYS A N 1
ATOM 8025 C CA . CYS A 1 966 ? 13.806 -33.150 -46.641 1.00 84.88 966 CYS A CA 1
ATOM 8026 C C . CYS A 1 966 ? 12.887 -33.873 -45.644 1.00 84.88 966 CYS A C 1
ATOM 8028 O O . CYS A 1 966 ? 12.301 -33.240 -44.765 1.00 84.88 966 CYS A O 1
ATOM 8030 N N . GLY A 1 967 ? 12.758 -35.199 -45.755 1.00 83.62 967 GLY A N 1
ATOM 8031 C CA . GLY A 1 967 ? 11.974 -36.011 -44.823 1.00 83.62 967 GLY A CA 1
ATOM 8032 C C . GLY A 1 967 ? 12.533 -36.000 -43.397 1.00 83.62 967 GLY A C 1
ATOM 8033 O O . GLY A 1 967 ? 11.762 -35.941 -42.435 1.00 83.62 967 GLY A O 1
ATOM 8034 N N . ILE A 1 968 ? 13.858 -36.017 -43.255 1.00 86.81 968 ILE A N 1
ATOM 8035 C CA . ILE A 1 968 ? 14.552 -35.944 -41.964 1.00 86.81 968 ILE A CA 1
ATOM 8036 C C . ILE A 1 968 ? 14.370 -34.573 -41.322 1.00 86.81 968 ILE A C 1
ATOM 8038 O O . ILE A 1 968 ? 13.981 -34.506 -40.153 1.00 86.81 968 ILE A O 1
ATOM 8042 N N . VAL A 1 969 ? 14.592 -33.501 -42.087 1.00 86.38 969 VAL A N 1
ATOM 8043 C CA . VAL A 1 969 ? 14.471 -32.117 -41.608 1.00 86.38 969 VAL A CA 1
ATOM 8044 C C . VAL A 1 969 ? 13.034 -31.816 -41.181 1.00 86.38 969 VAL A C 1
ATOM 8046 O O . VAL A 1 969 ? 12.824 -31.313 -40.080 1.00 86.38 969 VAL A O 1
ATOM 8049 N N . LYS A 1 970 ? 12.026 -32.236 -41.963 1.00 85.00 970 LYS A N 1
ATOM 8050 C CA . LYS A 1 970 ? 10.605 -32.081 -41.591 1.00 85.00 970 LYS A CA 1
ATOM 8051 C C . LYS A 1 970 ? 10.247 -32.752 -40.261 1.00 85.00 970 LYS A C 1
ATOM 8053 O O . LYS A 1 970 ? 9.397 -32.245 -39.538 1.00 85.00 970 LYS A O 1
ATOM 8058 N N . LYS A 1 971 ? 10.865 -33.893 -39.938 1.00 85.50 971 LYS A N 1
ATOM 8059 C CA . LYS A 1 971 ? 10.636 -34.605 -38.667 1.00 85.50 971 LYS A CA 1
ATOM 8060 C C . LYS A 1 971 ? 11.477 -34.056 -37.512 1.00 85.50 971 LYS A C 1
ATOM 8062 O O . LYS A 1 971 ? 11.148 -34.317 -36.360 1.00 85.50 971 LYS A O 1
ATOM 8067 N N . ASN A 1 972 ? 12.550 -33.320 -37.805 1.00 84.44 972 ASN A N 1
ATOM 8068 C CA . ASN A 1 972 ? 13.539 -32.873 -36.827 1.00 84.44 972 ASN A CA 1
ATOM 8069 C C . ASN A 1 972 ? 13.964 -31.417 -37.100 1.00 84.44 972 ASN A C 1
ATOM 8071 O O . ASN A 1 972 ? 15.082 -31.184 -37.564 1.00 84.44 972 ASN A O 1
ATOM 8075 N N . PRO A 1 973 ? 13.121 -30.419 -36.774 1.00 83.88 973 PRO A N 1
ATOM 8076 C CA . PRO A 1 973 ? 13.411 -29.011 -37.067 1.00 83.88 973 PRO A CA 1
ATOM 8077 C C . PRO A 1 973 ? 14.641 -28.461 -36.319 1.00 83.88 973 PRO A C 1
ATOM 8079 O O . PRO A 1 973 ? 15.267 -27.514 -36.773 1.00 83.88 973 PRO A O 1
ATOM 8082 N N . SER A 1 974 ? 15.040 -29.068 -35.193 1.00 86.69 974 SER A N 1
ATOM 8083 C CA . SER A 1 974 ? 16.235 -28.683 -34.420 1.00 86.69 974 SER A CA 1
ATOM 8084 C C . SER A 1 974 ? 17.527 -29.384 -34.862 1.00 86.69 974 SER A C 1
ATOM 8086 O O . SER A 1 974 ? 18.537 -29.317 -34.164 1.00 86.69 974 SER A O 1
ATOM 8088 N N . LEU A 1 975 ? 17.525 -30.082 -36.001 1.00 88.25 975 LEU A N 1
ATOM 8089 C CA . LEU A 1 975 ? 18.683 -30.855 -36.452 1.00 88.25 975 LEU A CA 1
ATOM 8090 C C . LEU A 1 975 ? 19.927 -29.988 -36.693 1.00 88.25 975 LEU A C 1
ATOM 8092 O O . LEU A 1 975 ? 21.008 -30.379 -36.259 1.00 88.25 975 LEU A O 1
ATOM 8096 N N . ALA A 1 976 ? 19.782 -28.812 -37.315 1.00 85.62 976 ALA A N 1
ATOM 8097 C CA . ALA A 1 976 ? 20.909 -27.911 -37.578 1.00 85.62 976 ALA A CA 1
ATOM 8098 C C . ALA A 1 976 ? 21.617 -27.488 -36.276 1.00 85.62 976 ALA A C 1
ATOM 8100 O O . ALA A 1 976 ? 22.827 -27.641 -36.139 1.00 85.62 976 ALA A O 1
ATOM 8101 N N . SER A 1 977 ? 20.869 -27.045 -35.260 1.00 85.69 977 SER A N 1
ATOM 8102 C CA . SER A 1 977 ? 21.466 -26.624 -33.985 1.00 85.69 977 SER A CA 1
ATOM 8103 C C . SER A 1 977 ? 22.104 -27.784 -33.212 1.00 85.69 977 SER A C 1
ATOM 8105 O O . SER A 1 977 ? 23.174 -27.614 -32.626 1.00 85.69 977 SER A O 1
ATOM 8107 N N . LYS A 1 978 ? 21.497 -28.979 -33.247 1.00 87.12 978 LYS A N 1
ATOM 8108 C CA . LYS A 1 978 ? 22.077 -30.186 -32.637 1.00 87.12 978 LYS A CA 1
ATOM 8109 C C . LYS A 1 978 ? 23.371 -30.614 -33.332 1.00 87.12 978 LYS A C 1
ATOM 8111 O O . LYS A 1 978 ? 24.336 -30.957 -32.654 1.00 87.12 978 LYS A O 1
ATOM 8116 N N . LEU A 1 979 ? 23.411 -30.564 -34.664 1.00 88.12 979 LEU A N 1
ATOM 8117 C CA . LEU A 1 979 ? 24.602 -30.903 -35.441 1.00 88.12 979 LEU A CA 1
ATOM 8118 C C . LEU A 1 979 ? 25.750 -29.926 -35.158 1.00 88.12 979 LEU A C 1
ATOM 8120 O O . LEU A 1 979 ? 26.870 -30.377 -34.914 1.00 88.12 979 LEU A O 1
ATOM 8124 N N . ARG A 1 980 ? 25.458 -28.621 -35.079 1.00 88.12 980 ARG A N 1
ATOM 8125 C CA . ARG A 1 980 ? 26.427 -27.581 -34.695 1.00 88.12 980 ARG A CA 1
ATOM 8126 C C . ARG A 1 980 ? 27.062 -27.854 -33.337 1.00 88.12 980 ARG A C 1
ATOM 8128 O O . ARG A 1 980 ? 28.283 -27.800 -33.196 1.00 88.12 980 ARG A O 1
ATOM 8135 N N . LEU A 1 981 ? 26.236 -28.193 -32.343 1.00 84.56 981 LEU A N 1
ATOM 8136 C CA . LEU A 1 981 ? 26.693 -28.512 -30.988 1.00 84.56 981 LEU A CA 1
ATOM 8137 C C . LEU A 1 981 ? 27.623 -29.733 -30.974 1.00 84.56 981 LEU A C 1
ATOM 8139 O O . LEU A 1 981 ? 28.651 -29.727 -30.293 1.00 84.56 981 LEU A O 1
ATOM 8143 N N . CYS A 1 982 ? 27.276 -30.777 -31.726 1.00 84.56 982 CYS A N 1
ATOM 8144 C CA . CYS A 1 982 ? 28.114 -31.966 -31.828 1.00 84.56 982 CYS A CA 1
ATOM 8145 C C . CYS A 1 982 ? 29.425 -31.686 -32.575 1.00 84.56 982 CYS A C 1
ATOM 8147 O O . CYS A 1 982 ? 30.472 -32.163 -32.145 1.00 84.56 982 CYS A O 1
ATOM 8149 N N . ASN A 1 983 ? 29.390 -30.881 -33.640 1.00 87.00 983 ASN A N 1
ATOM 8150 C CA . ASN A 1 983 ? 30.580 -30.522 -34.409 1.00 87.00 983 ASN A CA 1
ATOM 8151 C C . ASN A 1 983 ? 31.570 -29.674 -33.591 1.00 87.00 983 ASN A C 1
ATOM 8153 O O . ASN A 1 983 ? 32.765 -29.959 -33.591 1.00 87.00 983 ASN A O 1
ATOM 8157 N N . ALA A 1 984 ? 31.081 -28.701 -32.811 1.00 84.38 984 ALA A N 1
ATOM 8158 C CA . ALA A 1 984 ? 31.917 -27.900 -31.908 1.00 84.38 984 ALA A CA 1
ATOM 8159 C C . ALA A 1 984 ? 32.680 -28.755 -30.874 1.00 84.38 984 ALA A C 1
ATOM 8161 O O . ALA A 1 984 ? 33.763 -28.382 -30.433 1.00 84.38 984 ALA A O 1
ATOM 8162 N N . ASN A 1 985 ? 32.139 -29.929 -30.528 1.00 82.06 985 ASN A N 1
ATOM 8163 C CA . ASN A 1 985 ? 32.725 -30.880 -29.580 1.00 82.06 985 ASN A CA 1
ATOM 8164 C C . ASN A 1 985 ? 33.278 -32.151 -30.258 1.00 82.06 985 ASN A C 1
ATOM 8166 O O . ASN A 1 985 ? 33.539 -33.154 -29.588 1.00 82.06 985 ASN A O 1
ATOM 8170 N N . ALA A 1 986 ? 33.465 -32.134 -31.583 1.00 81.81 986 ALA A N 1
ATOM 8171 C CA . ALA A 1 986 ? 33.741 -33.326 -32.385 1.00 81.81 986 ALA A CA 1
ATOM 8172 C C . ALA A 1 986 ? 34.970 -34.116 -31.913 1.00 81.81 986 ALA A C 1
ATOM 8174 O O . ALA A 1 986 ? 34.920 -35.344 -31.832 1.00 81.81 986 ALA A O 1
ATOM 8175 N N . GLN A 1 987 ? 36.073 -33.431 -31.595 1.00 78.88 987 GLN A N 1
ATOM 8176 C CA . GLN A 1 987 ? 37.325 -34.095 -31.227 1.00 78.88 987 GLN A CA 1
ATOM 8177 C C . GLN A 1 987 ? 37.229 -34.810 -29.879 1.00 78.88 987 GLN A C 1
ATOM 8179 O O . GLN A 1 987 ? 37.696 -35.936 -29.720 1.00 78.88 987 GLN A O 1
ATOM 8184 N N . ALA A 1 988 ? 36.577 -34.177 -28.913 1.00 73.38 988 ALA A N 1
ATOM 8185 C CA . ALA A 1 988 ? 36.395 -34.758 -27.599 1.00 73.38 988 ALA A CA 1
ATOM 8186 C C . ALA A 1 988 ? 35.378 -35.914 -27.638 1.00 73.38 988 ALA A C 1
ATOM 8188 O O . ALA A 1 988 ? 35.644 -36.962 -27.055 1.00 73.38 988 ALA A O 1
ATOM 8189 N N . LEU A 1 989 ? 34.302 -35.816 -28.432 1.00 78.31 989 LEU A N 1
ATOM 8190 C CA . LEU A 1 989 ? 33.387 -36.943 -28.675 1.00 78.31 989 LEU A CA 1
ATOM 8191 C C . LEU A 1 989 ? 34.098 -38.148 -29.328 1.00 78.31 989 LEU A C 1
ATOM 8193 O O . LEU A 1 989 ? 33.858 -39.290 -28.926 1.00 78.31 989 LEU A O 1
ATOM 8197 N N . LYS A 1 990 ? 35.018 -37.914 -30.280 1.00 79.31 990 LYS A N 1
ATOM 8198 C CA . LYS A 1 990 ? 35.875 -38.963 -30.871 1.00 79.31 990 LYS A CA 1
ATOM 8199 C C . LYS A 1 990 ? 36.778 -39.631 -29.823 1.00 79.31 990 LYS A C 1
ATOM 8201 O O . LYS A 1 990 ? 36.857 -40.858 -29.780 1.00 79.31 990 LYS A O 1
ATOM 8206 N N . ASN A 1 991 ? 37.424 -38.845 -28.960 1.00 71.00 991 ASN A N 1
ATOM 8207 C CA . ASN A 1 991 ? 38.328 -39.354 -27.922 1.00 71.00 991 ASN A CA 1
ATOM 8208 C C . ASN A 1 991 ? 37.598 -40.169 -26.845 1.00 71.00 991 ASN A C 1
ATOM 8210 O O . ASN A 1 991 ? 38.088 -41.227 -26.450 1.00 71.00 991 ASN A O 1
ATOM 8214 N N . ILE A 1 992 ? 36.410 -39.727 -26.415 1.00 70.75 992 ILE A N 1
ATOM 8215 C CA . ILE A 1 992 ? 35.583 -40.459 -25.443 1.00 70.75 992 ILE A CA 1
ATOM 8216 C C . ILE A 1 992 ? 35.239 -41.857 -25.987 1.00 70.75 992 ILE A C 1
ATOM 8218 O O . ILE A 1 992 ? 35.384 -42.850 -25.272 1.00 70.75 992 ILE A O 1
ATOM 8222 N N . CYS A 1 993 ? 34.876 -41.963 -27.273 1.00 68.38 993 CYS A N 1
ATOM 8223 C CA . CYS A 1 993 ? 34.617 -43.256 -27.915 1.00 68.38 993 CYS A CA 1
ATOM 8224 C C . CYS A 1 993 ? 35.843 -44.191 -27.899 1.00 68.38 993 CYS A C 1
ATOM 8226 O O . CYS A 1 993 ? 35.679 -45.399 -27.740 1.00 68.38 993 CYS A O 1
ATOM 8228 N N . LYS A 1 994 ? 37.064 -43.647 -28.029 1.00 66.81 994 LYS A N 1
ATOM 8229 C CA . LYS A 1 994 ? 38.322 -44.417 -28.039 1.00 66.81 994 LYS A CA 1
ATOM 8230 C C . LYS A 1 994 ? 38.758 -44.870 -26.637 1.00 66.81 994 LYS A C 1
ATOM 8232 O O . LYS A 1 994 ? 39.167 -46.016 -26.470 1.00 66.81 994 LYS A O 1
ATOM 8237 N N . ASN A 1 995 ? 38.657 -44.003 -25.629 1.00 61.28 995 ASN A N 1
ATOM 8238 C CA . ASN A 1 995 ? 39.160 -44.274 -24.274 1.00 61.28 995 ASN A CA 1
ATOM 8239 C C . ASN A 1 995 ? 38.341 -45.331 -23.522 1.00 61.28 995 ASN A C 1
ATOM 8241 O O . ASN A 1 995 ? 38.909 -46.189 -22.845 1.00 61.28 995 ASN A O 1
ATOM 8245 N N . ILE A 1 996 ? 37.015 -45.316 -23.675 1.00 62.50 996 ILE A N 1
ATOM 8246 C CA . ILE A 1 996 ? 36.123 -46.266 -22.991 1.00 62.50 996 ILE A CA 1
ATOM 8247 C C . ILE A 1 996 ? 36.376 -47.713 -23.456 1.00 62.50 996 ILE A C 1
ATOM 8249 O O . ILE A 1 996 ? 36.211 -48.645 -22.670 1.00 62.50 996 ILE A O 1
ATOM 8253 N N . TYR A 1 997 ? 36.862 -47.915 -24.685 1.00 57.38 997 TYR A N 1
ATOM 8254 C CA . TYR A 1 997 ? 37.198 -49.242 -25.212 1.00 57.38 997 TYR A CA 1
ATOM 8255 C C . TYR A 1 997 ? 38.508 -49.847 -24.641 1.00 57.38 997 TYR A C 1
ATOM 8257 O O . TYR A 1 997 ? 38.671 -51.061 -24.720 1.00 57.38 997 TYR A O 1
ATOM 8265 N N . ASN A 1 998 ? 39.404 -49.065 -24.004 1.00 54.50 998 ASN A N 1
ATOM 8266 C CA . ASN A 1 998 ? 40.768 -49.493 -23.598 1.00 54.50 998 ASN A CA 1
ATOM 8267 C C . ASN A 1 998 ? 41.021 -49.589 -22.065 1.00 54.50 998 ASN A C 1
ATOM 8269 O O . ASN A 1 998 ? 42.163 -49.658 -21.612 1.00 54.50 998 ASN A O 1
ATOM 8273 N N . ARG A 1 999 ? 39.975 -49.596 -21.229 1.00 55.03 999 ARG A N 1
ATOM 8274 C CA . ARG A 1 999 ? 40.041 -49.360 -19.764 1.00 55.03 999 ARG A CA 1
ATOM 8275 C C . ARG A 1 999 ? 40.809 -50.396 -18.901 1.00 55.03 999 ARG A C 1
ATOM 8277 O O . ARG A 1 999 ? 41.186 -50.077 -17.774 1.00 55.03 999 ARG A O 1
ATOM 8284 N N . GLY A 1 1000 ? 41.046 -51.623 -19.375 1.00 54.50 1000 GLY A N 1
ATOM 8285 C CA . GLY A 1 1000 ? 41.566 -52.736 -18.552 1.00 54.50 1000 GLY A CA 1
ATOM 8286 C C . GLY A 1 1000 ? 43.074 -52.727 -18.234 1.00 54.50 1000 GLY A C 1
ATOM 8287 O O . GLY A 1 1000 ? 43.471 -53.193 -17.167 1.00 54.50 1000 GLY A O 1
ATOM 8288 N N . GLU A 1 1001 ? 43.918 -52.183 -19.114 1.00 57.34 1001 GLU A N 1
ATOM 8289 C CA . GLU A 1 1001 ? 45.386 -52.313 -19.007 1.00 57.34 1001 GLU A CA 1
ATOM 8290 C C . GLU A 1 1001 ? 46.033 -51.238 -18.110 1.00 57.34 1001 GLU A C 1
ATOM 8292 O O . GLU A 1 1001 ? 46.900 -51.553 -17.297 1.00 57.34 1001 GLU A O 1
ATOM 8297 N N . MET A 1 1002 ? 45.508 -50.007 -18.119 1.00 57.44 1002 MET A N 1
ATOM 8298 C CA . MET A 1 1002 ? 45.988 -48.882 -17.287 1.00 57.44 1002 MET A CA 1
ATOM 8299 C C . MET A 1 1002 ? 45.895 -49.138 -15.769 1.00 57.44 1002 MET A C 1
ATOM 8301 O O . MET A 1 1002 ? 46.573 -48.490 -14.974 1.00 57.44 1002 MET A O 1
ATOM 8305 N N . THR A 1 1003 ? 45.022 -50.056 -15.338 1.00 63.44 1003 THR A N 1
ATOM 8306 C CA . THR A 1 1003 ? 44.826 -50.378 -13.912 1.00 63.44 1003 THR A CA 1
ATOM 8307 C C . THR A 1 1003 ? 45.906 -51.329 -13.389 1.00 63.44 1003 THR A C 1
ATOM 8309 O O . THR A 1 1003 ? 46.318 -51.208 -12.236 1.00 63.44 1003 THR A O 1
ATOM 8312 N N . LYS A 1 1004 ? 46.408 -52.250 -14.224 1.00 64.31 1004 LYS A N 1
ATOM 8313 C CA . LYS A 1 1004 ? 47.421 -53.237 -13.813 1.00 64.31 1004 LYS A CA 1
ATOM 8314 C C . LYS A 1 1004 ? 48.773 -52.583 -13.534 1.00 64.31 1004 LYS A C 1
ATOM 8316 O O . LYS A 1 1004 ? 49.432 -52.925 -12.555 1.00 64.31 1004 LYS A O 1
ATOM 8321 N N . GLU A 1 1005 ? 49.148 -51.619 -14.366 1.00 67.44 1005 GLU A N 1
ATOM 8322 C CA . GLU A 1 1005 ? 50.419 -50.898 -14.280 1.00 67.44 1005 GLU A CA 1
ATOM 8323 C C . GLU A 1 1005 ? 50.540 -50.062 -12.994 1.00 67.44 1005 GLU A C 1
ATOM 8325 O O . GLU A 1 1005 ? 51.559 -50.119 -12.306 1.00 67.44 1005 GLU A O 1
ATOM 8330 N N . LYS A 1 1006 ? 49.467 -49.358 -12.602 1.00 72.31 1006 LYS A N 1
ATOM 8331 C CA . LYS A 1 1006 ? 49.429 -48.570 -11.356 1.00 72.31 1006 LYS A CA 1
ATOM 8332 C C . LYS A 1 1006 ? 49.688 -49.440 -10.121 1.00 72.31 1006 LYS A C 1
ATOM 8334 O O . LYS A 1 1006 ? 50.502 -49.081 -9.277 1.00 72.31 1006 LYS A O 1
ATOM 8339 N N . ILE A 1 1007 ? 49.048 -50.609 -10.047 1.00 75.31 1007 ILE A N 1
ATOM 8340 C CA . ILE A 1 1007 ? 49.187 -51.540 -8.915 1.00 75.31 1007 ILE A CA 1
ATOM 8341 C C . ILE A 1 1007 ? 50.617 -52.085 -8.811 1.00 75.31 1007 ILE A C 1
ATOM 8343 O O . ILE A 1 1007 ? 51.165 -52.181 -7.712 1.00 75.31 1007 ILE A O 1
ATOM 8347 N N . PHE A 1 1008 ? 51.242 -52.408 -9.945 1.00 79.00 1008 PHE A N 1
ATOM 8348 C CA . PHE A 1 1008 ? 52.620 -52.896 -9.981 1.00 79.00 1008 PHE A CA 1
ATOM 8349 C C . PHE A 1 1008 ? 53.590 -51.895 -9.335 1.00 79.00 1008 PHE A C 1
ATOM 8351 O O . PHE A 1 1008 ? 54.309 -52.249 -8.395 1.00 79.00 1008 PHE A O 1
ATOM 8358 N N . TYR A 1 1009 ? 53.547 -50.628 -9.756 1.00 79.19 1009 TYR A N 1
ATOM 8359 C CA . TYR A 1 1009 ? 54.440 -49.601 -9.218 1.00 79.19 1009 TYR A CA 1
ATOM 8360 C C . TYR A 1 1009 ? 54.163 -49.262 -7.750 1.00 79.19 1009 TYR A C 1
ATOM 8362 O O . TYR A 1 1009 ? 55.119 -49.074 -6.989 1.00 79.19 1009 TYR A O 1
ATOM 8370 N N . SER A 1 1010 ? 52.898 -49.278 -7.314 1.00 80.38 1010 SER A N 1
ATOM 8371 C CA . SER A 1 1010 ? 52.551 -49.098 -5.899 1.00 80.38 1010 SER A CA 1
ATOM 8372 C C . SER A 1 1010 ? 53.194 -50.150 -4.989 1.00 80.38 1010 SER A C 1
ATOM 8374 O O . SER A 1 1010 ? 53.586 -49.834 -3.868 1.00 80.38 1010 SER A O 1
ATOM 8376 N N . VAL A 1 1011 ? 53.358 -51.391 -5.453 1.00 81.50 1011 VAL A N 1
ATOM 8377 C CA . VAL A 1 1011 ? 53.980 -52.463 -4.654 1.00 81.50 1011 VAL A CA 1
ATOM 8378 C C . VAL A 1 1011 ? 55.502 -52.408 -4.704 1.00 81.50 1011 VAL A C 1
ATOM 8380 O O . VAL A 1 1011 ? 56.159 -52.612 -3.681 1.00 81.50 1011 VAL A O 1
ATOM 8383 N N . THR A 1 1012 ? 56.082 -52.148 -5.873 1.00 78.88 1012 THR A N 1
ATOM 8384 C CA . THR A 1 1012 ? 57.540 -52.231 -6.045 1.00 78.88 1012 THR A CA 1
ATOM 8385 C C . THR A 1 1012 ? 58.278 -50.971 -5.604 1.00 78.88 1012 THR A C 1
ATOM 8387 O O . THR A 1 1012 ? 59.434 -51.066 -5.205 1.00 78.88 1012 THR A O 1
ATOM 8390 N N . LYS A 1 1013 ? 57.639 -49.796 -5.702 1.00 79.50 1013 LYS A N 1
ATOM 8391 C CA . LYS A 1 1013 ? 58.276 -48.483 -5.480 1.00 79.50 1013 LYS A CA 1
ATOM 8392 C C . LYS A 1 1013 ? 57.484 -47.552 -4.551 1.00 79.50 1013 LYS A C 1
ATOM 8394 O O . LYS A 1 1013 ? 57.960 -46.459 -4.263 1.00 79.50 1013 LYS A O 1
ATOM 8399 N N . GLY A 1 1014 ? 56.288 -47.952 -4.115 1.00 83.75 1014 GLY A N 1
ATOM 8400 C CA . GLY A 1 1014 ? 55.406 -47.122 -3.295 1.00 83.75 1014 GLY A CA 1
ATOM 8401 C C . GLY A 1 1014 ? 55.907 -46.913 -1.868 1.00 83.75 1014 GLY A C 1
ATOM 8402 O O . GLY A 1 1014 ? 56.311 -47.864 -1.200 1.00 83.75 1014 GLY A O 1
ATOM 8403 N N . VAL A 1 1015 ? 55.818 -45.673 -1.393 1.00 87.38 1015 VAL A N 1
ATOM 8404 C CA . VAL A 1 1015 ? 56.065 -45.271 -0.004 1.00 87.38 1015 VAL A CA 1
ATOM 8405 C C . VAL A 1 1015 ? 54.747 -44.855 0.629 1.00 87.38 1015 VAL A C 1
ATOM 8407 O O . VAL A 1 1015 ? 54.086 -43.953 0.119 1.00 87.38 1015 VAL A O 1
ATOM 8410 N N . TYR A 1 1016 ? 54.372 -45.488 1.740 1.00 89.56 1016 TYR A N 1
ATOM 8411 C CA . TYR A 1 1016 ? 53.208 -45.096 2.531 1.00 89.56 1016 TYR A CA 1
ATOM 8412 C C . TYR A 1 1016 ? 53.618 -44.050 3.561 1.00 89.56 1016 TYR A C 1
ATOM 8414 O O . TYR A 1 1016 ? 54.488 -44.302 4.394 1.00 89.56 1016 TYR A O 1
ATOM 8422 N N . LEU A 1 1017 ? 52.958 -42.898 3.531 1.00 88.62 1017 LEU A N 1
ATOM 8423 C CA . LEU A 1 1017 ? 53.060 -41.864 4.551 1.00 88.62 1017 LEU A CA 1
ATOM 8424 C C . LEU A 1 1017 ? 51.747 -41.791 5.332 1.00 88.62 1017 LEU A C 1
ATOM 8426 O O . LEU A 1 1017 ? 50.721 -41.404 4.772 1.00 88.62 1017 LEU A O 1
ATOM 8430 N N . PHE A 1 1018 ? 51.807 -42.118 6.619 1.00 89.25 1018 PHE A N 1
ATOM 8431 C CA . PHE A 1 1018 ? 50.721 -41.955 7.578 1.00 89.25 1018 PHE A CA 1
ATOM 8432 C C . PHE A 1 1018 ? 50.809 -40.574 8.213 1.00 89.25 1018 PHE A C 1
ATOM 8434 O O . PHE A 1 1018 ? 51.862 -40.190 8.729 1.00 89.25 1018 PHE A O 1
ATOM 8441 N N . LYS A 1 1019 ? 49.717 -39.817 8.154 1.00 85.38 1019 LYS A N 1
ATOM 8442 C CA . LYS A 1 1019 ? 49.645 -38.448 8.675 1.00 85.38 1019 LYS A CA 1
ATOM 8443 C C . LYS A 1 1019 ? 48.216 -38.073 9.050 1.00 85.38 1019 LYS A C 1
ATOM 8445 O O . LYS A 1 1019 ? 47.264 -38.733 8.636 1.00 85.38 1019 LYS A O 1
ATOM 8450 N N . LYS A 1 1020 ? 48.068 -37.001 9.825 1.00 79.88 1020 LYS A N 1
ATOM 8451 C CA . LYS A 1 1020 ? 46.770 -36.418 10.195 1.00 79.88 1020 LYS A CA 1
ATOM 8452 C C . LYS A 1 1020 ? 46.002 -35.968 8.937 1.00 79.88 1020 LYS A C 1
ATOM 8454 O O . LYS A 1 1020 ? 46.614 -35.432 8.009 1.00 79.88 1020 LYS A O 1
ATOM 8459 N N . MET A 1 1021 ? 44.686 -36.189 8.891 1.00 73.94 1021 MET A N 1
ATOM 8460 C CA . MET A 1 1021 ? 43.826 -35.593 7.862 1.00 73.94 1021 MET A CA 1
ATOM 8461 C C . MET A 1 1021 ? 43.717 -34.077 8.062 1.00 73.94 1021 MET A C 1
ATOM 8463 O O . MET A 1 1021 ? 43.632 -33.594 9.188 1.00 73.94 1021 MET A O 1
ATOM 8467 N N . ASN A 1 1022 ? 43.702 -33.322 6.961 1.00 64.19 1022 ASN A N 1
ATOM 8468 C CA . ASN A 1 1022 ? 43.546 -31.866 7.013 1.00 64.19 1022 ASN A CA 1
ATOM 8469 C C . ASN A 1 1022 ? 42.107 -31.443 7.366 1.00 64.19 1022 ASN A C 1
ATOM 8471 O O . ASN A 1 1022 ? 41.928 -30.396 7.978 1.00 64.19 1022 ASN A O 1
ATOM 8475 N N . ASP A 1 1023 ? 41.112 -32.262 7.004 1.00 57.22 1023 ASP A N 1
ATOM 8476 C CA . ASP A 1 1023 ? 39.685 -31.920 7.113 1.00 57.22 1023 ASP A CA 1
ATOM 8477 C C . ASP A 1 1023 ? 39.007 -32.474 8.380 1.00 57.22 1023 ASP A C 1
ATOM 8479 O O . ASP A 1 1023 ? 37.920 -32.029 8.741 1.00 57.22 1023 ASP A O 1
ATOM 8483 N N . ASP A 1 1024 ? 39.642 -33.422 9.075 1.00 61.25 1024 ASP A N 1
ATOM 8484 C CA . ASP A 1 1024 ? 39.145 -34.001 10.326 1.00 61.25 1024 ASP A CA 1
ATOM 8485 C C . ASP A 1 1024 ? 40.295 -34.100 11.332 1.00 61.25 1024 ASP A C 1
ATOM 8487 O O . ASP A 1 1024 ? 41.225 -34.899 11.175 1.00 61.25 1024 ASP A O 1
ATOM 8491 N N . GLU A 1 1025 ? 40.246 -33.265 12.374 1.00 60.91 1025 GLU A N 1
ATOM 8492 C CA . GLU A 1 1025 ? 41.319 -33.182 13.363 1.00 60.91 1025 GLU A CA 1
ATOM 8493 C C . GLU A 1 1025 ? 41.551 -34.492 14.123 1.00 60.91 1025 GLU A C 1
ATOM 8495 O O . GLU A 1 1025 ? 42.638 -34.661 14.687 1.00 60.91 1025 GLU A O 1
ATOM 8500 N N . ASN A 1 1026 ? 40.591 -35.419 14.105 1.00 60.81 1026 ASN A N 1
ATOM 8501 C CA . ASN A 1 1026 ? 40.614 -36.639 14.902 1.00 60.81 1026 ASN A CA 1
ATOM 8502 C C . ASN A 1 1026 ? 41.025 -37.895 14.125 1.00 60.81 1026 ASN A C 1
ATOM 8504 O O . ASN A 1 1026 ? 41.250 -38.929 14.751 1.00 60.81 1026 ASN A O 1
ATOM 8508 N N . ARG A 1 1027 ? 41.201 -37.823 12.798 1.00 69.69 1027 ARG A N 1
ATOM 8509 C CA . ARG A 1 1027 ? 41.469 -39.008 11.967 1.00 69.69 1027 ARG A CA 1
ATOM 8510 C C . ARG A 1 1027 ? 42.823 -38.967 11.268 1.00 69.69 1027 ARG A C 1
ATOM 8512 O O . ARG A 1 1027 ? 43.285 -37.927 10.792 1.00 69.69 1027 ARG A O 1
ATOM 8519 N N . TYR A 1 1028 ? 43.455 -40.132 11.182 1.00 83.62 1028 TYR A N 1
ATOM 8520 C CA . TYR A 1 1028 ? 44.656 -40.340 10.378 1.00 83.62 1028 TYR A CA 1
ATOM 8521 C C . TYR A 1 1028 ? 44.300 -40.834 8.973 1.00 83.62 1028 TYR A C 1
ATOM 8523 O O . TYR A 1 1028 ? 43.230 -41.383 8.726 1.00 83.62 1028 TYR A O 1
ATOM 8531 N N . THR A 1 1029 ? 45.204 -40.619 8.024 1.00 84.94 1029 THR A N 1
ATOM 8532 C CA . THR A 1 1029 ? 45.106 -41.150 6.664 1.00 84.94 1029 THR A CA 1
ATOM 8533 C C . THR A 1 1029 ? 46.478 -41.593 6.173 1.00 84.94 1029 THR A C 1
ATOM 8535 O O . THR A 1 1029 ? 47.507 -41.217 6.742 1.00 84.94 1029 THR A O 1
ATOM 8538 N N . ALA A 1 1030 ? 46.493 -42.377 5.099 1.00 86.31 1030 ALA A N 1
ATOM 8539 C CA . ALA A 1 1030 ? 47.706 -42.777 4.412 1.00 86.31 1030 ALA A CA 1
ATOM 8540 C C . ALA A 1 1030 ? 47.715 -42.239 2.981 1.00 86.31 1030 ALA A C 1
ATOM 8542 O O . ALA A 1 1030 ? 46.719 -42.283 2.262 1.00 86.31 1030 ALA A O 1
ATOM 8543 N N . THR A 1 1031 ? 48.870 -41.770 2.537 1.00 87.50 1031 THR A N 1
ATOM 8544 C CA . THR A 1 1031 ? 49.108 -41.467 1.124 1.00 87.50 1031 THR A CA 1
ATOM 8545 C C . THR A 1 1031 ? 50.230 -42.343 0.611 1.00 87.50 1031 THR A C 1
ATOM 8547 O O . THR A 1 1031 ? 51.249 -42.469 1.290 1.00 87.50 1031 THR A O 1
ATOM 8550 N N . LEU A 1 1032 ? 50.057 -42.920 -0.576 1.00 87.56 1032 LEU A N 1
ATOM 8551 C CA . LEU A 1 1032 ? 51.104 -43.677 -1.250 1.00 87.56 1032 LEU A CA 1
ATOM 8552 C C . LEU A 1 1032 ? 51.716 -42.838 -2.361 1.00 87.56 1032 LEU A C 1
ATOM 8554 O O . LEU A 1 1032 ? 50.987 -42.302 -3.195 1.00 87.56 1032 LEU A O 1
ATOM 8558 N N . SER A 1 1033 ? 53.040 -42.766 -2.404 1.00 85.69 1033 SER A N 1
ATOM 8559 C CA . SER A 1 1033 ? 53.752 -42.068 -3.468 1.00 85.69 1033 SER A CA 1
ATOM 8560 C C . SER A 1 1033 ? 54.856 -42.912 -4.095 1.00 85.69 1033 SER A C 1
ATOM 8562 O O . SER A 1 1033 ? 55.488 -43.720 -3.417 1.00 85.69 1033 SER A O 1
ATOM 8564 N N . TYR A 1 1034 ? 55.081 -42.751 -5.400 1.00 82.19 1034 TYR A N 1
ATOM 8565 C CA . TYR A 1 1034 ? 56.239 -43.319 -6.096 1.00 82.19 1034 TYR A CA 1
ATOM 8566 C C . TYR A 1 1034 ? 56.685 -42.434 -7.264 1.00 82.19 1034 TYR A C 1
ATOM 8568 O O . TYR A 1 1034 ? 55.887 -41.720 -7.873 1.00 82.19 1034 TYR A O 1
ATOM 8576 N N . SER A 1 1035 ? 57.971 -42.504 -7.602 1.00 70.25 1035 SER A N 1
ATOM 8577 C CA . SER A 1 1035 ? 58.562 -41.832 -8.762 1.00 70.25 1035 SER A CA 1
ATOM 8578 C C . SER A 1 1035 ? 58.325 -42.648 -10.040 1.00 70.25 1035 SER A C 1
ATOM 8580 O O . SER A 1 1035 ? 58.659 -43.837 -10.099 1.00 70.25 1035 SER A O 1
ATOM 8582 N N . SER A 1 1036 ? 57.736 -42.019 -11.062 1.00 55.66 1036 SER A N 1
ATOM 8583 C CA . SER A 1 1036 ? 57.491 -42.642 -12.371 1.00 55.66 1036 SER A CA 1
ATOM 8584 C C . SER A 1 1036 ? 58.746 -42.602 -13.253 1.00 55.66 1036 SER A C 1
ATOM 8586 O O . SER A 1 1036 ? 59.440 -41.592 -13.295 1.00 55.66 1036 SER A O 1
ATOM 8588 N N . GLU A 1 1037 ? 59.035 -43.672 -14.004 1.00 50.72 1037 GLU A N 1
ATOM 8589 C CA . GLU A 1 1037 ? 60.178 -43.702 -14.943 1.00 50.72 1037 GLU A CA 1
ATOM 8590 C C . GLU A 1 1037 ? 59.941 -42.870 -16.216 1.00 50.72 1037 GLU A C 1
ATOM 8592 O O . GLU A 1 1037 ? 60.896 -42.521 -16.902 1.00 50.72 1037 GLU A O 1
ATOM 8597 N N . ILE A 1 1038 ? 58.689 -42.499 -16.512 1.00 53.19 1038 ILE A N 1
ATOM 8598 C CA . ILE A 1 1038 ? 58.315 -41.726 -17.713 1.00 53.19 1038 ILE A CA 1
ATOM 8599 C C . ILE A 1 1038 ? 58.638 -40.226 -17.537 1.00 53.19 1038 ILE A C 1
ATOM 8601 O O . ILE A 1 1038 ? 58.795 -39.494 -18.510 1.00 53.19 1038 ILE A O 1
ATOM 8605 N N . SER A 1 1039 ? 58.777 -39.760 -16.292 1.00 47.00 1039 SER A N 1
ATOM 8606 C CA . SER A 1 1039 ? 59.077 -38.364 -15.959 1.00 47.00 1039 SER A CA 1
ATOM 8607 C C . SER A 1 1039 ? 59.777 -38.291 -14.589 1.00 47.00 1039 SER A C 1
ATOM 8609 O O . SER A 1 1039 ? 59.091 -38.408 -13.570 1.00 47.00 1039 SER A O 1
ATOM 8611 N N . PRO A 1 1040 ? 61.103 -38.077 -14.527 1.00 49.00 1040 PRO A N 1
ATOM 8612 C CA . PRO A 1 1040 ? 61.865 -38.086 -13.271 1.00 49.00 1040 PRO A CA 1
ATOM 8613 C C . PRO A 1 1040 ? 61.386 -37.065 -12.223 1.00 49.00 1040 PRO A C 1
ATOM 8615 O O . PRO A 1 1040 ? 61.594 -37.283 -11.032 1.00 49.00 1040 PRO A O 1
ATOM 8618 N N . ASP A 1 1041 ? 60.701 -35.999 -12.658 1.00 50.53 1041 ASP A N 1
ATOM 8619 C CA . ASP A 1 1041 ? 60.198 -34.914 -11.803 1.00 50.53 1041 ASP A CA 1
ATOM 8620 C C . ASP A 1 1041 ? 58.731 -35.080 -11.348 1.00 50.53 1041 ASP A C 1
ATOM 8622 O O . ASP A 1 1041 ? 58.253 -34.273 -10.550 1.00 50.53 1041 ASP A O 1
ATOM 8626 N N . SER A 1 1042 ? 57.991 -36.099 -11.821 1.00 52.66 1042 SER A N 1
ATOM 8627 C CA . SER A 1 1042 ? 56.594 -36.314 -11.398 1.00 52.66 1042 SER A CA 1
ATOM 8628 C C . SER A 1 1042 ? 56.467 -37.469 -10.398 1.00 52.66 1042 SER A C 1
ATOM 8630 O O . SER A 1 1042 ? 56.733 -38.640 -10.688 1.00 52.66 1042 SER A O 1
ATOM 8632 N N . ILE A 1 1043 ? 56.075 -37.113 -9.173 1.00 67.62 1043 ILE A N 1
ATOM 8633 C CA . ILE A 1 1043 ? 55.741 -38.056 -8.106 1.00 67.62 1043 ILE A CA 1
ATOM 8634 C C . ILE A 1 1043 ? 54.254 -38.379 -8.242 1.00 67.62 1043 ILE A C 1
ATOM 8636 O O . ILE A 1 1043 ? 53.403 -37.504 -8.074 1.00 67.62 1043 ILE A O 1
ATOM 8640 N N . ALA A 1 1044 ? 53.934 -39.637 -8.534 1.00 69.88 1044 ALA A N 1
ATOM 8641 C CA . ALA A 1 1044 ? 52.556 -40.100 -8.525 1.00 69.88 1044 ALA A CA 1
ATOM 8642 C C . ALA A 1 1044 ? 52.103 -40.246 -7.067 1.00 69.88 1044 ALA A C 1
ATOM 8644 O O . ALA A 1 1044 ? 52.689 -41.034 -6.327 1.00 69.88 1044 ALA A O 1
ATOM 8645 N N . ASN A 1 1045 ? 51.081 -39.487 -6.659 1.00 77.56 1045 ASN A N 1
ATOM 8646 C CA . ASN A 1 1045 ? 50.525 -39.490 -5.305 1.00 77.56 1045 ASN A CA 1
ATOM 8647 C C . ASN A 1 1045 ? 49.106 -40.067 -5.309 1.00 77.56 1045 ASN A C 1
ATOM 8649 O O . ASN A 1 1045 ? 48.240 -39.610 -6.054 1.00 77.56 1045 ASN A O 1
ATOM 8653 N N . TYR A 1 1046 ? 48.855 -41.034 -4.434 1.00 83.44 1046 TYR A N 1
ATOM 8654 C CA . TYR A 1 1046 ? 47.568 -41.697 -4.268 1.00 83.44 1046 TYR A CA 1
ATOM 8655 C C . TYR A 1 1046 ? 47.052 -41.456 -2.855 1.00 83.44 1046 TYR A C 1
ATOM 8657 O O . TYR A 1 1046 ? 47.741 -41.739 -1.872 1.00 83.44 1046 TYR A O 1
ATOM 8665 N N . THR A 1 1047 ? 45.832 -40.932 -2.756 1.00 85.69 1047 THR A N 1
ATOM 8666 C CA . THR A 1 1047 ? 45.095 -40.864 -1.494 1.00 85.69 1047 THR A CA 1
ATOM 8667 C C . THR A 1 1047 ? 44.661 -42.260 -1.070 1.00 85.69 1047 THR A C 1
ATOM 8669 O O . THR A 1 1047 ? 44.612 -43.189 -1.878 1.00 85.69 1047 THR A O 1
ATOM 8672 N N . PHE A 1 1048 ? 44.314 -42.415 0.202 1.00 83.62 1048 PHE A N 1
ATOM 8673 C CA . PHE A 1 1048 ? 43.866 -43.702 0.706 1.00 83.62 1048 PHE A CA 1
ATOM 8674 C C . PHE A 1 1048 ? 42.586 -44.214 0.020 1.00 83.62 1048 PHE A C 1
ATOM 8676 O O . PHE A 1 1048 ? 42.479 -45.402 -0.270 1.00 83.62 1048 PHE A O 1
ATOM 8683 N N . GLU A 1 1049 ? 41.661 -43.322 -0.341 1.00 80.75 1049 GLU A N 1
ATOM 8684 C CA . GLU A 1 1049 ? 40.453 -43.664 -1.108 1.00 80.75 1049 GLU A CA 1
ATOM 8685 C C . GLU A 1 1049 ? 40.797 -44.220 -2.497 1.00 80.75 1049 GLU A C 1
ATOM 8687 O O . GLU A 1 1049 ? 40.269 -45.256 -2.905 1.00 80.75 1049 GLU A O 1
ATOM 8692 N N . ASN A 1 1050 ? 41.772 -43.607 -3.182 1.00 80.00 1050 ASN A N 1
ATOM 8693 C CA . ASN A 1 1050 ? 42.281 -44.118 -4.456 1.00 80.00 1050 ASN A CA 1
ATOM 8694 C C . ASN A 1 1050 ? 42.878 -45.524 -4.288 1.00 80.00 1050 ASN A C 1
ATOM 8696 O O . ASN A 1 1050 ? 42.730 -46.372 -5.167 1.00 80.00 1050 ASN A O 1
ATOM 8700 N N . LEU A 1 1051 ? 43.544 -45.792 -3.161 1.00 83.38 1051 LEU A N 1
ATOM 8701 C CA . LEU A 1 1051 ? 44.099 -47.112 -2.859 1.00 83.38 1051 LEU A CA 1
ATOM 8702 C C . LEU A 1 1051 ? 43.006 -48.150 -2.567 1.00 83.38 1051 LEU A C 1
ATOM 8704 O O . LEU A 1 1051 ? 43.149 -49.294 -2.994 1.00 83.38 1051 LEU A O 1
ATOM 8708 N N . GLN A 1 1052 ? 41.908 -47.771 -1.907 1.00 79.31 1052 GLN A N 1
ATOM 8709 C CA . GLN A 1 1052 ? 40.761 -48.655 -1.660 1.00 79.31 1052 GLN A CA 1
ATOM 8710 C C . GLN A 1 1052 ? 39.993 -48.998 -2.949 1.00 79.31 1052 GLN A C 1
ATOM 8712 O O . GLN A 1 1052 ? 39.630 -50.160 -3.156 1.00 79.31 1052 GLN A O 1
ATOM 8717 N N . ASP A 1 1053 ? 39.804 -48.034 -3.856 1.00 77.50 1053 ASP A N 1
ATOM 8718 C CA . ASP A 1 1053 ? 39.231 -48.288 -5.187 1.00 77.50 1053 ASP A CA 1
ATOM 8719 C C . ASP A 1 1053 ? 40.140 -49.215 -6.011 1.00 77.50 1053 ASP A C 1
ATOM 8721 O O . ASP A 1 1053 ? 39.690 -50.245 -6.529 1.00 77.50 1053 ASP A O 1
ATOM 8725 N N . LEU A 1 1054 ? 41.445 -48.924 -6.053 1.00 78.94 1054 LEU A N 1
ATOM 8726 C CA . LEU A 1 1054 ? 42.423 -49.787 -6.717 1.00 78.94 1054 LEU A CA 1
ATOM 8727 C C . LEU A 1 1054 ? 42.464 -51.185 -6.095 1.00 78.94 1054 LEU A C 1
ATOM 8729 O O . LEU A 1 1054 ? 42.599 -52.161 -6.830 1.00 78.94 1054 LEU A O 1
ATOM 8733 N N . ARG A 1 1055 ? 42.284 -51.313 -4.776 1.00 81.62 1055 ARG A N 1
ATOM 8734 C CA . ARG A 1 1055 ? 42.172 -52.600 -4.075 1.00 81.62 1055 ARG A CA 1
ATOM 8735 C C . ARG A 1 1055 ? 40.935 -53.377 -4.538 1.00 81.62 1055 ARG A C 1
ATOM 8737 O O . ARG A 1 1055 ? 41.045 -54.566 -4.838 1.00 81.62 1055 ARG A O 1
ATOM 8744 N N . GLY A 1 1056 ? 39.776 -52.725 -4.657 1.00 74.81 1056 GLY A N 1
ATOM 8745 C CA . GLY A 1 1056 ? 38.552 -53.338 -5.189 1.00 74.81 1056 GLY A CA 1
ATOM 8746 C C . GLY A 1 1056 ? 38.721 -53.831 -6.631 1.00 74.81 1056 GLY A C 1
ATOM 8747 O O . GLY A 1 1056 ? 38.337 -54.957 -6.962 1.00 74.81 1056 GLY A O 1
ATOM 8748 N N . ARG A 1 1057 ? 39.383 -53.034 -7.475 1.00 74.06 1057 ARG A N 1
ATOM 8749 C CA . ARG A 1 1057 ? 39.699 -53.397 -8.867 1.00 74.06 1057 ARG A CA 1
ATOM 8750 C C . ARG A 1 1057 ? 40.735 -54.518 -8.953 1.00 74.06 1057 ARG A C 1
ATOM 8752 O O . ARG A 1 1057 ? 40.553 -55.435 -9.751 1.00 74.06 1057 ARG A O 1
ATOM 8759 N N . ALA A 1 1058 ? 41.763 -54.500 -8.104 1.00 71.06 1058 ALA A N 1
ATOM 8760 C CA . ALA A 1 1058 ? 42.761 -55.564 -7.999 1.00 71.06 1058 ALA A CA 1
ATOM 8761 C C . ALA A 1 1058 ? 42.101 -56.916 -7.688 1.00 71.06 1058 ALA A C 1
ATOM 8763 O O . ALA A 1 1058 ? 42.394 -57.910 -8.350 1.00 71.06 1058 ALA A O 1
ATOM 8764 N N . LEU A 1 1059 ? 41.151 -56.942 -6.745 1.00 68.50 1059 LEU A N 1
ATOM 8765 C CA . LEU A 1 1059 ? 40.405 -58.146 -6.356 1.00 68.50 1059 LEU A CA 1
ATOM 8766 C C . LEU A 1 1059 ? 39.498 -58.690 -7.471 1.00 68.50 1059 LEU A C 1
ATOM 8768 O O . LEU A 1 1059 ? 39.315 -59.905 -7.567 1.00 68.50 1059 LEU A O 1
ATOM 8772 N N . LEU A 1 1060 ? 38.927 -57.819 -8.309 1.00 64.94 1060 LEU A N 1
ATOM 8773 C CA . LEU A 1 1060 ? 38.113 -58.222 -9.463 1.00 64.94 1060 LEU A CA 1
ATOM 8774 C C . LEU A 1 1060 ? 38.980 -58.754 -10.610 1.00 64.94 1060 LEU A C 1
ATOM 8776 O O . LEU A 1 1060 ? 38.662 -59.790 -11.191 1.00 64.94 1060 LEU A O 1
ATOM 8780 N N . ILE A 1 1061 ? 40.097 -58.081 -10.898 1.00 64.88 1061 ILE A N 1
ATOM 8781 C CA . ILE A 1 1061 ? 41.047 -58.472 -11.949 1.00 64.88 1061 ILE A CA 1
ATOM 8782 C C . ILE A 1 1061 ? 41.733 -59.799 -11.590 1.00 64.88 1061 ILE A C 1
ATOM 8784 O O . ILE A 1 1061 ? 41.855 -60.671 -12.446 1.00 64.88 1061 ILE A O 1
ATOM 8788 N N . ALA A 1 1062 ? 42.100 -59.996 -10.320 1.00 61.28 1062 ALA A N 1
ATOM 8789 C CA . ALA A 1 1062 ? 42.672 -61.242 -9.802 1.00 61.28 1062 ALA A CA 1
ATOM 8790 C C . ALA A 1 1062 ? 41.735 -62.462 -9.938 1.00 61.28 1062 ALA A C 1
ATOM 8792 O O . ALA A 1 1062 ? 42.207 -63.597 -9.949 1.00 61.28 1062 ALA A O 1
ATOM 8793 N N . LYS A 1 1063 ? 40.415 -62.243 -10.046 1.00 56.16 1063 LYS A N 1
ATOM 8794 C CA . LYS A 1 1063 ? 39.388 -63.293 -10.182 1.00 56.16 1063 LYS A CA 1
ATOM 8795 C C . LYS A 1 1063 ? 38.989 -63.596 -11.636 1.00 56.16 1063 LYS A C 1
ATOM 8797 O O . LYS A 1 1063 ? 38.189 -64.506 -11.851 1.00 56.16 1063 LYS A O 1
ATOM 8802 N N . ALA A 1 1064 ? 39.502 -62.862 -12.628 1.00 51.41 1064 ALA A N 1
ATOM 8803 C CA . ALA A 1 1064 ? 39.119 -63.024 -14.033 1.00 51.41 1064 ALA A CA 1
ATOM 8804 C C . ALA A 1 1064 ? 39.923 -64.148 -14.740 1.00 51.41 1064 ALA A C 1
ATOM 8806 O O . ALA A 1 1064 ? 41.147 -64.185 -14.610 1.00 51.41 1064 ALA A O 1
ATOM 8807 N N . PRO A 1 1065 ? 39.288 -65.053 -15.518 1.00 40.09 1065 PRO A N 1
ATOM 8808 C CA . PRO A 1 1065 ? 40.004 -66.070 -16.293 1.00 40.09 1065 PRO A CA 1
ATOM 8809 C C . PRO A 1 1065 ? 40.804 -65.425 -17.438 1.00 40.09 1065 PRO A C 1
ATOM 8811 O O . PRO A 1 1065 ? 40.273 -64.631 -18.215 1.00 40.09 1065 PRO A O 1
ATOM 8814 N N . THR A 1 1066 ? 42.088 -65.766 -17.557 1.00 45.41 1066 THR A N 1
ATOM 8815 C CA . THR A 1 1066 ? 43.021 -65.231 -18.561 1.00 45.41 1066 THR A CA 1
ATOM 8816 C C . THR A 1 1066 ? 42.653 -65.682 -19.976 1.00 45.41 1066 THR A C 1
ATOM 8818 O O . THR A 1 1066 ? 43.063 -66.746 -20.422 1.00 45.41 1066 THR A O 1
ATOM 8821 N N . ASN A 1 1067 ? 41.900 -64.860 -20.710 1.00 37.59 1067 ASN A N 1
ATOM 8822 C CA . ASN A 1 1067 ? 41.792 -64.948 -22.167 1.00 37.59 1067 ASN A CA 1
ATOM 8823 C C . ASN A 1 1067 ? 41.389 -63.595 -22.765 1.00 37.59 1067 ASN A C 1
ATOM 8825 O O . ASN A 1 1067 ? 40.206 -63.286 -22.856 1.00 37.59 1067 ASN A O 1
ATOM 8829 N N . THR A 1 1068 ? 42.367 -62.823 -23.248 1.00 35.34 1068 THR A N 1
ATOM 8830 C CA . THR A 1 1068 ? 42.098 -61.783 -24.255 1.00 35.34 1068 THR A CA 1
ATOM 8831 C C . THR A 1 1068 ? 43.354 -61.481 -25.070 1.00 35.34 1068 THR A C 1
ATOM 8833 O O . THR A 1 1068 ? 44.243 -60.761 -24.629 1.00 35.34 1068 THR A O 1
ATOM 8836 N N . LYS A 1 1069 ? 43.411 -62.038 -26.285 1.00 40.59 1069 LYS A N 1
ATOM 8837 C CA . LYS A 1 1069 ? 44.095 -61.431 -27.434 1.00 40.59 1069 LYS A CA 1
ATOM 8838 C C . LYS A 1 1069 ? 43.034 -60.661 -28.223 1.00 40.59 1069 LYS A C 1
ATOM 8840 O O . LYS A 1 1069 ? 42.048 -61.293 -28.587 1.00 40.59 1069 LYS A O 1
ATOM 8845 N N . ALA A 1 1070 ? 43.251 -59.369 -28.494 1.00 32.69 1070 ALA A N 1
ATOM 8846 C CA . ALA A 1 1070 ? 42.942 -58.674 -29.761 1.00 32.69 1070 ALA A CA 1
ATOM 8847 C C . ALA A 1 1070 ? 42.818 -57.151 -29.564 1.00 32.69 1070 ALA A C 1
ATOM 8849 O O . ALA A 1 1070 ? 41.893 -56.696 -28.905 1.00 32.69 1070 ALA A O 1
ATOM 8850 N N . PHE A 1 1071 ? 43.759 -56.400 -30.148 1.00 29.77 1071 PHE A N 1
ATOM 8851 C CA . PHE A 1 1071 ? 43.583 -55.262 -31.072 1.00 29.77 1071 PHE A CA 1
ATOM 8852 C C . PHE A 1 1071 ? 44.957 -54.585 -31.231 1.00 29.77 1071 PHE A C 1
ATOM 8854 O O . PHE A 1 1071 ? 45.263 -53.591 -30.581 1.00 29.77 1071 PHE A O 1
ATOM 8861 N N . ILE A 1 1072 ? 45.810 -55.164 -32.080 1.00 33.69 1072 ILE A N 1
ATOM 8862 C CA . ILE A 1 1072 ? 46.921 -54.440 -32.707 1.00 33.69 1072 ILE A CA 1
ATOM 8863 C C . ILE A 1 1072 ? 46.493 -54.271 -34.160 1.00 33.69 1072 ILE A C 1
ATOM 8865 O O . ILE A 1 1072 ? 46.370 -55.266 -34.870 1.00 33.69 1072 ILE A O 1
ATOM 8869 N N . ASN A 1 1073 ? 46.229 -53.032 -34.567 1.00 29.78 1073 ASN A N 1
ATOM 8870 C CA . ASN A 1 1073 ? 46.339 -52.660 -35.969 1.00 29.78 1073 ASN A CA 1
ATOM 8871 C C . ASN A 1 1073 ? 47.752 -52.112 -36.154 1.00 29.78 1073 ASN A C 1
ATOM 8873 O O . ASN A 1 1073 ? 48.163 -51.183 -35.457 1.00 29.78 1073 ASN A O 1
ATOM 8877 N N . GLU A 1 1074 ? 48.483 -52.767 -37.047 1.00 38.03 1074 GLU A N 1
ATOM 8878 C CA . GLU A 1 1074 ? 49.775 -52.353 -37.566 1.00 38.03 1074 GLU A CA 1
ATOM 8879 C C . GLU A 1 1074 ? 49.627 -50.994 -38.250 1.00 38.03 1074 GLU A C 1
ATOM 8881 O O . GLU A 1 1074 ? 48.833 -50.861 -39.172 1.00 38.03 1074 GLU A O 1
ATOM 8886 N N . GLU A 1 1075 ? 50.346 -49.995 -37.743 1.00 35.25 1075 GLU A N 1
ATOM 8887 C CA . GLU A 1 1075 ? 51.059 -48.957 -38.500 1.00 35.25 1075 GLU A CA 1
ATOM 8888 C C . GLU A 1 1075 ? 51.527 -47.887 -37.508 1.00 35.25 1075 GLU A C 1
ATOM 8890 O O . GLU A 1 1075 ? 50.825 -46.927 -37.224 1.00 35.25 1075 GLU A O 1
ATOM 8895 N N . THR A 1 1076 ? 52.699 -48.126 -36.920 1.00 31.27 1076 THR A N 1
ATOM 8896 C CA . THR A 1 1076 ? 53.817 -47.175 -36.796 1.00 31.27 1076 THR A CA 1
ATOM 8897 C C . THR A 1 1076 ? 54.942 -47.911 -36.081 1.00 31.27 1076 THR A C 1
ATOM 8899 O O . THR A 1 1076 ? 54.786 -48.382 -34.956 1.00 31.27 1076 THR A O 1
ATOM 8902 N N . SER A 1 1077 ? 56.060 -48.049 -36.782 1.00 36.03 1077 SER A N 1
ATOM 8903 C CA . SER A 1 1077 ? 57.349 -48.451 -36.242 1.00 36.03 1077 SER A CA 1
ATOM 8904 C C . SER A 1 1077 ? 57.765 -47.508 -35.118 1.00 36.03 1077 SER A C 1
ATOM 8906 O O . SER A 1 1077 ? 57.845 -46.309 -35.353 1.00 36.03 1077 SER A O 1
ATOM 8908 N N . ASP A 1 1078 ? 58.004 -48.059 -33.932 1.00 29.80 1078 ASP A N 1
ATOM 8909 C CA . ASP A 1 1078 ? 59.243 -47.865 -33.176 1.00 29.80 1078 ASP A CA 1
ATOM 8910 C C . ASP A 1 1078 ? 59.266 -48.903 -32.051 1.00 29.80 1078 ASP A C 1
ATOM 8912 O O . ASP A 1 1078 ? 58.601 -48.804 -31.020 1.00 29.80 1078 ASP A O 1
ATOM 8916 N N . ALA A 1 1079 ? 59.996 -49.980 -32.323 1.00 35.62 1079 ALA A N 1
ATOM 8917 C CA . ALA A 1 1079 ? 60.379 -50.954 -31.329 1.00 35.62 1079 ALA A CA 1
ATOM 8918 C C . ALA A 1 1079 ? 61.585 -50.395 -30.576 1.00 35.62 1079 ALA A C 1
ATOM 8920 O O . ALA A 1 1079 ? 62.647 -50.287 -31.172 1.00 35.62 1079 ALA A O 1
ATOM 8921 N N . GLU A 1 1080 ? 61.425 -50.085 -29.290 1.00 36.69 1080 GLU A N 1
ATOM 8922 C CA . GLU A 1 1080 ? 62.423 -50.361 -28.250 1.00 36.69 1080 GLU A CA 1
ATOM 8923 C C . GLU A 1 1080 ? 61.856 -50.038 -26.854 1.00 36.69 1080 GLU A C 1
ATOM 8925 O O . GLU A 1 1080 ? 61.290 -48.977 -26.620 1.00 36.69 1080 GLU A O 1
ATOM 8930 N N . ASN A 1 1081 ? 62.045 -50.979 -25.921 1.00 35.81 1081 ASN A N 1
ATOM 8931 C CA . ASN A 1 1081 ? 61.747 -50.911 -24.482 1.00 35.81 1081 ASN A CA 1
ATOM 8932 C C . ASN A 1 1081 ? 60.282 -50.879 -24.019 1.00 35.81 1081 ASN A C 1
ATOM 8934 O O . ASN A 1 1081 ? 59.826 -49.868 -23.509 1.00 35.81 1081 ASN A O 1
ATOM 8938 N N . ILE A 1 1082 ? 59.644 -52.054 -23.936 1.00 33.41 1082 ILE A N 1
ATOM 8939 C CA . ILE A 1 1082 ? 58.998 -52.473 -22.678 1.00 33.41 1082 ILE A CA 1
ATOM 8940 C C . ILE A 1 1082 ? 59.302 -53.959 -22.479 1.00 33.41 1082 ILE A C 1
ATOM 8942 O O . ILE A 1 1082 ? 58.740 -54.830 -23.143 1.00 33.41 1082 ILE A O 1
ATOM 8946 N N . LYS A 1 1083 ? 60.223 -54.262 -21.556 1.00 35.72 1083 LYS A N 1
ATOM 8947 C CA . LYS A 1 1083 ? 60.298 -55.594 -20.953 1.00 35.72 1083 LYS A CA 1
ATOM 8948 C C . LYS A 1 1083 ? 58.930 -55.880 -20.345 1.00 35.72 1083 LYS A C 1
ATOM 8950 O O . LYS A 1 1083 ? 58.537 -55.229 -19.381 1.00 35.72 1083 LYS A O 1
ATOM 8955 N N . ALA A 1 1084 ? 58.233 -56.859 -20.905 1.00 35.59 1084 ALA A N 1
ATOM 8956 C CA . ALA A 1 1084 ? 57.113 -57.517 -20.263 1.00 35.59 1084 ALA A CA 1
ATOM 8957 C C . ALA A 1 1084 ? 57.602 -58.156 -18.949 1.00 35.59 1084 ALA A C 1
ATOM 8959 O O . ALA A 1 1084 ? 57.998 -59.318 -18.917 1.00 35.59 1084 ALA A O 1
ATOM 8960 N N . ASN A 1 1085 ? 57.615 -57.384 -17.863 1.00 39.16 1085 ASN A N 1
ATOM 8961 C CA . ASN A 1 1085 ? 57.485 -57.945 -16.529 1.00 39.16 1085 ASN A CA 1
ATOM 8962 C C . ASN A 1 1085 ? 56.006 -58.306 -16.401 1.00 39.16 1085 ASN A C 1
ATOM 8964 O O . ASN A 1 1085 ? 55.168 -57.420 -16.240 1.00 39.16 1085 ASN A O 1
ATOM 8968 N N . GLU A 1 1086 ? 55.672 -59.586 -16.560 1.00 50.81 1086 GLU A N 1
ATOM 8969 C CA . GLU A 1 1086 ? 54.322 -60.085 -16.300 1.00 50.81 1086 GLU A CA 1
ATOM 8970 C C . GLU A 1 1086 ? 53.861 -59.574 -14.928 1.00 50.81 1086 GLU A C 1
ATOM 8972 O O . GLU A 1 1086 ? 54.437 -59.909 -13.893 1.00 50.81 1086 GLU A O 1
ATOM 8977 N N . ILE A 1 1087 ? 52.837 -58.718 -14.916 1.00 58.19 1087 ILE A N 1
ATOM 8978 C CA . ILE A 1 1087 ? 52.200 -58.235 -13.691 1.00 58.19 1087 ILE A CA 1
ATOM 8979 C C . ILE A 1 1087 ? 51.496 -59.445 -13.071 1.00 58.19 1087 ILE A C 1
ATOM 8981 O O . ILE A 1 1087 ? 50.380 -59.801 -13.452 1.00 58.19 1087 ILE A O 1
ATOM 8985 N N . THR A 1 1088 ? 52.194 -60.147 -12.178 1.00 62.09 1088 THR A N 1
ATOM 8986 C CA . THR A 1 1088 ? 51.711 -61.408 -11.609 1.00 62.09 1088 THR A CA 1
ATOM 8987 C C . THR A 1 1088 ? 50.596 -61.178 -10.586 1.00 62.09 1088 THR A C 1
ATOM 8989 O O . THR A 1 1088 ? 50.540 -60.149 -9.907 1.00 62.09 1088 THR A O 1
ATOM 8992 N N . LEU A 1 1089 ? 49.739 -62.192 -10.407 1.00 68.06 1089 LEU A N 1
ATOM 8993 C CA . LEU A 1 1089 ? 48.743 -62.274 -9.326 1.00 68.06 1089 LEU A CA 1
ATOM 8994 C C . LEU A 1 1089 ? 49.358 -61.986 -7.938 1.00 68.06 1089 LEU A C 1
ATOM 8996 O O . LEU A 1 1089 ? 48.698 -61.458 -7.049 1.00 68.06 1089 LEU A O 1
ATOM 9000 N N . GLU A 1 1090 ? 50.646 -62.287 -7.763 1.00 71.00 1090 GLU A N 1
ATOM 9001 C CA . GLU A 1 1090 ? 51.397 -62.022 -6.537 1.00 71.00 1090 GLU A CA 1
ATOM 9002 C C . GLU A 1 1090 ? 51.535 -60.522 -6.226 1.00 71.00 1090 GLU A C 1
ATOM 9004 O O . GLU A 1 1090 ? 51.392 -60.129 -5.068 1.00 71.00 1090 GLU A O 1
ATOM 9009 N N . HIS A 1 1091 ? 51.747 -59.670 -7.237 1.00 77.12 1091 HIS A N 1
ATOM 9010 C CA . HIS A 1 1091 ? 51.797 -58.215 -7.051 1.00 77.12 1091 HIS A CA 1
ATOM 9011 C C . HIS A 1 1091 ? 50.419 -57.666 -6.668 1.00 77.12 1091 HIS A C 1
ATOM 9013 O O . HIS A 1 1091 ? 50.314 -56.844 -5.763 1.00 77.12 1091 HIS A O 1
ATOM 9019 N N . MET A 1 1092 ? 49.356 -58.183 -7.289 1.00 76.50 1092 MET A N 1
ATOM 9020 C CA . MET A 1 1092 ? 47.974 -57.822 -6.952 1.00 76.50 1092 MET A CA 1
ATOM 9021 C C . MET A 1 1092 ? 47.646 -58.176 -5.495 1.00 76.50 1092 MET A C 1
ATOM 9023 O O . MET A 1 1092 ? 47.137 -57.337 -4.756 1.00 76.50 1092 MET A O 1
ATOM 9027 N N . ASN A 1 1093 ? 48.010 -59.381 -5.048 1.00 79.31 1093 ASN A N 1
ATOM 9028 C CA . ASN A 1 1093 ? 47.783 -59.819 -3.669 1.00 79.31 1093 ASN A CA 1
ATOM 9029 C C . ASN A 1 1093 ? 48.628 -59.029 -2.657 1.00 79.31 1093 ASN A C 1
ATOM 9031 O O . ASN A 1 1093 ? 48.113 -58.621 -1.618 1.00 79.31 1093 ASN A O 1
ATOM 9035 N N . LYS A 1 1094 ? 49.905 -58.755 -2.959 1.00 82.19 1094 LYS A N 1
ATOM 9036 C CA . LYS A 1 1094 ? 50.773 -57.925 -2.102 1.00 82.19 1094 LYS A CA 1
ATOM 9037 C C . LYS A 1 1094 ? 50.257 -56.492 -1.964 1.00 82.19 1094 LYS A C 1
ATOM 9039 O O . LYS A 1 1094 ? 50.369 -55.924 -0.880 1.00 82.19 1094 LYS A O 1
ATOM 9044 N N . PHE A 1 1095 ? 49.682 -55.920 -3.024 1.00 87.25 1095 PHE A N 1
ATOM 9045 C CA . PHE A 1 1095 ? 49.039 -54.606 -2.962 1.00 87.25 1095 PHE A CA 1
ATOM 9046 C C . PHE A 1 1095 ? 47.847 -54.611 -2.006 1.00 87.25 1095 PHE A C 1
ATOM 9048 O O . PHE A 1 1095 ? 47.774 -53.760 -1.125 1.00 87.25 1095 PHE A O 1
ATOM 9055 N N . VAL A 1 1096 ? 46.959 -55.604 -2.132 1.00 84.81 1096 VAL A N 1
ATOM 9056 C CA . VAL A 1 1096 ? 45.792 -55.763 -1.249 1.00 84.81 1096 VAL A CA 1
ATOM 9057 C C . VAL A 1 1096 ? 46.229 -55.849 0.217 1.00 84.81 1096 VAL A C 1
ATOM 9059 O O . VAL A 1 1096 ? 45.720 -55.088 1.033 1.00 84.81 1096 VAL A O 1
ATOM 9062 N N . ILE A 1 1097 ? 47.236 -56.677 0.525 1.00 85.62 1097 ILE A N 1
ATOM 9063 C CA . ILE A 1 1097 ? 47.776 -56.831 1.887 1.00 85.62 1097 ILE A CA 1
ATOM 9064 C C . ILE A 1 1097 ? 48.313 -55.504 2.442 1.00 85.62 1097 ILE A C 1
ATOM 9066 O O . ILE A 1 1097 ? 48.040 -55.164 3.588 1.00 85.62 1097 ILE A O 1
ATOM 9070 N N . ARG A 1 1098 ? 49.067 -54.727 1.652 1.00 87.88 1098 ARG A N 1
ATOM 9071 C CA . ARG A 1 1098 ? 49.615 -53.440 2.123 1.00 87.88 1098 ARG A CA 1
ATOM 9072 C C . ARG A 1 1098 ? 48.539 -52.384 2.356 1.00 87.88 1098 ARG A C 1
ATOM 9074 O O . ARG A 1 1098 ? 48.672 -51.589 3.280 1.00 87.88 1098 ARG A O 1
ATOM 9081 N N . VAL A 1 1099 ? 47.487 -52.363 1.537 1.00 87.62 1099 VAL A N 1
ATOM 9082 C CA . VAL A 1 1099 ? 46.350 -51.454 1.748 1.00 87.62 1099 VAL A CA 1
ATOM 9083 C C . VAL A 1 1099 ? 45.548 -51.863 2.989 1.00 87.62 1099 VAL A C 1
ATOM 9085 O O . VAL A 1 1099 ? 45.134 -50.982 3.736 1.00 87.62 1099 VAL A O 1
ATOM 9088 N N . ASP A 1 1100 ? 45.402 -53.165 3.253 1.00 86.38 1100 ASP A N 1
ATOM 9089 C CA . ASP A 1 1100 ? 44.755 -53.676 4.472 1.00 86.38 1100 ASP A CA 1
ATOM 9090 C C . ASP A 1 1100 ? 45.552 -53.318 5.733 1.00 86.38 1100 ASP A C 1
ATOM 9092 O O . ASP A 1 1100 ? 45.007 -52.722 6.657 1.00 86.38 1100 ASP A O 1
ATOM 9096 N N . LEU A 1 1101 ? 46.868 -53.553 5.735 1.00 89.38 1101 LEU A N 1
ATOM 9097 C CA . LEU A 1 1101 ? 47.741 -53.141 6.840 1.00 89.38 1101 LEU A CA 1
ATOM 9098 C C . LEU A 1 1101 ? 47.736 -51.621 7.050 1.00 89.38 1101 LEU A C 1
ATOM 9100 O O . LEU A 1 1101 ? 47.770 -51.152 8.184 1.00 89.38 1101 LEU A O 1
ATOM 9104 N N . ALA A 1 1102 ? 47.677 -50.833 5.972 1.00 89.06 1102 ALA A N 1
ATOM 9105 C CA . ALA A 1 1102 ? 47.552 -49.384 6.079 1.00 89.06 1102 ALA A CA 1
ATOM 9106 C C . ALA A 1 1102 ? 46.236 -48.960 6.752 1.00 89.06 1102 ALA A C 1
ATOM 9108 O O . ALA A 1 1102 ? 46.263 -48.024 7.548 1.00 89.06 1102 ALA A O 1
ATOM 9109 N N . GLN A 1 1103 ? 45.117 -49.639 6.467 1.00 89.00 1103 GLN A N 1
ATOM 9110 C CA . GLN A 1 1103 ? 43.845 -49.410 7.163 1.00 89.00 1103 GLN A CA 1
ATOM 9111 C C . GLN A 1 1103 ? 43.997 -49.673 8.662 1.00 89.00 1103 GLN A C 1
ATOM 9113 O O . GLN A 1 1103 ? 43.663 -48.809 9.464 1.00 89.00 1103 GLN A O 1
ATOM 9118 N N . GLU A 1 1104 ? 44.565 -50.819 9.038 1.00 90.12 1104 GLU A N 1
ATOM 9119 C CA . GLU A 1 1104 ? 44.732 -51.194 10.447 1.00 90.12 1104 GLU A CA 1
ATOM 9120 C C . GLU A 1 1104 ? 45.643 -50.214 11.206 1.00 90.12 1104 GLU A C 1
ATOM 9122 O O . GLU A 1 1104 ? 45.358 -49.858 12.348 1.00 90.12 1104 GLU A O 1
ATOM 9127 N N . ILE A 1 1105 ? 46.705 -49.710 10.566 1.00 89.88 1105 ILE A N 1
ATOM 9128 C CA . ILE A 1 1105 ? 47.586 -48.677 11.142 1.00 89.88 1105 ILE A CA 1
ATOM 9129 C C . ILE A 1 1105 ? 46.834 -47.357 11.337 1.00 89.88 1105 ILE A C 1
ATOM 9131 O O . ILE A 1 1105 ? 46.990 -46.712 12.376 1.00 89.88 1105 ILE A O 1
ATOM 9135 N N . ILE A 1 1106 ? 46.032 -46.946 10.348 1.00 88.50 1106 ILE A N 1
ATOM 9136 C CA . ILE A 1 1106 ? 45.193 -45.744 10.443 1.00 88.50 1106 ILE A CA 1
ATOM 9137 C C . ILE A 1 1106 ? 44.204 -45.884 11.601 1.00 88.50 1106 ILE A C 1
ATOM 9139 O O . ILE A 1 1106 ? 44.055 -44.942 12.383 1.00 88.50 1106 ILE A O 1
ATOM 9143 N N . ASP A 1 1107 ? 43.558 -47.041 11.720 1.00 86.56 1107 ASP A N 1
ATOM 9144 C CA . ASP A 1 1107 ? 42.550 -47.305 12.741 1.00 86.56 1107 ASP A CA 1
ATOM 9145 C C . ASP A 1 1107 ? 43.189 -47.305 14.137 1.00 86.56 1107 ASP A C 1
ATOM 9147 O O . ASP A 1 1107 ? 42.749 -46.552 15.004 1.00 86.56 1107 ASP A O 1
ATOM 9151 N N . ALA A 1 1108 ? 44.303 -48.022 14.333 1.00 87.00 1108 ALA A N 1
ATOM 9152 C CA . ALA A 1 1108 ? 45.022 -48.060 15.610 1.00 87.00 1108 ALA A CA 1
ATOM 9153 C C . ALA A 1 1108 ? 45.553 -46.677 16.040 1.00 87.00 1108 ALA A C 1
ATOM 9155 O O . ALA A 1 1108 ? 45.401 -46.282 17.199 1.00 87.00 1108 ALA A O 1
ATOM 9156 N N . ALA A 1 1109 ? 46.135 -45.904 15.114 1.00 86.62 1109 ALA A N 1
ATOM 9157 C CA . ALA A 1 1109 ? 46.601 -44.543 15.396 1.00 86.62 1109 ALA A CA 1
ATOM 9158 C C . ALA A 1 1109 ? 45.443 -43.579 15.710 1.00 86.62 1109 ALA A C 1
ATOM 9160 O O . ALA A 1 1109 ? 45.589 -42.691 16.555 1.00 86.62 1109 ALA A O 1
ATOM 9161 N N . SER A 1 1110 ? 44.292 -43.750 15.050 1.00 86.38 1110 SER A N 1
ATOM 9162 C CA . SER A 1 1110 ? 43.095 -42.940 15.309 1.00 86.38 1110 SER A CA 1
ATOM 9163 C C . SER A 1 1110 ? 42.500 -43.270 16.679 1.00 86.38 1110 SER A C 1
ATOM 9165 O O . SER A 1 1110 ? 42.259 -42.350 17.457 1.00 86.38 1110 SER A O 1
ATOM 9167 N N . SER A 1 1111 ? 42.386 -44.552 17.046 1.00 86.00 1111 SER A N 1
ATOM 9168 C CA . SER A 1 1111 ? 41.923 -44.970 18.379 1.00 86.00 1111 SER A CA 1
ATOM 9169 C C . SER A 1 1111 ? 42.826 -44.455 19.504 1.00 86.00 1111 SER A C 1
ATOM 9171 O O . SER A 1 1111 ? 42.335 -43.930 20.502 1.00 86.00 1111 SER A O 1
ATOM 9173 N N . LEU A 1 1112 ? 44.152 -44.505 19.327 1.00 86.06 1112 LEU A N 1
ATOM 9174 C CA . LEU A 1 1112 ? 45.115 -43.935 20.280 1.00 86.06 1112 LEU A CA 1
ATOM 9175 C C . LEU A 1 1112 ? 44.882 -42.439 20.523 1.00 86.06 1112 LEU A C 1
ATOM 9177 O O . LEU A 1 1112 ? 44.996 -41.946 21.647 1.00 86.06 1112 LEU A O 1
ATOM 9181 N N . LYS A 1 1113 ? 44.551 -41.706 19.462 1.00 82.81 1113 LYS A N 1
ATOM 9182 C CA . LYS A 1 1113 ? 44.274 -40.275 19.535 1.00 82.81 1113 LYS A CA 1
ATOM 9183 C C . LYS A 1 1113 ? 42.911 -39.969 20.152 1.00 82.81 1113 LYS A C 1
ATOM 9185 O O . LYS A 1 1113 ? 42.832 -39.059 20.974 1.00 82.81 1113 LYS A O 1
ATOM 9190 N N . GLU A 1 1114 ? 41.872 -40.728 19.813 1.00 82.62 1114 GLU A N 1
ATOM 9191 C CA . GLU A 1 1114 ? 40.537 -40.608 20.422 1.00 82.62 1114 GLU A CA 1
ATOM 9192 C C . GLU A 1 1114 ? 40.580 -40.854 21.936 1.00 82.62 1114 GLU A C 1
ATOM 9194 O O . GLU A 1 1114 ? 39.963 -40.119 22.714 1.00 82.62 1114 GLU A O 1
ATOM 9199 N N . LEU A 1 1115 ? 41.397 -41.817 22.371 1.00 82.44 1115 LEU A N 1
ATOM 9200 C CA . LEU A 1 1115 ? 41.683 -42.069 23.784 1.00 82.44 1115 LEU A CA 1
ATOM 9201 C C . LEU A 1 1115 ? 42.596 -41.013 24.425 1.00 82.44 1115 LEU A C 1
ATOM 9203 O O . LEU A 1 1115 ? 42.977 -41.145 25.586 1.00 82.44 1115 LEU A O 1
ATOM 9207 N N . GLY A 1 1116 ? 42.954 -39.951 23.706 1.00 80.12 1116 GLY A N 1
ATOM 9208 C CA . GLY A 1 1116 ? 43.708 -38.830 24.247 1.00 80.12 1116 GLY A CA 1
ATOM 9209 C C . GLY A 1 1116 ? 45.168 -39.158 24.562 1.00 80.12 1116 GLY A C 1
ATOM 9210 O O . GLY A 1 1116 ? 45.733 -38.580 25.488 1.00 80.12 1116 GLY A O 1
ATOM 9211 N N . HIS A 1 1117 ? 45.811 -40.066 23.826 1.00 86.06 1117 HIS A N 1
ATOM 9212 C CA . HIS A 1 1117 ? 47.216 -40.384 24.074 1.00 86.06 1117 HIS A CA 1
ATOM 9213 C C . HIS A 1 1117 ? 48.139 -39.196 23.737 1.00 86.06 1117 HIS A C 1
ATOM 9215 O O . HIS A 1 1117 ? 48.178 -38.713 22.605 1.00 86.06 1117 HIS A O 1
ATOM 9221 N N . PHE A 1 1118 ? 48.971 -38.766 24.694 1.00 81.44 1118 PHE A N 1
ATOM 9222 C CA . PHE A 1 1118 ? 49.830 -37.574 24.569 1.00 81.44 1118 PHE A CA 1
ATOM 9223 C C . PHE A 1 1118 ? 50.797 -37.611 23.370 1.00 81.44 1118 PHE A C 1
ATOM 9225 O O . PHE A 1 1118 ? 50.907 -36.641 22.627 1.00 81.44 1118 PHE A O 1
ATOM 9232 N N . LYS A 1 1119 ? 51.474 -38.746 23.152 1.00 82.44 1119 LYS A N 1
ATOM 9233 C CA . LYS A 1 1119 ? 52.447 -38.951 22.058 1.00 82.44 1119 LYS A CA 1
ATOM 9234 C C . LYS A 1 1119 ? 51.842 -38.920 20.644 1.00 82.44 1119 LYS A C 1
ATOM 9236 O O . LYS A 1 1119 ? 52.529 -38.533 19.706 1.00 82.44 1119 LYS A O 1
ATOM 9241 N N . TYR A 1 1120 ? 50.582 -39.323 20.480 1.00 84.75 1120 TYR A N 1
ATOM 9242 C CA . TYR A 1 1120 ? 49.954 -39.545 19.170 1.00 84.75 1120 TYR A CA 1
ATOM 9243 C C . TYR A 1 1120 ? 49.056 -38.381 18.727 1.00 84.75 1120 TYR A C 1
ATOM 9245 O O . TYR A 1 1120 ? 48.169 -38.562 17.895 1.00 84.75 1120 TYR A O 1
ATOM 9253 N N . ARG A 1 1121 ? 49.274 -37.174 19.265 1.00 77.44 1121 ARG A N 1
ATOM 9254 C CA . ARG A 1 1121 ? 48.543 -35.957 18.866 1.00 77.44 1121 ARG A CA 1
ATOM 9255 C C . ARG A 1 1121 ? 48.921 -35.493 17.447 1.00 77.44 1121 ARG A C 1
ATOM 9257 O O . ARG A 1 1121 ? 48.021 -35.221 16.646 1.00 77.44 1121 ARG A O 1
ATOM 9264 N N . ASP A 1 1122 ? 50.224 -35.523 17.145 1.00 75.00 1122 ASP A N 1
ATOM 9265 C CA . ASP A 1 1122 ? 50.856 -35.113 15.877 1.00 75.00 1122 ASP A CA 1
ATOM 9266 C C . ASP A 1 1122 ? 51.623 -36.278 15.219 1.00 75.00 1122 ASP A C 1
ATOM 9268 O O . ASP A 1 1122 ? 52.773 -36.151 14.798 1.00 75.00 1122 ASP A O 1
ATOM 9272 N N . PHE A 1 1123 ? 51.014 -37.466 15.184 1.00 82.75 1123 PHE A N 1
ATOM 9273 C CA . PHE A 1 1123 ? 51.678 -38.667 14.681 1.00 82.75 1123 PHE A CA 1
ATOM 9274 C C . PHE A 1 1123 ? 51.934 -38.597 13.166 1.00 82.75 1123 PHE A C 1
ATOM 9276 O O . PHE A 1 1123 ? 51.032 -38.333 12.367 1.00 82.75 1123 PHE A O 1
ATOM 9283 N N . GLN A 1 1124 ? 53.174 -38.886 12.767 1.00 83.94 1124 GLN A N 1
ATOM 9284 C CA . GLN A 1 1124 ? 53.577 -39.028 11.372 1.00 83.94 1124 GLN A CA 1
ATOM 9285 C C . GLN A 1 1124 ? 54.593 -40.165 11.239 1.00 83.94 1124 GLN A C 1
ATOM 9287 O O . GLN A 1 1124 ? 55.592 -40.196 11.957 1.00 83.94 1124 GLN A O 1
ATOM 9292 N N . ALA A 1 1125 ? 54.352 -41.089 10.309 1.00 85.75 1125 ALA A N 1
ATOM 9293 C CA . ALA A 1 1125 ? 55.231 -42.234 10.079 1.00 85.75 1125 ALA A CA 1
ATOM 9294 C C . ALA A 1 1125 ? 55.287 -42.602 8.591 1.00 85.75 1125 ALA A C 1
ATOM 9296 O O . ALA A 1 1125 ? 54.275 -42.532 7.894 1.00 85.75 1125 ALA A O 1
ATOM 9297 N N . SER A 1 1126 ? 56.459 -43.005 8.097 1.00 87.88 1126 SER A N 1
ATOM 9298 C CA . SER A 1 1126 ? 56.638 -43.474 6.719 1.00 87.88 1126 SER A CA 1
ATOM 9299 C C . SER A 1 1126 ? 57.102 -44.927 6.699 1.00 87.88 1126 SER A C 1
ATOM 9301 O O . SER A 1 1126 ? 57.973 -45.306 7.479 1.00 87.88 1126 SER A O 1
ATOM 9303 N N . THR A 1 1127 ? 56.536 -45.724 5.794 1.00 87.56 1127 THR A N 1
ATOM 9304 C CA . THR A 1 1127 ? 56.889 -47.141 5.603 1.00 87.56 1127 THR A CA 1
ATOM 9305 C C . THR A 1 1127 ? 57.044 -47.464 4.118 1.00 87.56 1127 THR A C 1
ATOM 9307 O O . THR A 1 1127 ? 56.301 -46.964 3.270 1.00 87.56 1127 THR A O 1
ATOM 9310 N N . HIS A 1 1128 ? 58.027 -48.300 3.801 1.00 81.69 1128 HIS A N 1
ATOM 9311 C CA . HIS A 1 1128 ? 58.416 -48.689 2.444 1.00 81.69 1128 HIS A CA 1
ATOM 9312 C C . HIS A 1 1128 ? 58.151 -50.175 2.174 1.00 81.69 1128 HIS A C 1
ATOM 9314 O O . HIS A 1 1128 ? 57.966 -50.591 1.027 1.00 81.69 1128 HIS A O 1
ATOM 9320 N N . THR A 1 1129 ? 58.133 -50.997 3.225 1.00 83.75 1129 THR A N 1
ATOM 9321 C CA . THR A 1 1129 ? 57.984 -52.451 3.121 1.00 83.75 1129 THR A CA 1
ATOM 9322 C C . THR A 1 1129 ? 56.809 -52.966 3.949 1.00 83.75 1129 THR A C 1
ATOM 9324 O O . THR A 1 1129 ? 56.406 -52.358 4.936 1.00 83.75 1129 THR A O 1
ATOM 9327 N N . THR A 1 1130 ? 56.263 -54.127 3.566 1.00 84.81 1130 THR A N 1
ATOM 9328 C CA . THR A 1 1130 ? 55.178 -54.784 4.319 1.00 84.81 1130 THR A CA 1
ATOM 9329 C C . THR A 1 1130 ? 55.596 -55.071 5.769 1.00 84.81 1130 THR A C 1
ATOM 9331 O O . THR A 1 1130 ? 54.808 -54.864 6.682 1.00 84.81 1130 THR A O 1
ATOM 9334 N N . GLN A 1 1131 ? 56.860 -55.452 5.998 1.00 85.69 1131 GLN A N 1
ATOM 9335 C CA . GLN A 1 1131 ? 57.390 -55.732 7.337 1.00 85.69 1131 GLN A CA 1
ATOM 9336 C C . GLN A 1 1131 ? 57.451 -54.482 8.230 1.00 85.69 1131 GLN A C 1
ATOM 9338 O O . GLN A 1 1131 ? 57.207 -54.564 9.431 1.00 85.69 1131 GLN A O 1
ATOM 9343 N N . GLU A 1 1132 ? 57.777 -53.317 7.660 1.00 87.44 1132 GLU A N 1
ATOM 9344 C CA . GLU A 1 1132 ? 57.761 -52.042 8.389 1.00 87.44 1132 GLU A CA 1
ATOM 9345 C C . GLU A 1 1132 ? 56.343 -51.652 8.816 1.00 87.44 1132 GLU A C 1
ATOM 9347 O O . GLU A 1 1132 ? 56.164 -51.163 9.929 1.00 87.44 1132 GLU A O 1
ATOM 9352 N N . MET A 1 1133 ? 55.343 -51.909 7.965 1.00 88.00 1133 MET A N 1
ATOM 9353 C CA . MET A 1 1133 ? 53.931 -51.680 8.291 1.00 88.00 1133 MET A CA 1
ATOM 9354 C C . MET A 1 1133 ? 53.475 -52.581 9.445 1.00 88.00 1133 MET A C 1
ATOM 9356 O O . MET A 1 1133 ? 52.910 -52.085 10.414 1.00 88.00 1133 MET A O 1
ATOM 9360 N N . GLU A 1 1134 ? 53.792 -53.877 9.403 1.00 90.12 1134 GLU A N 1
ATOM 9361 C CA . GLU A 1 1134 ? 53.481 -54.813 10.496 1.00 90.12 1134 GLU A CA 1
ATOM 9362 C C . GLU A 1 1134 ? 54.136 -54.399 11.824 1.00 90.12 1134 GLU A C 1
ATOM 9364 O O . GLU A 1 1134 ? 53.496 -54.428 12.876 1.00 90.12 1134 GLU A O 1
ATOM 9369 N N . ASN A 1 1135 ? 55.402 -53.969 11.787 1.00 90.38 1135 ASN A N 1
ATOM 9370 C CA . ASN A 1 1135 ? 56.111 -53.504 12.981 1.00 90.38 1135 ASN A CA 1
ATOM 9371 C C . ASN A 1 1135 ? 55.497 -52.217 13.551 1.00 90.38 1135 ASN A C 1
ATOM 9373 O O . ASN A 1 1135 ? 55.357 -52.096 14.768 1.00 90.38 1135 ASN A O 1
ATOM 9377 N N . LEU A 1 1136 ? 55.125 -51.265 12.688 1.00 90.00 1136 LEU A N 1
ATOM 9378 C CA . LEU A 1 1136 ? 54.472 -50.024 13.101 1.00 90.00 1136 LEU A CA 1
ATOM 9379 C C . LEU A 1 1136 ? 53.100 -50.298 13.723 1.00 90.00 1136 LEU A C 1
ATOM 9381 O O . LEU A 1 1136 ? 52.799 -49.761 14.787 1.00 90.00 1136 LEU A O 1
ATOM 9385 N N . LEU A 1 1137 ? 52.301 -51.164 13.094 1.00 90.25 1137 LEU A N 1
ATOM 9386 C CA . LEU A 1 1137 ? 51.002 -51.580 13.614 1.00 90.25 1137 LEU A CA 1
ATOM 9387 C C . LEU A 1 1137 ? 51.138 -52.211 15.000 1.00 90.25 1137 LEU A C 1
ATOM 9389 O O . LEU A 1 1137 ? 50.396 -51.858 15.911 1.00 90.25 1137 LEU A O 1
ATOM 9393 N N . LYS A 1 1138 ? 52.127 -53.092 15.184 1.00 92.12 1138 LYS A N 1
ATOM 9394 C CA . LYS A 1 1138 ? 52.384 -53.725 16.478 1.00 92.12 1138 LYS A CA 1
ATOM 9395 C C . LYS A 1 1138 ? 52.692 -52.702 17.575 1.00 92.12 1138 LYS A C 1
ATOM 9397 O O . LYS A 1 1138 ? 52.105 -52.784 18.646 1.00 92.12 1138 LYS A O 1
ATOM 9402 N N . ILE A 1 1139 ? 53.556 -51.720 17.297 1.00 90.94 1139 ILE A N 1
ATOM 9403 C CA . ILE A 1 1139 ? 53.878 -50.644 18.252 1.00 90.94 1139 ILE A CA 1
ATOM 9404 C C . ILE A 1 1139 ? 52.617 -49.856 18.636 1.00 90.94 1139 ILE A C 1
ATOM 9406 O O . ILE A 1 1139 ? 52.420 -49.558 19.810 1.00 90.94 1139 ILE A O 1
ATOM 9410 N N . LEU A 1 1140 ? 51.763 -49.529 17.661 1.00 90.50 1140 LEU A N 1
ATOM 9411 C CA . LEU A 1 1140 ? 50.523 -48.790 17.911 1.00 90.50 1140 LEU A CA 1
ATOM 9412 C C . LEU A 1 1140 ? 49.527 -49.602 18.748 1.00 90.50 1140 LEU A C 1
ATOM 9414 O O . LEU A 1 1140 ? 48.916 -49.051 19.655 1.00 90.50 1140 LEU A O 1
ATOM 9418 N N . LEU A 1 1141 ? 49.377 -50.900 18.478 1.00 90.81 1141 LEU A N 1
ATOM 9419 C CA . LEU A 1 1141 ? 48.475 -51.767 19.241 1.00 90.81 1141 LEU A CA 1
ATOM 9420 C C . LEU A 1 1141 ? 48.961 -51.991 20.682 1.00 90.81 1141 LEU A C 1
ATOM 9422 O O . LEU A 1 1141 ? 48.147 -51.950 21.604 1.00 90.81 1141 LEU A O 1
ATOM 9426 N N . ASP A 1 1142 ? 50.270 -52.167 20.884 1.00 90.62 1142 ASP A N 1
ATOM 9427 C CA . ASP A 1 1142 ? 50.864 -52.302 22.220 1.00 90.62 1142 ASP A CA 1
ATOM 9428 C C . ASP A 1 1142 ? 50.673 -51.006 23.041 1.00 90.62 1142 ASP A C 1
ATOM 9430 O O . ASP A 1 1142 ? 50.251 -51.054 24.202 1.00 90.62 1142 ASP A O 1
ATOM 9434 N N . ASP A 1 1143 ? 50.917 -49.836 22.432 1.00 89.94 1143 ASP A N 1
ATOM 9435 C CA . ASP A 1 1143 ? 50.687 -48.534 23.073 1.00 89.94 1143 ASP A CA 1
ATOM 9436 C C . ASP A 1 1143 ? 49.188 -48.299 23.353 1.00 89.94 1143 ASP A C 1
ATOM 9438 O O . ASP A 1 1143 ? 48.842 -47.756 24.405 1.00 89.94 1143 ASP A O 1
ATOM 9442 N N . LEU A 1 1144 ? 48.291 -48.735 22.457 1.00 89.44 1144 LEU A N 1
ATOM 9443 C CA . LEU A 1 1144 ? 46.836 -48.604 22.613 1.00 89.44 1144 LEU A CA 1
ATOM 9444 C C . LEU A 1 1144 ? 46.338 -49.383 23.829 1.00 89.44 1144 LEU A C 1
ATOM 9446 O O . LEU A 1 1144 ? 45.669 -48.817 24.692 1.00 89.44 1144 LEU A O 1
ATOM 9450 N N . GLN A 1 1145 ? 46.724 -50.655 23.939 1.00 89.81 1145 GLN A N 1
ATOM 9451 C CA . GLN A 1 1145 ? 46.310 -51.520 25.043 1.00 89.81 1145 GLN A CA 1
ATOM 9452 C C . GLN A 1 1145 ? 46.822 -51.010 26.401 1.00 89.81 1145 GLN A C 1
ATOM 9454 O O . GLN A 1 1145 ? 46.104 -51.038 27.409 1.00 89.81 1145 GLN A O 1
ATOM 9459 N N . ASN A 1 1146 ? 48.065 -50.524 26.439 1.00 90.44 1146 ASN A N 1
ATOM 9460 C CA . ASN A 1 1146 ? 48.635 -49.927 27.644 1.00 90.44 1146 ASN A CA 1
ATOM 9461 C C . ASN A 1 1146 ? 47.869 -48.652 28.043 1.00 90.44 1146 ASN A C 1
ATOM 9463 O O . ASN A 1 1146 ? 47.479 -48.480 29.199 1.00 90.44 1146 ASN A O 1
ATOM 9467 N N . TRP A 1 1147 ? 47.579 -47.785 27.072 1.00 90.75 1147 TRP A N 1
ATOM 9468 C CA . TRP A 1 1147 ? 46.888 -46.522 27.309 1.00 90.75 1147 TRP A CA 1
ATOM 9469 C C . TRP A 1 1147 ? 45.432 -46.690 27.743 1.00 90.75 1147 TRP A C 1
ATOM 9471 O O . TRP A 1 1147 ? 44.991 -46.000 28.660 1.00 90.75 1147 TRP A O 1
ATOM 9481 N N . GLU A 1 1148 ? 44.702 -47.645 27.164 1.00 85.44 1148 GLU A N 1
ATOM 9482 C CA . GLU A 1 1148 ? 43.354 -48.011 27.619 1.00 85.44 1148 GLU A CA 1
ATOM 9483 C C . GLU A 1 1148 ? 43.345 -48.405 29.098 1.00 85.44 1148 GLU A C 1
ATOM 9485 O O . GLU A 1 1148 ? 42.459 -47.994 29.848 1.00 85.44 1148 GLU A O 1
ATOM 9490 N N . THR A 1 1149 ? 44.351 -49.163 29.541 1.00 88.25 1149 THR A N 1
ATOM 9491 C CA . THR A 1 1149 ? 44.480 -49.568 30.948 1.00 88.25 1149 THR A CA 1
ATOM 9492 C C . THR A 1 1149 ? 44.677 -48.346 31.851 1.00 88.25 1149 THR A C 1
ATOM 9494 O O . THR A 1 1149 ? 43.967 -48.205 32.847 1.00 88.25 1149 THR A O 1
ATOM 9497 N N . ILE A 1 1150 ? 45.563 -47.423 31.461 1.00 86.50 1150 ILE A N 1
ATOM 9498 C CA . ILE A 1 1150 ? 45.852 -46.183 32.201 1.00 86.50 1150 ILE A CA 1
ATOM 9499 C C . ILE A 1 1150 ? 44.616 -45.274 32.286 1.00 86.50 1150 ILE A C 1
ATOM 9501 O O . ILE A 1 1150 ? 44.291 -44.768 33.362 1.00 86.50 1150 ILE A O 1
ATOM 9505 N N . VAL A 1 1151 ? 43.906 -45.064 31.172 1.00 83.00 1151 VAL A N 1
ATOM 9506 C CA . VAL A 1 1151 ? 42.701 -44.216 31.131 1.00 83.00 1151 VAL A CA 1
ATOM 9507 C C . VAL A 1 1151 ? 41.588 -44.810 31.995 1.00 83.00 1151 VAL A C 1
ATOM 9509 O O . VAL A 1 1151 ? 40.963 -44.080 32.768 1.00 83.00 1151 VAL A O 1
ATOM 9512 N N . ASN A 1 1152 ? 41.373 -46.127 31.919 1.00 83.00 1152 ASN A N 1
ATOM 9513 C CA . ASN A 1 1152 ? 40.372 -46.816 32.733 1.00 83.00 1152 ASN A CA 1
ATOM 9514 C C . ASN A 1 1152 ? 40.690 -46.722 34.232 1.00 83.00 1152 ASN A C 1
ATOM 9516 O O . ASN A 1 1152 ? 39.797 -46.426 35.025 1.00 83.00 1152 ASN A O 1
ATOM 9520 N N . GLU A 1 1153 ? 41.948 -46.923 34.630 1.00 86.00 1153 GLU A N 1
ATOM 9521 C CA . GLU A 1 1153 ? 42.381 -46.786 36.027 1.00 86.00 1153 GLU A CA 1
ATOM 9522 C C . GLU A 1 1153 ? 42.203 -45.343 36.535 1.00 86.00 1153 GLU A C 1
ATOM 9524 O O . GLU A 1 1153 ? 41.655 -45.122 37.617 1.00 86.00 1153 GLU A O 1
ATOM 9529 N N . ALA A 1 1154 ? 42.571 -44.341 35.730 1.00 81.06 1154 ALA A N 1
ATOM 9530 C CA . ALA A 1 1154 ? 42.387 -42.931 36.075 1.00 81.06 1154 ALA A CA 1
ATOM 9531 C C . ALA A 1 1154 ? 40.903 -42.549 36.234 1.00 81.06 1154 ALA A C 1
ATOM 9533 O O . ALA A 1 1154 ? 40.545 -41.836 37.173 1.00 81.06 1154 ALA A O 1
ATOM 9534 N N . GLN A 1 1155 ? 40.025 -43.040 35.354 1.00 81.19 1155 GLN A N 1
ATOM 9535 C CA . GLN A 1 1155 ? 38.578 -42.814 35.443 1.00 81.19 1155 GLN A CA 1
ATOM 9536 C C . GLN A 1 1155 ? 37.934 -43.544 36.631 1.00 81.19 1155 GLN A C 1
ATOM 9538 O O . GLN A 1 1155 ? 36.999 -43.013 37.232 1.00 81.19 1155 GLN A O 1
ATOM 9543 N N . GLN A 1 1156 ? 38.440 -44.723 37.010 1.00 81.81 1156 GLN A N 1
ATOM 9544 C CA . GLN A 1 1156 ? 38.004 -45.428 38.222 1.00 81.81 1156 GLN A CA 1
ATOM 9545 C C . GLN A 1 1156 ? 38.403 -44.679 39.498 1.00 81.81 1156 GLN A C 1
ATOM 9547 O O . GLN A 1 1156 ? 37.597 -44.565 40.422 1.00 81.81 1156 GLN A O 1
ATOM 9552 N N . ASN A 1 1157 ? 39.626 -44.144 39.542 1.00 83.81 1157 ASN A N 1
ATOM 9553 C CA . ASN A 1 1157 ? 40.168 -43.467 40.721 1.00 83.81 1157 ASN A CA 1
ATOM 9554 C C . ASN A 1 1157 ? 39.664 -42.021 40.880 1.00 83.81 1157 ASN A C 1
ATOM 9556 O O . ASN A 1 1157 ? 39.634 -41.498 41.995 1.00 83.81 1157 ASN A O 1
ATOM 9560 N N . HIS A 1 1158 ? 39.228 -41.371 39.795 1.00 80.62 1158 HIS A N 1
ATOM 9561 C CA . HIS A 1 1158 ? 38.789 -39.974 39.809 1.00 80.62 1158 HIS A CA 1
ATOM 9562 C C . HIS A 1 1158 ? 37.417 -39.794 39.149 1.00 80.62 1158 HIS A C 1
ATOM 9564 O O . HIS A 1 1158 ? 37.302 -39.594 37.940 1.00 80.62 1158 HIS A O 1
ATOM 9570 N N . TYR A 1 1159 ? 36.368 -39.759 39.980 1.00 78.56 1159 TYR A N 1
ATOM 9571 C CA . TYR A 1 1159 ? 34.967 -39.661 39.544 1.00 78.56 1159 TYR A CA 1
ATOM 9572 C C . TYR A 1 1159 ? 34.708 -38.542 38.523 1.00 78.56 1159 TYR A C 1
ATOM 9574 O O . TYR A 1 1159 ? 34.035 -38.768 37.521 1.00 78.56 1159 TYR A O 1
ATOM 9582 N N . TYR A 1 1160 ? 35.268 -37.344 38.721 1.00 78.81 1160 TYR A N 1
ATOM 9583 C CA . TYR A 1 1160 ? 35.008 -36.218 37.818 1.00 78.81 1160 TYR A CA 1
ATOM 9584 C C . TYR A 1 1160 ? 35.626 -36.373 36.420 1.00 78.81 1160 TYR A C 1
ATOM 9586 O O . TYR A 1 1160 ? 35.134 -35.750 35.482 1.00 78.81 1160 TYR A O 1
ATOM 9594 N N . LEU A 1 1161 ? 36.641 -37.227 36.244 1.00 79.00 1161 LEU A N 1
ATOM 9595 C CA . LEU A 1 1161 ? 37.204 -37.511 34.919 1.00 79.00 1161 LEU A CA 1
ATOM 9596 C C . LEU A 1 1161 ? 36.245 -38.330 34.045 1.00 79.00 1161 LEU A C 1
ATOM 9598 O O . LEU A 1 1161 ? 36.358 -38.284 32.825 1.00 79.00 1161 LEU A O 1
ATOM 9602 N N . THR A 1 1162 ? 35.266 -39.019 34.641 1.00 80.00 1162 THR A N 1
ATOM 9603 C CA . THR A 1 1162 ? 34.269 -39.809 33.895 1.00 80.00 1162 THR A CA 1
ATOM 9604 C C . THR A 1 1162 ? 33.297 -38.952 33.077 1.00 80.00 1162 THR A C 1
ATOM 9606 O O . THR A 1 1162 ? 32.712 -39.444 32.116 1.00 80.00 1162 THR A O 1
ATOM 9609 N N . PHE A 1 1163 ? 33.146 -37.662 33.405 1.00 80.19 1163 PHE A N 1
ATOM 9610 C CA . PHE A 1 1163 ? 32.282 -36.735 32.659 1.00 80.19 1163 PHE A CA 1
ATOM 9611 C C . PHE A 1 1163 ? 32.917 -36.207 31.369 1.00 80.19 1163 PHE A C 1
ATOM 9613 O O . PHE A 1 1163 ? 32.240 -35.565 30.563 1.00 80.19 1163 PHE A O 1
ATOM 9620 N N . PHE A 1 1164 ? 34.210 -36.452 31.163 1.00 80.50 1164 PHE A N 1
ATOM 9621 C CA . PHE A 1 1164 ? 34.964 -35.911 30.044 1.00 80.50 1164 PHE A CA 1
ATOM 9622 C C . PHE A 1 1164 ? 35.488 -37.043 29.160 1.00 80.50 1164 PHE A C 1
ATOM 9624 O O . PHE A 1 1164 ? 36.032 -38.032 29.645 1.00 80.50 1164 PHE A O 1
ATOM 9631 N N . LEU A 1 1165 ? 35.368 -36.881 27.837 1.00 78.44 1165 LEU A N 1
ATOM 9632 C CA . LEU A 1 1165 ? 36.097 -37.731 26.895 1.00 78.44 1165 LEU A CA 1
ATOM 9633 C C . LEU A 1 1165 ? 37.601 -37.558 27.124 1.00 78.44 1165 LEU A C 1
ATOM 9635 O O . LEU A 1 1165 ? 38.051 -36.465 27.471 1.00 78.44 1165 LEU A O 1
ATOM 9639 N N . ALA A 1 1166 ? 38.394 -38.597 26.874 1.00 73.50 1166 ALA A N 1
ATOM 9640 C CA . ALA A 1 1166 ? 39.833 -38.548 27.124 1.00 73.50 1166 ALA A CA 1
ATOM 9641 C C . ALA A 1 1166 ? 40.536 -37.411 26.348 1.00 73.50 1166 ALA A C 1
ATOM 9643 O O . ALA A 1 1166 ? 41.402 -36.727 26.891 1.00 73.50 1166 ALA A O 1
ATOM 9644 N N . GLN A 1 1167 ? 40.072 -37.089 25.135 1.00 71.69 1167 GLN A N 1
ATOM 9645 C CA . GLN A 1 1167 ? 40.518 -35.908 24.381 1.00 71.69 1167 GLN A CA 1
ATOM 9646 C C . GLN A 1 1167 ? 40.221 -34.559 25.075 1.00 71.69 1167 GLN A C 1
ATOM 9648 O O . GLN A 1 1167 ? 40.966 -33.599 24.910 1.00 71.69 1167 GLN A O 1
ATOM 9653 N N . HIS A 1 1168 ? 39.149 -34.450 25.870 1.00 81.56 1168 HIS A N 1
ATOM 9654 C CA . HIS A 1 1168 ? 38.824 -33.224 26.611 1.00 81.56 1168 HIS A CA 1
ATOM 9655 C C . HIS A 1 1168 ? 39.778 -33.022 27.789 1.00 81.56 1168 HIS A C 1
ATOM 9657 O O . HIS A 1 1168 ? 40.117 -31.885 28.111 1.00 81.56 1168 HIS A O 1
ATOM 9663 N N . ILE A 1 1169 ? 40.251 -34.118 28.390 1.00 80.12 1169 ILE A N 1
ATOM 9664 C CA . ILE A 1 1169 ? 41.255 -34.090 29.459 1.00 80.12 1169 ILE A CA 1
ATOM 9665 C C . ILE A 1 1169 ? 42.553 -33.458 28.945 1.00 80.12 1169 ILE A C 1
ATOM 9667 O O . ILE A 1 1169 ? 43.184 -32.691 29.666 1.00 80.12 1169 ILE A O 1
ATOM 9671 N N . LEU A 1 1170 ? 42.907 -33.686 27.677 1.00 78.38 1170 LEU A N 1
ATOM 9672 C CA . LEU A 1 1170 ? 44.061 -33.047 27.045 1.00 78.38 1170 LEU A CA 1
ATOM 9673 C C . LEU A 1 1170 ? 43.932 -31.521 26.953 1.00 78.38 1170 LEU A C 1
ATOM 9675 O O . LEU A 1 1170 ? 44.922 -30.836 27.178 1.00 78.38 1170 LEU A O 1
ATOM 9679 N N . ASN A 1 1171 ? 42.733 -30.984 26.708 1.00 77.75 1171 ASN A N 1
ATOM 9680 C CA . ASN A 1 1171 ? 42.510 -29.532 26.707 1.00 77.75 1171 ASN A CA 1
ATOM 9681 C C . ASN A 1 1171 ? 42.674 -28.934 28.113 1.00 77.75 1171 ASN A C 1
ATOM 9683 O O . ASN A 1 1171 ? 43.245 -27.856 28.264 1.00 77.75 1171 ASN A O 1
ATOM 9687 N N . PHE A 1 1172 ? 42.206 -29.643 29.148 1.00 79.31 1172 PHE A N 1
ATOM 9688 C CA . PHE A 1 1172 ? 42.449 -29.241 30.534 1.00 79.31 1172 PHE A CA 1
ATOM 9689 C C . PHE A 1 1172 ? 43.938 -29.326 30.882 1.00 79.31 1172 PHE A C 1
ATOM 9691 O O . PHE A 1 1172 ? 44.469 -28.393 31.476 1.00 79.31 1172 PHE A O 1
ATOM 9698 N N . TYR A 1 1173 ? 44.631 -30.386 30.460 1.00 79.62 1173 TYR A N 1
ATOM 9699 C CA . TYR A 1 1173 ? 46.081 -30.506 30.615 1.00 79.62 1173 TYR A CA 1
ATOM 9700 C C . TYR A 1 1173 ? 46.817 -29.342 29.943 1.00 79.62 1173 TYR A C 1
ATOM 9702 O O . TYR A 1 1173 ? 47.675 -28.730 30.574 1.00 79.62 1173 TYR A O 1
ATOM 9710 N N . ASP A 1 1174 ? 46.448 -28.988 28.711 1.00 75.94 1174 ASP A N 1
ATOM 9711 C CA . ASP A 1 1174 ? 47.061 -27.881 27.974 1.00 75.94 1174 ASP A CA 1
ATOM 9712 C C . ASP A 1 1174 ? 46.759 -26.521 28.634 1.00 75.94 1174 ASP A C 1
ATOM 9714 O O . ASP A 1 1174 ? 47.623 -25.650 28.633 1.00 75.94 1174 ASP A O 1
ATOM 9718 N N . TYR A 1 1175 ? 45.582 -26.344 29.255 1.00 76.75 1175 TYR A N 1
ATOM 9719 C CA . TYR A 1 1175 ? 45.250 -25.151 30.049 1.00 76.75 1175 TYR A CA 1
ATOM 9720 C C . TYR A 1 1175 ? 46.102 -25.045 31.323 1.00 76.75 1175 TYR A C 1
ATOM 9722 O O . TYR A 1 1175 ? 46.629 -23.974 31.614 1.00 76.75 1175 TYR A O 1
ATOM 9730 N N . PHE A 1 1176 ? 46.261 -26.145 32.068 1.00 73.56 1176 PHE A N 1
ATOM 9731 C CA . PHE A 1 1176 ? 46.973 -26.154 33.354 1.00 73.56 1176 PHE A CA 1
ATOM 9732 C C . PHE A 1 1176 ? 48.501 -26.280 33.234 1.00 73.56 1176 PHE A C 1
ATOM 9734 O O . PHE A 1 1176 ? 49.203 -25.969 34.191 1.00 73.56 1176 PHE A O 1
ATOM 9741 N N . SER A 1 1177 ? 49.028 -26.712 32.084 1.00 67.75 1177 SER A N 1
ATOM 9742 C CA . SER A 1 1177 ? 50.472 -26.930 31.870 1.00 67.75 1177 SER A CA 1
ATOM 9743 C C . SER A 1 1177 ? 51.170 -25.789 31.115 1.00 67.75 1177 SER A C 1
ATOM 9745 O O . SER A 1 1177 ? 52.368 -25.879 30.841 1.00 67.75 1177 SER A O 1
ATOM 9747 N N . TYR A 1 1178 ? 50.447 -24.734 30.721 1.00 61.56 1178 TYR A N 1
ATOM 9748 C CA . TYR A 1 1178 ? 50.979 -23.694 29.836 1.00 61.56 1178 TYR A CA 1
ATOM 9749 C C . TYR A 1 1178 ? 51.870 -22.676 30.572 1.00 61.56 1178 TYR A C 1
ATOM 9751 O O . TYR A 1 1178 ? 51.409 -21.989 31.479 1.00 61.56 1178 TYR A O 1
ATOM 9759 N N . ASN A 1 1179 ? 53.126 -22.526 30.132 1.00 55.59 1179 ASN A N 1
ATOM 9760 C CA . ASN A 1 1179 ? 54.062 -21.485 30.588 1.00 55.59 1179 ASN A CA 1
ATOM 9761 C C . ASN A 1 1179 ? 53.973 -20.218 29.701 1.00 55.59 1179 ASN A C 1
ATOM 9763 O O . ASN A 1 1179 ? 53.857 -20.318 28.481 1.00 55.59 1179 ASN A O 1
ATOM 9767 N N . GLU A 1 1180 ? 54.075 -19.042 30.332 1.00 52.62 1180 GLU A N 1
ATOM 9768 C CA . GLU A 1 1180 ? 53.648 -17.667 29.959 1.00 52.62 1180 GLU A CA 1
ATOM 9769 C C . GLU A 1 1180 ? 53.885 -17.073 28.540 1.00 52.62 1180 GLU A C 1
ATOM 9771 O O . GLU A 1 1180 ? 53.544 -15.912 28.325 1.00 52.62 1180 GLU A O 1
ATOM 9776 N N . ASN A 1 1181 ? 54.397 -17.774 27.524 1.00 50.62 1181 ASN A N 1
ATOM 9777 C CA . ASN A 1 1181 ? 54.970 -17.081 26.352 1.00 50.62 1181 ASN A CA 1
ATOM 9778 C C . ASN A 1 1181 ? 54.150 -16.994 25.044 1.00 50.62 1181 ASN A C 1
ATOM 9780 O O . ASN A 1 1181 ? 54.693 -16.478 24.067 1.00 50.62 1181 ASN A O 1
ATOM 9784 N N . ILE A 1 1182 ? 52.874 -17.409 24.953 1.00 48.03 1182 ILE A N 1
ATOM 9785 C CA . ILE A 1 1182 ? 52.062 -17.206 23.720 1.00 48.03 1182 ILE A CA 1
ATOM 9786 C C . ILE A 1 1182 ? 50.570 -16.975 24.043 1.00 48.03 1182 ILE A C 1
ATOM 9788 O O . ILE A 1 1182 ? 49.861 -17.883 24.465 1.00 48.03 1182 ILE A O 1
ATOM 9792 N N . THR A 1 1183 ? 50.065 -15.761 23.796 1.00 51.34 1183 THR A N 1
ATOM 9793 C CA . THR A 1 1183 ? 48.730 -15.281 24.221 1.00 51.34 1183 THR A CA 1
ATOM 9794 C C . THR A 1 1183 ? 47.557 -15.731 23.338 1.00 51.34 1183 THR A C 1
ATOM 9796 O O . THR A 1 1183 ? 46.432 -15.849 23.820 1.00 51.34 1183 THR A O 1
ATOM 9799 N N . THR A 1 1184 ? 47.773 -16.000 22.046 1.00 51.28 1184 THR A N 1
ATOM 9800 C CA . THR A 1 1184 ? 46.668 -16.224 21.087 1.00 51.28 1184 THR A CA 1
ATOM 9801 C C . THR A 1 1184 ? 46.020 -17.608 21.216 1.00 51.28 1184 THR A C 1
ATOM 9803 O O . THR A 1 1184 ? 44.824 -17.762 20.981 1.00 51.28 1184 THR A O 1
ATOM 9806 N N . THR A 1 1185 ? 46.781 -18.620 21.633 1.00 55.72 1185 THR A N 1
ATOM 9807 C CA . THR A 1 1185 ? 46.300 -20.001 21.821 1.00 55.72 1185 THR A CA 1
ATOM 9808 C C . THR A 1 1185 ? 45.541 -20.172 23.144 1.00 55.72 1185 THR A C 1
ATOM 9810 O O . THR A 1 1185 ? 44.681 -21.043 23.265 1.00 55.72 1185 THR A O 1
ATOM 9813 N N . GLN A 1 1186 ? 45.811 -19.302 24.123 1.00 59.28 1186 GLN A N 1
ATOM 9814 C CA . GLN A 1 1186 ? 45.309 -19.401 25.495 1.00 59.28 1186 GLN A CA 1
ATOM 9815 C C . GLN A 1 1186 ? 43.813 -19.063 25.609 1.00 59.28 1186 GLN A C 1
ATOM 9817 O O . GLN A 1 1186 ? 43.088 -19.732 26.339 1.00 59.28 1186 GLN A O 1
ATOM 9822 N N . LEU A 1 1187 ? 43.331 -18.075 24.844 1.00 61.97 1187 LEU A N 1
ATOM 9823 C CA . LEU A 1 1187 ? 41.914 -17.678 24.816 1.00 61.97 1187 LEU A CA 1
ATOM 9824 C C . LEU A 1 1187 ? 41.011 -18.799 24.289 1.00 61.97 1187 LEU A C 1
ATOM 9826 O O . LEU A 1 1187 ? 40.000 -19.114 24.909 1.00 61.97 1187 LEU A O 1
ATOM 9830 N N . ASN A 1 1188 ? 41.419 -19.457 23.201 1.00 66.19 1188 ASN A N 1
ATOM 9831 C CA . ASN A 1 1188 ? 40.631 -20.520 22.574 1.00 66.19 1188 ASN A CA 1
ATOM 9832 C C . ASN A 1 1188 ? 40.583 -21.787 23.457 1.00 66.19 1188 ASN A C 1
ATOM 9834 O O . ASN A 1 1188 ? 39.536 -22.417 23.599 1.00 66.19 1188 ASN A O 1
ATOM 9838 N N . ILE A 1 1189 ? 41.694 -22.130 24.124 1.00 70.50 1189 ILE A N 1
ATOM 9839 C CA . ILE A 1 1189 ? 41.741 -23.242 25.089 1.00 70.50 1189 ILE A CA 1
ATOM 9840 C C . ILE A 1 1189 ? 40.926 -22.903 26.352 1.00 70.50 1189 ILE A C 1
ATOM 9842 O O . ILE A 1 1189 ? 40.140 -23.735 26.805 1.00 70.50 1189 ILE A O 1
ATOM 9846 N N . LYS A 1 1190 ? 41.035 -21.675 26.887 1.00 73.62 1190 LYS A N 1
ATOM 9847 C CA . LYS A 1 1190 ? 40.269 -21.210 28.061 1.00 73.62 1190 LYS A CA 1
ATOM 9848 C C . LYS A 1 1190 ? 38.762 -21.239 27.805 1.00 73.62 1190 LYS A C 1
ATOM 9850 O O . LYS A 1 1190 ? 38.015 -21.743 28.639 1.00 73.62 1190 LYS A O 1
ATOM 9855 N N . GLU A 1 1191 ? 38.307 -20.753 26.652 1.00 74.94 1191 GLU A N 1
ATOM 9856 C CA . GLU A 1 1191 ? 36.891 -20.791 26.268 1.00 74.94 1191 GLU A CA 1
ATOM 9857 C C . GLU A 1 1191 ? 36.373 -22.228 26.138 1.00 74.94 1191 GLU A C 1
ATOM 9859 O O . GLU A 1 1191 ? 35.329 -22.557 26.712 1.00 74.94 1191 GLU A O 1
ATOM 9864 N N . LYS A 1 1192 ? 37.130 -23.114 25.473 1.00 75.56 1192 LYS A N 1
ATOM 9865 C CA . LYS A 1 1192 ? 36.775 -24.538 25.354 1.00 75.56 1192 LYS A CA 1
ATOM 9866 C C . LYS A 1 1192 ? 36.686 -25.223 26.721 1.00 75.56 1192 LYS A C 1
ATOM 9868 O O . LYS A 1 1192 ? 35.684 -25.880 27.003 1.00 75.56 1192 LYS A O 1
ATOM 9873 N N . CYS A 1 1193 ? 37.674 -25.035 27.596 1.00 77.12 1193 CYS A N 1
ATOM 9874 C CA . CYS A 1 1193 ? 37.661 -25.590 28.953 1.00 77.12 1193 CYS A CA 1
ATOM 9875 C C . CYS A 1 1193 ? 36.518 -25.007 29.809 1.00 77.12 1193 CYS A C 1
ATOM 9877 O O . CYS A 1 1193 ? 35.910 -25.736 30.593 1.00 77.12 1193 CYS A O 1
ATOM 9879 N N . SER A 1 1194 ? 36.168 -23.726 29.623 1.00 78.81 1194 SER A N 1
ATOM 9880 C CA . SER A 1 1194 ? 35.072 -23.063 30.348 1.00 78.81 1194 SER A CA 1
ATOM 9881 C C . SER A 1 1194 ? 33.720 -23.650 29.957 1.00 78.81 1194 SER A C 1
ATOM 9883 O O . SER A 1 1194 ? 32.891 -23.944 30.819 1.00 78.81 1194 SER A O 1
ATOM 9885 N N . MET A 1 1195 ? 33.510 -23.881 28.656 1.00 80.00 1195 MET A N 1
ATOM 9886 C CA . MET A 1 1195 ? 32.309 -24.552 28.162 1.00 80.00 1195 MET A CA 1
ATOM 9887 C C . MET A 1 1195 ? 32.214 -25.984 28.689 1.00 80.00 1195 MET A C 1
ATOM 9889 O O . MET A 1 1195 ? 31.154 -26.373 29.172 1.00 80.00 1195 MET A O 1
ATOM 9893 N N . LEU A 1 1196 ? 33.308 -26.753 28.643 1.00 80.25 1196 LEU A N 1
ATOM 9894 C CA . LEU A 1 1196 ? 33.336 -28.138 29.127 1.00 80.25 1196 LEU A CA 1
ATOM 9895 C C . LEU A 1 1196 ? 33.000 -28.239 30.624 1.00 80.25 1196 LEU A C 1
ATOM 9897 O O . LEU A 1 1196 ? 32.208 -29.096 31.005 1.00 80.25 1196 LEU A O 1
ATOM 9901 N N . LEU A 1 1197 ? 33.521 -27.340 31.466 1.00 81.25 1197 LEU A N 1
ATOM 9902 C CA . LEU A 1 1197 ? 33.185 -27.296 32.897 1.00 81.25 1197 LEU A CA 1
ATOM 9903 C C . LEU A 1 1197 ? 31.711 -26.969 33.151 1.00 81.25 1197 LEU A C 1
ATOM 9905 O O . LEU A 1 1197 ? 31.079 -27.623 33.983 1.00 81.25 1197 LEU A O 1
ATOM 9909 N N . ARG A 1 1198 ? 31.142 -26.027 32.389 1.00 77.81 1198 ARG A N 1
ATOM 9910 C CA . ARG A 1 1198 ? 29.719 -25.662 32.483 1.00 77.81 1198 ARG A CA 1
ATOM 9911 C C . ARG A 1 1198 ? 28.769 -26.811 32.152 1.00 77.81 1198 ARG A C 1
ATOM 9913 O O . ARG A 1 1198 ? 27.660 -26.834 32.676 1.00 77.81 1198 ARG A O 1
ATOM 9920 N N . TYR A 1 1199 ? 29.187 -27.767 31.320 1.00 71.88 1199 TYR A N 1
ATOM 9921 C CA . TYR A 1 1199 ? 28.394 -28.973 31.048 1.00 71.88 1199 TYR A CA 1
ATOM 9922 C C . TYR A 1 1199 ? 28.304 -29.919 32.250 1.00 71.88 1199 TYR A C 1
ATOM 9924 O O . TYR A 1 1199 ? 27.326 -30.654 32.364 1.00 71.88 1199 TYR A O 1
ATOM 9932 N N . VAL A 1 1200 ? 29.296 -29.902 33.141 1.00 71.88 1200 VAL A N 1
ATOM 9933 C CA . VAL A 1 1200 ? 29.301 -30.721 34.363 1.00 71.88 1200 VAL A CA 1
ATOM 9934 C C . VAL A 1 1200 ? 28.637 -29.976 35.520 1.00 71.88 1200 VAL A C 1
ATOM 9936 O O . VAL A 1 1200 ? 27.884 -30.570 36.290 1.00 71.88 1200 VAL A O 1
ATOM 9939 N N . ASN A 1 1201 ? 28.883 -28.670 35.635 1.00 72.75 1201 ASN A N 1
ATOM 9940 C CA . ASN A 1 1201 ? 28.219 -27.790 36.588 1.00 72.75 1201 ASN A CA 1
ATOM 9941 C C . ASN A 1 1201 ? 28.143 -26.376 36.004 1.00 72.75 1201 ASN A C 1
ATOM 9943 O O . ASN A 1 1201 ? 29.161 -25.715 35.812 1.00 72.75 1201 ASN A O 1
ATOM 9947 N N . ASP A 1 1202 ? 26.927 -25.896 35.767 1.00 72.12 1202 ASP A N 1
ATOM 9948 C CA . ASP A 1 1202 ? 26.625 -24.602 35.148 1.00 72.12 1202 ASP A CA 1
ATOM 9949 C C . ASP A 1 1202 ? 27.156 -23.396 35.941 1.00 72.12 1202 ASP A C 1
ATOM 9951 O O . ASP A 1 1202 ? 27.327 -22.312 35.377 1.00 72.12 1202 ASP A O 1
ATOM 9955 N N . LYS A 1 1203 ? 27.457 -23.593 37.230 1.00 74.19 1203 LYS A N 1
ATOM 9956 C CA . LYS A 1 1203 ? 28.041 -22.592 38.134 1.00 74.19 1203 LYS A CA 1
ATOM 9957 C C . LYS A 1 1203 ? 29.549 -22.737 38.337 1.00 74.19 1203 LYS A C 1
ATOM 9959 O O . LYS A 1 1203 ? 30.116 -21.955 39.094 1.00 74.19 1203 LYS A O 1
ATOM 9964 N N . ALA A 1 1204 ? 30.191 -23.737 37.736 1.00 70.00 1204 ALA A N 1
ATOM 9965 C CA . ALA A 1 1204 ? 31.634 -23.909 37.852 1.00 70.00 1204 ALA A CA 1
ATOM 9966 C C . ALA A 1 1204 ? 32.368 -22.914 36.943 1.00 70.00 1204 ALA A C 1
ATOM 9968 O O . ALA A 1 1204 ? 32.084 -22.804 35.748 1.00 70.00 1204 ALA A O 1
ATOM 9969 N N . GLU A 1 1205 ? 33.336 -22.207 37.517 1.00 73.81 1205 GLU A N 1
ATOM 9970 C CA . GLU A 1 1205 ? 34.213 -21.283 36.802 1.00 73.81 1205 GLU A CA 1
ATOM 9971 C C . GLU A 1 1205 ? 35.632 -21.857 36.741 1.00 73.81 1205 GLU A C 1
ATOM 9973 O O . GLU A 1 1205 ? 36.065 -22.581 37.638 1.00 73.81 1205 GLU A O 1
ATOM 9978 N N . LEU A 1 1206 ? 36.348 -21.570 35.649 1.00 72.94 1206 LEU A N 1
ATOM 9979 C CA . LEU A 1 1206 ? 37.760 -21.930 35.535 1.00 72.94 1206 LEU A CA 1
ATOM 9980 C C . LEU A 1 1206 ? 38.577 -21.055 36.492 1.00 72.94 1206 LEU A C 1
ATOM 9982 O O . LEU A 1 1206 ? 38.450 -19.833 36.399 1.00 72.94 1206 LEU A O 1
ATOM 9986 N N . PRO A 1 1207 ? 39.443 -21.640 37.335 1.00 68.62 1207 PRO A N 1
ATOM 9987 C CA . PRO A 1 1207 ? 40.330 -20.865 38.191 1.00 68.62 1207 PRO A CA 1
ATOM 9988 C C . PRO A 1 1207 ? 41.310 -20.038 37.349 1.00 68.62 1207 PRO A C 1
ATOM 9990 O O . PRO A 1 1207 ? 41.738 -20.468 36.263 1.00 68.62 1207 PRO A O 1
ATOM 9993 N N . ASP A 1 1208 ? 41.655 -18.848 37.846 1.00 64.94 1208 ASP A N 1
ATOM 9994 C CA . ASP A 1 1208 ? 42.652 -17.996 37.203 1.00 64.94 1208 ASP A CA 1
ATOM 9995 C C . ASP A 1 1208 ? 44.053 -18.473 37.601 1.00 64.94 1208 ASP A C 1
ATOM 9997 O O . ASP A 1 1208 ? 44.387 -18.586 38.783 1.00 64.94 1208 ASP A O 1
ATOM 10001 N N . ILE A 1 1209 ? 44.872 -18.785 36.594 1.00 62.22 1209 ILE A N 1
ATOM 10002 C CA . ILE A 1 1209 ? 46.154 -19.496 36.756 1.00 62.22 1209 ILE A CA 1
ATOM 10003 C C . ILE A 1 1209 ? 47.126 -18.711 37.665 1.00 62.22 1209 ILE A C 1
ATOM 10005 O O . ILE A 1 1209 ? 47.969 -19.317 38.322 1.00 62.22 1209 ILE A O 1
ATOM 10009 N N . ASN A 1 1210 ? 46.957 -17.385 37.777 1.00 58.44 1210 ASN A N 1
ATOM 10010 C CA . ASN A 1 1210 ? 47.852 -16.496 38.524 1.00 58.44 1210 ASN A CA 1
ATOM 10011 C C . ASN A 1 1210 ? 47.455 -16.212 39.988 1.00 58.44 1210 ASN A C 1
ATOM 10013 O O . ASN A 1 1210 ? 48.298 -15.689 40.715 1.00 58.44 1210 ASN A O 1
ATOM 10017 N N . SER A 1 1211 ? 46.233 -16.524 40.445 1.00 52.19 1211 SER A N 1
ATOM 10018 C CA . SER A 1 1211 ? 45.826 -16.259 41.844 1.00 52.19 1211 SER A CA 1
ATOM 10019 C C . SER A 1 1211 ? 45.550 -17.515 42.669 1.00 52.19 1211 SER A C 1
ATOM 10021 O O . SER A 1 1211 ? 45.868 -17.521 43.855 1.00 52.19 1211 SER A O 1
ATOM 10023 N N . ASP A 1 1212 ? 45.035 -18.589 42.061 1.00 51.38 1212 ASP A N 1
ATOM 10024 C CA . ASP A 1 1212 ? 44.413 -19.679 42.836 1.00 51.38 1212 ASP A CA 1
ATOM 10025 C C . ASP A 1 1212 ? 45.255 -20.972 42.887 1.00 51.38 1212 ASP A C 1
ATOM 10027 O O . ASP A 1 1212 ? 45.005 -21.853 43.709 1.00 51.38 1212 ASP A O 1
ATOM 10031 N N . ILE A 1 1213 ? 46.296 -21.106 42.052 1.00 49.06 1213 ILE A N 1
ATOM 10032 C CA . ILE A 1 1213 ? 47.178 -22.295 42.050 1.00 49.06 1213 ILE A CA 1
ATOM 10033 C C . ILE A 1 1213 ? 48.184 -22.268 43.218 1.00 49.06 1213 ILE A C 1
ATOM 10035 O O . ILE A 1 1213 ? 48.605 -23.326 43.693 1.00 49.06 1213 ILE A O 1
ATOM 10039 N N . LEU A 1 1214 ? 48.510 -21.084 43.755 1.00 44.84 1214 LEU A N 1
ATOM 10040 C CA . LEU A 1 1214 ? 49.390 -20.958 44.925 1.00 44.84 1214 LEU A CA 1
ATOM 10041 C C . LEU A 1 1214 ? 48.753 -21.508 46.218 1.00 44.84 1214 LEU A C 1
ATOM 10043 O O . LEU A 1 1214 ? 49.485 -22.027 47.054 1.00 44.84 1214 LEU A O 1
ATOM 10047 N N . GLU A 1 1215 ? 47.421 -21.503 46.360 1.00 45.75 1215 GLU A N 1
ATOM 10048 C CA . GLU A 1 1215 ? 46.742 -22.115 47.522 1.00 45.75 1215 GLU A CA 1
ATOM 10049 C C . GLU A 1 1215 ? 46.578 -23.644 47.401 1.00 45.75 1215 GLU A C 1
ATOM 10051 O O . GLU A 1 1215 ? 46.496 -24.343 48.414 1.00 45.75 1215 GLU A O 1
ATOM 10056 N N . ILE A 1 1216 ? 46.573 -24.204 46.184 1.00 47.34 1216 ILE A N 1
ATOM 10057 C CA . ILE A 1 1216 ? 46.429 -25.659 45.977 1.00 47.34 1216 ILE A CA 1
ATOM 10058 C C . ILE A 1 1216 ? 47.775 -26.385 46.150 1.00 47.34 1216 ILE A C 1
ATOM 10060 O O . ILE A 1 1216 ? 47.799 -27.523 46.625 1.00 47.34 1216 ILE A O 1
ATOM 10064 N N . MET A 1 1217 ? 48.905 -25.733 45.843 1.00 40.38 1217 MET A N 1
ATOM 10065 C CA . MET A 1 1217 ? 50.234 -26.337 46.020 1.00 40.38 1217 MET A CA 1
ATOM 10066 C C . MET A 1 1217 ? 50.688 -26.459 47.487 1.00 40.38 1217 MET A C 1
ATOM 10068 O O . MET A 1 1217 ? 51.527 -27.312 47.772 1.00 40.38 1217 MET A O 1
ATOM 10072 N N . GLU A 1 1218 ? 50.128 -25.697 48.436 1.00 38.59 1218 GLU A N 1
ATOM 10073 C CA . GLU A 1 1218 ? 50.494 -25.830 49.861 1.00 38.59 1218 GLU A CA 1
ATOM 10074 C C . GLU A 1 1218 ? 49.833 -27.031 50.571 1.00 38.59 1218 GLU A C 1
ATOM 10076 O O . GLU A 1 1218 ? 50.348 -27.486 51.591 1.00 38.59 1218 GLU A O 1
ATOM 10081 N N . ASN A 1 1219 ? 48.758 -27.619 50.027 1.00 38.94 1219 ASN A N 1
ATOM 10082 C CA . ASN A 1 1219 ? 47.994 -28.678 50.713 1.00 38.94 1219 ASN A CA 1
ATOM 10083 C C . ASN A 1 1219 ? 48.260 -30.124 50.246 1.00 38.94 1219 ASN A C 1
ATOM 10085 O O . ASN A 1 1219 ? 47.683 -31.049 50.812 1.00 38.94 1219 ASN A O 1
ATOM 10089 N N . TYR A 1 1220 ? 49.160 -30.362 49.285 1.00 37.62 1220 TYR A N 1
ATOM 10090 C CA . TYR A 1 1220 ? 49.478 -31.717 48.783 1.00 37.62 1220 TYR A CA 1
ATOM 10091 C C . TYR A 1 1220 ? 50.860 -32.254 49.201 1.00 37.62 1220 TYR A C 1
ATOM 10093 O O . TYR A 1 1220 ? 51.398 -33.158 48.568 1.00 37.62 1220 TYR A O 1
ATOM 10101 N N . TYR A 1 1221 ? 51.424 -31.757 50.309 1.00 34.75 1221 TYR A N 1
ATOM 10102 C CA . TYR A 1 1221 ? 52.582 -32.385 50.972 1.00 34.75 1221 TYR A CA 1
ATOM 10103 C C . TYR A 1 1221 ? 52.223 -33.385 52.089 1.00 34.75 1221 TYR A C 1
ATOM 10105 O O . TYR A 1 1221 ? 53.117 -33.873 52.776 1.00 34.75 1221 TYR A O 1
ATOM 10113 N N . TYR A 1 1222 ? 50.949 -33.753 52.259 1.00 34.44 1222 TYR A N 1
ATOM 10114 C CA . TYR A 1 1222 ? 50.544 -34.867 53.128 1.00 34.44 1222 TYR A CA 1
ATOM 10115 C C . TYR A 1 1222 ? 49.389 -35.670 52.517 1.00 34.44 1222 TYR A C 1
ATOM 10117 O O . TYR A 1 1222 ? 48.235 -35.475 52.896 1.00 34.44 1222 TYR A O 1
ATOM 10125 N N . LEU A 1 1223 ? 49.720 -36.572 51.586 1.00 30.12 1223 LEU A N 1
ATOM 10126 C CA . LEU A 1 1223 ? 49.277 -37.978 51.518 1.00 30.12 1223 LEU A CA 1
ATOM 10127 C C . LEU A 1 1223 ? 49.855 -38.661 50.277 1.00 30.12 1223 LEU A C 1
ATOM 10129 O O . LEU A 1 1223 ? 49.596 -38.162 49.162 1.00 30.12 1223 LEU A O 1
#

Secondary structure (DSSP, 8-state):
-------EEEEEEEEE--S--TT-EEEEEESSTTTTTTTS--EEEEEPTTSSEEEEPPEEEE--TT-EEEEEEE-TTT--EEEPSSSPEEPPS-SEEEEEPPP-SS----TT-TT--HHHHHHHHH--SHHHHHHHHHHHHHHHHHSGGGGTTTHHHHHHHHHH--SHHHHHHHHHHHHHHHHHT-BTTB-----TT--HHHHHHHHHT----TTS-HHHHHHHHHHHHHHHHHHHHTT--GGGGGHHHHTTT-TT-GGGGG-----GGG-HHHHHHHHHHHHHHHHHHHHH-HHHHHHHHHHHHHH--SHHHHHHHHHHTTT---HHHHHHHHHHHHHHHT-TT----HHHHHHHHHHHH-GGG---HHHHHHHHHHHHT-S-HHHHHTHHHHHHHHHTS---SSSHHHHHHHHHHHHHHHHHHHHHH---HHHHHHHHHHHHHT-TTHHHHHHHHHHTSTGGGS-HHHHHHHGGGGGGS-HHHHHHHHHHHHHHHGGG-SSS-HHHHHHHHHHTT-SSS-EE-SHHHHHHHHHHHHHHHHHHHHH---HHHHHHHHHHTHHHHHHHHT-EES-HHHHH-HHHHHHHHHHHHHHHHHHTT-SBHHHHHHHHHHTTT-HHHHHHHHHHHHTT-SS--PPPPHHHHHHHHHHHHHHHHHHHHHHHHHHHH--TTTBSSHHHHHHHHHHHHHH-BTTGGG-GGGGGGGHHHHHHHHHHGGGGG-HHHHHHHHHH--S-B-HHHIIIIIHHHHHHHHHHHHHHGGGGGG-BHHHHHHHTTT--GGGHHHHHHHHGGG-SS---HHHHHHHHHHHHHHHHHHHHHHHHHHHHHHHHHHSTT--S--S--HHHHHHHHHT-TT-BGGGHHHHHHHHHHHHHHHT--HHHHHHHHHHHHTHHHHHHHHHTTT---THHHHHHTTSTT---S-HHHHHHHHHHHHHHHHHH------TT----HHHHHHHHHHHHHHH-TTHHHHHHHHHHTHHHHHHHHHHHTTTTHHHHHHHHHHHHH-EEEEEE-SS-TT-EEEEEEEE-TT-TT-EEEE-HHHHHHHHHHHHHHTTS-S----------------------HHHHHHHHHHHHHHHHHHHHHHHHHHTT-GGGTT--EEE-SHHHHHHHHHHHHHHHHHHHHHHHHHHHH-GGGGGS-HHHHHHHHHHHS--SS-SHHHHHHHHHHHHHHHHH-TT--PPPTTTSHHHHHTS-S--